Protein AF-A0A839Y190-F1 (afdb_monomer_lite)

Secondary structure (DSSP, 8-state):
-HHHHHHHHTTTPEE----SEESS--SSSSPPPEEEETTTTEEEEE-S-SHHHHHHHHHTT--EEEEEEEEE------SS--SEEEEEEEEEET--HHHHHHHHHHHHHHHHHHHH-S--EEEETTEEEES-SPSPPEEEHHHHHHHHHS----TTS-HHHHHHHHHHHT----TT--HHHHHHHHHHHHTGGG--S-EEEE--BGGG-TTBPBPSS-TTBBSEEEEEETTEEEEEEEEB---HHHHHHHHHHHHHHHHTT-TTPPP--HHHHHHHTTTPPSEEEEEEEHHHHHHHHHT-S-GGGTSSS--PPPPPPPPP------------------PPPP--------S-----PPP-PPPSS-------THHHHHHHHHHHHHHHHHHHHHHHTT-HHHHHHHTTT-TT---SS---SSHHHHHHHHHHHHHHHHHHHTTBHHHHHHHHHHHHHHHHHHHHH-S-HHHHHHHHHHHHHHHHTGGG--B-B-HHHHHHHHHHHHHHHHHHHHHHHHHHHHTGGGEESPP-HHHHHHHHHHHTTTPPPS-EES-HHHHHHHHHHHHHHHHHHHHHHHHHHTPBP----PPPHHHHHHHHHHHHHH--STTTGGGG-TTPEEEE-TTSSEEEEEEEETTEEEEESS-EE-HHHHHHHHHHHHHHHHHHT-EEEEEEEEGGGHHHHHTTT-EEEEEEEEEEEETTT--S-SSTTHHHHHHHHHHTTT-EEEEEEGGGS-HHHHHHHHHHHHHHHTTSPPP-SSS-------GGGS-TT-EEEEEE-TTS-EEEEEEEEEE-SSS-EEEEEEEEE-TTSPTTHHHHHHHHHHHHHHHTT--EEEEEEEETGGGG-TTSPPPHHHHHHHHHHHHHHHHH-HHHHHHHHHTT-PEEEEEEEEES-GGGHHHHHHHHHHHTTTT--TTTHHHHSPPPB--PPPTTSPPPTT--

pLDDT: mean 78.58, std 19.54, range [23.41, 98.62]

Radius of gyration: 36.75 Å; chains: 1; bounding box: 95×79×106 Å

Organism: NCBI:txid429133

Foldseek 3Di:
DVLLVCLQVVVVADEDDDDQWALWADDFQAFWDWDADVVVGGITTGYQDPPLVVLLVLLVVRAKYKYFDWHAGPDDDDQQDFRIATKIKIKGFPDWLVVVLVSVLVSLQSVLCVQPNPQSWFQAPNDTERSVPPPAAEAELQRQLCVFLVDRAAQPDDPVVLVVSCVVVVHDDDPPDGSLVSSVSSCLVTGLQVAAYWYKHFWGACVNPQFFDQDPPHRRTGGKTFTGHNSDTFKIKGFTDLPLVSNQVSQVVLCVVVVVPSSSGIHRPPVSSVSSVSPRGGMIMMMGRVLVSVCRSVRHSGSVVSDPCGPDLDDDDDDDDDDDDDDDDDDDDDDDDDDDDDDDDDDDDDDDDFPDDDALDDDPDPDDPPPPCVVLLVLLLVLLVLLLVLLVLLVQCPDPVSVVVCVPDDPASDRLADCPDDNLVSNLSSLLSNLLSVLSNLLALVSLVVLLVSLVNRLVRCVVVVRHPPSNVSSVVSNVSSVVSVVSRQAYAAPVLVVVLVVVLVVLVVVLLVVQLVLCVVQQVFKPPGDDPVQSCCQLVCLLRLHHTPIDGNDPCCNPPVSVVSPVSSSVSSSSSSCSRSFFYDDDDADDLVNLVLLVVQCQVFLQDQLSVLLSAFLWDWQAFPVSFKIWTFWDWRQATETAEQITGDSVRSLRSVVVVVVVSSNRSHFYKYFQYFPSCVVSQVVVQKDWDFWFWWFKFFLQPFDCDDDLLPVLVVLLVVLVVFWDKDKAQLLADDPVRLVLQLVQVCQQCDPAQQFDSRQASSDRRDHNLDDRQKIKTFTQGPVRRTQWIWIWHWRHDPQTAIETHDGGGRSPRDPSVSSNSVSVCSNVCVVVVHGIYIPDTQTPPVLPDPPDDDDPVSVVVNVVVVVCCVLPVRNVVVVVSVSRVGNIGITTIIGSDPVCVVVVVQQVCLSRRSQDDPPCSCVSIPDISYRDDNPSDDDDDPPD

Sequence (948 aa):
MRAIRRHLEDRGFTEVEGPVLQTIQGGASARPFVTHHNALDLDLYLRIALELHLKRLIVGGMERVFEIGRVFRNEGIDTRHNPEFTMLEAYQAFADYGDMMDLVEGMVTDAARAALGDELTVHYGGHAIDLSATPWPRRRFADMIAEVTGATMHPAMPLDEARAVLDRLGISHEAGWGAGRLMKEVYDERVQHTVVGPVFCTDYPREVSPLARTHRDDPAYVERFELIVAGFELCNAYSEQNDPVEQLAAFEAEARAKQHGDPEAGDVDLDYVRALERGMPCTGGLGVGIDRLVMLLASVDSIREVILFPTLRPESAPSPGGGQDGGGQDGPPHLPAVPGPEVPGTASPGGASVVALPDSAPSAHPLPAVPRAGGHRLAVRVLAGLTALCGVLQLLIRLPVVHDRVGGGAPDLDPLWVPVAGAVGSVVAGALLLVVADQLARRRRRAWQAAVVLFGLAGVAHVLEGRHPVAAGACALVLAGLVRHRRAFTAPADPPSLLRALRLLPIYVGAVLLFGLTTLWAERDRVEPGLGLGGALQTVLGGLVGIDGPYSYRSGFVAAFLPGALLALGITGLVLLAVLLLRPVVASQPHTEEDWQRATRLVRTHGWDTLAYFSLRDDKSFFFSRDGEAFVAYTYIGGYALVSGDPVGARGSVVRVLDEFLAMCDERGWTPALLAAREASMPLYSSRGFTSVYLGDEAIIDCRRFSLEGSARKGLRQAVRRVGRSHEFRLIAESDAPPELVDRLNAISARWRGKHPERGFTMSLSQDVRGAGADPEFLLCVAIGPDGVPGGFLRLVPAYGPSFGYTLDLMRHDPDAPNGITEFLIASAARVLRDRGVARLSMNFAMWGRLFADDVPFTAGQRLARWAVGVLNPFFQIESLRDFNARFDPEWLPRVLAVRSLTDLPRVGLRYAGAEGFLAVPGLGDLLVPRAVGGVPAPSAPPGPGAA

Structure (mmCIF, N/CA/C/O backbone):
data_AF-A0A839Y190-F1
#
_entry.id   AF-A0A839Y190-F1
#
loop_
_atom_site.group_PDB
_atom_site.id
_atom_site.type_symbol
_atom_site.label_atom_id
_atom_site.label_alt_id
_atom_site.label_comp_id
_atom_site.label_asym_id
_atom_site.label_entity_id
_atom_site.label_seq_id
_atom_site.pdbx_PDB_ins_code
_atom_site.Cartn_x
_atom_site.Cartn_y
_atom_site.Cartn_z
_atom_site.occupancy
_atom_site.B_iso_or_equiv
_atom_site.auth_seq_id
_atom_site.auth_comp_id
_atom_site.auth_asym_id
_atom_site.auth_atom_id
_atom_site.pdbx_PDB_model_num
ATOM 1 N N . MET A 1 1 ? 13.956 -16.109 29.764 1.00 92.00 1 MET A N 1
ATOM 2 C CA . MET A 1 1 ? 14.793 -16.525 28.608 1.00 92.00 1 MET A CA 1
ATOM 3 C C . MET A 1 1 ? 15.829 -17.595 28.933 1.00 92.00 1 MET A C 1
ATOM 5 O O . MET A 1 1 ? 15.597 -18.734 28.568 1.00 92.00 1 MET A O 1
ATOM 9 N N . ARG A 1 2 ? 16.949 -17.304 29.620 1.00 95.19 2 ARG A N 1
ATOM 10 C CA . ARG A 1 2 ? 17.983 -18.336 29.893 1.00 95.19 2 ARG A CA 1
ATOM 11 C C . ARG A 1 2 ? 17.455 -19.545 30.676 1.00 95.19 2 ARG A C 1
ATOM 13 O O . ARG A 1 2 ? 17.815 -20.667 30.359 1.00 95.19 2 ARG A O 1
ATOM 20 N N . ALA A 1 3 ? 16.602 -19.311 31.674 1.00 96.38 3 ALA A N 1
ATOM 21 C CA . ALA A 1 3 ? 15.959 -20.384 32.435 1.00 96.38 3 ALA A CA 1
ATOM 22 C C . ALA A 1 3 ? 15.049 -21.261 31.559 1.00 96.38 3 ALA A C 1
ATOM 24 O O . ALA A 1 3 ? 15.116 -22.474 31.664 1.00 96.38 3 ALA A O 1
ATOM 25 N N . ILE A 1 4 ? 14.289 -20.643 30.649 1.00 97.50 4 ILE A N 1
ATOM 26 C CA . ILE A 1 4 ? 13.401 -21.330 29.700 1.00 97.50 4 ILE A CA 1
ATOM 27 C C . ILE A 1 4 ? 14.195 -22.269 28.783 1.00 97.50 4 ILE A C 1
ATOM 29 O O . ILE A 1 4 ? 13.862 -23.443 28.688 1.00 97.50 4 ILE A O 1
ATOM 33 N N . ARG A 1 5 ? 15.285 -21.779 28.171 1.00 98.00 5 ARG A N 1
ATOM 34 C CA . ARG A 1 5 ? 16.162 -22.619 27.335 1.00 98.00 5 ARG A CA 1
ATOM 35 C C . ARG A 1 5 ? 16.711 -23.813 28.105 1.00 98.00 5 ARG A C 1
ATOM 37 O O . ARG A 1 5 ? 16.520 -24.938 27.672 1.00 98.00 5 ARG A O 1
ATOM 44 N N . ARG A 1 6 ? 17.294 -23.574 29.285 1.00 97.62 6 ARG A N 1
ATOM 45 C CA . ARG A 1 6 ? 17.821 -24.653 30.137 1.00 97.62 6 ARG A CA 1
ATOM 46 C C . ARG A 1 6 ? 16.750 -25.673 30.511 1.00 97.62 6 ARG A C 1
ATOM 48 O O . ARG A 1 6 ? 16.996 -26.860 30.406 1.00 97.62 6 ARG A O 1
ATOM 55 N N . HIS A 1 7 ? 15.551 -25.220 30.876 1.00 97.94 7 HIS A N 1
ATOM 56 C CA . HIS A 1 7 ? 14.442 -26.108 31.226 1.00 97.94 7 HIS A CA 1
ATOM 57 C C . HIS A 1 7 ? 14.082 -27.084 30.092 1.00 97.94 7 HIS A C 1
ATOM 59 O O . HIS A 1 7 ? 13.767 -28.247 30.360 1.00 97.94 7 HIS A O 1
ATOM 65 N N . LEU A 1 8 ? 14.125 -26.608 28.842 1.00 98.19 8 LEU A N 1
ATOM 66 C CA . LEU A 1 8 ? 13.863 -27.396 27.637 1.00 98.19 8 LEU A CA 1
ATOM 67 C C . LEU A 1 8 ? 15.056 -28.291 27.265 1.00 98.19 8 LEU A C 1
ATOM 69 O O . LEU A 1 8 ? 14.865 -29.480 27.010 1.00 98.19 8 LEU A O 1
ATOM 73 N N . GLU A 1 9 ? 16.279 -27.762 27.306 1.00 97.50 9 GLU A N 1
ATOM 74 C CA . GLU A 1 9 ? 17.524 -28.510 27.066 1.00 97.50 9 GLU A CA 1
ATOM 75 C C . GLU A 1 9 ? 17.690 -29.674 28.056 1.00 97.50 9 GLU A C 1
ATOM 77 O O . GLU A 1 9 ? 17.959 -30.803 27.645 1.00 97.50 9 GLU A O 1
ATOM 82 N N . ASP A 1 10 ? 17.436 -29.440 29.347 1.00 97.75 10 ASP A N 1
ATOM 83 C CA . ASP A 1 10 ? 17.484 -30.458 30.406 1.00 97.75 10 ASP A CA 1
ATOM 84 C C . ASP A 1 10 ? 16.437 -31.570 30.187 1.00 97.75 10 ASP A C 1
ATOM 86 O O . ASP A 1 10 ? 16.589 -32.690 30.677 1.00 97.75 10 ASP A O 1
ATOM 90 N N . ARG A 1 11 ? 15.380 -31.282 29.414 1.00 97.25 11 ARG A N 1
ATOM 91 C CA . ARG A 1 11 ? 14.342 -32.235 28.984 1.00 97.25 11 ARG A CA 1
ATOM 92 C C . ARG A 1 11 ? 14.592 -32.815 27.588 1.00 97.25 11 ARG A C 1
ATOM 94 O O . ARG A 1 11 ? 13.738 -33.533 27.060 1.00 97.25 11 ARG A O 1
ATOM 101 N N . GLY A 1 12 ? 15.757 -32.549 27.002 1.00 97.56 12 GLY A N 1
ATOM 102 C CA . GLY A 1 12 ? 16.193 -33.110 25.726 1.00 97.56 12 GLY A CA 1
ATOM 103 C C . GLY A 1 12 ? 15.571 -32.456 24.492 1.00 97.56 12 GLY A C 1
ATOM 104 O O . GLY A 1 12 ? 15.598 -33.061 23.422 1.00 97.56 12 GLY A O 1
ATOM 105 N N . PHE A 1 13 ? 14.998 -31.257 24.610 1.00 98.50 13 PHE A N 1
ATOM 106 C CA . PHE A 1 13 ? 14.561 -30.493 23.444 1.00 98.50 13 PHE A CA 1
ATOM 107 C C . PHE A 1 13 ? 15.757 -29.862 22.728 1.00 98.50 13 PHE A C 1
ATOM 109 O O . PHE A 1 13 ? 16.673 -29.334 23.356 1.00 98.50 13 PHE A O 1
ATOM 116 N N . THR A 1 14 ? 15.725 -29.886 21.397 1.00 98.44 14 THR A N 1
ATOM 117 C CA . THR A 1 14 ? 16.745 -29.261 20.547 1.00 98.44 14 THR A CA 1
ATOM 118 C C . THR A 1 14 ? 16.263 -27.894 20.066 1.00 98.44 14 THR A C 1
ATOM 120 O O . THR A 1 14 ? 15.201 -27.815 19.447 1.00 98.44 14 THR A O 1
ATOM 123 N N . GLU A 1 15 ? 17.030 -26.829 20.330 1.00 98.38 15 GLU A N 1
ATOM 124 C CA . GLU A 1 15 ? 16.751 -25.499 19.761 1.00 98.38 15 GLU A CA 1
ATOM 125 C C . GLU A 1 15 ? 17.050 -25.526 18.255 1.00 98.38 15 GLU A C 1
ATOM 127 O O . GLU A 1 15 ? 18.112 -25.990 17.830 1.00 98.38 15 GLU A O 1
ATOM 132 N N . VAL A 1 16 ? 16.109 -25.053 17.444 1.00 98.19 16 VAL A N 1
ATOM 133 C CA . VAL A 1 16 ? 16.216 -24.980 15.981 1.00 98.19 16 VAL A CA 1
ATOM 134 C C . VAL A 1 16 ? 15.818 -23.590 15.487 1.00 98.19 16 VAL A C 1
ATOM 136 O O . VAL A 1 16 ? 15.214 -22.811 16.220 1.00 98.19 16 VAL A O 1
ATOM 139 N N . GLU A 1 17 ? 16.137 -23.285 14.230 1.00 97.19 17 GLU A N 1
ATOM 140 C CA . GLU A 1 17 ? 15.738 -22.036 13.574 1.00 97.19 17 GLU A CA 1
ATOM 141 C C . GLU A 1 17 ? 15.012 -22.340 12.259 1.00 97.19 17 GLU A C 1
ATOM 143 O O . GLU A 1 17 ? 15.586 -22.916 11.329 1.00 97.19 17 GLU A O 1
ATOM 148 N N . GLY A 1 18 ? 13.734 -21.968 12.181 1.00 93.00 18 GLY A N 1
ATOM 149 C CA . GLY A 1 18 ? 12.913 -22.078 10.981 1.00 93.00 18 GLY A CA 1
ATOM 150 C C . GLY A 1 18 ? 12.942 -20.826 10.089 1.00 93.00 18 GLY A C 1
ATOM 151 O O . GLY A 1 18 ? 13.411 -19.758 10.491 1.00 93.00 18 GLY A O 1
ATOM 152 N N . PRO A 1 19 ? 12.391 -20.906 8.863 1.00 95.88 19 PRO A N 1
ATOM 153 C CA . PRO A 1 19 ? 12.318 -19.766 7.951 1.00 95.88 19 PRO A CA 1
ATOM 154 C C . PRO A 1 19 ? 11.454 -18.625 8.502 1.00 95.88 19 PRO A C 1
ATOM 156 O O . PRO A 1 19 ? 10.293 -18.832 8.854 1.00 95.88 19 PRO A O 1
ATOM 159 N N . VAL A 1 20 ? 12.001 -17.403 8.510 1.00 96.75 20 VAL A N 1
ATOM 160 C CA . VAL A 1 20 ? 11.254 -16.160 8.798 1.00 96.75 20 VAL A CA 1
ATOM 161 C C . VAL A 1 20 ? 10.380 -15.743 7.615 1.00 96.75 20 VAL A C 1
ATOM 163 O O . VAL A 1 20 ? 9.283 -15.224 7.809 1.00 96.75 20 VAL A O 1
ATOM 166 N N . LEU A 1 21 ? 10.870 -15.978 6.397 1.00 95.94 21 LEU A N 1
ATOM 167 C CA . LEU A 1 21 ? 10.161 -15.727 5.149 1.00 95.94 21 LEU A CA 1
ATOM 168 C C . LEU A 1 21 ? 9.560 -17.037 4.641 1.00 95.94 21 LEU A C 1
ATOM 170 O O . LEU A 1 21 ? 10.287 -18.007 4.429 1.00 95.94 21 LEU A O 1
ATOM 174 N N . GLN A 1 22 ? 8.248 -17.053 4.440 1.00 92.88 22 GLN A N 1
ATOM 175 C CA . GLN A 1 22 ? 7.474 -18.223 4.035 1.00 92.88 22 GLN A CA 1
ATOM 176 C C . GLN A 1 22 ? 6.749 -17.940 2.716 1.00 92.88 22 GLN A C 1
ATOM 178 O O . GLN A 1 22 ? 6.388 -16.804 2.428 1.00 92.88 22 GLN A O 1
ATOM 183 N N . THR A 1 23 ? 6.535 -18.964 1.894 1.00 89.75 23 THR A N 1
ATOM 184 C CA . THR A 1 23 ? 5.811 -18.837 0.615 1.00 89.75 23 THR A CA 1
ATOM 185 C C . THR A 1 23 ? 4.292 -18.869 0.777 1.00 89.75 23 THR A C 1
ATOM 187 O O . THR A 1 23 ? 3.573 -18.540 -0.160 1.00 89.75 23 THR A O 1
ATOM 190 N N . ILE A 1 24 ? 3.799 -19.278 1.949 1.00 86.94 24 ILE A N 1
ATOM 191 C CA . ILE A 1 24 ? 2.380 -19.388 2.297 1.00 86.94 24 ILE A CA 1
ATOM 192 C C . ILE A 1 24 ? 2.210 -18.869 3.730 1.00 86.94 24 ILE A C 1
ATOM 194 O O . ILE A 1 24 ? 3.068 -19.118 4.577 1.00 86.94 24 ILE A O 1
ATOM 198 N N . GLN A 1 25 ? 1.119 -18.149 4.001 1.00 85.56 25 GLN A N 1
ATOM 199 C CA . GLN A 1 25 ? 0.728 -17.761 5.360 1.00 85.56 25 GLN A CA 1
ATOM 200 C C . GLN A 1 25 ? 0.083 -18.961 6.076 1.00 85.56 25 GLN A C 1
ATOM 202 O O . GLN A 1 25 ? -0.864 -19.543 5.548 1.00 85.56 25 GLN A O 1
ATOM 207 N N . GLY A 1 26 ? 0.570 -19.348 7.257 1.00 83.88 26 GLY A N 1
ATOM 208 C CA . GLY A 1 26 ? -0.006 -20.481 7.986 1.00 83.88 26 GLY A CA 1
ATOM 209 C C . GLY A 1 26 ? 0.522 -20.657 9.409 1.00 83.88 26 GLY A C 1
ATOM 210 O O . GLY A 1 26 ? 1.458 -19.977 9.829 1.00 83.88 26 GLY A O 1
ATOM 211 N N . GLY A 1 27 ? -0.105 -21.578 10.147 1.00 82.06 27 GLY A N 1
ATOM 212 C CA . GLY A 1 27 ? 0.220 -21.912 11.541 1.00 82.06 27 GLY A CA 1
ATOM 213 C C . GLY A 1 27 ? -0.479 -21.044 12.596 1.00 82.06 27 GLY A C 1
ATOM 214 O O . GLY A 1 27 ? -0.378 -21.332 13.778 1.00 82.06 27 GLY A O 1
ATOM 215 N N . ALA A 1 28 ? -1.202 -19.999 12.190 1.00 86.12 28 ALA A N 1
ATOM 216 C CA . ALA A 1 28 ? -2.086 -19.212 13.048 1.00 86.12 28 ALA A CA 1
ATOM 217 C C . ALA A 1 28 ? -3.133 -18.477 12.196 1.00 86.12 28 ALA A C 1
ATOM 219 O O . ALA A 1 28 ? -2.927 -18.284 10.998 1.00 86.12 28 ALA A O 1
ATOM 220 N N . SER A 1 29 ? -4.217 -18.015 12.821 1.00 84.50 29 SER A N 1
ATOM 221 C CA . SER A 1 29 ? -5.182 -17.093 12.207 1.00 84.50 29 SER A CA 1
ATOM 222 C C . SER A 1 29 ? -4.747 -15.656 12.491 1.00 84.50 29 SER A C 1
ATOM 224 O O . SER A 1 29 ? -4.961 -15.150 13.590 1.00 84.50 29 SER A O 1
ATOM 226 N N . ALA A 1 30 ? -4.040 -15.042 11.542 1.00 87.94 30 ALA A N 1
ATOM 227 C CA . ALA A 1 30 ? -3.543 -13.672 11.648 1.00 87.94 30 ALA A CA 1
ATOM 228 C C . ALA A 1 30 ? -3.194 -13.113 10.266 1.00 87.94 30 ALA A C 1
ATOM 230 O O . ALA A 1 30 ? -2.728 -13.833 9.379 1.00 87.94 30 ALA A O 1
ATOM 231 N N . ARG A 1 31 ? -3.331 -11.797 10.094 1.00 87.56 31 ARG A N 1
ATOM 232 C CA . ARG A 1 31 ? -2.909 -11.126 8.860 1.00 87.56 31 ARG A CA 1
ATOM 233 C C . ARG A 1 31 ? -1.373 -11.045 8.793 1.00 87.56 31 ARG A C 1
ATOM 235 O O . ARG A 1 31 ? -0.775 -10.474 9.707 1.00 87.56 31 ARG A O 1
ATOM 242 N N . PRO A 1 32 ? -0.695 -11.513 7.727 1.00 92.12 32 PRO A N 1
ATOM 243 C CA . PRO A 1 32 ? 0.761 -11.422 7.638 1.00 92.12 32 PRO A CA 1
ATOM 244 C C . PRO A 1 32 ? 1.249 -10.062 7.118 1.00 92.12 32 PRO A C 1
ATOM 246 O O . PRO A 1 32 ? 0.511 -9.268 6.519 1.00 92.12 32 PRO A O 1
ATOM 249 N N . PHE A 1 33 ? 2.550 -9.826 7.276 1.00 93.50 33 PHE A N 1
ATOM 250 C CA . PHE A 1 33 ? 3.283 -8.857 6.462 1.00 93.50 33 PHE A CA 1
ATOM 251 C C . PHE A 1 33 ? 3.745 -9.518 5.159 1.00 93.50 33 PHE A C 1
ATOM 253 O O . PHE A 1 33 ? 4.302 -10.615 5.184 1.00 93.50 33 PHE A O 1
ATOM 260 N N . VAL A 1 34 ? 3.549 -8.831 4.033 1.00 92.62 34 VAL A N 1
ATOM 261 C CA . VAL A 1 34 ? 3.937 -9.307 2.696 1.00 92.62 34 VAL A CA 1
ATOM 262 C C . VAL A 1 34 ? 5.205 -8.587 2.242 1.00 92.62 34 VAL A C 1
ATOM 264 O O . VAL A 1 34 ? 5.341 -7.377 2.428 1.00 92.62 34 VAL A O 1
ATOM 267 N N . THR A 1 35 ? 6.130 -9.325 1.638 1.00 92.31 35 THR A N 1
ATOM 268 C CA . THR A 1 35 ? 7.356 -8.827 1.007 1.00 92.31 35 THR A CA 1
ATOM 269 C C . THR A 1 35 ? 7.604 -9.569 -0.310 1.00 92.31 35 THR A C 1
ATOM 271 O O . THR A 1 35 ? 6.844 -10.460 -0.677 1.00 92.31 35 THR A O 1
ATOM 274 N N . HIS A 1 36 ? 8.650 -9.201 -1.049 1.00 90.31 36 HIS A N 1
ATOM 275 C CA . HIS A 1 36 ? 8.892 -9.721 -2.393 1.00 90.31 36 HIS A CA 1
ATOM 276 C C . HIS A 1 36 ? 10.363 -10.087 -2.620 1.00 90.31 36 HIS A C 1
ATOM 278 O O . HIS A 1 36 ? 11.273 -9.317 -2.298 1.00 90.31 36 HIS A O 1
ATOM 284 N N . HIS A 1 37 ? 10.607 -11.260 -3.208 1.00 87.25 37 HIS A N 1
ATOM 285 C CA . HIS A 1 37 ? 11.947 -11.733 -3.543 1.00 87.25 37 HIS A CA 1
ATOM 286 C C . HIS A 1 37 ? 12.328 -11.381 -4.992 1.00 87.25 37 HIS A C 1
ATOM 288 O O . HIS A 1 37 ? 12.141 -12.176 -5.913 1.00 87.25 37 HIS A O 1
ATOM 294 N N . ASN A 1 38 ? 12.981 -10.230 -5.184 1.00 71.19 38 ASN A N 1
ATOM 295 C CA . ASN A 1 38 ? 13.286 -9.641 -6.503 1.00 71.19 38 ASN A CA 1
ATOM 296 C C . ASN A 1 38 ? 13.915 -10.589 -7.546 1.00 71.19 38 ASN A C 1
ATOM 298 O O . ASN A 1 38 ? 13.610 -10.487 -8.727 1.00 71.19 38 ASN A O 1
ATOM 302 N N . ALA A 1 39 ? 14.834 -11.477 -7.149 1.00 77.56 39 ALA A N 1
ATOM 303 C CA . ALA A 1 39 ? 15.537 -12.340 -8.108 1.00 77.56 39 ALA A CA 1
ATOM 304 C C . ALA A 1 39 ? 14.731 -13.578 -8.536 1.00 77.56 39 ALA A C 1
ATOM 306 O O . ALA A 1 39 ? 15.029 -14.166 -9.571 1.00 77.56 39 ALA A O 1
ATOM 307 N N . LEU A 1 40 ? 13.749 -13.982 -7.725 1.00 75.38 40 LEU A N 1
ATOM 308 C CA . LEU A 1 40 ? 12.900 -15.149 -7.984 1.00 75.38 40 LEU A CA 1
ATOM 309 C C . LEU A 1 40 ? 11.496 -14.741 -8.439 1.00 75.38 40 LEU A C 1
ATOM 311 O O . LEU A 1 40 ? 10.734 -15.615 -8.834 1.00 75.38 40 LEU A O 1
ATOM 315 N N . ASP A 1 41 ? 11.191 -13.440 -8.394 1.00 82.25 41 ASP A N 1
ATOM 316 C CA . ASP A 1 41 ? 9.908 -12.858 -8.783 1.00 82.25 41 ASP A CA 1
ATOM 317 C C . ASP A 1 41 ? 8.724 -13.568 -8.105 1.00 82.25 41 ASP A C 1
ATOM 319 O O . ASP A 1 41 ? 7.778 -14.018 -8.749 1.00 82.25 41 ASP A O 1
ATOM 323 N N . LEU A 1 42 ? 8.815 -13.734 -6.781 1.00 88.94 42 LEU A N 1
ATOM 324 C CA . LEU A 1 42 ? 7.773 -14.360 -5.970 1.00 88.94 42 LEU A CA 1
ATOM 325 C C . LEU A 1 42 ? 7.551 -13.601 -4.663 1.00 88.94 42 LEU A C 1
ATOM 327 O O . LEU A 1 42 ? 8.491 -13.053 -4.073 1.00 88.94 42 LEU A O 1
ATOM 331 N N . ASP A 1 43 ? 6.300 -13.600 -4.216 1.00 88.56 43 ASP A N 1
ATOM 332 C CA . ASP A 1 43 ? 5.899 -13.004 -2.949 1.00 88.56 43 ASP A CA 1
ATOM 333 C C . ASP A 1 43 ? 6.237 -13.933 -1.782 1.00 88.56 43 ASP A C 1
ATOM 335 O O . A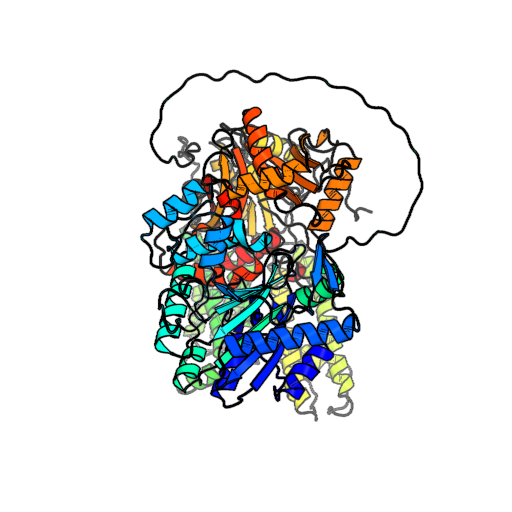SP A 1 43 ? 6.139 -15.160 -1.870 1.00 88.56 43 ASP A O 1
ATOM 339 N N . LEU A 1 44 ? 6.662 -13.322 -0.682 1.00 92.81 44 LEU A N 1
ATOM 340 C CA . LEU A 1 44 ? 6.979 -13.985 0.572 1.00 92.81 44 LEU A CA 1
ATOM 341 C C . LEU A 1 44 ? 6.211 -13.310 1.704 1.00 92.81 44 LEU A C 1
ATOM 343 O O . LEU A 1 44 ? 5.951 -12.108 1.688 1.00 92.81 44 LEU A O 1
ATOM 347 N N . TYR A 1 45 ? 5.906 -14.082 2.730 1.00 94.81 45 TYR A N 1
ATOM 348 C CA . TYR A 1 45 ? 5.207 -13.643 3.924 1.00 94.81 45 TYR A CA 1
ATOM 349 C C . TYR A 1 45 ? 6.158 -13.734 5.110 1.00 94.81 45 TYR A C 1
ATOM 351 O O . TYR A 1 45 ? 6.877 -14.723 5.257 1.00 94.81 45 TYR A O 1
ATOM 359 N N . LEU A 1 46 ? 6.176 -12.714 5.969 1.00 96.88 46 LEU A N 1
ATOM 360 C CA . LEU A 1 46 ? 6.781 -12.886 7.287 1.00 96.88 46 LEU A CA 1
ATOM 361 C C . LEU A 1 46 ? 5.905 -13.849 8.091 1.00 96.88 46 LEU A C 1
ATOM 363 O O . LEU A 1 46 ? 4.682 -13.708 8.114 1.00 96.88 46 LEU A O 1
ATOM 367 N N . ARG A 1 47 ? 6.539 -14.831 8.730 1.00 95.44 47 ARG A N 1
ATOM 368 C CA . ARG A 1 47 ? 5.850 -15.882 9.483 1.00 95.44 47 ARG A CA 1
ATOM 369 C C . ARG A 1 47 ? 4.944 -15.317 10.588 1.00 95.44 47 ARG A C 1
ATOM 371 O O . ARG A 1 47 ? 5.372 -14.487 11.395 1.00 95.44 47 ARG A O 1
ATOM 378 N N . ILE A 1 48 ? 3.717 -15.831 10.648 1.00 95.25 48 ILE A N 1
ATOM 379 C CA . ILE A 1 48 ? 2.700 -15.507 11.670 1.00 95.25 48 ILE A CA 1
ATOM 380 C C . ILE A 1 48 ? 2.663 -16.523 12.832 1.00 95.25 48 ILE A C 1
ATOM 382 O O . ILE A 1 48 ? 1.991 -16.278 13.840 1.00 95.25 48 ILE A O 1
ATOM 386 N N . ALA A 1 49 ? 3.409 -17.625 12.683 1.00 95.12 49 ALA A N 1
ATOM 387 C CA . ALA A 1 49 ? 3.660 -18.699 13.646 1.00 95.12 49 ALA A CA 1
ATOM 388 C C . ALA A 1 49 ? 4.952 -19.460 13.264 1.00 95.12 49 ALA A C 1
ATOM 390 O O . ALA A 1 49 ? 5.447 -19.321 12.137 1.00 95.12 49 ALA A O 1
ATOM 391 N N . LEU A 1 50 ? 5.504 -20.261 14.179 1.00 95.81 50 LEU A N 1
ATOM 392 C CA . LEU A 1 50 ? 6.661 -21.145 13.934 1.00 95.81 50 LEU A CA 1
ATOM 393 C C . LEU A 1 50 ? 6.215 -22.572 13.521 1.00 95.81 50 LEU A C 1
ATOM 395 O O . LEU A 1 50 ? 6.983 -23.337 12.929 1.00 95.81 50 LEU A O 1
ATOM 399 N N . GLU A 1 51 ? 4.938 -22.874 13.740 1.00 95.38 51 GLU A N 1
ATOM 400 C CA . GLU A 1 51 ? 4.359 -24.211 13.857 1.00 95.38 51 GLU A CA 1
ATOM 401 C C . GLU A 1 51 ? 4.632 -25.146 12.683 1.00 95.38 51 GLU A C 1
ATOM 403 O O . GLU A 1 51 ? 5.201 -26.231 12.841 1.00 95.38 51 GLU A O 1
ATOM 408 N N . LEU A 1 52 ? 4.230 -24.744 11.473 1.00 94.81 52 LEU A N 1
ATOM 409 C CA . LEU A 1 52 ? 4.182 -25.669 10.339 1.00 94.81 52 LEU A CA 1
ATOM 410 C C . LEU A 1 52 ? 5.573 -26.190 9.948 1.00 94.81 52 LEU A C 1
ATOM 412 O O . LEU A 1 52 ? 5.689 -27.274 9.375 1.00 94.81 52 LEU A O 1
ATOM 416 N N . HIS A 1 53 ? 6.637 -25.432 10.221 1.00 95.94 53 HIS A N 1
ATOM 417 C CA . HIS A 1 53 ? 8.008 -25.860 9.937 1.00 95.94 53 HIS A CA 1
ATOM 418 C C . HIS A 1 53 ? 8.564 -26.755 11.045 1.00 95.94 53 HIS A C 1
ATOM 420 O O . HIS A 1 53 ? 9.216 -27.750 10.738 1.00 95.94 53 HIS A O 1
ATOM 426 N N . LEU A 1 54 ? 8.256 -26.469 12.311 1.00 97.50 54 LEU A N 1
ATOM 427 C CA . LEU A 1 54 ? 8.655 -27.323 13.430 1.00 97.50 54 LEU A CA 1
ATOM 428 C C . LEU A 1 54 ? 8.002 -28.705 13.332 1.00 97.50 54 LEU A C 1
ATOM 430 O O . LEU A 1 54 ? 8.677 -29.722 13.479 1.00 97.50 54 LEU A O 1
ATOM 434 N N . LYS A 1 55 ? 6.731 -28.772 12.933 1.00 97.50 55 LYS A N 1
ATOM 435 C CA . LYS A 1 55 ? 6.050 -30.042 12.649 1.00 97.50 55 LYS A CA 1
ATOM 436 C C . LYS A 1 55 ? 6.670 -30.825 11.489 1.00 97.50 55 LYS A C 1
ATOM 438 O O . LYS A 1 55 ? 6.755 -32.050 11.552 1.00 97.50 55 LYS A O 1
ATOM 443 N N . ARG A 1 56 ? 7.181 -30.148 10.452 1.00 97.38 56 ARG A N 1
ATOM 444 C CA . ARG A 1 56 ? 7.961 -30.812 9.387 1.00 97.38 56 ARG A CA 1
ATOM 445 C C . ARG A 1 56 ? 9.243 -31.455 9.938 1.00 97.38 56 ARG A C 1
ATOM 447 O O . ARG A 1 56 ? 9.644 -32.499 9.431 1.00 97.38 56 ARG A O 1
ATOM 454 N N . LEU A 1 57 ? 9.863 -30.893 10.981 1.00 98.00 57 LEU A N 1
ATOM 455 C CA . LEU A 1 57 ? 11.008 -31.521 11.657 1.00 98.00 57 LEU A CA 1
ATOM 456 C C . LEU A 1 57 ? 10.596 -32.760 12.457 1.00 98.00 57 LEU A C 1
ATOM 458 O O . LEU A 1 57 ? 11.317 -33.757 12.424 1.00 98.00 57 LEU A O 1
ATOM 462 N N . ILE A 1 58 ? 9.423 -32.730 13.100 1.00 98.38 58 ILE A N 1
ATOM 463 C CA . ILE A 1 58 ? 8.848 -33.911 13.760 1.00 98.38 58 ILE A CA 1
ATOM 464 C C . ILE A 1 58 ? 8.624 -35.041 12.744 1.00 98.38 58 ILE A C 1
ATOM 466 O O . ILE A 1 58 ? 9.060 -36.168 12.972 1.00 98.38 58 ILE A O 1
ATOM 470 N N . VAL A 1 59 ? 8.028 -34.737 11.583 1.00 97.88 59 VAL A N 1
ATOM 471 C CA . VAL A 1 59 ? 7.915 -35.682 10.449 1.00 97.88 59 VAL A CA 1
ATOM 472 C C . VAL A 1 59 ? 9.295 -36.181 10.001 1.00 97.88 59 VAL A C 1
ATOM 474 O O . VAL A 1 59 ? 9.463 -37.353 9.673 1.00 97.88 59 VAL A O 1
ATOM 477 N N . GLY A 1 60 ? 10.299 -35.302 10.009 1.00 96.88 60 GLY A N 1
ATOM 478 C CA . GLY A 1 60 ? 11.694 -35.629 9.711 1.00 96.88 60 GLY A CA 1
ATOM 479 C C . GLY A 1 60 ? 12.395 -36.507 10.758 1.00 96.88 60 GLY A C 1
ATOM 480 O O . GLY A 1 60 ? 13.544 -36.888 10.539 1.00 96.88 60 GLY A O 1
ATOM 481 N N . GLY A 1 61 ? 11.731 -36.842 11.869 1.00 96.06 61 GLY A N 1
ATOM 482 C CA . GLY A 1 61 ? 12.251 -37.706 12.930 1.00 96.06 61 GLY A CA 1
ATOM 483 C C . GLY A 1 61 ? 12.958 -36.971 14.071 1.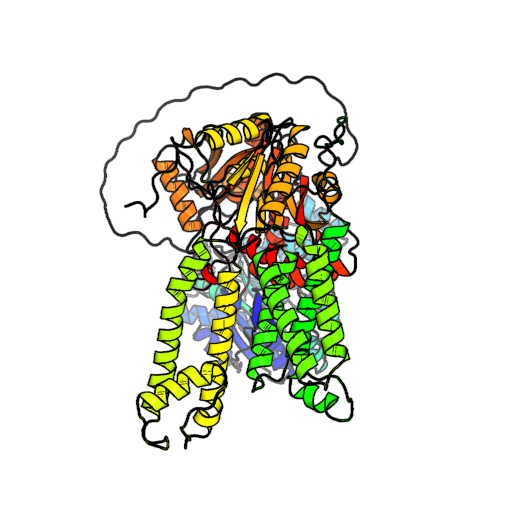00 96.06 61 GLY A C 1
ATOM 484 O O . GLY A 1 61 ? 13.553 -37.621 14.928 1.00 96.06 61 GLY A O 1
ATOM 485 N N . MET A 1 62 ? 12.911 -35.636 14.117 1.00 97.75 62 MET A N 1
ATOM 486 C CA . MET A 1 62 ? 13.384 -34.888 15.285 1.00 97.75 62 MET A CA 1
ATOM 487 C C . MET A 1 62 ? 12.303 -34.917 16.364 1.00 97.75 62 MET A C 1
ATOM 489 O O . MET A 1 62 ? 11.335 -34.178 16.284 1.00 97.75 62 MET A O 1
ATOM 493 N N . GLU A 1 63 ? 12.447 -35.777 17.369 1.00 97.75 63 GLU A N 1
ATOM 494 C CA . GLU A 1 63 ? 11.359 -36.053 18.320 1.00 97.75 63 GLU A CA 1
ATOM 495 C C . GLU A 1 63 ? 11.036 -34.897 19.277 1.00 97.75 63 GLU A C 1
ATOM 497 O O . GLU A 1 63 ? 9.911 -34.814 19.757 1.00 97.75 63 GLU A O 1
ATOM 502 N N . ARG A 1 64 ? 11.999 -34.024 19.596 1.00 98.50 64 ARG A N 1
ATOM 503 C CA . ARG A 1 64 ? 11.818 -32.906 20.538 1.00 98.50 64 ARG A CA 1
ATOM 504 C C . ARG A 1 64 ? 12.524 -31.665 20.028 1.00 98.50 64 ARG A C 1
ATOM 506 O O . ARG A 1 64 ? 13.753 -31.581 20.082 1.00 98.50 64 ARG A O 1
ATOM 513 N N . VAL A 1 65 ? 11.757 -30.696 19.548 1.00 98.62 65 VAL A N 1
ATOM 514 C CA . VAL A 1 65 ? 12.288 -29.452 18.979 1.00 98.62 65 VAL A CA 1
ATOM 515 C C . VAL A 1 65 ? 11.614 -28.248 19.603 1.00 98.62 65 VAL A C 1
ATOM 517 O O . VAL A 1 65 ? 10.446 -28.310 19.979 1.00 98.62 65 VAL A O 1
ATOM 520 N N . PHE A 1 66 ? 12.343 -27.146 19.701 1.00 98.62 66 PHE A N 1
ATOM 521 C CA . PHE A 1 66 ? 11.755 -25.859 20.031 1.00 98.62 66 PHE A CA 1
ATOM 522 C C . PHE A 1 66 ? 12.454 -24.736 19.280 1.00 98.62 66 PHE A C 1
ATOM 524 O O . PHE A 1 66 ? 13.627 -24.838 18.930 1.00 98.62 66 PHE A O 1
ATOM 531 N N . GLU A 1 67 ? 11.742 -23.641 19.070 1.00 98.50 67 GLU A N 1
ATOM 532 C CA . GLU A 1 67 ? 12.315 -22.396 18.584 1.00 98.50 67 GLU A CA 1
ATOM 533 C C . GLU A 1 67 ? 11.825 -21.249 19.467 1.00 98.50 67 GLU A C 1
ATOM 535 O O . GLU A 1 67 ? 10.644 -21.165 19.806 1.00 98.50 67 GLU A O 1
ATOM 540 N N . ILE A 1 68 ? 12.739 -20.342 19.824 1.00 98.12 68 ILE A N 1
ATOM 541 C CA . ILE A 1 68 ? 12.378 -19.043 20.393 1.00 98.12 68 ILE A CA 1
ATOM 542 C C . ILE A 1 68 ? 12.657 -17.974 19.348 1.00 98.12 68 ILE A C 1
ATOM 544 O O . ILE A 1 68 ? 13.789 -17.513 19.189 1.00 98.12 68 ILE A O 1
ATOM 548 N N . GLY A 1 69 ? 11.607 -17.584 18.635 1.00 96.19 69 GLY A N 1
ATOM 549 C CA . GLY A 1 69 ? 11.708 -16.796 17.419 1.00 96.19 69 GLY A CA 1
ATOM 550 C C . GLY A 1 69 ? 10.821 -15.558 17.424 1.00 96.19 69 GLY A C 1
ATOM 551 O O . GLY A 1 69 ? 9.877 -15.423 18.203 1.00 96.19 69 GLY A O 1
ATOM 552 N N . ARG A 1 70 ? 11.122 -14.630 16.510 1.00 97.06 70 ARG A N 1
ATOM 553 C CA . ARG A 1 70 ? 10.236 -13.500 16.208 1.00 97.06 70 ARG A CA 1
ATOM 554 C C . ARG A 1 70 ? 9.085 -13.971 15.319 1.00 97.06 70 ARG A C 1
ATOM 556 O O . ARG A 1 70 ? 9.326 -14.673 14.333 1.00 97.06 70 ARG A O 1
ATOM 563 N N . VAL A 1 71 ? 7.872 -13.569 15.667 1.00 96.81 71 VAL A N 1
ATOM 564 C CA . VAL A 1 71 ? 6.646 -13.737 14.882 1.00 96.81 71 VAL A CA 1
ATOM 565 C C . VAL A 1 71 ? 6.127 -12.352 14.506 1.00 96.81 71 VAL A C 1
ATOM 567 O O . VAL A 1 71 ? 6.299 -11.399 15.271 1.00 96.81 71 VAL A O 1
ATOM 570 N N . PHE A 1 72 ? 5.531 -12.231 13.320 1.00 96.94 72 PHE A N 1
ATOM 571 C CA . PHE A 1 72 ? 5.112 -10.956 12.747 1.00 96.94 72 PHE A CA 1
ATOM 572 C C . PHE A 1 72 ? 3.635 -11.015 12.376 1.00 96.94 72 PHE A C 1
ATOM 574 O O . PHE A 1 72 ? 3.258 -11.751 11.468 1.00 96.94 72 PHE A O 1
ATOM 581 N N . ARG A 1 73 ? 2.801 -10.222 13.047 1.00 94.25 73 ARG A N 1
ATOM 582 C CA . ARG A 1 73 ? 1.365 -10.128 12.762 1.00 94.25 73 ARG A CA 1
ATOM 583 C C . ARG A 1 73 ? 1.010 -8.686 12.436 1.00 94.25 73 ARG A C 1
ATOM 585 O O . ARG A 1 73 ? 1.333 -7.764 13.183 1.00 94.25 73 ARG A O 1
ATOM 592 N N . ASN A 1 74 ? 0.387 -8.482 11.282 1.00 91.25 74 ASN A N 1
ATOM 593 C CA . ASN A 1 74 ? 0.018 -7.171 10.757 1.00 91.25 74 ASN A CA 1
ATOM 594 C C . ASN A 1 74 ? -1.293 -6.695 11.397 1.00 91.25 74 ASN A C 1
ATOM 596 O O . ASN A 1 74 ? -2.336 -6.578 10.749 1.00 91.25 74 ASN A O 1
ATOM 600 N N . GLU A 1 75 ? -1.209 -6.476 12.705 1.00 84.56 75 GLU A N 1
ATOM 601 C CA . GLU A 1 75 ? -2.301 -6.157 13.616 1.00 84.56 75 GLU A CA 1
ATOM 602 C C . GLU A 1 75 ? -2.043 -4.814 14.325 1.00 84.56 75 GLU A C 1
ATOM 604 O O . GLU A 1 75 ? -0.992 -4.182 14.183 1.00 84.56 75 GLU A O 1
ATOM 609 N N . GLY A 1 76 ? -3.041 -4.330 15.067 1.00 75.69 76 GLY A N 1
ATOM 610 C CA . GLY A 1 76 ? -2.922 -3.091 15.836 1.00 75.69 76 GLY A CA 1
ATOM 611 C C . GLY A 1 76 ? -1.943 -3.204 17.012 1.00 75.69 76 GLY A C 1
ATOM 612 O O . GLY A 1 76 ? -1.718 -4.278 17.554 1.00 75.69 76 GLY A O 1
ATOM 613 N N . ILE A 1 77 ? -1.394 -2.062 17.438 1.00 84.25 77 ILE A N 1
ATOM 614 C CA . ILE A 1 77 ? -0.545 -1.964 18.637 1.00 84.25 77 ILE A CA 1
ATOM 615 C C . ILE A 1 77 ? -1.414 -1.579 19.837 1.00 84.25 77 ILE A C 1
ATOM 617 O O . ILE A 1 77 ? -2.077 -0.536 19.797 1.00 84.25 77 ILE A O 1
ATOM 621 N N . ASP A 1 78 ? -1.349 -2.347 20.921 1.00 84.94 78 ASP A N 1
ATOM 622 C CA . ASP A 1 78 ? -1.988 -2.028 22.202 1.00 84.94 78 ASP A CA 1
ATOM 623 C C . ASP A 1 78 ? -1.074 -2.382 23.397 1.00 84.94 78 ASP A C 1
ATOM 625 O O . ASP A 1 78 ? 0.149 -2.409 23.254 1.00 84.94 78 ASP A O 1
ATOM 629 N N . THR A 1 79 ? -1.632 -2.544 24.601 1.00 84.50 79 THR A N 1
ATOM 630 C CA . THR A 1 79 ? -0.863 -2.874 25.814 1.00 84.50 79 THR A CA 1
ATOM 631 C C . THR A 1 79 ? -0.375 -4.323 25.855 1.00 84.50 79 THR A C 1
ATOM 633 O O . THR A 1 79 ? 0.506 -4.631 26.649 1.00 84.50 79 THR A O 1
ATOM 636 N N . ARG A 1 80 ? -0.907 -5.216 25.014 1.00 84.81 80 ARG A N 1
ATOM 637 C CA . ARG A 1 80 ? -0.604 -6.658 24.975 1.00 84.81 80 ARG A CA 1
ATOM 638 C C . ARG A 1 80 ? -0.159 -7.155 23.593 1.00 84.81 80 ARG A C 1
ATOM 640 O O . ARG A 1 80 ? 0.250 -8.312 23.488 1.00 84.81 80 ARG A O 1
ATOM 647 N N . HIS A 1 81 ? -0.227 -6.309 22.566 1.00 89.56 81 HIS A N 1
ATOM 648 C CA . HIS A 1 81 ? 0.121 -6.625 21.182 1.00 89.56 81 HIS A CA 1
ATOM 649 C C . HIS A 1 81 ? 1.174 -5.654 20.635 1.00 89.56 81 HIS A C 1
ATOM 651 O O . HIS A 1 81 ? 1.014 -4.430 20.688 1.00 89.56 81 HIS A O 1
ATOM 657 N N . ASN A 1 82 ? 2.241 -6.220 20.069 1.00 91.94 82 ASN A N 1
ATOM 658 C CA . ASN A 1 82 ? 3.236 -5.522 19.259 1.00 91.94 82 ASN A CA 1
ATOM 659 C C . ASN A 1 82 ? 3.333 -6.243 17.896 1.00 91.94 82 ASN A C 1
ATOM 661 O O . ASN A 1 82 ? 3.270 -7.472 17.893 1.00 91.94 82 ASN A O 1
ATOM 665 N N . PRO A 1 83 ? 3.494 -5.543 16.752 1.00 92.88 83 PRO A N 1
ATOM 666 C CA . PRO A 1 83 ? 3.437 -6.173 15.424 1.00 92.88 83 PRO A CA 1
ATOM 667 C C . PRO A 1 83 ? 4.514 -7.236 15.195 1.00 92.88 83 PRO A C 1
ATOM 669 O O . PRO A 1 83 ? 4.331 -8.163 14.41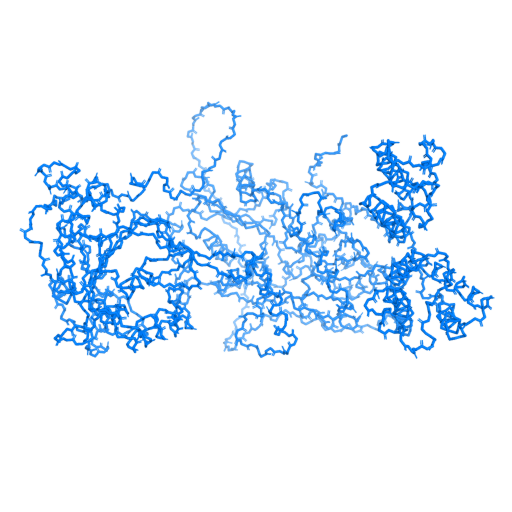0 1.00 92.88 83 PRO A O 1
ATOM 672 N N . GLU A 1 84 ? 5.640 -7.100 15.891 1.00 95.81 84 GLU A N 1
ATOM 673 C CA . GLU A 1 84 ? 6.667 -8.124 16.002 1.00 95.81 84 GLU A CA 1
ATOM 674 C C . GLU A 1 84 ? 6.831 -8.520 17.476 1.00 95.81 84 GLU A C 1
ATOM 676 O O . GLU A 1 84 ? 6.993 -7.664 18.347 1.00 95.81 84 GLU A O 1
ATOM 681 N N . PHE A 1 85 ? 6.769 -9.807 17.795 1.00 96.12 85 PHE A N 1
ATOM 682 C CA . PHE A 1 85 ? 6.861 -10.269 19.182 1.00 96.12 85 PHE A CA 1
ATOM 683 C C . PHE A 1 85 ? 7.510 -11.650 19.275 1.00 96.12 85 PHE A C 1
ATOM 685 O O . PHE A 1 85 ? 7.609 -12.395 18.297 1.00 96.12 85 PHE A O 1
ATOM 692 N N . THR A 1 86 ? 8.050 -11.959 20.444 1.00 97.69 86 THR A N 1
ATOM 693 C CA . THR A 1 86 ? 8.803 -13.179 20.702 1.00 97.69 86 THR A CA 1
ATOM 694 C C . THR A 1 86 ? 7.847 -14.283 21.131 1.00 97.69 86 THR A C 1
ATOM 696 O O . THR A 1 86 ? 7.176 -14.191 22.160 1.00 97.69 86 THR A O 1
ATOM 699 N N . MET A 1 87 ? 7.826 -15.360 20.356 1.00 97.12 87 MET A N 1
ATOM 700 C CA . MET A 1 87 ? 7.088 -16.570 20.682 1.00 97.12 87 MET A CA 1
ATOM 701 C C . MET A 1 87 ? 8.078 -17.714 20.886 1.00 97.12 87 MET A C 1
ATOM 703 O O . MET A 1 87 ? 9.092 -17.807 20.192 1.00 97.12 87 MET A O 1
ATOM 707 N N . LEU A 1 88 ? 7.795 -18.556 21.871 1.00 98.00 88 LEU A N 1
ATOM 708 C CA . LEU A 1 88 ? 8.387 -19.879 21.972 1.00 98.00 88 LEU A CA 1
ATOM 709 C C . LEU A 1 88 ? 7.382 -20.867 21.410 1.00 98.00 88 LEU A C 1
ATOM 711 O O . LEU A 1 88 ? 6.241 -20.865 21.860 1.00 98.00 88 LEU A O 1
ATOM 715 N N . GLU A 1 89 ? 7.811 -21.712 20.486 1.00 98.38 89 GLU A N 1
ATOM 716 C CA . GLU A 1 89 ? 7.055 -22.904 20.130 1.00 98.38 89 GLU A CA 1
ATOM 717 C C . GLU A 1 89 ? 7.903 -24.153 20.357 1.00 98.38 89 GLU A C 1
ATOM 719 O O . GLU A 1 89 ? 9.084 -24.177 20.007 1.00 98.38 89 GLU A O 1
ATOM 724 N N . ALA A 1 90 ? 7.315 -25.179 20.965 1.00 98.31 90 ALA A N 1
ATOM 725 C CA . ALA A 1 90 ? 7.957 -26.451 21.263 1.00 98.31 90 ALA A CA 1
ATOM 726 C C . ALA A 1 90 ? 7.050 -27.610 20.847 1.00 98.31 90 ALA A C 1
ATOM 728 O O . ALA A 1 90 ? 5.842 -27.557 21.057 1.00 98.31 90 ALA A O 1
ATOM 729 N N . TYR A 1 91 ? 7.645 -28.660 20.284 1.00 98.56 91 TYR A N 1
ATOM 730 C CA . TYR A 1 91 ? 6.945 -29.852 19.814 1.00 98.56 91 TYR A CA 1
ATOM 731 C C . TYR A 1 91 ? 7.652 -31.105 20.314 1.00 98.56 91 TYR A C 1
ATOM 733 O O . TYR A 1 91 ? 8.875 -31.232 20.196 1.00 98.56 91 TYR A O 1
ATOM 741 N N . GLN A 1 92 ? 6.870 -32.037 20.852 1.00 98.50 92 GLN A N 1
ATOM 742 C CA . GLN A 1 92 ? 7.339 -33.316 21.367 1.00 98.50 92 GLN A CA 1
ATOM 743 C C . GLN A 1 92 ? 6.528 -34.461 20.757 1.00 98.50 92 GLN A C 1
ATOM 745 O O . GLN A 1 92 ? 5.326 -34.588 20.987 1.00 98.50 92 GLN A O 1
ATOM 750 N N . ALA A 1 93 ? 7.202 -35.325 20.007 1.00 98.19 93 ALA A N 1
ATOM 751 C CA . ALA A 1 93 ? 6.651 -36.581 19.532 1.00 98.19 93 ALA A CA 1
ATOM 752 C C . ALA A 1 93 ? 6.315 -37.512 20.708 1.00 98.19 93 ALA A C 1
ATOM 754 O O . ALA A 1 93 ? 6.976 -37.523 21.749 1.00 98.19 93 ALA A O 1
ATOM 755 N N . PHE A 1 94 ? 5.284 -38.321 20.500 1.00 97.56 94 PHE A N 1
ATOM 756 C CA . PHE A 1 94 ? 4.685 -39.258 21.448 1.00 97.56 94 PHE A CA 1
ATOM 757 C C . PHE A 1 94 ? 4.153 -38.613 22.735 1.00 97.56 94 PHE A C 1
ATOM 759 O O . PHE A 1 94 ? 4.026 -39.300 23.744 1.00 97.56 94 PHE A O 1
ATOM 766 N N . ALA A 1 95 ? 3.833 -37.319 22.681 1.00 97.88 95 ALA A N 1
ATOM 767 C CA . ALA A 1 95 ? 3.196 -36.567 23.755 1.00 97.88 95 ALA A CA 1
ATOM 768 C C . ALA A 1 95 ? 1.798 -36.082 23.350 1.00 97.88 95 ALA A C 1
ATOM 770 O O . ALA A 1 95 ? 1.437 -36.107 22.168 1.00 97.88 95 ALA A O 1
ATOM 771 N N . ASP A 1 96 ? 1.023 -35.633 24.332 1.00 97.38 96 ASP A N 1
ATOM 772 C CA . ASP A 1 96 ? -0.269 -34.982 24.144 1.00 97.38 96 ASP A CA 1
ATOM 773 C C . ASP A 1 96 ? -0.362 -33.635 24.887 1.00 97.38 96 ASP A C 1
ATOM 775 O O . ASP A 1 96 ? 0.597 -33.161 25.501 1.00 97.38 96 ASP A O 1
ATOM 779 N N . TYR A 1 97 ? -1.511 -32.963 24.794 1.00 97.06 97 TYR A N 1
ATOM 780 C CA . TYR A 1 97 ? -1.736 -31.689 25.483 1.00 97.06 97 TYR A CA 1
ATOM 781 C C . TYR A 1 97 ? -1.572 -31.762 27.017 1.00 97.06 97 TYR A C 1
ATOM 783 O O . TYR A 1 97 ? -1.255 -30.750 27.635 1.00 97.06 97 TYR A O 1
ATOM 791 N N . GLY A 1 98 ? -1.732 -32.930 27.648 1.00 97.06 98 GLY A N 1
ATOM 792 C CA . GLY A 1 98 ? -1.480 -33.134 29.075 1.00 97.06 98 GLY A CA 1
ATOM 793 C C . GLY A 1 98 ? 0.004 -33.027 29.411 1.00 97.06 98 GLY A C 1
ATOM 794 O O . GLY A 1 98 ? 0.367 -32.303 30.337 1.00 97.06 98 GLY A O 1
ATOM 795 N N . ASP A 1 99 ? 0.861 -33.652 28.603 1.00 98.00 99 ASP A N 1
ATOM 796 C CA . ASP A 1 99 ? 2.316 -33.500 28.725 1.00 98.00 99 ASP A CA 1
ATOM 797 C C . ASP A 1 99 ? 2.744 -32.037 28.520 1.00 98.00 99 ASP A C 1
ATOM 799 O O . ASP A 1 99 ? 3.653 -31.542 29.188 1.00 98.00 99 ASP A O 1
ATOM 803 N N . MET A 1 100 ? 2.077 -31.319 27.606 1.00 98.25 100 MET A N 1
ATOM 804 C CA . MET A 1 100 ? 2.355 -29.901 27.359 1.00 98.25 100 MET A CA 1
ATOM 805 C C . MET A 1 100 ? 1.921 -29.002 28.528 1.00 98.25 100 MET A C 1
ATOM 807 O O . MET A 1 100 ? 2.594 -28.000 28.781 1.00 98.25 100 MET A O 1
ATOM 811 N N . MET A 1 101 ? 0.864 -29.356 29.277 1.00 97.94 101 MET A N 1
ATOM 812 C CA . MET A 1 101 ? 0.505 -28.667 30.530 1.00 97.94 101 MET A CA 1
ATOM 813 C C . MET A 1 101 ? 1.616 -28.815 31.575 1.00 97.94 101 MET A C 1
ATOM 815 O O . MET A 1 101 ? 2.038 -27.822 32.167 1.00 97.94 101 MET A O 1
ATOM 819 N N . ASP A 1 102 ? 2.133 -30.032 31.761 1.00 97.12 102 ASP A N 1
ATOM 820 C CA . ASP A 1 102 ? 3.212 -30.300 32.720 1.00 97.12 102 ASP A CA 1
ATOM 821 C C . ASP A 1 102 ? 4.517 -29.585 32.309 1.00 97.12 102 ASP A C 1
ATOM 823 O O . ASP A 1 102 ? 5.245 -29.049 33.153 1.00 97.12 102 ASP A O 1
ATOM 827 N N . LEU A 1 103 ? 4.799 -29.525 31.000 1.00 97.38 103 LEU A N 1
ATOM 828 C CA . LEU A 1 103 ? 5.948 -28.811 30.445 1.00 97.38 103 LEU A CA 1
ATOM 829 C C . LEU A 1 103 ? 5.863 -27.302 30.706 1.00 97.38 103 LEU A C 1
ATOM 831 O O . LEU A 1 103 ? 6.823 -26.712 31.204 1.00 97.38 103 LEU A O 1
ATOM 835 N N . VAL A 1 104 ? 4.734 -26.665 30.377 1.00 96.56 104 VAL A N 1
ATOM 836 C CA . VAL A 1 104 ? 4.591 -25.209 30.524 1.00 96.56 104 VAL A CA 1
ATOM 837 C C . VAL A 1 104 ? 4.508 -24.785 31.988 1.00 96.56 104 VAL A C 1
ATOM 839 O O . VAL A 1 104 ? 5.103 -23.766 32.338 1.00 96.56 104 VAL A O 1
ATOM 842 N N . GLU A 1 105 ? 3.855 -25.572 32.851 1.00 96.12 105 GLU A N 1
ATOM 843 C CA . GLU A 1 105 ? 3.808 -25.323 34.297 1.00 96.12 105 GLU A CA 1
ATOM 844 C C . GLU A 1 105 ? 5.225 -25.280 34.875 1.00 96.12 105 GLU A C 1
ATOM 846 O O . GLU A 1 105 ? 5.654 -24.254 35.407 1.00 96.12 105 GLU A O 1
ATOM 851 N N . GLY A 1 106 ? 6.009 -26.342 34.663 1.00 95.62 106 GLY A N 1
ATOM 852 C CA . GLY A 1 106 ? 7.391 -26.392 35.132 1.00 95.62 106 GLY A CA 1
ATOM 853 C C . GLY A 1 106 ? 8.258 -25.276 34.543 1.00 95.62 106 GLY A C 1
ATOM 854 O O . GLY A 1 106 ? 9.049 -24.660 35.259 1.00 95.62 106 GLY A O 1
ATOM 855 N N . MET A 1 107 ? 8.109 -24.989 33.248 1.00 96.31 107 MET A N 1
ATOM 856 C CA . MET A 1 107 ? 8.906 -23.978 32.551 1.00 96.31 107 MET A CA 1
ATOM 857 C C . MET A 1 107 ? 8.635 -22.569 33.082 1.00 96.31 107 MET A C 1
ATOM 859 O O . MET A 1 107 ? 9.573 -21.790 33.279 1.00 96.31 107 MET A O 1
ATOM 863 N N . VAL A 1 108 ? 7.367 -22.232 33.321 1.00 95.75 108 VAL A N 1
ATOM 864 C CA . VAL A 1 108 ? 6.968 -20.934 33.872 1.00 95.75 108 VAL A CA 1
ATOM 865 C C . VAL A 1 108 ? 7.389 -20.827 35.338 1.00 95.75 108 VAL A C 1
ATOM 867 O O . VAL A 1 108 ? 7.953 -19.799 35.710 1.00 95.75 108 VAL A O 1
ATOM 870 N N . THR A 1 109 ? 7.224 -21.874 36.152 1.00 94.88 109 THR A N 1
ATOM 871 C CA . THR A 1 109 ? 7.688 -21.891 37.550 1.00 94.88 109 THR A CA 1
ATOM 872 C C . THR A 1 109 ? 9.210 -21.743 37.652 1.00 94.88 109 THR A C 1
ATOM 874 O O . THR A 1 109 ? 9.697 -20.972 38.478 1.00 94.88 109 THR A O 1
ATOM 877 N N . ASP A 1 110 ? 9.987 -22.410 36.795 1.00 94.94 110 ASP A N 1
ATOM 878 C CA . ASP A 1 110 ? 11.450 -22.281 36.779 1.00 94.94 110 ASP A CA 1
ATOM 879 C C . ASP A 1 110 ? 11.905 -20.906 36.279 1.00 94.94 110 ASP A C 1
ATOM 881 O O . ASP A 1 110 ? 12.870 -20.336 36.799 1.00 94.94 110 ASP A O 1
ATOM 885 N N . ALA A 1 111 ? 11.202 -20.338 35.295 1.00 95.38 111 ALA A N 1
ATOM 886 C CA . ALA A 1 111 ? 11.437 -18.971 34.850 1.00 95.38 111 ALA A CA 1
ATOM 887 C C . ALA A 1 111 ? 11.117 -17.953 35.954 1.00 95.38 111 ALA A C 1
ATOM 889 O O . ALA A 1 111 ? 11.914 -17.036 36.162 1.00 95.38 111 ALA A O 1
ATOM 890 N N . ALA A 1 112 ? 10.010 -18.140 36.679 1.00 94.81 112 ALA A N 1
ATOM 891 C CA . ALA A 1 112 ? 9.619 -17.317 37.817 1.00 94.81 112 ALA A CA 1
ATOM 892 C C . ALA A 1 112 ? 10.662 -17.399 38.933 1.00 94.81 112 ALA A C 1
ATOM 894 O O . ALA A 1 112 ? 11.167 -16.368 39.362 1.00 94.81 112 ALA A O 1
ATOM 895 N N . ARG A 1 113 ? 11.090 -18.607 39.320 1.00 95.06 113 ARG A N 1
ATOM 896 C CA . ARG A 1 113 ? 12.114 -18.804 40.357 1.00 95.06 113 ARG A CA 1
ATOM 897 C C . ARG A 1 113 ? 13.448 -18.168 39.989 1.00 95.06 113 ARG A C 1
ATOM 899 O O . ARG A 1 113 ? 14.099 -17.541 40.817 1.00 95.06 113 ARG A O 1
ATOM 906 N N . ALA A 1 114 ? 13.850 -18.283 38.726 1.00 94.69 114 ALA A N 1
ATOM 907 C CA . ALA A 1 114 ? 15.074 -17.655 38.245 1.00 94.69 114 ALA A CA 1
ATOM 908 C C . ALA A 1 114 ? 15.001 -16.116 38.209 1.00 94.69 114 ALA A C 1
ATOM 910 O O . ALA A 1 114 ? 16.048 -15.473 38.270 1.00 94.69 114 ALA A O 1
ATOM 911 N N . ALA A 1 115 ? 13.806 -15.536 38.063 1.00 93.50 115 ALA A N 1
ATOM 912 C CA . ALA A 1 115 ? 13.601 -14.090 37.986 1.00 93.50 115 ALA A CA 1
ATOM 913 C C . ALA A 1 115 ? 13.320 -13.442 39.355 1.00 93.50 115 ALA A C 1
ATOM 915 O O . ALA A 1 115 ? 13.813 -12.348 39.611 1.00 93.50 115 ALA A O 1
ATOM 916 N N . LEU A 1 116 ? 12.551 -14.116 40.213 1.00 93.12 116 LEU A N 1
ATOM 917 C CA . LEU A 1 116 ? 11.991 -13.587 41.463 1.00 93.12 116 LEU A CA 1
ATOM 918 C C . LEU A 1 116 ? 12.657 -14.164 42.723 1.00 93.12 116 LEU A C 1
ATOM 920 O O . LEU A 1 116 ? 12.556 -13.573 43.793 1.00 93.12 116 LEU A O 1
ATOM 924 N N . GLY A 1 117 ? 13.367 -15.292 42.614 1.00 91.56 117 GLY A N 1
ATOM 925 C CA . GLY A 1 117 ? 13.873 -16.046 43.764 1.00 91.56 117 GLY A CA 1
ATOM 926 C C . GLY A 1 117 ? 12.848 -17.058 44.286 1.00 91.56 117 GLY A C 1
ATOM 927 O O . GLY A 1 117 ? 12.080 -17.622 43.511 1.00 91.56 117 GLY A O 1
ATOM 928 N N . ASP A 1 118 ? 12.853 -17.323 45.594 1.00 87.44 118 ASP A N 1
ATOM 929 C CA . ASP A 1 118 ? 11.994 -18.354 46.204 1.00 87.44 118 ASP A CA 1
ATOM 930 C C . ASP A 1 118 ? 10.545 -17.887 46.444 1.00 87.44 118 ASP A C 1
ATOM 932 O O . ASP A 1 118 ? 9.649 -18.712 46.621 1.00 87.44 118 ASP A O 1
ATOM 936 N N . GLU A 1 119 ? 10.295 -16.575 46.425 1.00 89.62 119 GLU A N 1
ATOM 937 C CA . GLU A 1 119 ? 8.951 -16.006 46.525 1.00 89.62 119 GLU A CA 1
ATOM 938 C C . GLU A 1 119 ? 8.313 -15.932 45.132 1.00 89.62 119 GLU A C 1
ATOM 940 O O . GLU A 1 119 ? 8.566 -15.017 44.352 1.00 89.62 119 GLU A O 1
ATOM 945 N N . LEU A 1 120 ? 7.480 -16.923 44.803 1.00 92.25 120 LEU A N 1
ATOM 946 C CA . LEU A 1 120 ? 6.833 -17.047 43.488 1.00 92.25 120 LEU A CA 1
ATOM 947 C C . LEU A 1 120 ? 5.460 -16.360 43.422 1.00 92.25 120 LEU A C 1
ATOM 949 O O . LEU A 1 120 ? 4.596 -16.768 42.644 1.00 92.25 120 LEU A O 1
ATOM 953 N N . THR A 1 121 ? 5.258 -15.326 44.238 1.00 91.06 121 THR A N 1
ATOM 954 C CA . THR A 1 121 ? 4.054 -14.492 44.196 1.00 91.06 121 THR A CA 1
ATOM 955 C C . THR A 1 121 ? 4.323 -13.259 43.343 1.00 91.06 121 THR A C 1
ATOM 957 O O . THR A 1 121 ? 5.267 -12.513 43.589 1.00 91.06 121 THR A O 1
ATOM 960 N N . VAL A 1 122 ? 3.476 -13.027 42.346 1.00 91.69 122 VAL A N 1
ATOM 961 C CA . VAL A 1 122 ? 3.546 -11.881 41.434 1.00 91.69 122 VAL A CA 1
ATOM 962 C C . VAL A 1 122 ? 2.380 -10.941 41.710 1.00 91.69 122 VAL A C 1
ATOM 964 O O . VAL A 1 122 ? 1.249 -11.389 41.878 1.00 91.69 122 VAL A O 1
ATOM 967 N N . HIS A 1 123 ? 2.626 -9.633 41.718 1.00 89.25 123 HIS A N 1
ATOM 968 C CA . HIS A 1 123 ? 1.565 -8.637 41.849 1.00 89.25 123 HIS A CA 1
ATOM 969 C C . HIS A 1 123 ? 1.214 -8.057 40.479 1.00 89.25 123 HIS A C 1
ATOM 971 O O . HIS A 1 123 ? 1.955 -7.242 39.946 1.00 89.25 123 HIS A O 1
ATOM 977 N N . TYR A 1 124 ? 0.072 -8.447 39.916 1.00 88.25 124 TYR A N 1
ATOM 978 C CA . TYR A 1 124 ? -0.348 -8.016 38.581 1.00 88.25 124 TYR A CA 1
ATOM 979 C C . TYR A 1 124 ? -1.793 -7.517 38.598 1.00 88.25 124 TYR A C 1
ATOM 981 O O . TYR A 1 124 ? -2.665 -8.167 39.176 1.00 88.25 124 TYR A O 1
ATOM 989 N N . GLY A 1 125 ? -2.064 -6.352 37.996 1.00 78.56 125 GLY A N 1
ATOM 990 C CA . GLY A 1 125 ? -3.422 -5.797 37.911 1.00 78.56 125 GLY A CA 1
ATOM 991 C C . GLY A 1 125 ? -4.120 -5.595 39.266 1.00 78.56 125 GLY A C 1
ATOM 992 O O . GLY A 1 125 ? -5.340 -5.697 39.351 1.00 78.56 125 GLY A O 1
ATOM 993 N N . GLY A 1 126 ? -3.359 -5.358 40.342 1.00 82.00 126 GLY A N 1
ATOM 994 C CA . GLY A 1 126 ? -3.889 -5.218 41.707 1.00 82.00 126 GLY A CA 1
ATOM 995 C C . GLY A 1 126 ? -4.176 -6.537 42.439 1.00 82.00 126 GLY A C 1
ATOM 996 O O . GLY A 1 126 ? -4.682 -6.508 43.562 1.00 82.00 126 GLY A O 1
ATOM 997 N N . HIS A 1 127 ? -3.832 -7.685 41.853 1.00 87.88 127 HIS A N 1
ATOM 998 C CA . HIS A 1 127 ? -3.989 -9.006 42.460 1.00 87.88 127 HIS A CA 1
ATOM 999 C C . HIS A 1 127 ? -2.635 -9.645 42.783 1.00 87.88 127 HIS A C 1
ATOM 1001 O O . HIS A 1 127 ? -1.666 -9.459 42.053 1.00 87.88 127 HIS A O 1
ATOM 1007 N N . ALA A 1 128 ? -2.574 -10.400 43.883 1.00 91.81 128 ALA A N 1
ATOM 1008 C CA . ALA A 1 128 ? -1.444 -11.271 44.199 1.00 91.81 128 ALA A CA 1
ATOM 1009 C C . ALA A 1 128 ? -1.691 -12.649 43.566 1.00 91.81 128 ALA A C 1
ATOM 1011 O O . ALA A 1 128 ? -2.707 -13.286 43.844 1.00 91.81 128 ALA A O 1
ATOM 1012 N N . ILE A 1 129 ? -0.782 -13.077 42.696 1.00 94.00 129 ILE A N 1
ATOM 1013 C CA . ILE A 1 129 ? -0.871 -14.296 41.893 1.00 94.00 129 ILE A CA 1
ATOM 1014 C C . ILE A 1 129 ? 0.227 -15.242 42.353 1.00 94.00 129 ILE A C 1
ATOM 1016 O O . ILE A 1 129 ? 1.409 -14.958 42.175 1.00 94.00 129 ILE A O 1
ATOM 1020 N N . ASP A 1 130 ? -0.168 -16.369 42.930 1.00 92.88 130 ASP A N 1
ATOM 1021 C CA . ASP A 1 130 ? 0.757 -17.400 43.386 1.00 92.88 130 ASP A CA 1
ATOM 1022 C C . ASP A 1 130 ? 1.081 -18.380 42.246 1.00 92.88 130 ASP A C 1
ATOM 1024 O O . ASP A 1 130 ? 0.236 -19.178 41.835 1.00 92.88 130 ASP A O 1
ATOM 1028 N N . LEU A 1 131 ? 2.312 -18.323 41.730 1.00 93.56 131 LEU A N 1
ATOM 1029 C CA . LEU A 1 131 ? 2.818 -19.247 40.709 1.00 93.56 131 LEU A CA 1
ATOM 1030 C C . LEU A 1 131 ? 3.414 -20.531 41.312 1.00 93.56 131 LEU A C 1
ATOM 1032 O O . LEU A 1 131 ? 3.760 -21.445 40.562 1.00 93.56 131 LEU A O 1
ATOM 1036 N N . SER A 1 132 ? 3.537 -20.623 42.643 1.00 89.69 132 SER A N 1
ATOM 1037 C CA . SER A 1 132 ? 3.971 -21.841 43.345 1.00 89.69 132 SER A CA 1
ATOM 1038 C C . SER A 1 132 ? 2.844 -22.841 43.589 1.00 89.69 132 SER A C 1
ATOM 1040 O O . SER A 1 132 ? 3.138 -23.996 43.903 1.00 89.69 132 SER A O 1
ATOM 1042 N N . ALA A 1 133 ? 1.585 -22.420 43.407 1.00 87.56 133 ALA A N 1
ATOM 1043 C CA . ALA A 1 133 ? 0.360 -23.190 43.639 1.00 87.56 133 ALA A CA 1
ATOM 1044 C C . ALA A 1 133 ? 0.143 -24.332 42.623 1.00 87.56 133 ALA A C 1
ATOM 1046 O O . ALA A 1 133 ? -0.910 -24.447 42.002 1.00 87.56 133 ALA A O 1
ATOM 1047 N N . THR A 1 134 ? 1.165 -25.160 42.440 1.00 86.75 134 THR A N 1
ATOM 1048 C CA . THR A 1 134 ? 1.197 -26.312 41.539 1.00 86.75 134 THR A CA 1
ATOM 1049 C C . THR A 1 134 ? 0.595 -27.553 42.220 1.00 86.75 134 THR A C 1
ATOM 1051 O O . THR A 1 134 ? 0.789 -27.743 43.427 1.00 86.75 134 THR A O 1
ATOM 1054 N N . PRO A 1 135 ? -0.133 -28.418 41.490 1.00 92.88 135 PRO A N 1
ATOM 1055 C CA . PRO A 1 135 ? -0.515 -28.262 40.085 1.00 92.88 135 PRO A CA 1
ATOM 1056 C C . PRO A 1 135 ? -1.596 -27.189 39.897 1.00 92.88 135 PRO A C 1
ATOM 1058 O O . PRO A 1 135 ? -2.509 -27.062 40.719 1.00 92.88 135 PRO A O 1
ATOM 1061 N N . TRP A 1 136 ? -1.520 -26.434 38.802 1.00 96.38 136 TRP A N 1
ATOM 1062 C CA . TRP A 1 136 ? -2.515 -25.413 38.490 1.00 96.38 136 TRP A CA 1
ATOM 1063 C C . TRP A 1 136 ? -3.861 -26.040 38.094 1.00 96.38 136 TRP A C 1
ATOM 1065 O O . TRP A 1 136 ? -3.900 -27.107 37.468 1.00 96.38 136 TRP A O 1
ATOM 1075 N N . PRO A 1 137 ? -4.995 -25.394 38.431 1.00 96.50 137 PRO A N 1
ATOM 1076 C CA . PRO A 1 137 ? -6.317 -25.900 38.091 1.00 96.50 137 PRO A CA 1
ATOM 1077 C C . PRO A 1 137 ? -6.491 -26.126 36.587 1.00 96.50 137 PRO A C 1
ATOM 1079 O O . PRO A 1 137 ? -6.245 -25.231 35.778 1.00 96.50 137 PRO A O 1
ATOM 1082 N N . ARG A 1 138 ? -6.993 -27.310 36.228 1.00 96.94 138 ARG A N 1
ATOM 1083 C CA . ARG A 1 138 ? -7.417 -27.667 34.868 1.00 96.94 138 ARG A CA 1
ATOM 1084 C C . ARG A 1 138 ? -8.934 -27.589 34.811 1.00 96.94 138 ARG A C 1
ATOM 1086 O O . ARG A 1 138 ? -9.612 -28.249 35.599 1.00 96.94 138 ARG A O 1
ATOM 1093 N N . ARG A 1 139 ? -9.470 -26.743 33.939 1.00 97.25 139 ARG A N 1
ATOM 1094 C CA . ARG A 1 139 ? -10.900 -26.438 33.872 1.00 97.25 139 ARG A CA 1
ATOM 1095 C C . ARG A 1 139 ? -11.375 -26.481 32.433 1.00 97.25 139 ARG A C 1
ATOM 1097 O O . ARG A 1 139 ? -10.790 -25.824 31.580 1.00 97.25 139 ARG A O 1
ATOM 1104 N N . ARG A 1 140 ? -12.464 -27.205 32.172 1.00 96.44 140 ARG A N 1
ATOM 1105 C CA . ARG A 1 140 ? -13.012 -27.281 30.818 1.00 96.44 140 ARG A CA 1
ATOM 1106 C C . ARG A 1 140 ? -13.634 -25.951 30.417 1.00 96.44 140 ARG A C 1
ATOM 1108 O O . ARG A 1 140 ? -14.311 -25.299 31.215 1.00 96.44 140 ARG A O 1
ATOM 1115 N N . PHE A 1 141 ? -13.484 -25.614 29.145 1.00 95.62 141 PHE A N 1
ATOM 1116 C CA . PHE A 1 141 ? -14.017 -24.419 28.503 1.00 95.62 141 PHE A CA 1
ATOM 1117 C C . PHE A 1 141 ? -15.511 -24.213 28.795 1.00 95.62 141 PHE A C 1
ATOM 1119 O O . PHE A 1 141 ? -15.952 -23.134 29.193 1.00 95.62 141 PHE A O 1
ATOM 1126 N N . ALA A 1 142 ? -16.293 -25.288 28.662 1.00 95.94 142 ALA A N 1
ATOM 1127 C CA . ALA A 1 142 ? -17.731 -25.288 28.917 1.00 95.94 142 ALA A CA 1
ATOM 1128 C C . ALA A 1 142 ? -18.085 -25.030 30.388 1.00 95.94 142 ALA A C 1
ATOM 1130 O O . ALA A 1 142 ? -19.018 -24.278 30.672 1.00 95.94 142 ALA A O 1
ATOM 1131 N N . ASP A 1 143 ? -17.325 -25.618 31.313 1.00 96.88 143 ASP A N 1
ATOM 1132 C CA . ASP A 1 143 ? -17.569 -25.496 32.752 1.00 96.88 143 ASP A CA 1
ATOM 1133 C C . ASP A 1 143 ? -17.292 -24.063 33.221 1.00 96.88 143 ASP A C 1
ATOM 1135 O O . ASP A 1 143 ? -18.056 -23.497 34.003 1.00 96.88 143 ASP A O 1
ATOM 1139 N N . MET A 1 144 ? -16.250 -23.428 32.674 1.00 96.56 144 MET A N 1
ATOM 1140 C CA . MET A 1 144 ? -15.940 -22.025 32.959 1.00 96.56 144 MET A CA 1
ATOM 1141 C C . MET A 1 144 ? -17.049 -21.077 32.480 1.00 96.56 144 MET A C 1
ATOM 1143 O O . MET A 1 144 ? -17.422 -20.154 33.206 1.00 96.56 144 MET A O 1
ATOM 1147 N N . ILE A 1 145 ? -17.631 -21.320 31.298 1.00 96.31 145 ILE A N 1
ATOM 1148 C CA . ILE A 1 145 ? -18.803 -20.567 30.822 1.00 96.31 145 ILE A CA 1
ATOM 1149 C C . ILE A 1 145 ? -20.000 -20.793 31.746 1.00 96.31 145 ILE A C 1
ATOM 1151 O O . ILE A 1 145 ? -20.652 -19.823 32.145 1.00 96.31 145 ILE A O 1
ATOM 1155 N N . ALA A 1 146 ? -20.290 -22.047 32.094 1.00 96.62 146 ALA A N 1
ATOM 1156 C CA . ALA A 1 146 ? -21.445 -22.397 32.912 1.00 96.62 146 ALA A CA 1
ATOM 1157 C C . ALA A 1 146 ? -21.384 -21.752 34.302 1.00 96.62 146 ALA A C 1
ATOM 1159 O O . ALA A 1 146 ? -22.389 -21.227 34.774 1.00 96.62 146 ALA A O 1
ATOM 1160 N N . GLU A 1 147 ? -20.213 -21.723 34.934 1.00 95.38 147 GLU A N 1
ATOM 1161 C CA . GLU A 1 147 ? -20.040 -21.116 36.254 1.00 95.38 147 GLU A CA 1
ATOM 1162 C C . GLU A 1 147 ? -20.202 -19.593 36.252 1.00 95.38 147 GLU A C 1
ATOM 1164 O O . GLU A 1 147 ? -20.824 -19.046 37.161 1.00 95.38 147 GLU A O 1
ATOM 1169 N N . VAL A 1 148 ? -19.671 -18.897 35.241 1.00 94.38 148 VAL A N 1
ATOM 1170 C CA . VAL A 1 148 ? -19.708 -17.424 35.193 1.00 94.38 148 VAL A CA 1
ATOM 1171 C C . VAL A 1 148 ? -21.048 -16.904 34.673 1.00 94.38 148 VAL A C 1
ATOM 1173 O O . VAL A 1 148 ? -21.562 -15.896 35.155 1.00 94.38 148 VAL A O 1
ATOM 1176 N N . THR A 1 149 ? -21.624 -17.574 33.675 1.00 93.50 149 THR A N 1
ATOM 1177 C CA . THR A 1 149 ? -22.824 -17.091 32.973 1.00 93.50 149 THR A CA 1
ATOM 1178 C C . THR A 1 149 ? -24.112 -17.785 33.415 1.00 93.50 149 THR A C 1
ATOM 1180 O O . THR A 1 149 ? -25.203 -17.304 33.103 1.00 93.50 149 THR A O 1
ATOM 1183 N N . GLY A 1 150 ? -24.012 -18.929 34.100 1.00 93.06 150 GLY A N 1
ATOM 1184 C CA . GLY A 1 150 ? -25.142 -19.809 34.407 1.00 93.06 150 GLY A CA 1
ATOM 1185 C C . GLY A 1 150 ? -25.700 -20.565 33.193 1.00 93.06 150 GLY A C 1
ATOM 1186 O O . GLY A 1 150 ? -26.714 -21.251 33.321 1.00 93.06 150 GLY A O 1
ATOM 1187 N N . ALA A 1 151 ? -25.093 -20.428 32.008 1.00 91.81 151 ALA A N 1
ATOM 1188 C CA . ALA A 1 151 ? -25.556 -21.054 30.776 1.00 91.81 151 ALA A CA 1
ATOM 1189 C C . ALA A 1 151 ? -24.713 -22.285 30.425 1.00 91.81 151 ALA A C 1
ATOM 1191 O O . ALA A 1 151 ? -23.505 -22.188 30.227 1.00 91.81 151 ALA A O 1
ATOM 1192 N N . THR A 1 152 ? -25.362 -23.439 30.278 1.00 94.31 152 THR A N 1
ATOM 1193 C CA . THR A 1 152 ? -24.720 -24.632 29.716 1.00 94.31 152 THR A CA 1
ATOM 1194 C C . THR A 1 152 ? -24.699 -24.523 28.195 1.00 94.31 152 THR A C 1
ATOM 1196 O O . THR A 1 152 ? -25.752 -24.398 27.570 1.00 94.31 152 THR A O 1
ATOM 1199 N N . MET A 1 153 ? -23.507 -24.567 27.604 1.00 94.94 153 MET A N 1
ATOM 1200 C CA . MET A 1 153 ? -23.304 -24.540 26.155 1.00 94.94 153 MET A CA 1
ATOM 1201 C C . MET A 1 153 ? -22.482 -25.745 25.710 1.00 94.94 153 MET A C 1
ATOM 1203 O O . MET A 1 153 ? -21.644 -26.246 26.459 1.00 94.94 153 MET A O 1
ATOM 1207 N N . HIS A 1 154 ? -22.714 -26.186 24.477 1.00 96.06 154 HIS A N 1
ATOM 1208 C CA . HIS A 1 154 ? -21.992 -27.289 23.856 1.00 96.06 154 HIS A CA 1
ATOM 1209 C C . HIS A 1 154 ? -21.731 -26.979 22.371 1.00 96.06 154 HIS A C 1
ATOM 1211 O O . HIS A 1 154 ? -22.654 -26.505 21.708 1.00 96.06 154 HIS A O 1
ATOM 1217 N N . PRO A 1 155 ? -20.549 -27.274 21.792 1.00 94.75 155 PRO A N 1
ATOM 1218 C CA . PRO A 1 155 ? -20.241 -26.939 20.397 1.00 94.75 155 PRO A CA 1
ATOM 1219 C C . PRO A 1 155 ? -21.146 -27.617 19.363 1.00 94.75 155 PRO A C 1
ATOM 1221 O O . PRO A 1 155 ? -21.280 -27.122 18.251 1.00 94.75 155 PRO A O 1
ATOM 1224 N N . ALA A 1 156 ? -21.772 -28.740 19.724 1.00 94.25 156 ALA A N 1
ATOM 1225 C CA . ALA A 1 156 ? -22.734 -29.454 18.878 1.00 94.25 156 ALA A CA 1
ATOM 1226 C C . ALA A 1 156 ? -24.211 -29.129 19.187 1.00 94.25 156 ALA A C 1
ATOM 1228 O O . ALA A 1 156 ? -25.101 -29.824 18.699 1.00 94.25 156 ALA A O 1
ATOM 1229 N N . MET A 1 157 ? -24.498 -28.129 20.030 1.00 95.31 157 MET A N 1
ATOM 1230 C CA . MET A 1 157 ? -25.883 -27.749 20.330 1.00 95.31 157 MET A CA 1
ATOM 1231 C C . MET A 1 157 ? -26.569 -27.090 19.119 1.00 95.31 157 MET A C 1
ATOM 1233 O O . MET A 1 157 ? -25.885 -26.532 18.255 1.00 95.31 157 MET A O 1
ATOM 1237 N N . PRO A 1 158 ? -27.913 -27.102 19.046 1.00 96.38 158 PRO A N 1
ATOM 1238 C CA . PRO A 1 158 ? -28.634 -26.406 17.988 1.00 96.38 158 PRO A CA 1
ATOM 1239 C C . PRO A 1 158 ? -28.265 -24.917 17.923 1.00 96.38 158 PRO A C 1
ATOM 1241 O O . PRO A 1 158 ? -28.236 -24.219 18.936 1.00 96.38 158 PRO A O 1
ATOM 1244 N N . LEU A 1 159 ? -28.019 -24.422 16.708 1.00 94.44 159 LEU A N 1
ATOM 1245 C CA . LEU A 1 159 ? -27.590 -23.042 16.448 1.00 94.44 159 LEU A CA 1
ATOM 1246 C C . LEU A 1 159 ? -28.532 -21.992 17.047 1.00 94.44 159 LEU A C 1
ATOM 1248 O O . LEU A 1 159 ? -28.070 -20.999 17.605 1.00 94.44 159 LEU A O 1
ATOM 1252 N N . ASP A 1 160 ? -29.841 -22.218 16.960 1.00 94.12 160 ASP A N 1
ATOM 1253 C CA . ASP A 1 160 ? -30.838 -21.287 17.492 1.00 94.12 160 ASP A CA 1
ATOM 1254 C C . ASP A 1 160 ? -30.798 -21.219 19.027 1.00 94.12 160 ASP A C 1
ATOM 1256 O O . ASP A 1 160 ? -30.966 -20.144 19.601 1.00 94.12 160 ASP A O 1
ATOM 1260 N N . GLU A 1 161 ? -30.498 -22.334 19.700 1.00 95.56 161 GLU A N 1
ATOM 1261 C CA . GLU A 1 161 ? -30.314 -22.360 21.154 1.00 95.56 161 GLU A CA 1
ATOM 1262 C C . GLU A 1 161 ? -29.024 -21.641 21.562 1.00 95.56 161 GLU A C 1
ATOM 1264 O O . GLU A 1 161 ? -29.037 -20.851 22.506 1.00 95.56 161 GLU A O 1
ATOM 1269 N N . ALA A 1 162 ? -27.925 -21.852 20.826 1.00 94.50 162 ALA A N 1
ATOM 1270 C CA . ALA A 1 162 ? -26.670 -21.139 21.063 1.00 94.50 162 ALA A CA 1
ATOM 1271 C C . ALA A 1 162 ? -26.858 -19.620 20.904 1.00 94.50 162 ALA A C 1
ATOM 1273 O O . ALA A 1 162 ? -26.467 -18.850 21.780 1.00 94.50 162 ALA A O 1
ATOM 1274 N N . ARG A 1 163 ? -27.534 -19.182 19.835 1.00 95.19 163 ARG A N 1
ATOM 1275 C CA . ARG A 1 163 ? -27.865 -17.766 19.599 1.00 95.19 163 ARG A CA 1
ATOM 1276 C C . ARG A 1 163 ? -28.741 -17.188 20.704 1.00 95.19 163 ARG A C 1
ATOM 1278 O O . ARG A 1 163 ? -28.444 -16.104 21.192 1.00 95.19 163 ARG A O 1
ATOM 1285 N N . ALA A 1 164 ? -29.743 -17.934 21.170 1.00 94.25 164 ALA A N 1
ATOM 1286 C CA . ALA A 1 164 ? -30.587 -17.503 22.281 1.00 94.25 164 ALA A CA 1
ATOM 1287 C C . ALA A 1 164 ? -29.789 -17.282 23.582 1.00 94.25 164 ALA A C 1
ATOM 1289 O O . ALA A 1 164 ? -30.121 -16.384 24.361 1.00 94.25 164 ALA A O 1
ATOM 1290 N N . VAL A 1 165 ? -28.723 -18.059 23.825 1.00 94.19 165 VAL A N 1
ATOM 1291 C CA . VAL A 1 165 ? -27.806 -17.815 24.952 1.00 94.19 165 VAL A CA 1
ATOM 1292 C C . VAL A 1 165 ? -27.084 -16.477 24.785 1.00 94.19 165 VAL A C 1
ATOM 1294 O O . VAL A 1 165 ? -27.077 -15.687 25.730 1.00 94.19 165 VAL A O 1
ATOM 1297 N N . LEU A 1 166 ? -26.525 -16.190 23.605 1.00 95.56 166 LEU A N 1
ATOM 1298 C CA . LEU A 1 166 ? -25.834 -14.921 23.341 1.00 95.56 166 LEU A CA 1
ATOM 1299 C C . LEU A 1 166 ? -26.787 -13.725 23.426 1.00 95.56 166 LEU A C 1
ATOM 1301 O O . LEU A 1 166 ? -26.452 -12.733 24.073 1.00 95.56 166 LEU A O 1
ATOM 1305 N N . ASP A 1 167 ? -27.992 -13.843 22.867 1.00 94.19 167 ASP A N 1
ATOM 1306 C CA . ASP A 1 167 ? -29.021 -12.802 22.920 1.00 94.19 167 ASP A CA 1
ATOM 1307 C C . ASP A 1 167 ? -29.411 -12.486 24.373 1.00 94.19 167 ASP A C 1
ATOM 1309 O O . ASP A 1 167 ? -29.484 -11.320 24.767 1.00 94.19 167 ASP A O 1
ATOM 1313 N N . ARG A 1 168 ? -29.582 -13.519 25.212 1.00 95.06 168 ARG A N 1
ATOM 1314 C CA . ARG A 1 168 ? -29.847 -13.363 26.653 1.00 95.06 168 ARG A CA 1
ATOM 1315 C C . ARG A 1 168 ? -28.686 -12.694 27.391 1.00 95.06 168 ARG A C 1
ATOM 1317 O O . ARG A 1 168 ? -28.923 -11.937 28.330 1.00 95.06 168 ARG A O 1
ATOM 1324 N N . LEU A 1 169 ? -27.447 -12.973 26.987 1.00 92.94 169 LEU A N 1
ATOM 1325 C CA . LEU A 1 169 ? -26.239 -12.368 27.553 1.00 92.94 169 LEU A CA 1
ATOM 1326 C C . LEU A 1 169 ? -25.907 -10.997 26.936 1.00 92.94 169 LEU A C 1
ATOM 1328 O O . LEU A 1 169 ? -24.953 -10.356 27.380 1.00 92.94 169 LEU A O 1
ATOM 1332 N N . GLY A 1 170 ? -26.668 -10.527 25.942 1.00 93.19 170 GLY A N 1
ATOM 1333 C CA . GLY A 1 170 ? -26.424 -9.263 25.245 1.00 93.19 170 GLY A CA 1
ATOM 1334 C C . GLY A 1 170 ? -25.139 -9.247 24.408 1.00 93.19 170 GLY A C 1
ATOM 1335 O O . GLY A 1 170 ? -24.537 -8.185 24.252 1.00 93.19 170 GLY A O 1
ATOM 1336 N N . ILE A 1 171 ? -24.699 -10.406 23.911 1.00 92.88 171 ILE A N 1
ATOM 1337 C CA . ILE A 1 171 ? -23.487 -10.574 23.097 1.00 92.88 171 ILE A CA 1
ATOM 1338 C C . ILE A 1 171 ? -23.894 -10.610 21.623 1.00 92.88 171 ILE A C 1
ATOM 1340 O O . ILE A 1 171 ? -24.838 -11.300 21.245 1.00 92.88 171 ILE A O 1
ATOM 1344 N N . SER A 1 172 ? -23.210 -9.830 20.784 1.00 89.69 172 SER A N 1
ATOM 1345 C CA . SER A 1 172 ? -23.501 -9.791 19.345 1.00 89.69 172 SER A CA 1
ATOM 1346 C C . SER A 1 172 ? -22.960 -11.038 18.645 1.00 89.69 172 SER A C 1
ATOM 1348 O O . SER A 1 172 ? -21.882 -11.505 18.988 1.00 89.69 172 SER A O 1
ATOM 1350 N N . HIS A 1 173 ? -23.671 -11.535 17.631 1.00 88.31 173 HIS A N 1
ATOM 1351 C CA . HIS A 1 173 ? -23.220 -12.653 16.797 1.00 88.31 173 HIS A CA 1
ATOM 1352 C C . HIS A 1 173 ? -23.472 -12.417 15.310 1.00 88.31 173 HIS A C 1
ATOM 1354 O O . HIS A 1 173 ? -24.297 -11.583 14.925 1.00 88.31 173 HIS A O 1
ATOM 1360 N N . GLU A 1 174 ? -22.742 -13.155 14.475 1.00 83.88 174 GLU A N 1
ATOM 1361 C CA . GLU A 1 174 ? -22.881 -13.131 13.021 1.00 83.88 174 GLU A CA 1
ATOM 1362 C C . GLU A 1 174 ? -23.639 -14.357 12.502 1.00 83.88 174 GLU A C 1
ATOM 1364 O O . GLU A 1 174 ? -23.552 -15.460 13.043 1.00 83.88 174 GLU A O 1
ATOM 1369 N N . ALA A 1 175 ? -24.367 -14.181 11.395 1.00 79.50 175 ALA A N 1
ATOM 1370 C CA . ALA A 1 175 ? -25.211 -15.233 10.831 1.00 79.50 175 ALA A CA 1
ATOM 1371 C C . ALA A 1 175 ? -24.425 -16.472 10.357 1.00 79.50 175 ALA A C 1
ATOM 1373 O O . ALA A 1 175 ? -25.001 -17.559 10.303 1.00 79.50 175 ALA A O 1
ATOM 1374 N N . GLY A 1 176 ? -23.141 -16.310 10.017 1.00 81.12 176 GLY A N 1
ATOM 1375 C CA . GLY A 1 176 ? -22.276 -17.380 9.518 1.00 81.12 176 GLY A CA 1
ATOM 1376 C C . GLY A 1 176 ? -21.581 -18.216 10.596 1.00 81.12 176 GLY A C 1
ATOM 1377 O O . GLY A 1 176 ? -20.981 -19.229 10.255 1.00 81.12 176 GLY A O 1
ATOM 1378 N N . TRP A 1 177 ? -21.641 -17.821 11.871 1.00 87.88 177 TRP A N 1
ATOM 1379 C CA . TRP A 1 177 ? -20.931 -18.526 12.942 1.00 87.88 177 TRP A CA 1
ATOM 1380 C C . TRP A 1 177 ? -21.656 -19.807 13.354 1.00 87.88 177 TRP A C 1
ATOM 1382 O O . TRP A 1 177 ? -22.873 -19.797 13.564 1.00 87.88 177 TRP A O 1
ATOM 1392 N N . GLY A 1 178 ? -20.899 -20.896 13.505 1.00 90.75 178 GLY A N 1
ATOM 1393 C CA . GLY A 1 178 ? -21.359 -22.135 14.115 1.00 90.75 178 GLY A CA 1
ATOM 1394 C C . GLY A 1 178 ? -21.462 -22.028 15.640 1.00 90.75 178 GLY A C 1
ATOM 1395 O O . GLY A 1 178 ? -21.031 -21.055 16.264 1.00 90.75 178 GLY A O 1
ATOM 1396 N N . ALA A 1 179 ? -22.057 -23.045 16.267 1.00 94.31 179 ALA A N 1
ATOM 1397 C CA . ALA A 1 179 ? -22.254 -23.072 17.717 1.00 94.31 179 ALA A CA 1
ATOM 1398 C C . ALA A 1 179 ? -20.931 -23.064 18.505 1.00 94.31 179 ALA A C 1
ATOM 1400 O O . ALA A 1 179 ? -20.876 -22.475 19.585 1.00 94.31 179 ALA A O 1
ATOM 1401 N N . GLY A 1 180 ? -19.852 -23.637 17.960 1.00 93.81 180 GLY A N 1
ATOM 1402 C CA . GLY A 1 180 ? -18.527 -23.596 18.574 1.00 93.81 180 GLY A CA 1
ATOM 1403 C C . GLY A 1 180 ? -17.941 -22.185 18.584 1.00 93.81 180 GLY A C 1
ATOM 1404 O O . GLY A 1 180 ? -17.454 -21.732 19.621 1.00 93.81 180 GLY A O 1
ATOM 1405 N N . ARG A 1 181 ? -18.046 -21.450 17.470 1.00 93.12 181 ARG A N 1
ATOM 1406 C CA . ARG A 1 181 ? -17.607 -20.046 17.405 1.00 93.12 181 ARG A CA 1
ATOM 1407 C C . ARG A 1 181 ? -18.434 -19.141 18.320 1.00 93.12 181 ARG A C 1
ATOM 1409 O O . ARG A 1 181 ? -17.858 -18.315 19.020 1.00 93.12 181 ARG A O 1
ATOM 1416 N N . LEU A 1 182 ? -19.755 -19.333 18.373 1.00 94.75 182 LEU A N 1
ATOM 1417 C CA . LEU A 1 182 ? -20.641 -18.608 19.297 1.00 94.75 182 LEU A CA 1
ATOM 1418 C C . LEU A 1 182 ? -20.257 -18.858 20.761 1.00 94.75 182 LEU A C 1
ATOM 1420 O O . LEU A 1 182 ? -20.197 -17.926 21.558 1.00 94.75 182 LEU A O 1
ATOM 1424 N N . MET A 1 183 ? -19.964 -20.113 21.109 1.00 95.69 183 MET A N 1
ATOM 1425 C CA . MET A 1 183 ? -19.491 -20.486 22.441 1.00 95.69 183 MET A CA 1
ATOM 1426 C C . MET A 1 183 ? -18.150 -19.819 22.772 1.00 95.69 183 MET A C 1
ATOM 1428 O O . MET A 1 183 ? -17.963 -19.371 23.904 1.00 95.69 183 MET A O 1
ATOM 1432 N N . LYS A 1 184 ? -17.244 -19.695 21.789 1.00 94.75 184 LYS A N 1
ATOM 1433 C CA . LYS A 1 184 ? -15.983 -18.966 21.968 1.00 94.75 184 LYS A CA 1
ATOM 1434 C C . LYS A 1 184 ? -16.205 -17.491 22.288 1.00 94.75 184 LYS A C 1
ATOM 1436 O O . LYS A 1 184 ? -15.610 -16.981 23.231 1.00 94.75 184 LYS A O 1
ATOM 1441 N N . GLU A 1 185 ? -17.108 -16.838 21.567 1.00 95.00 185 GLU A N 1
ATOM 1442 C CA . GLU A 1 185 ? -17.421 -15.424 21.795 1.00 95.00 185 GLU A CA 1
ATOM 1443 C C . GLU A 1 185 ? -17.932 -15.168 23.225 1.00 95.00 185 GLU A C 1
ATOM 1445 O O . GLU A 1 185 ? -17.550 -14.194 23.870 1.00 95.00 185 GLU A O 1
ATOM 1450 N N . VAL A 1 186 ? -18.757 -16.077 23.766 1.00 95.81 186 VAL A N 1
ATOM 1451 C CA . VAL A 1 186 ? -19.234 -15.987 25.157 1.00 95.81 186 VAL A CA 1
ATOM 1452 C C . VAL A 1 186 ? -18.074 -16.049 26.148 1.00 95.81 186 VAL A C 1
ATOM 1454 O O . VAL A 1 186 ? -18.047 -15.279 27.110 1.00 95.81 186 VAL A O 1
ATOM 1457 N N . TYR A 1 187 ? -17.123 -16.953 25.925 1.00 95.69 187 TYR A N 1
ATOM 1458 C CA . TYR A 1 187 ? -15.945 -17.082 26.775 1.00 95.69 187 TYR A CA 1
ATOM 1459 C C . TYR A 1 187 ? -15.061 -15.830 26.736 1.00 95.69 187 TYR A C 1
ATOM 1461 O O . TYR A 1 187 ? -14.713 -15.307 27.798 1.00 95.69 187 TYR A O 1
ATOM 1469 N N . ASP A 1 188 ? -14.750 -15.323 25.541 1.00 92.50 188 ASP A N 1
ATOM 1470 C CA . ASP A 1 188 ? -13.884 -14.154 25.359 1.00 92.50 188 ASP A CA 1
ATOM 1471 C C . ASP A 1 188 ? -14.488 -12.912 26.052 1.00 92.50 188 ASP A C 1
ATOM 1473 O O . ASP A 1 188 ? -13.810 -12.216 26.814 1.00 92.50 188 ASP A O 1
ATOM 1477 N N . GLU A 1 189 ? -15.792 -12.674 25.868 1.00 93.69 189 GLU A N 1
ATOM 1478 C CA . GLU A 1 189 ? -16.495 -11.496 26.398 1.00 93.69 189 GLU A CA 1
ATOM 1479 C C . GLU A 1 189 ? -16.819 -11.582 27.896 1.00 93.69 189 GLU A C 1
ATOM 1481 O O . GLU A 1 189 ? -16.880 -10.556 28.578 1.00 93.69 189 GLU A O 1
ATOM 1486 N N . ARG A 1 190 ? -17.081 -12.780 28.441 1.00 93.88 190 ARG A N 1
ATOM 1487 C CA . ARG A 1 190 ? -17.615 -12.937 29.811 1.00 93.88 190 ARG A CA 1
ATOM 1488 C C . ARG A 1 190 ? -16.695 -13.651 30.781 1.00 93.88 190 ARG A C 1
ATOM 1490 O O . ARG A 1 190 ? -16.796 -13.386 31.972 1.00 93.88 190 ARG A O 1
ATOM 1497 N N . VAL A 1 191 ? -15.847 -14.553 30.304 1.00 94.50 191 VAL A N 1
ATOM 1498 C CA . VAL A 1 191 ? -15.167 -15.524 31.167 1.00 94.50 191 VAL A CA 1
ATOM 1499 C C . VAL A 1 191 ? -13.692 -15.188 31.327 1.00 94.50 191 VAL A C 1
ATOM 1501 O O . VAL A 1 191 ? -13.242 -15.017 32.458 1.00 94.50 191 VAL A O 1
ATOM 1504 N N . GLN A 1 192 ? -12.942 -15.052 30.229 1.00 93.06 192 GLN A N 1
ATOM 1505 C CA . GLN A 1 192 ? -11.475 -14.994 30.264 1.00 93.06 192 GLN A CA 1
ATOM 1506 C C . GLN A 1 192 ? -10.931 -13.943 31.244 1.00 93.06 192 GLN A C 1
ATOM 1508 O O . GLN A 1 192 ? -10.069 -14.248 32.062 1.00 93.06 192 GLN A O 1
ATOM 1513 N N . HIS A 1 193 ? -11.474 -12.724 31.218 1.00 91.94 193 HIS A N 1
ATOM 1514 C CA . HIS A 1 193 ? -11.019 -11.607 32.054 1.00 91.94 193 HIS A CA 1
ATOM 1515 C C . HIS A 1 193 ? -11.298 -11.780 33.561 1.00 91.94 193 HIS A C 1
ATOM 1517 O O . HIS A 1 193 ? -10.794 -10.996 34.362 1.00 91.94 193 HIS A O 1
ATOM 1523 N N . THR A 1 194 ? -12.098 -12.777 33.957 1.00 93.44 194 THR A N 1
ATOM 1524 C CA . THR A 1 194 ? -12.423 -13.062 35.368 1.00 93.44 194 THR A CA 1
ATOM 1525 C C . THR A 1 194 ? -11.388 -13.954 36.060 1.00 93.44 194 THR A C 1
ATOM 1527 O O . THR A 1 194 ? -11.380 -14.062 37.286 1.00 93.44 194 THR A O 1
ATOM 1530 N N . VAL A 1 195 ? -10.505 -14.594 35.288 1.00 93.56 195 VAL A N 1
ATOM 1531 C CA . VAL A 1 195 ? -9.489 -15.521 35.795 1.00 93.56 195 VAL A CA 1
ATOM 1532 C C . VAL A 1 195 ? -8.320 -14.746 36.406 1.00 93.56 195 VAL A C 1
ATOM 1534 O O . VAL A 1 195 ? -7.642 -13.999 35.710 1.00 93.56 195 VAL A O 1
ATOM 1537 N N . VAL A 1 196 ? -8.056 -14.937 37.701 1.00 91.12 196 VAL A N 1
ATOM 1538 C CA . VAL A 1 196 ? -6.971 -14.231 38.413 1.00 91.12 196 VAL A CA 1
ATOM 1539 C C . VAL A 1 196 ? -5.680 -15.055 38.452 1.00 91.12 196 VAL A C 1
ATOM 1541 O O . VAL A 1 196 ? -4.652 -14.613 37.943 1.00 91.12 196 VAL A O 1
ATOM 1544 N N . GLY A 1 197 ? -5.728 -16.246 39.056 1.00 92.50 197 GLY A N 1
ATOM 1545 C CA . GLY A 1 197 ? -4.583 -17.159 39.149 1.00 92.50 197 GLY A CA 1
ATOM 1546 C C . GLY A 1 197 ? -4.317 -17.929 37.850 1.00 92.50 197 GLY A C 1
ATOM 1547 O O . GLY A 1 197 ? -5.120 -17.839 36.922 1.00 92.50 197 GLY A O 1
ATOM 1548 N N . PRO A 1 198 ? -3.217 -18.698 37.779 1.00 95.88 198 PRO A N 1
ATOM 1549 C CA . PRO A 1 198 ? -2.943 -19.551 36.630 1.00 95.88 198 PRO A CA 1
ATOM 1550 C C . PRO A 1 198 ? -3.979 -20.674 36.527 1.00 95.88 198 PRO A C 1
ATOM 1552 O O . PRO A 1 198 ? -4.181 -21.428 37.476 1.00 95.88 198 PRO A O 1
ATOM 1555 N N . VAL A 1 199 ? -4.654 -20.774 35.383 1.00 97.31 199 VAL A N 1
ATOM 1556 C CA . VAL A 1 199 ? -5.654 -21.812 35.096 1.00 97.31 199 VAL A CA 1
ATOM 1557 C C . VAL A 1 199 ? -5.460 -22.326 33.675 1.00 97.31 199 VAL A C 1
ATOM 1559 O O . VAL A 1 199 ? -5.420 -21.544 32.725 1.00 97.31 199 VAL A O 1
ATOM 1562 N N . PHE A 1 200 ? -5.403 -23.646 33.524 1.00 98.19 200 PHE A N 1
ATOM 1563 C CA . PHE A 1 200 ? -5.486 -24.301 32.224 1.00 98.19 200 PHE A CA 1
ATOM 1564 C C . PHE A 1 200 ? -6.952 -24.393 31.801 1.00 98.19 200 PHE A C 1
ATOM 1566 O O . PHE A 1 200 ? -7.712 -25.187 32.358 1.00 98.19 200 PHE A O 1
ATOM 1573 N N . CYS A 1 201 ? -7.348 -23.579 30.828 1.00 97.94 201 CYS A N 1
ATOM 1574 C CA . CYS A 1 201 ? -8.641 -23.687 30.166 1.00 97.94 201 CYS A CA 1
ATOM 1575 C C . CYS A 1 201 ? -8.535 -24.759 29.076 1.00 97.94 201 CYS A C 1
ATOM 1577 O O . CYS A 1 201 ? -7.789 -24.565 28.121 1.00 97.94 201 CYS A O 1
ATOM 1579 N N . THR A 1 202 ? -9.216 -25.893 29.227 1.00 97.75 202 THR A N 1
ATOM 1580 C CA . THR A 1 202 ? -9.072 -27.077 28.362 1.00 97.75 202 THR A CA 1
ATOM 1581 C C . THR A 1 202 ? -10.308 -27.329 27.501 1.00 97.75 202 THR A C 1
ATOM 1583 O O . THR A 1 202 ? -11.410 -26.899 27.831 1.00 97.75 202 THR A O 1
ATOM 1586 N N . ASP A 1 203 ? -10.138 -28.101 26.432 1.00 96.75 203 ASP A N 1
ATOM 1587 C CA . ASP A 1 203 ? -11.195 -28.634 25.566 1.00 96.75 203 ASP A CA 1
ATOM 1588 C C . ASP A 1 203 ? -11.947 -27.538 24.798 1.00 96.75 203 ASP A C 1
ATOM 1590 O O . ASP A 1 203 ? -13.129 -27.263 25.018 1.00 96.75 203 ASP A O 1
ATOM 1594 N N . TYR A 1 204 ? -11.242 -26.895 23.867 1.00 97.19 204 TYR A N 1
ATOM 1595 C CA . TYR A 1 204 ? -11.829 -25.881 22.991 1.00 97.19 204 TYR A CA 1
ATOM 1596 C C . TYR A 1 204 ? -12.749 -26.502 21.927 1.00 97.19 204 TYR A C 1
ATOM 1598 O O . TYR A 1 204 ? -12.555 -27.654 21.527 1.00 97.19 204 TYR A O 1
ATOM 1606 N N . PRO A 1 205 ? -13.735 -25.745 21.407 1.00 96.75 205 PRO A N 1
ATOM 1607 C CA . PRO A 1 205 ? -14.538 -26.187 20.272 1.00 96.75 205 PRO A CA 1
ATOM 1608 C C . PRO A 1 205 ? -13.667 -26.514 19.048 1.00 96.75 205 PRO A C 1
ATOM 1610 O O . PRO A 1 205 ? -12.747 -25.760 18.708 1.00 96.75 205 PRO A O 1
ATOM 1613 N N . ARG A 1 206 ? -13.995 -27.602 18.337 1.00 92.62 206 ARG A N 1
ATOM 1614 C CA . ARG A 1 206 ? -13.281 -28.014 17.113 1.00 92.62 206 ARG A CA 1
ATOM 1615 C C . ARG A 1 206 ? -13.314 -26.943 16.023 1.00 92.62 206 ARG A C 1
ATOM 1617 O O . ARG A 1 206 ? -12.318 -26.725 15.345 1.00 92.62 206 ARG A O 1
ATOM 1624 N N . GLU A 1 207 ? -14.439 -26.240 15.900 1.00 89.19 207 GLU A N 1
ATOM 1625 C CA . GLU A 1 207 ? -14.665 -25.190 14.895 1.00 89.19 207 GLU A CA 1
ATOM 1626 C C . GLU A 1 207 ? -13.603 -24.075 14.917 1.00 89.19 207 GLU A C 1
ATOM 1628 O O . GLU A 1 207 ? -13.275 -23.527 13.872 1.00 89.19 207 GL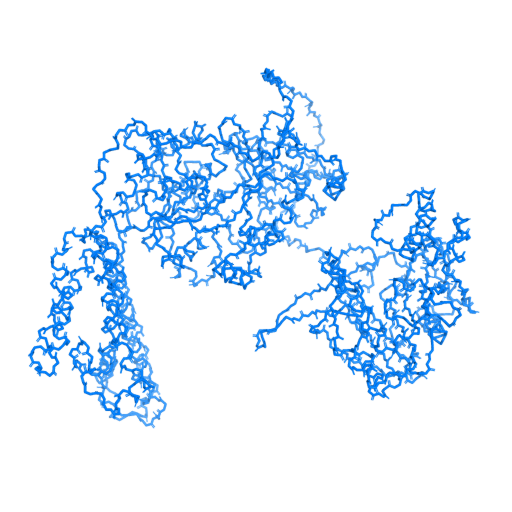U A O 1
ATOM 1633 N N . VAL A 1 208 ? -13.045 -23.751 16.089 1.00 89.81 208 VAL A N 1
ATOM 1634 C CA . VAL A 1 208 ? -12.076 -22.650 16.273 1.00 89.81 208 VAL A CA 1
ATOM 1635 C C . VAL A 1 208 ? -10.636 -23.143 16.459 1.00 89.81 208 VAL A C 1
ATOM 1637 O O . VAL A 1 208 ? -9.771 -22.382 16.895 1.00 89.81 208 VAL A O 1
ATOM 1640 N N . SER A 1 209 ? -10.383 -24.426 16.184 1.00 92.31 209 SER A N 1
ATOM 1641 C CA . SER A 1 209 ? -9.112 -25.100 16.476 1.00 92.31 209 SER A CA 1
ATOM 1642 C C . SER A 1 209 ? -8.673 -26.004 15.310 1.00 92.31 209 SER A C 1
ATOM 1644 O O . SER A 1 209 ? -8.628 -27.224 15.459 1.00 92.31 209 SER A O 1
ATOM 1646 N N . PRO A 1 210 ? -8.353 -25.428 14.137 1.00 88.25 210 PRO A N 1
ATOM 1647 C CA . PRO A 1 210 ? -8.149 -26.173 12.886 1.00 88.25 210 PRO A CA 1
ATOM 1648 C C . PRO A 1 210 ? -6.910 -27.084 12.873 1.00 88.25 210 PRO A C 1
ATOM 1650 O O . PRO A 1 210 ? -6.822 -27.986 12.042 1.00 88.25 210 PRO A O 1
ATOM 1653 N N . LEU A 1 211 ? -5.954 -26.847 13.775 1.00 91.94 211 LEU A N 1
ATOM 1654 C CA . LEU A 1 211 ? -4.667 -27.553 13.856 1.00 91.94 211 LEU A CA 1
ATOM 1655 C C . LEU A 1 211 ? -4.594 -28.536 15.037 1.00 91.94 211 LEU A C 1
ATOM 1657 O O . LEU A 1 211 ? -3.614 -29.269 15.177 1.00 91.94 211 LEU A O 1
ATOM 1661 N N . ALA A 1 212 ? -5.635 -28.571 15.871 1.00 95.81 212 ALA A N 1
ATOM 1662 C CA . ALA A 1 212 ? -5.698 -29.416 17.053 1.00 95.81 212 ALA A CA 1
ATOM 1663 C C . ALA A 1 212 ? -6.419 -30.734 16.751 1.00 95.81 212 ALA A C 1
ATOM 1665 O O . ALA A 1 212 ? -7.395 -30.790 15.996 1.00 95.81 212 ALA A O 1
ATOM 1666 N N . ARG A 1 213 ? -5.953 -31.811 17.377 1.00 95.81 213 ARG A N 1
ATOM 1667 C CA . ARG A 1 213 ? -6.549 -33.135 17.257 1.00 95.81 213 ARG A CA 1
ATOM 1668 C C . ARG A 1 213 ? -7.919 -33.174 17.929 1.00 95.81 213 ARG A C 1
ATOM 1670 O O . ARG A 1 213 ? -8.108 -32.664 19.034 1.00 95.81 213 ARG A O 1
ATOM 1677 N N . THR A 1 214 ? -8.859 -33.844 17.271 1.00 95.44 214 THR A N 1
ATOM 1678 C CA . THR A 1 214 ? -10.191 -34.149 17.807 1.00 95.44 214 THR A CA 1
ATOM 1679 C C . THR A 1 214 ? -10.095 -34.830 19.181 1.00 95.44 214 THR A C 1
ATOM 1681 O O . THR A 1 214 ? -9.284 -35.741 19.366 1.00 95.44 214 THR A O 1
ATOM 1684 N N . HIS A 1 215 ? -10.923 -34.399 20.137 1.00 96.56 215 HIS A N 1
ATOM 1685 C CA . HIS A 1 215 ? -10.923 -34.933 21.500 1.00 96.56 215 HIS A CA 1
ATOM 1686 C C . HIS A 1 215 ? -11.354 -36.408 21.529 1.00 96.56 215 HIS A C 1
ATOM 1688 O O . HIS A 1 215 ? -12.236 -36.826 20.776 1.00 96.56 215 HIS A O 1
ATOM 1694 N N . ARG A 1 216 ? -10.730 -37.205 22.408 1.00 93.06 216 ARG A N 1
ATOM 1695 C CA . ARG A 1 216 ? -10.906 -38.671 22.467 1.00 93.06 216 ARG A CA 1
ATOM 1696 C C . ARG A 1 216 ? -12.328 -39.093 22.837 1.00 93.06 216 ARG A C 1
ATOM 1698 O O . ARG A 1 216 ? -12.832 -40.065 22.280 1.00 93.06 216 ARG A O 1
ATOM 1705 N N . ASP A 1 217 ? -12.959 -38.348 23.742 1.00 94.62 217 ASP A N 1
ATOM 1706 C CA . ASP A 1 217 ? -14.289 -38.682 24.271 1.00 94.62 217 ASP A CA 1
ATOM 1707 C C . ASP A 1 217 ? -15.446 -37.962 23.561 1.00 94.62 217 ASP A C 1
ATOM 1709 O O . ASP A 1 217 ? -16.563 -38.476 23.532 1.00 94.62 217 ASP A O 1
ATOM 1713 N N . ASP A 1 218 ? -15.198 -36.781 22.984 1.00 95.25 218 ASP A N 1
ATOM 1714 C CA . ASP A 1 218 ? -16.241 -35.940 22.393 1.00 95.25 218 ASP A CA 1
ATOM 1715 C C . ASP A 1 218 ? -15.719 -35.209 21.147 1.00 95.25 218 ASP A C 1
ATOM 1717 O O . ASP A 1 218 ? -14.994 -34.219 21.264 1.00 95.25 218 ASP A O 1
ATOM 1721 N N . PRO A 1 219 ? -16.103 -35.645 19.936 1.00 94.50 219 PRO A N 1
ATOM 1722 C CA . PRO A 1 219 ? -15.545 -35.117 18.699 1.00 94.50 219 PRO A CA 1
ATOM 1723 C C . PRO A 1 219 ? -15.950 -33.668 18.384 1.00 94.50 219 PRO A C 1
ATOM 1725 O O . PRO A 1 219 ? -15.447 -33.096 17.412 1.00 94.50 219 PRO A O 1
ATOM 1728 N N . ALA A 1 220 ? -16.864 -33.073 19.161 1.00 94.62 220 ALA A N 1
ATOM 1729 C CA . ALA A 1 220 ? -17.218 -31.659 19.056 1.00 94.62 220 ALA A CA 1
ATOM 1730 C C . ALA A 1 220 ? -16.132 -30.733 19.646 1.00 94.62 220 ALA A C 1
ATOM 1732 O O . ALA A 1 220 ? -16.068 -29.547 19.298 1.00 94.62 220 ALA A O 1
ATOM 1733 N N . TYR A 1 221 ? -15.263 -31.280 20.499 1.00 97.06 221 TYR A N 1
ATOM 1734 C CA . TYR A 1 221 ? -14.115 -30.606 21.097 1.00 97.06 221 TYR A CA 1
ATOM 1735 C C . TYR A 1 221 ? -12.790 -31.103 20.502 1.00 97.06 221 TYR A C 1
ATOM 1737 O O . TYR A 1 221 ? -12.723 -32.108 19.787 1.00 97.06 221 TYR A O 1
ATOM 1745 N N . VAL A 1 222 ? -11.714 -30.392 20.824 1.00 97.38 222 VAL A N 1
ATOM 1746 C CA . VAL A 1 222 ? -10.327 -30.779 20.530 1.00 97.38 222 VAL A CA 1
ATOM 1747 C C . VAL A 1 222 ? -9.502 -30.857 21.811 1.00 97.38 222 VAL A C 1
ATOM 1749 O O . VAL A 1 222 ? -9.808 -30.184 22.794 1.00 97.38 222 VAL A O 1
ATOM 1752 N N . GLU A 1 223 ? -8.425 -31.639 21.792 1.00 97.62 223 GLU A N 1
ATOM 1753 C CA . GLU A 1 223 ? -7.432 -31.676 22.875 1.00 97.62 223 GLU A CA 1
ATOM 1754 C C . GLU A 1 223 ? -6.533 -30.433 22.815 1.00 97.62 223 GLU A C 1
ATOM 1756 O O . GLU A 1 223 ? -5.369 -30.499 22.425 1.00 97.62 223 GLU A O 1
ATOM 1761 N N . ARG A 1 224 ? -7.102 -29.277 23.155 1.00 97.88 224 ARG A N 1
ATOM 1762 C CA . ARG A 1 224 ? -6.437 -27.970 23.195 1.00 97.88 224 ARG A CA 1
ATOM 1763 C C . ARG A 1 224 ? -6.593 -27.356 24.572 1.00 97.88 224 ARG A C 1
ATOM 1765 O O . ARG A 1 224 ? -7.656 -27.484 25.180 1.00 97.88 224 ARG A O 1
ATOM 1772 N N . PHE A 1 225 ? -5.577 -26.640 25.028 1.00 98.06 225 PHE A N 1
ATOM 1773 C CA . PHE A 1 225 ? -5.692 -25.765 26.179 1.00 98.06 225 PHE A CA 1
ATOM 1774 C C . PHE A 1 225 ? -5.073 -24.393 25.922 1.00 98.06 225 PHE A C 1
ATOM 1776 O O . PHE A 1 225 ? -4.163 -24.235 25.110 1.00 98.06 225 PHE A O 1
ATOM 1783 N N . GLU A 1 226 ? -5.546 -23.416 26.684 1.00 97.88 226 GLU A N 1
ATOM 1784 C CA . GLU A 1 226 ? -4.864 -22.143 26.878 1.00 97.88 226 GLU A CA 1
ATOM 1785 C C . GLU A 1 226 ? -4.567 -21.957 28.366 1.00 97.88 226 GLU A C 1
ATOM 1787 O O . GLU A 1 226 ? -5.409 -22.251 29.220 1.00 97.88 226 GLU A O 1
ATOM 1792 N N . LEU A 1 227 ? -3.369 -21.478 28.694 1.00 97.50 227 LEU A N 1
ATOM 1793 C CA . LEU A 1 227 ? -3.028 -21.083 30.059 1.00 97.50 227 LEU A CA 1
ATOM 1794 C C . LEU A 1 227 ? -3.412 -19.618 30.253 1.00 97.50 227 LEU A C 1
ATOM 1796 O O . LEU A 1 227 ? -2.802 -18.727 29.657 1.00 97.50 227 LEU A O 1
ATOM 1800 N N . ILE A 1 228 ? -4.402 -19.372 31.105 1.00 96.25 228 ILE A N 1
ATOM 1801 C CA . ILE A 1 228 ? -4.865 -18.027 31.441 1.00 96.25 228 ILE A CA 1
ATOM 1802 C C . ILE A 1 228 ? -4.263 -17.613 32.780 1.00 96.25 228 ILE A C 1
ATOM 1804 O O . ILE A 1 228 ? -4.360 -18.349 33.762 1.00 96.25 228 ILE A O 1
ATOM 1808 N N . VAL A 1 229 ? -3.665 -16.424 32.826 1.00 94.25 229 VAL A N 1
ATOM 1809 C CA . VAL A 1 229 ? -3.141 -15.809 34.052 1.00 94.25 229 VAL A CA 1
ATOM 1810 C C . VAL A 1 229 ? -3.522 -14.331 34.042 1.00 94.25 229 VAL A C 1
ATOM 1812 O O . VAL A 1 229 ? -3.365 -13.667 33.020 1.00 94.25 229 VAL A O 1
ATOM 1815 N N . ALA A 1 230 ? -4.044 -13.803 35.152 1.00 91.06 230 ALA A N 1
ATOM 1816 C CA . ALA A 1 230 ? -4.460 -12.398 35.262 1.00 91.06 230 ALA A CA 1
ATOM 1817 C C . ALA A 1 230 ? -5.392 -11.912 34.125 1.00 91.06 230 ALA A C 1
ATOM 1819 O O . ALA A 1 230 ? -5.299 -10.779 33.643 1.00 91.06 230 ALA A O 1
ATOM 1820 N N . GLY A 1 231 ? -6.283 -12.786 33.662 1.00 89.88 231 GLY A N 1
ATOM 1821 C CA . GLY A 1 231 ? -7.290 -12.485 32.652 1.00 89.88 231 GLY A CA 1
ATOM 1822 C C . GLY A 1 231 ? -6.777 -12.431 31.210 1.00 89.88 231 GLY A C 1
ATOM 1823 O O . GLY A 1 231 ? -7.515 -11.995 30.319 1.00 89.88 231 GLY A O 1
ATOM 1824 N N . PHE A 1 232 ? -5.534 -12.843 30.947 1.00 88.94 232 PHE A N 1
ATOM 1825 C CA . PHE A 1 232 ? -4.997 -12.956 29.592 1.00 88.94 232 PHE A CA 1
ATOM 1826 C C . PHE A 1 232 ? -4.326 -14.305 29.330 1.00 88.94 232 PHE A C 1
ATOM 1828 O O . PHE A 1 232 ? -3.830 -14.978 30.230 1.00 88.94 232 PHE A O 1
ATOM 1835 N N . GLU A 1 233 ? -4.325 -14.683 28.056 1.00 93.12 233 GLU A N 1
ATOM 1836 C CA . GLU A 1 233 ? -3.689 -15.890 27.542 1.00 93.12 233 GLU A CA 1
ATOM 1837 C C . GLU A 1 233 ? -2.159 -15.741 27.542 1.00 93.12 233 GLU A C 1
ATOM 1839 O O . GLU A 1 233 ? -1.597 -14.835 26.909 1.00 93.12 233 GLU A O 1
ATOM 1844 N N . LEU A 1 234 ? -1.490 -16.646 28.252 1.00 93.44 234 LEU A N 1
ATOM 1845 C CA . LEU A 1 234 ? -0.035 -16.758 28.312 1.00 93.44 234 LEU A CA 1
ATOM 1846 C C . LEU A 1 234 ? 0.512 -17.766 27.290 1.00 93.44 234 LEU A C 1
ATOM 1848 O O . LEU A 1 234 ? 1.633 -17.619 26.796 1.00 93.44 234 LEU A O 1
ATOM 1852 N N . CYS A 1 235 ? -0.275 -18.797 26.996 1.00 94.44 235 CYS A N 1
ATOM 1853 C CA . CYS A 1 235 ? 0.114 -19.930 26.175 1.00 94.44 235 CYS A CA 1
ATOM 1854 C C . CYS A 1 235 ? -1.117 -20.577 25.532 1.00 94.44 235 CYS A C 1
ATOM 1856 O O . CYS A 1 235 ? -2.173 -20.632 26.162 1.00 94.44 235 CYS A O 1
ATOM 1858 N N . ASN A 1 236 ? -0.923 -21.121 24.331 1.00 95.81 236 ASN A N 1
ATOM 1859 C CA . ASN A 1 236 ? -1.858 -21.974 23.606 1.00 95.81 236 ASN A CA 1
ATOM 1860 C C . ASN A 1 236 ? -1.140 -23.271 23.209 1.00 95.81 236 ASN A C 1
ATOM 1862 O O . ASN A 1 236 ? 0.003 -23.228 22.753 1.00 95.81 236 ASN A O 1
ATOM 1866 N N . ALA A 1 237 ? -1.777 -24.420 23.400 1.00 97.75 237 ALA A N 1
ATOM 1867 C CA . ALA A 1 237 ? -1.158 -25.725 23.188 1.00 97.75 237 ALA A CA 1
ATOM 1868 C C . ALA A 1 237 ? -2.204 -26.793 22.874 1.00 97.75 237 ALA A C 1
ATOM 1870 O O . ALA A 1 237 ? -3.362 -26.687 23.285 1.00 97.75 237 ALA A O 1
ATOM 1871 N N . TYR A 1 238 ? -1.806 -27.841 22.161 1.00 97.38 238 TYR A N 1
ATOM 1872 C CA . TYR A 1 238 ? -2.712 -28.922 21.787 1.00 97.38 238 TYR A CA 1
ATOM 1873 C C . TYR A 1 238 ? -1.989 -30.238 21.504 1.00 97.38 238 TYR A C 1
ATOM 1875 O O . TYR A 1 238 ? -0.787 -30.290 21.246 1.00 97.38 238 TYR A O 1
ATOM 1883 N N . SER A 1 239 ? -2.760 -31.325 21.530 1.00 98.31 239 SER A N 1
ATOM 1884 C CA . SER A 1 239 ? -2.398 -32.545 20.821 1.00 98.31 239 SER A CA 1
ATOM 1885 C C . SER A 1 239 ? -2.524 -32.256 19.332 1.00 98.31 239 SER A C 1
ATOM 1887 O O . SER A 1 239 ? -3.582 -31.842 18.858 1.00 98.31 239 SER A O 1
ATOM 1889 N N . GLU A 1 240 ? -1.455 -32.468 18.585 1.00 97.69 240 GLU A N 1
ATOM 1890 C CA . GLU A 1 240 ? -1.360 -32.028 17.202 1.00 97.69 240 GLU A CA 1
ATOM 1891 C C . GLU A 1 240 ? -2.225 -32.849 16.254 1.00 97.69 240 GLU A C 1
ATOM 1893 O O . GLU A 1 240 ? -2.225 -34.084 16.302 1.00 97.69 240 GLU A O 1
ATOM 1898 N N . GLN A 1 241 ? -2.926 -32.161 15.347 1.00 96.19 241 GLN A N 1
ATOM 1899 C CA . GLN A 1 241 ? -3.590 -32.815 14.229 1.00 96.19 241 GLN A CA 1
ATOM 1900 C C . GLN A 1 241 ? -2.534 -33.399 13.286 1.00 96.19 241 GLN A C 1
ATOM 1902 O O . GLN A 1 241 ? -1.766 -32.675 12.648 1.00 96.19 241 GLN A O 1
ATOM 1907 N N . ASN A 1 242 ? -2.503 -34.725 13.207 1.00 95.50 242 ASN A N 1
ATOM 1908 C CA . ASN A 1 242 ? -1.569 -35.475 12.379 1.00 95.50 242 ASN A CA 1
ATOM 1909 C C . ASN A 1 242 ? -2.242 -36.291 11.271 1.00 95.50 242 ASN A C 1
ATOM 1911 O O . ASN A 1 242 ? -1.534 -36.936 10.498 1.00 95.50 242 ASN A O 1
ATOM 1915 N N . ASP A 1 243 ? -3.574 -36.251 11.161 1.00 95.88 243 ASP A N 1
ATOM 1916 C CA . ASP A 1 243 ? -4.298 -36.823 10.029 1.00 95.88 243 ASP A CA 1
ATOM 1917 C C . ASP A 1 243 ? -4.240 -35.857 8.825 1.00 95.88 243 ASP A C 1
ATOM 1919 O O . ASP A 1 243 ? -4.829 -34.769 8.875 1.00 95.88 243 ASP A O 1
ATOM 1923 N N . PRO A 1 244 ? -3.554 -36.224 7.722 1.00 96.06 244 PRO A N 1
ATOM 1924 C CA . PRO A 1 244 ? -3.445 -35.365 6.545 1.00 96.06 244 PRO A CA 1
ATOM 1925 C C . PRO A 1 244 ? -4.800 -35.082 5.879 1.00 96.06 244 PRO A C 1
ATOM 1927 O O . PRO A 1 244 ? -4.964 -34.025 5.271 1.00 96.06 244 PRO A O 1
ATOM 1930 N N . VAL A 1 245 ? -5.777 -35.989 5.992 1.00 95.50 245 VAL A N 1
ATOM 1931 C CA . VAL A 1 245 ? -7.110 -35.830 5.393 1.00 95.50 245 VAL A CA 1
ATOM 1932 C C . VAL A 1 245 ? -7.914 -34.793 6.167 1.00 95.50 245 VAL A C 1
ATOM 1934 O O . VAL A 1 245 ? -8.495 -33.889 5.562 1.00 95.50 245 VAL A O 1
ATOM 1937 N N . GLU A 1 246 ? -7.923 -34.885 7.500 1.00 92.88 246 GLU A N 1
ATOM 1938 C CA . GLU A 1 246 ? -8.595 -33.883 8.333 1.00 92.88 246 GLU A CA 1
ATOM 1939 C C . GLU A 1 246 ? -7.919 -32.513 8.206 1.00 92.88 246 GLU A C 1
ATOM 1941 O O . GLU A 1 246 ? -8.609 -31.498 8.086 1.00 92.88 246 GLU A O 1
ATOM 1946 N N . GLN A 1 247 ? -6.583 -32.476 8.160 1.00 93.81 247 GLN A N 1
ATOM 1947 C CA . GLN A 1 247 ? -5.839 -31.228 8.009 1.00 93.81 247 GLN A CA 1
ATOM 1948 C C . GLN A 1 247 ? -6.111 -30.542 6.665 1.00 93.81 247 GLN A C 1
ATOM 1950 O O . GLN A 1 247 ? -6.285 -29.322 6.621 1.00 93.81 247 GLN A O 1
ATOM 1955 N N . LEU A 1 248 ? -6.173 -31.309 5.570 1.00 94.44 248 LEU A N 1
ATOM 1956 C CA . LEU A 1 248 ? -6.531 -30.776 4.257 1.00 94.44 248 LEU A CA 1
ATOM 1957 C C . LEU A 1 248 ? -7.940 -30.173 4.277 1.00 94.44 248 LEU A C 1
ATOM 1959 O O . LEU A 1 248 ? -8.131 -29.054 3.807 1.00 94.44 248 LEU A O 1
ATOM 1963 N N . ALA A 1 249 ? -8.912 -30.873 4.869 1.00 91.44 249 ALA A N 1
ATOM 1964 C CA . ALA A 1 249 ? -10.282 -30.377 4.977 1.00 91.44 249 ALA A CA 1
ATOM 1965 C C . ALA A 1 249 ? -10.374 -29.071 5.791 1.00 91.44 249 ALA A C 1
ATOM 1967 O O . ALA A 1 249 ? -11.151 -28.180 5.431 1.00 91.44 249 ALA A O 1
ATOM 1968 N N . ALA A 1 250 ? -9.568 -28.937 6.851 1.00 88.88 250 ALA A N 1
ATOM 1969 C CA . ALA A 1 250 ? -9.470 -27.712 7.643 1.00 88.88 250 ALA A CA 1
ATOM 1970 C C . ALA A 1 250 ? -8.901 -26.544 6.818 1.00 88.88 250 ALA A C 1
ATOM 1972 O O . ALA A 1 250 ? -9.518 -25.482 6.752 1.00 88.88 250 ALA A O 1
ATOM 1973 N N . PHE A 1 251 ? -7.795 -26.755 6.098 1.00 91.06 251 PHE A N 1
ATOM 1974 C CA . PHE A 1 251 ? -7.224 -25.729 5.220 1.00 91.06 251 PHE A CA 1
ATOM 1975 C C . PHE A 1 251 ? -8.149 -25.331 4.071 1.00 91.06 251 PHE A C 1
ATOM 1977 O O . PHE A 1 251 ? -8.228 -24.157 3.716 1.00 91.06 251 PHE A O 1
ATOM 1984 N N . GLU A 1 252 ? -8.889 -26.273 3.487 1.00 91.06 252 GLU A N 1
ATOM 1985 C CA . GLU A 1 252 ? -9.898 -25.936 2.484 1.00 91.06 252 GLU A CA 1
ATOM 1986 C C . GLU A 1 252 ? -11.033 -25.084 3.068 1.00 91.06 252 GLU A C 1
ATOM 1988 O O . GLU A 1 252 ? -11.598 -24.246 2.363 1.00 91.06 252 GLU A O 1
ATOM 1993 N N . ALA A 1 253 ? -11.396 -25.290 4.337 1.00 86.31 253 ALA A N 1
ATOM 1994 C CA . ALA A 1 253 ? -12.389 -24.464 5.015 1.00 86.31 253 ALA A CA 1
ATOM 1995 C C . ALA A 1 253 ? -11.874 -23.036 5.245 1.00 86.31 253 ALA A C 1
ATOM 1997 O O . ALA A 1 253 ? -12.604 -22.091 4.945 1.00 86.31 253 ALA A O 1
ATOM 1998 N N . GLU A 1 254 ? -10.619 -22.872 5.671 1.00 84.12 254 GLU A N 1
ATOM 1999 C CA . GLU A 1 254 ? -9.973 -21.557 5.785 1.00 84.12 254 GLU A CA 1
ATOM 2000 C C . GLU A 1 254 ? -9.870 -20.857 4.425 1.00 84.12 254 GLU A C 1
ATOM 2002 O O . GLU A 1 254 ? -10.306 -19.717 4.281 1.00 84.12 254 GLU A O 1
ATOM 2007 N N . ALA A 1 255 ? -9.414 -21.554 3.384 1.00 86.00 255 ALA A N 1
ATOM 2008 C CA . ALA A 1 255 ? -9.330 -20.985 2.041 1.00 86.00 255 ALA A CA 1
ATOM 2009 C C . ALA A 1 255 ? -10.709 -20.550 1.509 1.00 86.00 255 ALA A C 1
ATOM 2011 O O . ALA A 1 255 ? -10.827 -19.521 0.839 1.00 86.00 255 ALA A O 1
ATOM 2012 N N . ARG A 1 256 ? -11.779 -21.292 1.838 1.00 85.56 256 ARG A N 1
ATOM 2013 C CA . ARG A 1 256 ? -13.159 -20.864 1.561 1.00 85.56 256 ARG A CA 1
ATOM 2014 C C . ARG A 1 256 ? -13.531 -19.620 2.367 1.00 85.56 256 ARG A C 1
ATOM 2016 O O . ARG A 1 256 ? -14.115 -18.715 1.782 1.00 85.56 256 ARG A O 1
ATOM 2023 N N . ALA A 1 257 ? -13.202 -19.533 3.655 1.00 78.81 257 ALA A N 1
ATOM 2024 C CA . ALA A 1 257 ? -13.463 -18.336 4.463 1.00 78.81 257 ALA A CA 1
ATOM 2025 C C . ALA A 1 257 ? -12.746 -17.096 3.895 1.00 78.81 257 ALA A C 1
ATOM 2027 O O . ALA A 1 257 ? -13.369 -16.048 3.718 1.00 78.81 257 ALA A O 1
ATOM 2028 N N . LYS A 1 258 ? -11.488 -17.251 3.464 1.00 79.81 258 LYS A N 1
ATOM 2029 C CA . LYS A 1 258 ? -10.709 -16.211 2.777 1.00 79.81 258 LYS A CA 1
ATOM 2030 C C . LYS A 1 258 ? -11.389 -15.720 1.498 1.00 79.81 258 LYS A C 1
ATOM 2032 O O . LYS A 1 258 ? -11.508 -14.517 1.280 1.00 79.81 258 LYS A O 1
ATOM 2037 N N . GLN A 1 259 ? -11.899 -16.636 0.668 1.00 78.50 259 GLN A N 1
ATOM 2038 C CA . GLN A 1 259 ? -12.666 -16.289 -0.542 1.00 78.50 259 GLN A CA 1
ATOM 2039 C C . GLN A 1 259 ? -13.958 -15.515 -0.239 1.00 78.50 259 GLN A C 1
ATOM 2041 O O . GLN A 1 259 ? -14.413 -14.747 -1.083 1.00 78.50 259 GLN A O 1
ATOM 2046 N N . HIS A 1 260 ? -14.535 -15.694 0.952 1.00 76.31 260 HIS A N 1
ATOM 2047 C CA . HIS A 1 260 ? -15.711 -14.955 1.417 1.00 76.31 260 HIS A CA 1
ATOM 2048 C C . HIS A 1 260 ? -15.356 -13.658 2.169 1.00 76.31 260 HIS A C 1
ATOM 2050 O O . HIS A 1 260 ? -16.250 -13.009 2.710 1.00 76.31 260 HIS A O 1
ATOM 2056 N N . GLY A 1 261 ? -14.082 -13.248 2.158 1.00 70.81 261 GLY A N 1
ATOM 2057 C CA . GLY A 1 261 ? -13.638 -11.944 2.649 1.00 70.81 261 GLY A CA 1
ATOM 2058 C C . GLY A 1 261 ? -13.042 -11.932 4.056 1.00 70.81 261 GLY A C 1
ATOM 2059 O O . GLY A 1 261 ? -12.883 -10.844 4.603 1.00 70.81 261 GLY A O 1
ATOM 2060 N N . ASP A 1 262 ? -12.703 -13.087 4.639 1.00 73.06 262 ASP A N 1
ATOM 2061 C CA . ASP A 1 262 ? -11.953 -13.152 5.900 1.00 73.06 262 ASP A CA 1
ATOM 2062 C C . ASP A 1 262 ? -10.450 -12.869 5.662 1.00 73.06 262 ASP A C 1
ATOM 2064 O O . ASP A 1 262 ? -9.770 -13.667 5.008 1.00 73.06 262 ASP A O 1
ATOM 2068 N N . PRO A 1 263 ? -9.900 -11.741 6.157 1.00 71.06 263 PRO A N 1
ATOM 2069 C CA . PRO A 1 263 ? -8.501 -11.378 5.941 1.00 71.06 263 PRO A CA 1
ATOM 2070 C C . PRO A 1 263 ? -7.502 -12.162 6.811 1.00 71.06 263 PRO A C 1
ATOM 2072 O O . PRO A 1 263 ? -6.299 -12.049 6.564 1.00 71.06 263 PRO A O 1
ATOM 2075 N N . GLU A 1 264 ? -7.959 -12.905 7.826 1.00 76.50 264 GLU A N 1
ATOM 2076 C CA . GLU A 1 264 ? -7.116 -13.690 8.745 1.00 76.50 264 GLU A CA 1
ATOM 2077 C C . GLU A 1 264 ? -7.001 -15.165 8.332 1.00 76.50 264 GLU A C 1
ATOM 2079 O O . GLU A 1 264 ? -6.126 -15.879 8.827 1.00 76.50 264 GLU A O 1
ATOM 2084 N N . ALA A 1 265 ? -7.851 -15.615 7.406 1.00 78.88 265 ALA A N 1
ATOM 2085 C CA . ALA A 1 265 ? -7.884 -16.993 6.936 1.00 78.88 265 ALA A CA 1
ATOM 2086 C C . ALA A 1 265 ? -6.720 -17.337 5.980 1.00 78.88 265 ALA A C 1
ATOM 2088 O O . ALA A 1 265 ? -6.313 -16.534 5.131 1.00 78.88 265 ALA A O 1
ATOM 2089 N N . GLY A 1 266 ? -6.169 -18.548 6.121 1.00 78.31 266 GLY A N 1
ATOM 2090 C CA . GLY A 1 266 ? -5.015 -19.058 5.373 1.00 78.31 266 GLY A CA 1
ATOM 2091 C C . GLY A 1 266 ? -5.317 -19.533 3.945 1.00 78.31 266 GLY A C 1
ATOM 2092 O O . GLY A 1 266 ? -6.469 -19.658 3.533 1.00 78.31 266 GLY A O 1
ATOM 2093 N N . ASP A 1 267 ? -4.254 -19.800 3.177 1.00 83.81 267 ASP A N 1
ATOM 2094 C CA . ASP A 1 267 ? -4.339 -20.585 1.935 1.00 83.81 267 ASP A CA 1
ATOM 2095 C C . ASP A 1 267 ? -4.055 -22.067 2.226 1.00 83.81 267 ASP A C 1
ATOM 2097 O O . ASP A 1 267 ? -3.513 -22.421 3.272 1.00 83.81 267 ASP A O 1
ATOM 2101 N N . VAL A 1 268 ? -4.369 -22.950 1.275 1.00 88.94 268 VAL A N 1
ATOM 2102 C CA . VAL A 1 268 ? -4.075 -24.381 1.425 1.00 88.94 268 VAL A CA 1
ATOM 2103 C C . VAL A 1 268 ? -2.572 -24.647 1.283 1.00 88.94 268 VAL A C 1
ATOM 2105 O O . VAL A 1 268 ? -2.036 -24.635 0.171 1.00 88.94 268 VAL A O 1
ATOM 2108 N N . ASP A 1 269 ? -1.895 -24.966 2.391 1.00 91.88 269 ASP A N 1
ATOM 2109 C CA . ASP A 1 269 ? -0.503 -25.436 2.372 1.00 91.88 269 ASP A CA 1
ATOM 2110 C C . ASP A 1 269 ? -0.434 -26.928 2.002 1.00 91.88 269 ASP A C 1
ATOM 2112 O O . ASP A 1 269 ? -0.338 -27.825 2.844 1.00 91.88 269 ASP A O 1
ATOM 2116 N N . LEU A 1 270 ? -0.463 -27.194 0.694 1.00 93.25 270 LEU A N 1
ATOM 2117 C CA . LEU A 1 270 ? -0.302 -28.545 0.151 1.00 93.25 270 LEU A CA 1
ATOM 2118 C C . LEU A 1 270 ? 1.068 -29.157 0.467 1.00 93.25 270 LEU A C 1
ATOM 2120 O O . LEU A 1 270 ? 1.212 -30.376 0.409 1.00 93.25 270 LEU A O 1
ATOM 2124 N N . ASP A 1 271 ? 2.090 -28.347 0.743 1.00 93.75 271 ASP A N 1
ATOM 2125 C CA . ASP A 1 271 ? 3.402 -28.866 1.115 1.00 93.75 271 ASP A CA 1
ATOM 2126 C C . ASP A 1 271 ? 3.403 -29.443 2.528 1.00 93.75 271 ASP A C 1
ATOM 2128 O O . ASP A 1 271 ? 3.917 -30.539 2.751 1.00 93.75 271 ASP A O 1
ATOM 2132 N N . TYR A 1 272 ? 2.742 -28.757 3.454 1.00 95.00 272 TYR A N 1
ATOM 2133 C CA . TYR A 1 272 ? 2.544 -29.253 4.808 1.00 95.00 272 TYR A CA 1
ATOM 2134 C C . TYR A 1 272 ? 1.680 -30.519 4.830 1.00 95.00 272 TYR A C 1
ATOM 2136 O O . TYR A 1 272 ? 2.053 -31.498 5.474 1.00 95.00 272 TYR A O 1
ATOM 2144 N N . VAL A 1 273 ? 0.585 -30.557 4.060 1.00 96.06 273 VAL A N 1
ATOM 2145 C CA . VAL A 1 273 ? -0.247 -31.769 3.936 1.00 96.06 273 VAL A CA 1
ATOM 2146 C C . VAL A 1 273 ? 0.584 -32.947 3.418 1.00 96.06 273 VAL A C 1
ATOM 2148 O O . VAL A 1 273 ? 0.559 -34.022 4.014 1.00 96.06 273 VAL A O 1
ATOM 2151 N N . ARG A 1 274 ? 1.410 -32.739 2.382 1.00 96.62 274 ARG A N 1
ATOM 2152 C CA . ARG A 1 274 ? 2.336 -33.773 1.885 1.00 96.62 274 ARG A CA 1
ATOM 2153 C C . ARG A 1 274 ? 3.354 -34.224 2.929 1.00 96.62 274 ARG A C 1
ATOM 2155 O O . ARG A 1 274 ? 3.786 -35.373 2.878 1.00 96.62 274 ARG A O 1
ATOM 2162 N N . ALA A 1 275 ? 3.779 -33.349 3.839 1.00 96.31 275 ALA A N 1
ATOM 2163 C CA . ALA A 1 275 ? 4.642 -33.740 4.948 1.00 96.31 275 ALA A CA 1
ATOM 2164 C C . ALA A 1 275 ? 3.888 -34.654 5.926 1.00 96.31 275 ALA A C 1
ATOM 2166 O O . ALA A 1 275 ? 4.396 -35.719 6.267 1.00 96.31 275 ALA A O 1
ATOM 2167 N N . LEU A 1 276 ? 2.652 -34.311 6.299 1.00 96.88 276 LEU A N 1
ATOM 2168 C CA . LEU A 1 276 ? 1.811 -35.163 7.148 1.00 96.88 276 LEU A CA 1
ATOM 2169 C C . LEU A 1 276 ? 1.524 -36.533 6.515 1.00 96.88 276 LEU A C 1
ATOM 2171 O O . LEU A 1 276 ? 1.538 -37.541 7.218 1.00 96.88 276 LEU A O 1
ATOM 2175 N N . GLU A 1 277 ? 1.362 -36.604 5.190 1.00 97.19 277 GLU A N 1
ATOM 2176 C CA . GLU A 1 277 ? 1.229 -37.868 4.444 1.00 97.19 277 GLU A CA 1
ATOM 2177 C C . GLU A 1 277 ? 2.460 -38.785 4.570 1.00 97.19 277 GLU A C 1
ATOM 2179 O O . GLU A 1 277 ? 2.354 -39.993 4.349 1.00 97.19 277 GLU A O 1
ATOM 2184 N N . ARG A 1 278 ? 3.637 -38.249 4.931 1.00 96.94 278 ARG A N 1
ATOM 2185 C CA . ARG A 1 278 ? 4.824 -39.064 5.258 1.00 96.94 278 ARG A CA 1
ATOM 2186 C C . ARG A 1 278 ? 4.756 -39.689 6.652 1.00 96.94 278 ARG A C 1
ATOM 2188 O O . ARG A 1 278 ? 5.539 -40.593 6.926 1.00 96.94 278 ARG A O 1
ATOM 2195 N N . GLY A 1 279 ? 3.801 -39.260 7.473 1.00 94.94 279 GLY A N 1
ATOM 2196 C CA . GLY A 1 279 ? 3.544 -39.752 8.818 1.00 94.94 279 GLY A CA 1
ATOM 2197 C C . GLY A 1 279 ? 4.148 -38.839 9.877 1.00 94.94 279 GLY A C 1
ATOM 2198 O O . GLY A 1 279 ? 5.337 -38.923 10.169 1.00 94.94 279 GLY A O 1
ATOM 2199 N N . MET A 1 280 ? 3.311 -38.007 10.499 1.00 97.62 280 MET A N 1
ATOM 2200 C CA . MET A 1 280 ? 3.667 -37.319 11.740 1.00 97.62 280 MET A CA 1
ATOM 2201 C C . MET A 1 280 ? 3.218 -38.178 12.938 1.00 97.62 280 MET A C 1
ATOM 2203 O O . MET A 1 280 ? 2.036 -38.536 13.011 1.00 97.62 280 MET A O 1
ATOM 2207 N N . PRO A 1 281 ? 4.108 -38.542 13.882 1.00 97.44 281 PRO A N 1
ATOM 2208 C CA . PRO A 1 281 ? 3.701 -39.235 15.104 1.00 97.44 281 PRO A CA 1
ATOM 2209 C C . PRO A 1 281 ? 2.695 -38.397 15.909 1.00 97.44 281 PRO A C 1
ATOM 2211 O O . PRO A 1 281 ? 2.601 -37.181 15.731 1.00 97.44 281 PRO A O 1
ATOM 2214 N N . CYS A 1 282 ? 1.953 -39.037 16.822 1.00 96.62 282 CYS A N 1
ATOM 2215 C CA . CYS A 1 282 ? 1.193 -38.305 17.842 1.00 96.62 282 CYS A CA 1
ATOM 2216 C C . CYS A 1 282 ? 2.145 -37.320 18.519 1.00 96.62 282 CYS A C 1
ATOM 2218 O O . CYS A 1 282 ? 3.214 -37.741 18.942 1.00 96.62 282 CYS A O 1
ATOM 2220 N N . THR A 1 283 ? 1.806 -36.040 18.562 1.00 98.56 283 THR A N 1
ATOM 2221 C CA . THR A 1 283 ? 2.724 -34.984 18.995 1.00 98.56 283 THR A CA 1
ATOM 2222 C C . THR A 1 283 ? 1.958 -34.026 19.891 1.00 98.56 283 THR A C 1
ATOM 2224 O O . THR A 1 283 ? 0.801 -33.733 19.605 1.00 98.56 283 THR A O 1
ATOM 2227 N N . GLY A 1 284 ? 2.586 -33.551 20.961 1.00 98.38 284 GLY A N 1
ATOM 2228 C CA . GLY A 1 284 ? 2.110 -32.404 21.725 1.00 98.38 284 GLY A CA 1
ATOM 2229 C C . GLY A 1 284 ? 2.870 -31.170 21.261 1.00 98.38 284 GLY A C 1
ATOM 2230 O O . GLY A 1 284 ? 4.097 -31.235 21.128 1.00 98.38 284 GLY A O 1
ATOM 2231 N N . GLY A 1 285 ? 2.165 -30.076 20.995 1.00 97.88 285 GLY A N 1
ATOM 2232 C CA . GLY A 1 285 ? 2.786 -28.794 20.692 1.00 97.88 285 GLY A CA 1
ATOM 2233 C C . GLY A 1 285 ? 2.308 -27.686 21.611 1.00 97.88 285 GLY A C 1
ATOM 2234 O O . GLY A 1 285 ? 1.222 -27.724 22.196 1.00 97.88 285 GLY A O 1
ATOM 2235 N N . LEU A 1 286 ? 3.197 -26.718 21.784 1.00 98.06 286 LEU A N 1
ATOM 2236 C CA . LEU A 1 286 ? 3.124 -25.690 22.803 1.00 98.06 286 LEU A CA 1
ATOM 2237 C C . LEU A 1 286 ? 3.600 -24.367 22.216 1.00 98.06 286 LEU A C 1
ATOM 2239 O O . LEU A 1 286 ? 4.764 -24.265 21.850 1.00 98.06 286 LEU A O 1
ATOM 2243 N N . GLY A 1 287 ? 2.742 -23.350 22.207 1.00 97.25 287 GLY A N 1
ATOM 2244 C CA . GLY A 1 287 ? 3.081 -21.961 21.911 1.00 97.25 287 GLY A CA 1
ATOM 2245 C C . GLY A 1 287 ? 2.990 -21.085 23.161 1.00 97.25 287 GLY A C 1
ATOM 2246 O O . GLY A 1 287 ? 1.988 -21.105 23.876 1.00 97.25 287 GLY A O 1
ATOM 2247 N N . VAL A 1 288 ? 4.024 -20.290 23.441 1.00 97.44 288 VAL A N 1
ATOM 2248 C CA . VAL A 1 288 ? 4.087 -19.386 24.601 1.00 97.44 288 VAL A CA 1
ATOM 2249 C C . VAL A 1 288 ? 4.477 -17.981 24.162 1.00 97.44 288 VAL A C 1
ATOM 2251 O O . VAL A 1 288 ? 5.522 -17.770 23.539 1.00 97.44 288 VAL A O 1
ATOM 2254 N N . GLY A 1 289 ? 3.661 -16.997 24.543 1.00 95.62 289 GLY A N 1
ATOM 2255 C CA . GLY A 1 289 ? 3.974 -15.583 24.358 1.00 95.62 289 GLY A CA 1
ATOM 2256 C C . GLY A 1 289 ? 5.042 -15.140 25.353 1.00 95.62 289 GLY A C 1
ATOM 2257 O O . GLY A 1 289 ? 4.732 -14.802 26.496 1.00 95.62 289 GLY A O 1
ATOM 2258 N N . ILE A 1 290 ? 6.308 -15.122 24.929 1.00 97.31 290 ILE A N 1
ATOM 2259 C CA . ILE A 1 290 ? 7.440 -14.816 25.812 1.00 97.31 290 ILE A CA 1
ATOM 2260 C C . ILE A 1 290 ? 7.337 -13.403 26.379 1.00 97.31 290 ILE A C 1
ATOM 2262 O O . ILE A 1 290 ? 7.593 -13.213 27.566 1.00 97.31 290 ILE A O 1
ATOM 2266 N N . ASP A 1 291 ? 6.936 -12.418 25.575 1.00 95.75 291 ASP A N 1
ATOM 2267 C CA . ASP A 1 291 ? 6.804 -11.043 26.059 1.00 95.75 291 ASP A CA 1
ATOM 2268 C C . ASP A 1 291 ? 5.724 -10.947 27.151 1.00 95.75 291 ASP A C 1
ATOM 2270 O O . ASP A 1 291 ? 5.964 -10.342 28.191 1.00 95.75 291 ASP A O 1
ATOM 2274 N N . ARG A 1 292 ? 4.583 -11.637 26.994 1.00 94.50 292 ARG A N 1
ATOM 2275 C CA . ARG A 1 292 ? 3.526 -11.691 28.023 1.00 94.50 292 ARG A CA 1
ATOM 2276 C C . ARG A 1 292 ? 3.992 -12.386 29.306 1.00 94.50 292 ARG A C 1
ATOM 2278 O O . ARG A 1 292 ? 3.647 -11.942 30.398 1.00 94.50 292 ARG A O 1
ATOM 2285 N N . LEU A 1 293 ? 4.820 -13.427 29.196 1.00 95.62 293 LEU A N 1
ATOM 2286 C CA . LEU A 1 293 ? 5.448 -14.056 30.362 1.00 95.62 293 LEU A CA 1
ATOM 2287 C C . LEU A 1 293 ? 6.380 -13.086 31.090 1.00 95.62 293 LEU A C 1
ATOM 2289 O O . LEU A 1 293 ? 6.346 -12.999 32.314 1.00 95.62 293 LEU A O 1
ATOM 2293 N N . VAL A 1 294 ? 7.198 -12.335 30.352 1.00 95.75 294 VAL A N 1
ATOM 2294 C CA . VAL A 1 294 ? 8.068 -11.321 30.958 1.00 95.75 294 VAL A CA 1
ATOM 2295 C C . VAL A 1 294 ? 7.234 -10.201 31.583 1.00 95.75 294 VAL A C 1
ATOM 2297 O O . VAL A 1 294 ? 7.583 -9.769 32.675 1.00 95.75 294 VAL A O 1
ATOM 2300 N N . MET A 1 295 ? 6.119 -9.783 30.969 1.00 94.50 295 MET A N 1
ATOM 2301 C CA . MET A 1 295 ? 5.203 -8.788 31.551 1.00 94.50 295 MET A CA 1
ATOM 2302 C C . MET A 1 295 ? 4.661 -9.241 32.903 1.00 94.50 295 MET A C 1
ATOM 2304 O O . MET A 1 295 ? 4.703 -8.478 33.866 1.00 94.50 295 MET A O 1
ATOM 2308 N N . LEU A 1 296 ? 4.187 -10.489 32.973 1.00 94.25 296 LEU A N 1
ATOM 2309 C CA . LEU A 1 296 ? 3.699 -11.088 34.208 1.00 94.25 296 LEU A CA 1
ATOM 2310 C C . LEU A 1 296 ? 4.804 -11.074 35.270 1.00 94.25 296 LEU A C 1
ATOM 2312 O O . LEU A 1 296 ? 4.631 -10.460 36.313 1.00 94.25 296 LEU A O 1
ATOM 2316 N N . LEU A 1 297 ? 5.964 -11.677 34.990 1.00 93.94 297 LEU A N 1
ATOM 2317 C CA . LEU A 1 297 ? 7.052 -11.791 35.971 1.00 93.94 297 LEU A CA 1
ATOM 2318 C C . LEU A 1 297 ? 7.630 -10.433 36.392 1.00 93.94 297 LEU A C 1
ATOM 2320 O O . LEU A 1 297 ? 8.009 -10.264 37.545 1.00 93.94 297 LEU A O 1
ATOM 2324 N N . ALA A 1 298 ? 7.686 -9.459 35.485 1.00 93.06 298 ALA A N 1
ATOM 2325 C CA . ALA A 1 298 ? 8.139 -8.105 35.790 1.00 93.06 298 ALA A CA 1
ATOM 2326 C C . ALA A 1 298 ? 7.051 -7.236 36.444 1.00 93.06 298 ALA A C 1
ATOM 2328 O O . ALA A 1 298 ? 7.354 -6.119 36.855 1.00 93.06 298 ALA A O 1
ATOM 2329 N N . SER A 1 299 ? 5.816 -7.740 36.574 1.00 91.75 299 SER A N 1
ATOM 2330 C CA . SER A 1 299 ? 4.672 -7.004 37.128 1.00 91.75 299 SER A CA 1
ATOM 2331 C C . SER A 1 299 ? 4.379 -5.695 36.378 1.00 91.75 299 SER A C 1
ATOM 2333 O O . SER A 1 299 ? 4.142 -4.659 36.997 1.00 91.75 299 SER A O 1
ATOM 2335 N N . VAL A 1 300 ? 4.415 -5.735 35.039 1.00 92.50 300 VAL A N 1
ATOM 2336 C CA . VAL A 1 300 ? 4.172 -4.568 34.169 1.00 92.50 300 VAL A CA 1
ATOM 2337 C C . VAL A 1 300 ? 2.942 -4.753 33.280 1.00 92.50 300 VAL A C 1
ATOM 2339 O O . VAL A 1 300 ? 2.744 -5.789 32.643 1.00 92.50 300 VAL A O 1
ATOM 2342 N N . ASP A 1 301 ? 2.122 -3.709 33.183 1.00 87.50 301 ASP A N 1
ATOM 2343 C CA . ASP A 1 301 ? 0.820 -3.764 32.502 1.00 87.50 301 ASP A CA 1
ATOM 2344 C C . ASP A 1 301 ? 0.912 -3.569 30.974 1.00 87.50 301 ASP A C 1
ATOM 2346 O O . ASP A 1 301 ? -0.092 -3.666 30.262 1.00 87.50 301 ASP A O 1
ATOM 2350 N N . SER A 1 302 ? 2.111 -3.293 30.449 1.00 90.75 302 SER A N 1
ATOM 2351 C CA . SER A 1 302 ? 2.347 -2.975 29.040 1.00 90.75 302 SER A CA 1
ATOM 2352 C C . SER A 1 302 ? 3.489 -3.793 28.439 1.00 90.75 302 SER A C 1
ATOM 2354 O O . SER A 1 302 ? 4.618 -3.771 28.924 1.00 90.75 302 SER A O 1
ATOM 2356 N N . ILE A 1 303 ? 3.230 -4.430 27.294 1.00 92.38 303 ILE A N 1
ATOM 2357 C CA . ILE A 1 303 ? 4.226 -5.173 26.505 1.00 92.38 303 ILE A CA 1
ATOM 2358 C C . ILE A 1 303 ? 5.387 -4.283 26.042 1.00 92.38 303 ILE A C 1
ATOM 2360 O O . ILE A 1 303 ? 6.500 -4.749 25.808 1.00 92.38 303 ILE A O 1
ATOM 2364 N N . ARG A 1 304 ? 5.158 -2.968 25.962 1.00 91.44 304 ARG A N 1
ATOM 2365 C CA . ARG A 1 304 ? 6.186 -1.990 25.587 1.00 91.44 304 ARG A CA 1
ATOM 2366 C C . ARG A 1 304 ? 7.293 -1.854 26.626 1.00 91.44 304 ARG A C 1
ATOM 2368 O O . ARG A 1 304 ? 8.363 -1.377 26.283 1.00 91.44 304 ARG A O 1
ATOM 2375 N N . GLU A 1 305 ? 7.038 -2.251 27.870 1.00 92.44 305 GLU A N 1
ATOM 2376 C CA . GLU A 1 305 ? 8.025 -2.184 28.953 1.00 92.44 305 GLU A CA 1
ATOM 2377 C C . GLU A 1 305 ? 8.977 -3.385 28.949 1.00 92.44 305 GLU A C 1
ATOM 2379 O O . GLU A 1 305 ? 10.038 -3.335 29.567 1.00 92.44 305 GLU A O 1
ATOM 2384 N N . VAL A 1 306 ? 8.630 -4.452 28.221 1.00 94.81 306 VAL A N 1
ATOM 2385 C CA . VAL A 1 306 ? 9.442 -5.676 28.130 1.00 94.81 306 VAL A CA 1
ATOM 2386 C C . VAL A 1 306 ? 10.123 -5.855 26.774 1.00 94.81 306 VAL A C 1
ATOM 2388 O O . VAL A 1 306 ? 11.037 -6.670 26.644 1.00 94.81 306 VAL A O 1
ATOM 2391 N N . ILE A 1 307 ? 9.729 -5.069 25.769 1.00 95.06 307 ILE A N 1
ATOM 2392 C CA . ILE A 1 307 ? 10.400 -4.991 24.471 1.00 95.06 307 ILE A CA 1
ATOM 2393 C C . ILE A 1 307 ? 11.325 -3.772 24.491 1.00 95.06 307 ILE A C 1
ATOM 2395 O O . ILE A 1 307 ? 10.861 -2.654 24.657 1.00 95.06 307 ILE A O 1
ATOM 2399 N N . LEU A 1 308 ? 12.633 -3.976 24.286 1.00 93.44 308 LEU A N 1
ATOM 2400 C CA . LEU A 1 308 ? 13.640 -2.897 24.342 1.00 93.44 308 LEU A CA 1
ATOM 2401 C C . LEU A 1 308 ? 13.365 -1.754 23.354 1.00 93.44 308 LEU A C 1
ATOM 2403 O O . LEU A 1 308 ? 13.586 -0.588 23.665 1.00 93.44 308 LEU A O 1
ATOM 2407 N N . PHE A 1 309 ? 12.907 -2.114 22.156 1.00 93.56 309 PHE A N 1
ATOM 2408 C CA . PHE A 1 309 ? 12.548 -1.193 21.084 1.00 93.56 309 PHE A CA 1
ATOM 2409 C C . PHE A 1 309 ? 11.161 -1.588 20.583 1.00 93.56 309 PHE A C 1
ATOM 2411 O O . PHE A 1 309 ? 11.052 -2.272 19.562 1.00 93.56 309 PHE A O 1
ATOM 2418 N N . PRO A 1 310 ? 10.097 -1.268 21.340 1.00 90.19 310 PRO A N 1
ATOM 2419 C CA . PRO A 1 310 ? 8.752 -1.589 20.899 1.00 90.19 310 PRO A CA 1
ATOM 2420 C C . PRO A 1 310 ? 8.474 -0.820 19.612 1.00 90.19 310 PRO A C 1
ATOM 2422 O O . PRO A 1 310 ? 9.083 0.223 19.354 1.00 90.19 310 PRO A O 1
ATOM 2425 N N . THR A 1 311 ? 7.552 -1.312 18.790 1.00 85.25 311 THR A N 1
ATOM 2426 C CA . THR A 1 311 ? 7.158 -0.568 17.599 1.00 85.25 311 THR A CA 1
ATOM 2427 C C . THR A 1 311 ? 6.460 0.705 18.062 1.00 85.25 311 THR A C 1
ATOM 2429 O O . THR A 1 311 ? 5.313 0.700 18.512 1.00 85.25 311 THR A O 1
ATOM 2432 N N . LEU A 1 312 ? 7.195 1.809 18.012 1.00 77.50 312 LEU A N 1
ATOM 2433 C CA . LEU A 1 312 ? 6.682 3.118 18.355 1.00 77.50 312 LEU A CA 1
ATOM 2434 C C . LEU A 1 312 ? 5.985 3.713 17.144 1.00 77.50 312 LEU A C 1
ATOM 2436 O O . LEU A 1 312 ? 6.321 3.444 15.988 1.00 77.50 312 LEU A O 1
ATOM 2440 N N . ARG A 1 313 ? 5.022 4.583 17.426 1.00 71.19 313 ARG A N 1
ATOM 2441 C CA . ARG A 1 313 ? 4.612 5.542 16.409 1.00 71.19 313 ARG A CA 1
ATOM 2442 C C . ARG A 1 313 ? 5.812 6.474 16.159 1.00 71.19 313 ARG A C 1
ATOM 2444 O O . ARG A 1 313 ? 6.449 6.859 17.137 1.00 71.19 313 ARG A O 1
ATOM 2451 N N . PRO A 1 314 ? 6.183 6.765 14.901 1.00 65.00 314 PRO A N 1
ATOM 2452 C CA . PRO A 1 314 ? 7.387 7.536 14.595 1.00 65.00 314 PRO A CA 1
ATOM 2453 C C . PRO A 1 314 ? 7.431 8.903 15.296 1.00 65.00 314 PRO A C 1
ATOM 2455 O O . PRO A 1 314 ? 6.542 9.723 15.097 1.00 65.00 314 PRO A O 1
ATOM 2458 N N . GLU A 1 315 ? 8.491 9.167 16.067 1.00 34.91 315 GLU A N 1
ATOM 2459 C CA . GLU A 1 315 ? 8.708 10.460 16.731 1.00 34.91 315 GLU A CA 1
ATOM 2460 C C . GLU A 1 315 ? 9.094 11.567 15.733 1.00 34.91 315 GLU A C 1
ATOM 2462 O O . GLU A 1 315 ? 9.803 11.345 14.747 1.00 34.91 315 GLU A O 1
ATOM 2467 N N . SER A 1 316 ? 8.668 12.800 16.013 1.00 38.56 316 SER A N 1
ATOM 2468 C CA . SER A 1 316 ? 9.067 13.991 15.254 1.00 38.56 316 SER A CA 1
ATOM 2469 C C . SER A 1 316 ? 10.415 14.523 15.738 1.00 38.56 316 SER A C 1
ATOM 2471 O O . SER A 1 316 ? 10.549 14.872 16.907 1.00 38.56 316 SER A O 1
ATOM 2473 N N . ALA A 1 317 ? 11.405 14.659 14.853 1.00 30.56 317 ALA A N 1
ATOM 2474 C CA . ALA A 1 317 ? 12.668 15.308 15.210 1.00 30.56 317 ALA A CA 1
ATOM 2475 C C . ALA A 1 317 ? 12.453 16.813 15.507 1.00 30.56 317 ALA A C 1
ATOM 2477 O O . ALA A 1 317 ? 11.846 17.503 14.682 1.00 30.56 317 ALA A O 1
ATOM 2478 N N . PRO A 1 318 ? 12.958 17.353 16.634 1.00 27.81 318 PRO A N 1
ATOM 2479 C CA . PRO A 1 318 ? 12.868 18.778 16.929 1.00 27.81 318 PRO A CA 1
ATOM 2480 C C . PRO A 1 318 ? 13.922 19.573 16.143 1.00 27.81 318 PRO A C 1
ATOM 2482 O O . PRO A 1 318 ? 15.092 19.191 16.066 1.00 27.81 318 PRO A O 1
ATOM 2485 N N . SER A 1 319 ? 13.517 20.716 15.588 1.00 29.41 319 SER A N 1
ATOM 2486 C CA . SER A 1 319 ? 14.440 21.727 15.061 1.00 29.41 319 SER A CA 1
ATOM 2487 C C . SER A 1 319 ? 15.190 22.413 16.214 1.00 29.41 319 SER A C 1
ATOM 2489 O O . SER A 1 319 ? 14.573 22.732 17.233 1.00 29.41 319 SER A O 1
ATOM 2491 N N . PRO A 1 320 ? 16.501 22.685 16.091 1.00 27.77 320 PRO A N 1
ATOM 2492 C CA . PRO A 1 320 ? 17.251 23.368 17.134 1.00 27.77 320 PRO A CA 1
ATOM 2493 C C . PRO A 1 320 ? 16.975 24.878 17.097 1.00 27.77 320 PRO A C 1
ATOM 2495 O O . PRO A 1 320 ? 17.316 25.544 16.121 1.00 27.77 320 PRO A O 1
ATOM 2498 N N . GLY A 1 321 ? 16.430 25.427 18.186 1.00 28.05 321 GLY A N 1
ATOM 2499 C CA . GLY A 1 321 ? 16.550 26.853 18.509 1.00 28.05 321 GLY A CA 1
ATOM 2500 C C . GLY A 1 321 ? 15.294 27.528 19.065 1.00 28.05 321 GLY A C 1
ATOM 2501 O O . GLY A 1 321 ? 14.309 27.678 18.355 1.00 28.05 321 GLY A O 1
ATOM 2502 N N . GLY A 1 322 ? 15.413 28.042 20.297 1.00 26.84 322 GLY A N 1
ATOM 2503 C CA . GLY A 1 322 ? 14.639 29.187 20.798 1.00 26.84 322 GLY A CA 1
ATOM 2504 C C . GLY A 1 322 ? 13.586 28.862 21.856 1.00 26.84 322 GLY A C 1
ATOM 2505 O O . GLY A 1 322 ? 12.457 28.536 21.519 1.00 26.84 322 GLY A O 1
ATOM 2506 N N . GLY A 1 323 ? 13.959 28.976 23.134 1.00 25.42 323 GLY A N 1
ATOM 2507 C CA . GLY A 1 323 ? 13.051 28.845 24.275 1.00 25.42 323 GLY A CA 1
ATOM 2508 C C . GLY A 1 323 ? 12.509 30.170 24.835 1.00 25.42 323 GLY A C 1
ATOM 2509 O O . GLY A 1 323 ? 12.906 31.247 24.399 1.00 25.42 323 GLY A O 1
ATOM 2510 N N . GLN A 1 324 ? 11.705 29.981 25.891 1.00 29.80 324 GLN A N 1
ATOM 2511 C CA . GLN A 1 324 ? 11.174 30.890 26.927 1.00 29.80 324 GLN A CA 1
ATOM 2512 C C . GLN A 1 324 ? 9.829 31.616 26.712 1.00 29.80 324 GLN A C 1
ATOM 2514 O O . GLN A 1 324 ? 9.723 32.596 25.986 1.00 29.80 324 GLN A O 1
ATOM 2519 N N . ASP A 1 325 ? 8.847 31.090 27.463 1.00 28.06 325 ASP A N 1
ATOM 2520 C CA . ASP A 1 325 ? 8.023 31.705 28.521 1.00 28.06 325 ASP A CA 1
ATOM 2521 C C . ASP A 1 325 ? 7.169 32.958 28.269 1.00 28.06 325 ASP A C 1
ATOM 2523 O O . ASP A 1 325 ? 7.665 34.031 27.942 1.00 28.06 325 ASP A O 1
ATOM 2527 N N . GLY A 1 326 ? 5.890 32.854 28.671 1.00 26.98 326 GLY A N 1
ATOM 2528 C CA . GLY A 1 326 ? 5.151 33.997 29.223 1.00 26.98 326 GLY A CA 1
ATOM 2529 C C . GLY A 1 326 ? 3.623 33.973 29.094 1.00 26.98 326 GLY A C 1
ATOM 2530 O O . GLY A 1 326 ? 3.083 34.588 28.190 1.00 26.98 326 GLY A O 1
ATOM 2531 N N . GLY A 1 327 ? 2.975 33.293 30.049 1.00 25.70 327 GLY A N 1
ATOM 2532 C CA . GLY A 1 327 ? 1.636 33.477 30.649 1.00 25.70 327 GLY A CA 1
ATOM 2533 C C . GLY A 1 327 ? 0.584 34.472 30.118 1.00 25.70 327 GLY A C 1
ATOM 2534 O O . GLY A 1 327 ? 0.876 35.601 29.749 1.00 25.70 327 GLY A O 1
ATOM 2535 N N . GLY A 1 328 ? -0.687 34.095 30.322 1.00 24.33 328 GLY A N 1
ATOM 2536 C CA . GLY A 1 328 ? -1.793 35.048 30.495 1.00 24.33 328 GLY A CA 1
ATOM 2537 C C . GLY A 1 328 ? -3.147 34.545 30.000 1.00 24.33 328 GLY A C 1
ATOM 2538 O O . GLY A 1 328 ? -3.373 34.470 28.801 1.00 24.33 328 GLY A O 1
ATOM 2539 N N . GLN A 1 329 ? -4.036 34.210 30.939 1.00 34.41 329 GLN A N 1
ATOM 2540 C CA . GLN A 1 329 ? -5.467 33.976 30.719 1.00 34.41 329 GLN A CA 1
ATOM 2541 C C . GLN A 1 329 ? -6.154 35.222 30.142 1.00 34.41 329 GLN A C 1
ATOM 2543 O O . GLN A 1 329 ? -5.791 36.329 30.520 1.00 34.41 329 GLN A O 1
ATOM 2548 N N . ASP A 1 330 ? -7.162 35.021 29.289 1.00 24.41 330 ASP A N 1
ATOM 2549 C CA . ASP A 1 330 ? -8.516 35.582 29.448 1.00 24.41 330 ASP A CA 1
ATOM 2550 C C . ASP A 1 330 ? -9.387 35.167 28.246 1.00 24.41 330 ASP A C 1
ATOM 2552 O O . ASP A 1 330 ? -9.119 35.522 27.100 1.00 24.41 330 ASP A O 1
ATOM 2556 N N . GLY A 1 331 ? -10.436 34.372 28.497 1.00 35.91 331 GLY A N 1
ATOM 2557 C CA . GLY A 1 331 ? -11.500 34.130 27.511 1.00 35.91 331 GLY A CA 1
ATOM 2558 C C . GLY A 1 331 ? -12.390 35.368 27.403 1.00 35.91 331 GLY A C 1
ATOM 2559 O O . GLY A 1 331 ? -12.585 36.046 28.413 1.00 35.91 331 GLY A O 1
ATOM 2560 N N . PRO A 1 332 ? -12.915 35.726 26.216 1.00 33.81 332 PRO A N 1
ATOM 2561 C CA . PRO A 1 332 ? -14.336 35.469 25.880 1.00 33.81 332 PRO A CA 1
ATOM 2562 C C . PRO A 1 332 ? -14.558 35.496 24.331 1.00 33.81 332 PRO A C 1
ATOM 2564 O O . PRO A 1 332 ? -13.586 35.351 23.597 1.00 33.81 332 PRO A O 1
ATOM 2567 N N . PRO A 1 333 ? -15.732 35.829 23.748 1.00 26.67 333 PRO A N 1
ATOM 2568 C CA . PRO A 1 333 ? -17.133 35.444 23.976 1.00 26.67 333 PRO A CA 1
ATOM 2569 C C . PRO A 1 333 ? -17.787 34.801 22.715 1.00 26.67 333 PRO A C 1
ATOM 2571 O O . PRO A 1 333 ? -17.273 34.865 21.602 1.00 26.67 333 PRO A O 1
ATOM 2574 N N . HIS A 1 334 ? -18.985 34.229 22.878 1.00 31.66 334 HIS A N 1
ATOM 2575 C CA . HIS A 1 334 ? -19.895 33.835 21.786 1.00 31.66 334 HIS A CA 1
ATOM 2576 C C . HIS A 1 334 ? -20.407 35.028 20.949 1.00 31.66 334 HIS A C 1
ATOM 2578 O O . HIS A 1 334 ? -20.579 36.103 21.517 1.00 31.66 334 HIS A O 1
ATOM 2584 N N . LEU A 1 335 ? -20.740 34.782 19.660 1.00 24.67 335 LEU A N 1
ATOM 2585 C CA . LEU A 1 335 ? -21.875 35.283 18.818 1.00 24.67 335 LEU A CA 1
ATOM 2586 C C . LEU A 1 335 ? -21.544 35.079 17.303 1.00 24.67 335 LEU A C 1
ATOM 2588 O O . LEU A 1 335 ? -20.364 34.950 16.993 1.00 24.67 335 LEU A O 1
ATOM 2592 N N . PRO A 1 336 ? -22.465 35.201 16.311 1.00 25.09 336 PRO A N 1
ATOM 2593 C CA . PRO A 1 336 ? -23.872 34.778 16.164 1.00 25.09 336 PRO A CA 1
ATOM 2594 C C . PRO A 1 336 ? -24.142 33.989 14.836 1.00 25.09 336 PRO A C 1
ATOM 2596 O O . PRO A 1 336 ? -23.272 33.852 13.981 1.00 25.09 336 PRO A O 1
ATOM 2599 N N . ALA A 1 337 ? -25.366 33.471 14.644 1.00 26.64 337 ALA A N 1
ATOM 2600 C CA . ALA A 1 337 ? -25.801 32.688 13.469 1.00 26.64 337 ALA A CA 1
ATOM 2601 C C . ALA A 1 337 ? -26.278 33.544 12.265 1.00 26.64 337 ALA A C 1
ATOM 2603 O O . ALA A 1 337 ? -26.823 34.630 12.457 1.00 26.64 337 ALA A O 1
ATOM 2604 N N . VAL A 1 338 ? -26.143 33.015 11.036 1.00 25.23 338 VAL A N 1
ATOM 2605 C CA . VAL A 1 338 ? -26.589 33.621 9.753 1.00 25.23 338 VAL A CA 1
ATOM 2606 C C . VAL A 1 338 ? -27.636 32.707 9.071 1.00 25.23 338 VAL A C 1
ATOM 2608 O O . VAL A 1 338 ? -27.471 31.487 9.133 1.00 25.23 338 VAL A O 1
ATOM 2611 N N . PRO A 1 339 ? -28.717 33.238 8.451 1.00 26.19 339 PRO A N 1
ATOM 2612 C CA . PRO A 1 339 ? -29.893 32.457 8.048 1.00 26.19 339 PRO A CA 1
ATOM 2613 C C . PRO A 1 339 ? -29.794 31.868 6.627 1.00 26.19 339 PRO A C 1
ATOM 2615 O O . PRO A 1 339 ? -29.238 32.490 5.724 1.00 26.19 339 PRO A O 1
ATOM 2618 N N . GLY A 1 340 ? -30.372 30.676 6.430 1.00 23.95 340 GLY A N 1
ATOM 2619 C CA . GLY A 1 340 ? -30.466 29.988 5.132 1.00 23.95 340 GLY A CA 1
ATOM 2620 C C . GLY A 1 340 ? -31.775 30.276 4.369 1.00 23.95 340 GLY A C 1
ATOM 2621 O O . GLY A 1 340 ? -32.757 30.679 4.996 1.00 23.95 340 GLY A O 1
ATOM 2622 N N . PRO A 1 341 ? -31.820 30.075 3.034 1.00 28.52 341 PRO A N 1
ATOM 2623 C CA . PRO A 1 341 ? -33.021 30.298 2.228 1.00 28.52 341 PRO A CA 1
ATOM 2624 C C . PRO A 1 341 ? -33.924 29.052 2.107 1.00 28.52 341 PRO A C 1
ATOM 2626 O O . PRO A 1 341 ? -33.469 27.911 2.192 1.00 28.52 341 PRO A O 1
ATOM 2629 N N . GLU A 1 342 ? -35.220 29.309 1.900 1.00 24.72 342 GLU A N 1
ATOM 2630 C CA . GLU A 1 342 ? -36.337 28.354 1.840 1.00 24.72 342 GLU A CA 1
ATOM 2631 C C . GLU A 1 342 ? -36.325 27.419 0.613 1.00 24.72 342 GLU A C 1
ATOM 2633 O O . GLU A 1 342 ? -35.965 27.804 -0.500 1.00 24.72 342 GLU A O 1
ATOM 2638 N N . VAL A 1 343 ? -36.810 26.188 0.820 1.00 27.06 343 VAL A N 1
ATOM 2639 C CA . VAL A 1 343 ? -36.963 25.120 -0.183 1.00 27.06 343 VAL A CA 1
ATOM 2640 C C . VAL A 1 343 ? -38.451 24.889 -0.480 1.00 27.06 343 VAL A C 1
ATOM 2642 O O . VAL A 1 343 ? -39.215 24.710 0.470 1.00 27.06 343 VAL A O 1
ATOM 2645 N N . PRO A 1 344 ? -38.886 24.766 -1.751 1.00 26.05 344 PRO A N 1
ATOM 2646 C CA . PRO A 1 344 ? -40.205 24.237 -2.073 1.00 26.05 344 PRO A CA 1
ATOM 2647 C C . PRO A 1 344 ? -40.173 22.778 -2.566 1.00 26.05 344 PRO A C 1
ATOM 2649 O O . PRO A 1 344 ? -39.448 22.442 -3.497 1.00 26.05 344 PRO A O 1
ATOM 2652 N N . GLY A 1 345 ? -41.078 21.965 -2.004 1.00 24.30 345 GLY A N 1
ATOM 2653 C CA . GLY A 1 345 ? -41.875 20.975 -2.748 1.00 24.30 345 GLY A CA 1
ATOM 2654 C C . GLY A 1 345 ? -41.344 19.541 -2.874 1.00 24.30 345 GLY A C 1
ATOM 2655 O O . GLY A 1 345 ? -40.392 19.267 -3.590 1.00 24.30 345 GLY A O 1
ATOM 2656 N N . THR A 1 346 ? -42.049 18.613 -2.231 1.00 30.14 346 THR A N 1
ATOM 2657 C CA . THR A 1 346 ? -41.835 17.159 -2.136 1.00 30.14 346 THR A CA 1
ATOM 2658 C C . THR A 1 346 ? -42.224 16.351 -3.388 1.00 30.14 346 THR A C 1
ATOM 2660 O O . THR A 1 346 ? -43.217 16.657 -4.044 1.00 30.14 346 THR A O 1
ATOM 2663 N N . ALA A 1 347 ? -41.520 15.233 -3.639 1.00 24.61 347 ALA A N 1
ATOM 2664 C CA . ALA A 1 347 ? -42.046 14.051 -4.342 1.00 24.61 347 ALA A CA 1
ATOM 2665 C C . ALA A 1 347 ? -41.318 12.752 -3.907 1.00 24.61 347 ALA A C 1
ATOM 2667 O O . ALA A 1 347 ? -40.116 12.754 -3.650 1.00 24.61 347 ALA A O 1
ATOM 2668 N N . SER A 1 348 ? -42.092 11.667 -3.793 1.00 25.38 348 SER A N 1
ATOM 2669 C CA . SER A 1 348 ? -41.811 10.357 -3.163 1.00 25.38 348 SER A CA 1
ATOM 2670 C C . SER A 1 348 ? -41.144 9.305 -4.098 1.00 25.38 348 SER A C 1
ATOM 2672 O O . SER A 1 348 ? -40.954 9.594 -5.277 1.00 25.38 348 SER A O 1
ATOM 2674 N N . PRO A 1 349 ? -40.738 8.111 -3.590 1.00 40.22 349 PRO A N 1
ATOM 2675 C CA . PRO A 1 349 ? -39.476 7.444 -3.942 1.00 40.22 349 PRO A CA 1
ATOM 2676 C C . PRO A 1 349 ? -39.596 6.246 -4.903 1.00 40.22 349 PRO A C 1
ATOM 2678 O O . PRO A 1 349 ? -40.622 5.573 -4.956 1.00 40.22 349 PRO A O 1
ATOM 2681 N N . GLY A 1 350 ? -38.488 5.905 -5.572 1.00 24.27 350 GLY A N 1
ATOM 2682 C CA . GLY A 1 350 ? -38.297 4.604 -6.220 1.00 24.27 350 GLY A CA 1
ATOM 2683 C C . GLY A 1 350 ? -37.154 4.587 -7.241 1.00 24.27 350 GLY A C 1
ATOM 2684 O O . GLY A 1 350 ? -37.215 5.298 -8.236 1.00 24.27 350 GLY A O 1
ATOM 2685 N N . GLY A 1 351 ? -36.144 3.741 -7.010 1.00 23.41 351 GLY A N 1
ATOM 2686 C CA . GLY A 1 351 ? -35.093 3.400 -7.981 1.00 23.41 351 GLY A CA 1
ATOM 2687 C C . GLY A 1 351 ? -33.715 3.985 -7.658 1.00 23.41 351 GLY A C 1
ATOM 2688 O O . GLY A 1 351 ? -33.572 5.188 -7.455 1.00 23.41 351 GLY A O 1
ATOM 2689 N N . ALA A 1 352 ? -32.695 3.121 -7.616 1.00 34.41 352 ALA A N 1
ATOM 2690 C CA . ALA A 1 352 ? -31.289 3.507 -7.520 1.00 34.41 352 ALA A CA 1
ATOM 2691 C C . ALA A 1 352 ? -30.950 4.508 -8.641 1.00 34.41 352 ALA A C 1
ATOM 2693 O O . ALA A 1 352 ? -30.948 4.165 -9.822 1.00 34.41 352 ALA A O 1
ATOM 2694 N N . SER A 1 353 ? -30.744 5.769 -8.268 1.00 25.14 353 SER A N 1
ATOM 2695 C CA . SER A 1 353 ? -30.606 6.889 -9.195 1.00 25.14 353 SER A CA 1
ATOM 2696 C C . SER A 1 353 ? -29.133 7.254 -9.325 1.00 25.14 353 SER A C 1
ATOM 2698 O O . SER A 1 353 ? -28.576 7.897 -8.442 1.00 25.14 353 SER A O 1
ATOM 2700 N N . VAL A 1 354 ? -28.537 6.889 -10.461 1.00 31.91 354 VAL A N 1
ATOM 2701 C CA . VAL A 1 354 ? -27.326 7.520 -11.006 1.00 31.91 354 VAL A CA 1
ATOM 2702 C C . VAL A 1 354 ? -27.502 9.041 -10.960 1.00 31.91 354 VAL A C 1
ATOM 2704 O O . VAL A 1 354 ? -28.563 9.546 -11.325 1.00 31.91 354 VAL A O 1
ATOM 2707 N N . VAL A 1 355 ? -26.479 9.781 -10.528 1.00 31.52 355 VAL A N 1
ATOM 2708 C CA . VAL A 1 355 ? -26.485 11.251 -10.539 1.00 31.52 355 VAL A CA 1
ATOM 2709 C C . VAL A 1 355 ? -26.690 11.753 -11.966 1.00 31.52 355 VAL A C 1
ATOM 2711 O O . VAL A 1 355 ? -25.756 11.805 -12.764 1.00 31.52 355 VAL A O 1
ATOM 2714 N N . ALA A 1 356 ? -27.918 12.143 -12.297 1.00 27.03 356 ALA A N 1
ATOM 2715 C CA . ALA A 1 356 ? -28.221 12.822 -13.545 1.00 27.03 356 ALA A CA 1
ATOM 2716 C C . ALA A 1 356 ? -27.789 14.293 -13.431 1.00 27.03 356 ALA A C 1
ATOM 2718 O O . ALA A 1 356 ? -28.539 15.151 -12.967 1.00 27.03 356 ALA A O 1
ATOM 2719 N N . LEU A 1 357 ? -26.556 14.594 -13.845 1.00 39.31 357 LEU A N 1
ATOM 2720 C CA . LEU A 1 357 ? -26.184 15.951 -14.250 1.00 39.31 357 LEU A CA 1
ATOM 2721 C C . LEU A 1 357 ? -26.710 16.195 -15.676 1.00 39.31 357 LEU A C 1
ATOM 2723 O O . LEU A 1 357 ? -26.737 15.256 -16.470 1.00 39.31 357 LEU A O 1
ATOM 2727 N N . PRO A 1 358 ? -27.142 17.422 -16.021 1.00 35.38 358 PRO A N 1
ATOM 2728 C CA . PRO A 1 358 ? -27.862 17.682 -17.264 1.00 35.38 358 PRO A CA 1
ATOM 2729 C C . PRO A 1 358 ? -27.056 17.264 -18.497 1.00 35.38 358 PRO A C 1
ATOM 2731 O O . PRO A 1 358 ? -25.904 17.672 -18.667 1.00 35.38 358 PRO A O 1
ATOM 2734 N N . ASP A 1 359 ? -27.700 16.491 -19.374 1.00 35.69 359 ASP A N 1
ATOM 2735 C CA . ASP A 1 359 ? -27.140 16.037 -20.643 1.00 35.69 359 ASP A CA 1
ATOM 2736 C C . ASP A 1 359 ? -26.558 17.205 -21.432 1.00 35.69 359 ASP A C 1
ATOM 2738 O O . ASP A 1 359 ? -27.222 18.222 -21.674 1.00 35.69 359 ASP A O 1
ATOM 2742 N N . SER A 1 360 ? -25.333 17.020 -21.918 1.00 38.41 360 SER A N 1
ATOM 2743 C CA . SER A 1 360 ? -24.700 17.894 -22.906 1.00 38.41 360 SER A CA 1
ATOM 2744 C C . SER A 1 360 ? -25.322 17.645 -24.287 1.00 38.41 360 SER A C 1
ATOM 2746 O O . SER A 1 360 ? -24.669 17.155 -25.200 1.00 38.41 360 SER A O 1
ATOM 2748 N N . ALA A 1 361 ? -26.617 17.929 -24.445 1.00 30.44 361 ALA A N 1
ATOM 2749 C CA . ALA A 1 361 ? -27.312 17.851 -25.730 1.00 30.44 361 ALA A CA 1
ATOM 2750 C C . ALA A 1 361 ? -26.587 18.694 -26.805 1.00 30.44 361 ALA A C 1
ATOM 2752 O O . ALA A 1 361 ? -26.106 19.792 -26.486 1.00 30.44 361 ALA A O 1
ATOM 2753 N N . PRO A 1 362 ? -26.525 18.201 -28.056 1.00 31.09 362 PRO A N 1
ATOM 2754 C CA . PRO A 1 362 ? -25.816 18.840 -29.160 1.00 31.09 362 PRO A CA 1
ATOM 2755 C C . PRO A 1 362 ? -26.413 20.214 -29.502 1.00 31.09 362 PRO A C 1
ATOM 2757 O O . PRO A 1 362 ? -27.622 20.421 -29.434 1.00 31.09 362 PRO A O 1
ATOM 2760 N N . SER A 1 363 ? -25.556 21.170 -29.867 1.00 30.95 363 SER A N 1
ATOM 2761 C CA . SER A 1 363 ? -25.959 22.543 -30.194 1.00 30.95 363 SER A CA 1
ATOM 2762 C C . SER A 1 363 ? -26.914 22.610 -31.392 1.00 30.95 363 SER A C 1
ATOM 2764 O O . SER A 1 363 ? -26.641 22.010 -32.430 1.00 30.95 363 SER A O 1
ATOM 2766 N N . ALA A 1 364 ? -27.951 23.448 -31.294 1.00 28.98 364 ALA A N 1
ATOM 2767 C CA . ALA A 1 364 ? -28.899 23.767 -32.369 1.00 28.98 364 ALA A CA 1
ATOM 2768 C C . ALA A 1 364 ? -28.365 24.773 -33.418 1.00 28.98 364 ALA A C 1
ATOM 2770 O O . ALA A 1 364 ? -29.112 25.212 -34.291 1.00 28.98 364 ALA A O 1
ATOM 2771 N N . HIS A 1 365 ? -27.083 25.151 -33.357 1.00 31.53 365 HIS A N 1
ATOM 2772 C CA . HIS A 1 365 ? -26.461 26.025 -34.351 1.00 31.53 365 HIS A CA 1
ATOM 2773 C C . HIS A 1 365 ? -25.634 25.209 -35.350 1.00 31.53 365 HIS A C 1
ATOM 2775 O O . HIS A 1 365 ? -24.861 24.346 -34.920 1.00 31.53 365 HIS A O 1
ATOM 2781 N N . PRO A 1 366 ? -25.749 25.472 -36.667 1.00 29.31 366 PRO A N 1
ATOM 2782 C CA . PRO A 1 366 ? -24.884 24.845 -37.652 1.00 29.31 366 PRO A CA 1
ATOM 2783 C C . PRO A 1 366 ? -23.434 25.216 -37.333 1.00 29.31 366 PRO A C 1
ATOM 2785 O O . PRO A 1 366 ? -23.040 26.382 -37.374 1.00 29.31 366 PRO A O 1
ATOM 2788 N N . LEU A 1 367 ? -22.659 24.199 -36.961 1.00 35.09 367 LEU A N 1
ATOM 2789 C CA . LEU A 1 367 ? -21.229 24.309 -36.717 1.00 35.09 367 LEU A CA 1
ATOM 2790 C C . LEU A 1 367 ? -20.557 24.876 -37.980 1.00 35.09 367 LEU A C 1
ATOM 2792 O O . LEU A 1 367 ? -20.884 24.421 -39.083 1.00 35.09 367 LEU A O 1
ATOM 2796 N N . PRO A 1 368 ? -19.599 25.816 -37.871 1.00 35.72 368 PRO A N 1
ATOM 2797 C CA . PRO A 1 368 ? -18.730 26.105 -39.000 1.00 35.72 368 PRO A CA 1
ATOM 2798 C C . PRO A 1 368 ? -18.077 24.789 -39.423 1.00 35.72 368 PRO A C 1
ATOM 2800 O O . PRO A 1 368 ? -17.606 24.026 -38.578 1.00 35.72 368 PRO A O 1
ATOM 2803 N N . ALA A 1 369 ? -18.105 24.486 -40.722 1.00 33.72 369 ALA A N 1
ATOM 2804 C CA . ALA A 1 369 ? -17.541 23.253 -41.243 1.00 33.72 369 ALA A CA 1
ATOM 2805 C C . ALA A 1 369 ? -16.047 23.206 -40.903 1.00 33.72 369 ALA A C 1
ATOM 2807 O O . ALA A 1 369 ? -15.223 23.788 -41.606 1.00 33.72 369 ALA A O 1
ATOM 2808 N N . VAL A 1 370 ? -15.687 22.505 -39.825 1.00 38.03 370 VAL A N 1
ATOM 2809 C CA . VAL A 1 370 ? -14.310 22.082 -39.606 1.00 38.03 370 VAL A CA 1
ATOM 2810 C C . VAL A 1 370 ? -14.001 21.193 -40.807 1.00 38.03 370 VAL A C 1
ATOM 2812 O O . VAL A 1 370 ? -14.670 20.164 -40.971 1.00 38.03 370 VAL A O 1
ATOM 2815 N N . PRO A 1 371 ? -13.076 21.579 -41.705 1.00 40.03 371 PRO A N 1
ATOM 2816 C CA . PRO A 1 371 ? -12.782 20.766 -42.868 1.00 40.03 371 PRO A CA 1
ATOM 2817 C C . PRO A 1 371 ? -12.409 19.384 -42.351 1.00 40.03 371 PRO A C 1
ATOM 2819 O O . PRO A 1 371 ? -11.480 19.247 -41.552 1.00 40.03 371 PRO A O 1
ATOM 2822 N N . ARG A 1 372 ? -13.177 18.362 -42.749 1.00 41.53 372 ARG A N 1
ATOM 2823 C CA . ARG A 1 372 ? -12.912 16.967 -42.395 1.00 41.53 372 ARG A CA 1
ATOM 2824 C C . ARG A 1 372 ? -11.521 16.616 -42.915 1.00 41.53 372 ARG A C 1
ATOM 2826 O O . ARG A 1 372 ? -11.354 16.146 -44.035 1.00 41.53 372 ARG A O 1
ATOM 2833 N N . ALA A 1 373 ? -10.506 16.816 -42.081 1.00 46.47 373 ALA A N 1
ATOM 2834 C CA . ALA A 1 373 ? -9.103 16.543 -42.371 1.00 46.47 373 ALA A CA 1
ATOM 2835 C C . ALA A 1 373 ? -8.794 15.030 -42.408 1.00 46.47 373 ALA A C 1
ATOM 2837 O O . ALA A 1 373 ? -7.640 14.627 -42.259 1.00 46.47 373 ALA A O 1
ATOM 2838 N N . GLY A 1 374 ? -9.811 14.177 -42.584 1.00 47.69 374 GLY A N 1
ATOM 2839 C CA . GLY A 1 374 ? -9.699 12.720 -42.532 1.00 47.69 374 GLY A CA 1
ATOM 2840 C C . GLY A 1 374 ? -8.755 12.167 -43.600 1.00 47.69 374 GLY A C 1
ATOM 2841 O O . GLY A 1 374 ? -7.883 11.362 -43.281 1.00 47.69 374 GLY A O 1
ATOM 2842 N N . GLY A 1 375 ? -8.844 12.674 -44.836 1.00 53.16 375 GLY A N 1
ATOM 2843 C CA . GLY A 1 375 ? -7.995 12.214 -45.944 1.00 53.16 375 GLY A CA 1
ATOM 2844 C C . GLY A 1 375 ? -6.511 12.556 -45.765 1.00 53.16 375 GLY A C 1
ATOM 2845 O O . GLY A 1 375 ? -5.639 11.733 -46.035 1.00 53.16 375 GLY A O 1
ATOM 2846 N N . HIS A 1 376 ? -6.205 13.746 -45.240 1.00 64.06 376 HIS A N 1
ATOM 2847 C CA . HIS A 1 376 ? -4.821 14.165 -44.995 1.00 64.06 376 HIS A CA 1
ATOM 2848 C C . HIS A 1 376 ? -4.194 13.451 -43.795 1.00 64.06 376 HIS A C 1
ATOM 2850 O O . HIS A 1 376 ? -3.014 13.110 -43.842 1.00 64.06 376 HIS A O 1
ATOM 2856 N N . ARG A 1 377 ? -4.964 13.195 -42.731 1.00 67.44 377 ARG A N 1
ATOM 2857 C CA . ARG A 1 377 ? -4.459 12.519 -41.526 1.00 67.44 377 ARG A CA 1
ATOM 2858 C C . ARG A 1 377 ? -4.124 11.050 -41.779 1.00 67.44 377 ARG A C 1
ATOM 2860 O O . ARG A 1 377 ? -3.093 10.591 -41.294 1.00 67.44 377 ARG A O 1
ATOM 2867 N N . LEU A 1 378 ? -4.938 10.336 -42.562 1.00 73.44 378 LEU A N 1
ATOM 2868 C CA . LEU A 1 378 ? -4.630 8.957 -42.951 1.00 73.44 378 LEU A CA 1
ATOM 2869 C C . LEU A 1 378 ? -3.355 8.898 -43.804 1.00 73.44 378 LEU A C 1
ATOM 2871 O O . LEU A 1 378 ? -2.460 8.121 -43.495 1.00 73.44 378 LEU A O 1
ATOM 2875 N N . ALA A 1 379 ? -3.226 9.775 -44.805 1.00 80.31 379 ALA A N 1
ATOM 2876 C CA . ALA A 1 379 ? -2.030 9.845 -45.644 1.00 80.31 379 ALA A CA 1
ATOM 2877 C C . ALA A 1 379 ? -0.759 10.155 -44.832 1.00 80.31 379 ALA A C 1
ATOM 2879 O O . ALA A 1 379 ? 0.267 9.511 -45.026 1.00 80.31 379 ALA A O 1
ATOM 2880 N N . VAL A 1 380 ? -0.823 11.090 -43.876 1.00 82.56 380 VAL A N 1
ATOM 2881 C CA . VAL A 1 380 ? 0.303 11.393 -42.975 1.00 82.56 380 VAL A CA 1
ATOM 2882 C C . VAL A 1 380 ? 0.675 10.184 -42.113 1.00 82.56 380 VAL A C 1
ATOM 2884 O O . VAL A 1 380 ? 1.860 9.888 -41.984 1.00 82.56 380 VAL A O 1
ATOM 2887 N N . ARG A 1 381 ? -0.309 9.463 -41.557 1.00 80.88 381 ARG A N 1
ATOM 2888 C CA . ARG A 1 381 ? -0.064 8.241 -40.769 1.00 80.88 381 ARG A CA 1
ATOM 2889 C C . ARG A 1 381 ? 0.571 7.137 -41.606 1.00 80.88 381 ARG A C 1
ATOM 2891 O O . ARG A 1 381 ? 1.514 6.512 -41.139 1.00 80.88 381 ARG A O 1
ATOM 2898 N N . VAL A 1 382 ? 0.098 6.931 -42.835 1.00 84.44 382 VAL A N 1
ATOM 2899 C CA . VAL A 1 382 ? 0.681 5.953 -43.764 1.00 84.44 382 VAL A CA 1
ATOM 2900 C C . VAL A 1 382 ? 2.119 6.338 -44.109 1.00 84.44 382 VAL A C 1
ATOM 2902 O O . VAL A 1 382 ? 3.002 5.499 -44.006 1.00 84.44 382 VAL A O 1
ATOM 2905 N N . LEU A 1 383 ? 2.395 7.605 -44.434 1.00 88.00 383 LEU A N 1
ATOM 2906 C CA . LEU A 1 383 ? 3.754 8.064 -44.750 1.00 88.00 383 LEU A CA 1
ATOM 2907 C C . LEU A 1 383 ? 4.705 7.962 -43.552 1.00 88.00 383 LEU A C 1
ATOM 2909 O O . LEU A 1 383 ? 5.847 7.534 -43.710 1.00 88.00 383 LEU A O 1
ATOM 2913 N N . ALA A 1 384 ? 4.239 8.311 -42.352 1.00 85.56 384 ALA A N 1
ATOM 2914 C CA . ALA A 1 384 ? 4.997 8.123 -41.121 1.00 85.56 384 ALA A CA 1
ATOM 2915 C C . ALA A 1 384 ? 5.245 6.634 -40.828 1.00 85.56 384 ALA A C 1
ATOM 2917 O O . ALA A 1 384 ? 6.372 6.261 -40.523 1.00 85.56 384 ALA A O 1
ATOM 2918 N N . GLY A 1 385 ? 4.230 5.779 -40.989 1.00 84.25 385 GLY A N 1
ATOM 2919 C CA . GLY A 1 385 ? 4.340 4.330 -40.814 1.00 84.25 385 GLY A CA 1
ATOM 2920 C C . GLY A 1 385 ? 5.307 3.684 -41.805 1.00 84.25 385 GLY A C 1
ATOM 2921 O O . GLY A 1 385 ? 6.152 2.898 -41.396 1.00 84.25 385 GLY A O 1
ATOM 2922 N N . LEU A 1 386 ? 5.257 4.073 -43.083 1.00 87.12 386 LEU A N 1
ATOM 2923 C CA . LEU A 1 386 ? 6.217 3.634 -44.101 1.00 87.12 386 LEU A CA 1
ATOM 2924 C C . LEU A 1 386 ? 7.639 4.099 -43.766 1.00 87.12 386 LEU A C 1
ATOM 2926 O O . LEU A 1 386 ? 8.580 3.323 -43.877 1.00 87.12 386 LEU A O 1
ATOM 2930 N N . THR A 1 387 ? 7.800 5.337 -43.290 1.00 86.19 387 THR A N 1
ATOM 2931 C CA . THR A 1 387 ? 9.108 5.856 -42.856 1.00 86.19 387 THR A CA 1
ATOM 2932 C C . THR A 1 387 ? 9.649 5.079 -41.652 1.00 86.19 387 THR A C 1
ATOM 2934 O O . THR A 1 387 ? 10.828 4.729 -41.629 1.00 86.19 387 THR A O 1
ATOM 2937 N N . ALA A 1 388 ? 8.789 4.754 -40.681 1.00 84.00 388 ALA A N 1
ATOM 2938 C CA . ALA A 1 388 ? 9.154 3.939 -39.527 1.00 84.00 388 ALA A CA 1
ATOM 2939 C C . ALA A 1 388 ? 9.521 2.510 -39.940 1.00 84.00 388 ALA A C 1
ATOM 2941 O O . ALA A 1 388 ? 10.536 1.995 -39.485 1.00 84.00 388 ALA A O 1
ATOM 2942 N N . LEU A 1 389 ? 8.744 1.897 -40.839 1.00 83.50 389 LEU A N 1
ATOM 2943 C CA . LEU A 1 389 ? 9.011 0.564 -41.374 1.00 83.50 389 LEU A CA 1
ATOM 2944 C C . LEU A 1 389 ? 10.374 0.512 -42.072 1.00 83.50 389 LEU A C 1
ATOM 2946 O O . LEU A 1 389 ? 11.152 -0.393 -41.795 1.00 83.50 389 LEU A O 1
ATOM 2950 N N . CYS A 1 390 ? 10.710 1.511 -42.894 1.00 81.75 390 CYS A N 1
ATOM 2951 C CA . CYS A 1 390 ? 12.042 1.627 -43.495 1.00 81.75 390 CYS A CA 1
ATOM 2952 C C . CYS A 1 390 ? 13.152 1.728 -42.433 1.00 81.75 390 CYS A C 1
ATOM 2954 O O . CYS A 1 390 ? 14.206 1.116 -42.592 1.00 81.75 390 CYS A O 1
ATOM 2956 N N . GLY A 1 391 ? 12.912 2.470 -41.345 1.00 78.88 391 GLY A N 1
ATOM 2957 C CA . GLY A 1 391 ? 13.842 2.571 -40.218 1.00 78.88 391 GLY A CA 1
ATOM 2958 C C . GLY A 1 391 ? 14.036 1.243 -39.477 1.00 78.88 391 GLY A C 1
ATOM 2959 O O . GLY A 1 391 ? 15.169 0.840 -39.232 1.00 78.88 391 GLY A O 1
ATOM 2960 N N . VAL A 1 392 ? 12.946 0.526 -39.175 1.00 77.38 392 VAL A N 1
ATOM 2961 C CA . VAL A 1 392 ? 12.982 -0.794 -38.521 1.00 77.38 392 VAL A CA 1
ATOM 2962 C C . VAL A 1 392 ? 13.659 -1.834 -39.409 1.00 77.38 392 VAL A C 1
ATOM 2964 O O . VAL A 1 392 ? 14.528 -2.555 -38.930 1.00 77.38 392 VAL A O 1
ATOM 2967 N N . LEU A 1 393 ? 13.307 -1.903 -40.696 1.00 74.44 393 LEU A N 1
ATOM 2968 C CA . LEU A 1 393 ? 13.911 -2.846 -41.640 1.00 74.44 393 LEU A CA 1
ATOM 2969 C C . LEU A 1 393 ? 15.428 -2.642 -41.734 1.00 74.44 393 LEU A C 1
ATOM 2971 O O . LEU A 1 393 ? 16.171 -3.618 -41.693 1.00 74.44 393 LEU A O 1
ATOM 2975 N N . GLN A 1 394 ? 15.901 -1.390 -41.758 1.00 71.50 394 GLN A N 1
ATOM 2976 C CA . GLN A 1 394 ? 17.338 -1.101 -41.721 1.00 71.50 394 GLN A CA 1
ATOM 2977 C C . GLN A 1 394 ? 18.035 -1.595 -40.448 1.00 71.50 394 GLN A C 1
ATOM 2979 O O . GLN A 1 394 ? 19.170 -2.063 -40.523 1.00 71.50 394 GLN A O 1
ATOM 2984 N N . LEU A 1 395 ? 17.372 -1.511 -39.293 1.00 69.88 395 LEU A N 1
ATOM 2985 C CA . LEU A 1 395 ? 17.922 -2.006 -38.030 1.00 69.88 395 LEU A CA 1
ATOM 2986 C C . LEU A 1 395 ? 17.901 -3.542 -37.956 1.00 69.88 395 LEU A C 1
ATOM 2988 O O . LEU A 1 395 ? 18.865 -4.146 -37.493 1.00 69.88 395 LEU A O 1
ATOM 2992 N N . LEU A 1 396 ? 16.829 -4.181 -38.438 1.00 65.00 396 LEU A N 1
ATOM 2993 C CA . LEU A 1 396 ? 16.635 -5.634 -38.368 1.00 65.00 396 LEU A CA 1
ATOM 2994 C C . LEU A 1 396 ? 17.571 -6.420 -39.292 1.00 65.00 396 LEU A C 1
ATOM 2996 O O . LEU A 1 396 ? 18.065 -7.469 -38.886 1.00 65.00 396 LEU A O 1
ATOM 3000 N N . ILE A 1 397 ? 17.858 -5.911 -40.497 1.00 63.09 397 ILE A N 1
ATOM 3001 C CA . ILE A 1 397 ? 18.743 -6.565 -41.487 1.00 63.09 397 ILE A CA 1
ATOM 3002 C C . ILE A 1 397 ? 20.183 -6.739 -40.952 1.00 63.09 397 ILE A C 1
ATOM 3004 O O . ILE A 1 397 ? 20.955 -7.543 -41.471 1.00 63.09 397 ILE A O 1
ATOM 3008 N N . ARG A 1 398 ? 20.548 -6.028 -39.876 1.00 58.47 398 ARG A N 1
ATOM 3009 C CA . ARG A 1 398 ? 21.879 -6.068 -39.251 1.00 58.47 398 ARG A CA 1
ATOM 3010 C C . ARG A 1 398 ? 21.955 -6.868 -37.946 1.00 58.47 398 ARG A C 1
ATOM 3012 O O . ARG A 1 398 ? 23.040 -6.965 -37.380 1.00 58.47 398 ARG A O 1
ATOM 3019 N N . LEU A 1 399 ? 20.856 -7.458 -37.464 1.00 54.28 399 LEU A N 1
ATOM 3020 C CA . LEU A 1 399 ? 20.911 -8.379 -36.322 1.00 54.28 399 LEU A CA 1
ATOM 3021 C C . LEU A 1 399 ? 21.588 -9.694 -36.755 1.00 54.28 399 LEU A C 1
ATOM 3023 O O . LEU A 1 399 ? 21.079 -10.321 -37.683 1.00 54.28 399 LEU A O 1
ATOM 3027 N N . PRO A 1 400 ? 22.658 -10.166 -36.082 1.00 47.00 400 PRO A N 1
ATOM 3028 C CA . PRO A 1 400 ? 23.416 -11.357 -36.499 1.00 47.00 400 PRO A CA 1
ATOM 3029 C C . PRO A 1 400 ? 22.533 -12.596 -36.715 1.00 47.00 400 PRO A C 1
ATOM 3031 O O . PRO A 1 400 ? 22.635 -13.278 -37.724 1.00 47.00 400 PRO A O 1
ATOM 3034 N N . VAL A 1 401 ? 21.560 -12.808 -35.822 1.00 47.19 401 VAL A N 1
ATOM 3035 C CA . VAL A 1 401 ? 20.606 -13.935 -35.855 1.00 47.19 401 VAL A CA 1
ATOM 3036 C C . VAL A 1 401 ? 19.670 -13.904 -37.075 1.00 47.19 401 VAL A C 1
ATOM 3038 O O . VAL A 1 401 ? 19.207 -14.947 -37.537 1.00 47.19 401 VAL A O 1
ATOM 3041 N N . VAL A 1 402 ? 19.357 -12.711 -37.586 1.00 47.53 402 VAL A N 1
ATOM 3042 C CA . VAL A 1 402 ? 18.511 -12.513 -38.775 1.00 47.53 402 VAL A CA 1
ATOM 3043 C C . VAL A 1 402 ? 19.373 -12.529 -40.035 1.00 47.53 402 VAL A C 1
ATOM 3045 O O . VAL A 1 402 ? 18.985 -13.141 -41.024 1.00 47.53 402 VAL A O 1
ATOM 3048 N N . HIS A 1 403 ? 20.561 -11.928 -39.973 1.00 46.09 403 HIS A N 1
ATOM 3049 C CA . HIS A 1 403 ? 21.549 -11.930 -41.045 1.00 46.09 403 HIS A CA 1
ATOM 3050 C C . HIS A 1 403 ? 21.971 -13.358 -41.425 1.00 46.09 403 HIS A C 1
ATOM 3052 O O . HIS A 1 403 ? 21.932 -13.695 -42.603 1.00 46.09 403 HIS A O 1
ATOM 3058 N N . ASP A 1 404 ? 22.229 -14.232 -40.447 1.00 45.00 404 ASP A N 1
ATOM 3059 C CA . ASP A 1 404 ? 22.604 -15.633 -40.693 1.00 45.00 404 ASP A CA 1
ATOM 3060 C C . ASP A 1 404 ? 21.435 -16.497 -41.204 1.00 45.00 404 ASP A C 1
ATOM 3062 O O . ASP A 1 404 ? 21.642 -17.449 -41.954 1.00 45.00 404 ASP A O 1
ATOM 3066 N N . ARG A 1 405 ? 20.184 -16.168 -40.843 1.00 46.50 405 ARG A N 1
ATOM 3067 C CA . ARG A 1 405 ? 18.984 -16.885 -41.329 1.00 46.50 405 ARG A CA 1
ATOM 3068 C C . ARG A 1 405 ? 18.523 -16.438 -42.716 1.00 46.50 405 ARG A C 1
ATOM 3070 O O . ARG A 1 405 ? 17.939 -17.236 -43.442 1.00 46.50 405 ARG A O 1
ATOM 3077 N N . VAL A 1 406 ? 18.755 -15.178 -43.076 1.00 48.88 406 VAL A N 1
ATOM 3078 C CA . VAL A 1 406 ? 18.412 -14.611 -44.393 1.00 48.88 406 VAL A CA 1
ATOM 3079 C C . VAL A 1 406 ? 19.570 -14.793 -45.388 1.00 48.88 406 VAL A C 1
ATOM 3081 O O . VAL A 1 406 ? 19.336 -14.994 -46.579 1.00 48.88 406 VAL A O 1
ATOM 3084 N N . GLY A 1 407 ? 20.813 -14.842 -44.899 1.00 42.31 407 GLY A N 1
ATOM 3085 C CA . GLY A 1 407 ? 22.048 -15.004 -45.675 1.00 42.31 407 GLY A CA 1
ATOM 3086 C C . GLY A 1 407 ? 22.298 -16.398 -46.263 1.00 42.31 407 GLY A C 1
ATOM 3087 O O . GLY A 1 407 ? 23.338 -16.616 -46.876 1.00 42.31 407 GLY A O 1
ATOM 3088 N N . GLY A 1 408 ? 21.358 -17.338 -46.116 1.00 40.66 408 GLY A N 1
ATOM 3089 C CA . GLY A 1 408 ? 21.454 -18.692 -46.672 1.00 40.66 408 GLY A CA 1
ATOM 3090 C C . GLY A 1 408 ? 20.806 -18.904 -48.048 1.00 40.66 408 GLY A C 1
ATOM 3091 O O . GLY A 1 408 ? 20.916 -20.003 -48.584 1.00 40.66 408 GLY A O 1
ATOM 3092 N N . GLY A 1 409 ? 20.125 -17.911 -48.640 1.00 42.31 409 GLY A N 1
ATOM 3093 C CA . GLY A 1 409 ? 19.521 -18.114 -49.968 1.00 42.31 409 GLY A CA 1
ATOM 3094 C C . GLY A 1 409 ? 18.440 -17.144 -50.447 1.00 42.31 409 GLY A C 1
ATOM 3095 O O . GLY A 1 409 ? 17.778 -17.460 -51.431 1.00 42.31 409 GLY A O 1
ATOM 3096 N N . ALA A 1 410 ? 18.229 -15.989 -49.808 1.00 38.22 410 ALA A N 1
ATOM 3097 C CA . ALA A 1 410 ? 17.324 -14.968 -50.341 1.00 38.22 410 ALA A CA 1
ATOM 3098 C C . ALA A 1 410 ? 18.122 -13.882 -51.093 1.00 38.22 410 ALA A C 1
ATOM 3100 O O . ALA A 1 410 ? 18.762 -13.056 -50.440 1.00 38.22 410 ALA A O 1
ATOM 3101 N N . PRO A 1 411 ? 18.112 -13.844 -52.439 1.00 44.66 411 PRO A N 1
ATOM 3102 C CA . PRO A 1 411 ? 18.522 -12.645 -53.157 1.00 44.66 411 PRO A CA 1
ATOM 3103 C C . PRO A 1 411 ? 17.451 -11.558 -52.932 1.00 44.66 411 PRO A C 1
ATOM 3105 O O . PRO A 1 411 ? 16.264 -11.871 -52.904 1.00 44.66 411 PRO A O 1
ATOM 3108 N N . ASP A 1 412 ? 17.866 -10.299 -52.772 1.00 46.25 412 ASP A N 1
ATOM 3109 C CA . ASP A 1 412 ? 17.039 -9.069 -52.844 1.00 46.25 412 ASP A CA 1
ATOM 3110 C C . ASP A 1 412 ? 16.535 -8.379 -51.554 1.00 46.25 412 ASP A C 1
ATOM 3112 O O . ASP A 1 412 ? 15.769 -7.419 -51.655 1.00 46.25 412 ASP A O 1
ATOM 3116 N N . LEU A 1 413 ? 17.000 -8.729 -50.348 1.00 45.72 413 LEU A N 1
ATOM 3117 C CA . LEU A 1 413 ? 16.742 -7.922 -49.131 1.00 45.72 413 LEU A CA 1
ATOM 3118 C C . LEU A 1 413 ? 18.004 -7.225 -48.597 1.00 45.72 413 LEU A C 1
ATOM 3120 O O . LEU A 1 413 ? 18.323 -7.303 -47.412 1.00 45.72 413 LEU A O 1
ATOM 3124 N N . ASP A 1 414 ? 18.716 -6.519 -49.472 1.00 51.59 414 ASP A N 1
ATOM 3125 C CA . ASP A 1 414 ? 19.767 -5.585 -49.055 1.00 51.59 414 ASP A CA 1
ATOM 3126 C C . ASP A 1 414 ? 19.169 -4.266 -48.513 1.00 51.59 414 ASP A C 1
ATOM 3128 O O . ASP A 1 414 ? 18.021 -3.922 -48.824 1.00 51.59 414 ASP A O 1
ATOM 3132 N N . PRO A 1 415 ? 19.903 -3.517 -47.662 1.00 52.50 415 PRO A N 1
ATOM 3133 C CA . PRO A 1 415 ? 19.380 -2.341 -46.971 1.00 52.50 415 PRO A CA 1
ATOM 3134 C C . PRO A 1 415 ? 18.754 -1.312 -47.926 1.00 52.50 415 PRO A C 1
ATOM 3136 O O . PRO A 1 415 ? 19.334 -0.942 -48.939 1.00 52.50 415 PRO A O 1
ATOM 3139 N N . LEU A 1 416 ? 17.600 -0.748 -47.545 1.00 50.34 416 LEU A N 1
ATOM 3140 C CA . LEU A 1 416 ? 16.892 0.332 -48.263 1.00 50.34 416 LEU A CA 1
ATOM 3141 C C . LEU A 1 416 ? 17.663 1.670 -48.315 1.00 50.34 416 LEU A C 1
ATOM 3143 O O . LEU A 1 416 ? 17.111 2.695 -48.715 1.00 50.34 416 LEU A O 1
ATOM 3147 N N . TRP A 1 417 ? 18.946 1.690 -47.966 1.00 44.88 417 TRP A N 1
ATOM 3148 C CA . TRP A 1 417 ? 19.855 2.826 -48.080 1.00 44.88 417 TRP A CA 1
ATOM 3149 C C . TRP A 1 417 ? 21.206 2.323 -48.573 1.00 44.88 417 TRP A C 1
ATOM 3151 O O . TRP A 1 417 ? 21.611 1.224 -48.205 1.00 44.88 417 TRP A O 1
ATOM 3161 N N . VAL A 1 418 ? 21.888 3.130 -49.383 1.00 43.09 418 VAL A N 1
ATOM 3162 C CA . VAL A 1 418 ? 23.205 2.799 -49.937 1.00 43.09 418 VAL A CA 1
ATOM 3163 C C . VAL A 1 418 ? 24.164 2.271 -48.865 1.00 43.09 418 VAL A C 1
ATOM 3165 O O . VAL A 1 418 ? 24.118 2.784 -47.741 1.00 43.09 418 VAL A O 1
ATOM 3168 N N . PRO A 1 419 ? 25.029 1.282 -49.171 1.00 45.03 419 PRO A N 1
ATOM 3169 C CA . PRO A 1 419 ? 26.173 0.881 -48.365 1.00 45.03 419 PRO A CA 1
ATOM 3170 C C . PRO A 1 419 ? 27.155 2.055 -48.242 1.00 45.03 419 PRO A C 1
ATOM 3172 O O . PRO A 1 419 ? 28.263 2.061 -48.767 1.00 45.03 419 PRO A O 1
ATOM 3175 N N . VAL A 1 420 ? 26.745 3.080 -47.500 1.00 37.84 420 VAL A N 1
ATOM 3176 C CA . VAL A 1 420 ? 27.646 4.041 -46.892 1.00 37.84 420 VAL A CA 1
ATOM 3177 C C . VAL A 1 420 ? 28.491 3.209 -45.941 1.00 37.84 420 VAL A C 1
ATOM 3179 O O . VAL A 1 420 ? 27.950 2.568 -45.043 1.00 37.84 420 VAL A O 1
ATOM 3182 N N . ALA A 1 421 ? 29.788 3.156 -46.228 1.00 43.16 421 ALA A N 1
ATOM 3183 C CA . ALA A 1 421 ? 30.809 2.384 -45.535 1.00 43.16 421 ALA A CA 1
ATOM 3184 C C . ALA A 1 421 ? 30.473 2.082 -44.052 1.00 43.16 421 ALA A C 1
ATOM 3186 O O . ALA A 1 421 ? 30.481 2.976 -43.209 1.00 43.16 421 ALA A O 1
ATOM 3187 N N . GLY A 1 422 ? 30.185 0.807 -43.752 1.00 53.16 422 GLY A N 1
ATOM 3188 C CA . GLY A 1 422 ? 30.067 0.258 -42.394 1.00 53.16 422 GLY A CA 1
ATOM 3189 C C . GLY A 1 422 ? 28.639 0.018 -41.867 1.00 53.16 422 GLY A C 1
ATOM 3190 O O . GLY A 1 422 ? 27.706 0.771 -42.136 1.00 53.16 422 GLY A O 1
ATOM 3191 N N . ALA A 1 423 ? 28.478 -1.017 -41.024 1.00 53.31 423 ALA A N 1
ATOM 3192 C CA . ALA A 1 423 ? 27.239 -1.367 -40.291 1.00 53.31 423 ALA A CA 1
ATOM 3193 C C . ALA A 1 423 ? 26.627 -0.188 -39.494 1.00 53.31 423 ALA A C 1
ATOM 3195 O O . ALA A 1 423 ? 25.435 -0.138 -39.189 1.00 53.31 423 ALA A O 1
ATOM 3196 N N . VAL A 1 424 ? 27.473 0.793 -39.223 1.00 52.06 424 VAL A N 1
ATOM 3197 C CA . VAL A 1 424 ? 27.259 2.064 -38.545 1.00 52.06 424 VAL A CA 1
ATOM 3198 C C . VAL A 1 424 ? 26.277 2.966 -39.275 1.00 52.06 424 VAL A C 1
ATOM 3200 O O . VAL A 1 424 ? 25.294 3.411 -38.683 1.00 52.06 424 VAL A O 1
ATOM 3203 N N . GLY A 1 425 ? 26.521 3.215 -40.566 1.00 56.59 425 GLY A N 1
ATOM 3204 C CA . GLY A 1 425 ? 25.713 4.126 -41.370 1.00 56.59 425 GLY A CA 1
ATOM 3205 C C . GLY A 1 425 ? 24.259 3.668 -41.433 1.00 56.59 425 GLY A C 1
ATOM 3206 O O . GLY A 1 425 ? 23.351 4.491 -41.327 1.00 56.59 425 GLY A O 1
ATOM 3207 N N . SER A 1 426 ? 24.035 2.350 -41.488 1.00 60.97 426 SER A N 1
ATOM 3208 C CA . SER A 1 426 ? 22.693 1.760 -41.476 1.00 60.97 426 SER A CA 1
ATOM 3209 C C . SER A 1 426 ? 21.974 1.876 -40.129 1.00 60.97 426 SER A C 1
ATOM 3211 O O . SER A 1 426 ? 20.782 2.175 -40.098 1.00 60.97 426 SER A O 1
ATOM 3213 N N . VAL A 1 427 ? 22.674 1.701 -39.000 1.00 64.94 427 VAL A N 1
ATOM 3214 C CA . VAL A 1 427 ? 22.057 1.851 -37.666 1.00 64.94 427 VAL A CA 1
ATOM 3215 C C . VAL A 1 427 ? 21.683 3.308 -37.407 1.00 64.94 427 VAL A C 1
ATOM 3217 O O . VAL A 1 427 ? 20.575 3.607 -36.959 1.00 64.94 427 VAL A O 1
ATOM 3220 N N . VAL A 1 428 ? 22.584 4.223 -37.761 1.00 66.56 428 VAL A N 1
ATOM 3221 C CA . VAL A 1 428 ? 22.374 5.668 -37.672 1.00 66.56 428 VAL A CA 1
ATOM 3222 C C . VAL A 1 428 ? 21.200 6.113 -38.551 1.00 66.56 428 VAL A C 1
ATOM 3224 O O . VAL A 1 428 ? 20.306 6.819 -38.079 1.00 66.56 428 VAL A O 1
ATOM 3227 N N . ALA A 1 429 ? 21.166 5.680 -39.815 1.00 68.81 429 ALA A N 1
ATOM 3228 C CA . ALA A 1 429 ? 20.082 5.998 -40.740 1.00 68.81 429 ALA A CA 1
ATOM 3229 C C . ALA A 1 429 ? 18.744 5.404 -40.275 1.00 68.81 429 ALA A C 1
ATOM 3231 O O . ALA A 1 429 ? 17.728 6.099 -40.302 1.00 68.81 429 ALA A O 1
ATOM 3232 N N . GLY A 1 430 ? 18.741 4.161 -39.782 1.00 73.56 430 GLY A N 1
ATOM 3233 C CA . GLY A 1 430 ? 17.563 3.507 -39.213 1.00 73.56 430 GLY A CA 1
ATOM 3234 C C . GLY A 1 430 ? 16.993 4.265 -38.012 1.00 73.56 430 GLY A C 1
ATOM 3235 O O . GLY A 1 430 ? 15.808 4.600 -37.994 1.00 73.56 430 GLY A O 1
ATOM 3236 N N . ALA A 1 431 ? 17.841 4.631 -37.046 1.00 73.19 431 ALA A N 1
ATOM 3237 C CA . ALA A 1 431 ? 17.441 5.419 -35.880 1.00 73.19 431 ALA A CA 1
ATOM 3238 C C . ALA A 1 431 ? 16.930 6.820 -36.266 1.00 73.19 431 ALA A C 1
ATOM 3240 O O . ALA A 1 431 ? 15.900 7.271 -35.758 1.00 73.19 431 ALA A O 1
ATOM 3241 N N . LEU A 1 432 ? 17.596 7.497 -37.208 1.00 76.00 432 LEU A N 1
ATOM 3242 C CA . LEU A 1 432 ? 17.171 8.804 -37.711 1.00 76.00 432 LEU A CA 1
ATOM 3243 C C . LEU A 1 432 ? 15.805 8.730 -38.408 1.00 76.00 432 LEU A C 1
ATOM 3245 O O . LEU A 1 432 ? 14.958 9.592 -38.177 1.00 76.00 432 LEU A O 1
ATOM 3249 N N . LEU A 1 433 ? 15.559 7.692 -39.213 1.00 82.06 433 LEU A N 1
ATOM 3250 C CA . LEU A 1 433 ? 14.267 7.463 -39.864 1.00 82.06 433 LEU A CA 1
ATOM 3251 C C . LEU A 1 433 ? 13.147 7.230 -38.845 1.00 82.06 433 LEU A C 1
ATOM 3253 O O . LEU A 1 433 ? 12.052 7.750 -39.041 1.00 82.06 433 LEU A O 1
ATOM 3257 N N . LEU A 1 434 ? 13.411 6.538 -37.732 1.00 80.44 434 LEU A N 1
ATOM 3258 C CA . LEU A 1 434 ? 12.434 6.376 -36.647 1.00 80.44 434 LEU A CA 1
ATOM 3259 C C . LEU A 1 434 ? 12.092 7.710 -35.969 1.00 80.44 434 LEU A C 1
ATOM 3261 O O . LEU A 1 434 ? 10.917 8.002 -35.731 1.00 80.44 434 LEU A O 1
ATOM 3265 N N . VAL A 1 435 ? 13.096 8.554 -35.705 1.00 78.19 435 VAL A N 1
ATOM 3266 C CA . VAL A 1 435 ? 12.877 9.901 -35.149 1.00 78.19 435 VAL A CA 1
ATOM 3267 C C . VAL A 1 435 ? 12.085 10.765 -36.134 1.00 78.19 435 VAL A C 1
ATOM 3269 O O . VAL A 1 435 ? 11.107 11.409 -35.754 1.00 78.19 435 VAL A O 1
ATOM 3272 N N . VAL A 1 436 ? 12.460 10.757 -37.414 1.00 82.88 436 VAL A N 1
ATOM 3273 C CA . VAL A 1 436 ? 11.763 11.503 -38.470 1.00 82.88 436 VAL A CA 1
ATOM 3274 C C . VAL A 1 436 ? 10.331 10.996 -38.646 1.00 82.88 436 VAL A C 1
ATOM 3276 O O . VAL A 1 436 ? 9.425 11.816 -38.772 1.00 82.88 436 VAL A O 1
ATOM 3279 N N . ALA A 1 437 ? 10.093 9.685 -38.578 1.00 83.81 437 ALA A N 1
ATOM 3280 C CA . ALA A 1 437 ? 8.764 9.086 -38.655 1.00 83.81 437 ALA A CA 1
ATOM 3281 C C . ALA A 1 437 ? 7.832 9.581 -37.538 1.00 83.81 437 ALA A C 1
ATOM 3283 O O . ALA A 1 437 ? 6.703 9.988 -37.824 1.00 83.81 437 ALA A O 1
ATOM 3284 N N . ASP A 1 438 ? 8.307 9.633 -36.286 1.00 79.31 438 ASP A N 1
ATOM 3285 C CA . ASP A 1 438 ? 7.523 10.179 -35.167 1.00 79.31 438 ASP A CA 1
ATOM 3286 C C . ASP A 1 438 ? 7.137 11.646 -35.412 1.00 79.31 438 ASP A C 1
ATOM 3288 O O . ASP A 1 438 ? 6.002 12.065 -35.181 1.00 79.31 438 ASP A O 1
ATOM 3292 N N . GLN A 1 439 ? 8.068 12.440 -35.938 1.00 80.19 439 GLN A N 1
ATOM 3293 C CA . GLN A 1 439 ? 7.850 13.866 -36.184 1.00 80.19 439 GLN A CA 1
ATOM 3294 C C . GLN A 1 439 ? 7.002 14.132 -37.441 1.00 80.19 439 GLN A C 1
ATOM 3296 O O . GLN A 1 439 ? 6.240 15.104 -37.485 1.00 80.19 439 GLN A O 1
ATOM 3301 N N . LEU A 1 440 ? 7.062 13.248 -38.441 1.00 82.19 440 LEU A N 1
ATOM 3302 C CA . LEU A 1 440 ? 6.153 13.230 -39.588 1.00 82.19 440 LEU A CA 1
ATOM 3303 C C . LEU A 1 440 ? 4.719 12.942 -39.146 1.00 82.19 440 LEU A C 1
ATOM 3305 O O . LEU A 1 440 ? 3.810 13.650 -39.582 1.00 82.19 440 LEU A O 1
ATOM 3309 N N . ALA A 1 441 ? 4.513 11.979 -38.240 1.00 78.81 441 ALA A N 1
ATOM 3310 C CA . ALA A 1 441 ? 3.192 11.686 -37.676 1.00 78.81 441 ALA A CA 1
ATOM 3311 C C . ALA A 1 441 ? 2.575 12.923 -36.994 1.00 78.81 441 ALA A C 1
ATOM 3313 O O . ALA A 1 441 ? 1.361 13.125 -37.037 1.00 78.81 441 ALA A O 1
ATOM 3314 N N . ARG A 1 442 ? 3.424 13.810 -36.457 1.00 74.19 442 ARG A N 1
ATOM 3315 C CA . ARG A 1 442 ? 3.061 15.104 -35.849 1.00 74.19 442 ARG A CA 1
ATOM 3316 C C . ARG A 1 442 ? 2.986 16.272 -36.838 1.00 74.19 442 ARG A C 1
ATOM 3318 O O . ARG A 1 442 ? 2.885 17.423 -36.418 1.00 74.19 442 ARG A O 1
ATOM 3325 N N . ARG A 1 443 ? 3.036 16.005 -38.149 1.00 81.56 443 ARG A N 1
ATOM 3326 C CA . ARG A 1 443 ? 2.890 16.995 -39.234 1.00 81.56 443 ARG A CA 1
ATOM 3327 C C . ARG A 1 443 ? 3.960 18.101 -39.224 1.00 81.56 443 ARG A C 1
ATOM 3329 O O . ARG A 1 443 ? 3.708 19.216 -39.687 1.00 81.56 443 ARG A O 1
ATOM 3336 N N . ARG A 1 444 ? 5.163 17.811 -38.713 1.00 79.75 444 ARG A N 1
ATOM 3337 C CA . ARG A 1 444 ? 6.266 18.784 -38.608 1.00 79.75 444 ARG A CA 1
ATOM 3338 C C . ARG A 1 444 ? 6.865 19.099 -39.974 1.00 79.75 444 ARG A C 1
ATOM 3340 O O . ARG A 1 444 ? 7.295 18.199 -40.696 1.00 79.75 444 ARG A O 1
ATOM 3347 N N . ARG A 1 445 ? 6.987 20.391 -40.298 1.00 82.50 445 ARG A N 1
ATOM 3348 C CA . ARG A 1 445 ? 7.531 20.833 -41.592 1.00 82.50 445 ARG A CA 1
ATOM 3349 C C . ARG A 1 445 ? 9.012 20.485 -41.766 1.00 82.50 445 ARG A C 1
ATOM 3351 O O . ARG A 1 445 ? 9.401 20.045 -42.842 1.00 82.50 445 ARG A O 1
ATOM 3358 N N . ARG A 1 446 ? 9.828 20.621 -40.713 1.00 79.00 446 ARG A N 1
ATOM 3359 C CA . ARG A 1 446 ? 11.253 20.235 -40.754 1.00 79.00 446 ARG A CA 1
ATOM 3360 C C . ARG A 1 446 ? 11.454 18.725 -40.877 1.00 79.00 446 ARG A C 1
ATOM 3362 O O . ARG A 1 446 ? 12.350 18.304 -41.593 1.00 79.00 446 ARG A O 1
ATOM 3369 N N . ALA A 1 447 ? 10.599 17.918 -40.245 1.00 81.50 447 ALA A N 1
ATOM 3370 C CA . ALA A 1 447 ? 10.642 16.464 -40.403 1.00 81.50 447 ALA A CA 1
ATOM 3371 C C . ALA A 1 447 ? 10.267 16.046 -41.827 1.00 81.50 447 ALA A C 1
ATOM 3373 O O . ALA A 1 447 ? 10.912 15.177 -42.397 1.00 81.50 447 ALA A O 1
ATOM 3374 N N . TRP A 1 448 ? 9.283 16.718 -42.434 1.00 88.19 448 TRP A N 1
ATOM 3375 C CA . TRP A 1 448 ? 8.970 16.548 -43.852 1.00 88.19 448 TRP A CA 1
ATOM 3376 C C . TRP A 1 448 ? 10.151 16.910 -44.758 1.00 88.19 448 TRP A C 1
ATOM 3378 O O . TRP A 1 448 ? 10.498 16.120 -45.629 1.00 88.19 448 TRP A O 1
ATOM 3388 N N . GLN A 1 449 ? 10.816 18.046 -44.526 1.00 85.44 449 GLN A N 1
ATOM 3389 C CA . GLN A 1 449 ? 12.022 18.422 -45.277 1.00 85.44 449 GLN A CA 1
ATOM 3390 C C . GLN A 1 449 ? 13.138 17.384 -45.110 1.00 85.44 449 GLN A C 1
ATOM 3392 O O . GLN A 1 449 ? 13.715 16.953 -46.103 1.00 85.44 449 GLN A O 1
ATOM 3397 N N . ALA A 1 450 ? 13.398 16.946 -43.875 1.00 82.50 450 ALA A N 1
ATOM 3398 C CA . ALA A 1 450 ? 14.386 15.914 -43.580 1.00 82.50 450 ALA A CA 1
ATOM 3399 C C . ALA A 1 450 ? 14.045 14.594 -44.282 1.00 82.50 450 ALA A C 1
ATOM 3401 O O . ALA A 1 450 ? 14.909 14.016 -44.924 1.00 82.50 450 ALA A O 1
ATOM 3402 N N . ALA A 1 451 ? 12.786 14.153 -44.243 1.00 85.06 451 ALA A N 1
ATOM 3403 C CA . ALA A 1 451 ? 12.339 12.942 -44.924 1.00 85.06 451 ALA A CA 1
ATOM 3404 C C . ALA A 1 451 ? 12.489 13.040 -46.448 1.00 85.06 451 ALA A C 1
ATOM 3406 O O . ALA A 1 451 ? 12.969 12.103 -47.073 1.00 85.06 451 ALA A O 1
ATOM 3407 N N . VAL A 1 452 ? 12.124 14.177 -47.052 1.00 87.75 452 VAL A N 1
ATOM 3408 C CA . VAL A 1 452 ? 12.289 14.418 -48.496 1.00 87.75 452 VAL A CA 1
ATOM 3409 C C . VAL A 1 452 ? 13.763 14.367 -48.896 1.00 87.75 452 VAL A C 1
ATOM 3411 O O . VAL A 1 452 ? 14.095 13.730 -49.890 1.00 87.75 452 VAL A O 1
ATOM 3414 N N . VAL A 1 453 ? 14.645 14.997 -48.115 1.00 83.50 453 VAL A N 1
ATOM 3415 C CA . VAL A 1 453 ? 16.095 14.953 -48.355 1.00 83.50 453 VAL A CA 1
ATOM 3416 C C . VAL A 1 453 ? 16.625 13.535 -48.182 1.00 83.50 453 VAL A C 1
ATOM 3418 O O . VAL A 1 453 ? 17.335 13.053 -49.057 1.00 83.50 453 VAL A O 1
ATOM 3421 N N . LEU A 1 454 ? 16.246 12.846 -47.103 1.00 82.12 454 LEU A N 1
ATOM 3422 C CA . LEU A 1 454 ? 16.689 11.484 -46.832 1.00 82.12 454 LEU A CA 1
ATOM 3423 C C . LEU A 1 454 ? 16.247 10.538 -47.957 1.00 82.12 454 LEU A C 1
ATOM 3425 O O . LEU A 1 454 ? 17.091 9.966 -48.633 1.00 82.12 454 LEU A O 1
ATOM 3429 N N . PHE A 1 455 ? 14.949 10.423 -48.243 1.00 84.00 455 PHE A N 1
ATOM 3430 C CA . PHE A 1 455 ? 14.463 9.535 -49.307 1.00 84.00 455 PHE A CA 1
ATOM 3431 C C . PHE A 1 455 ? 14.933 9.947 -50.709 1.00 84.00 455 PHE A C 1
ATOM 3433 O O . PHE A 1 455 ? 15.112 9.078 -51.561 1.00 84.00 455 PHE A O 1
ATOM 3440 N N . GLY A 1 456 ? 15.173 11.241 -50.948 1.00 81.75 456 GLY A N 1
ATOM 3441 C CA . GLY A 1 456 ? 15.775 11.733 -52.187 1.00 81.75 456 GLY A CA 1
ATOM 3442 C C . GLY A 1 456 ? 17.220 11.263 -52.362 1.00 81.75 456 GLY A C 1
ATOM 3443 O O . GLY A 1 456 ? 17.553 10.699 -53.401 1.00 81.75 456 GLY A O 1
ATOM 3444 N N . LEU A 1 457 ? 18.060 11.437 -51.336 1.00 77.19 457 LEU A N 1
ATOM 3445 C CA . LEU A 1 457 ? 19.447 10.962 -51.340 1.00 77.19 457 LEU A CA 1
ATOM 3446 C C . LEU A 1 457 ? 19.516 9.432 -51.429 1.00 77.19 457 LEU A C 1
ATOM 3448 O O . LEU A 1 457 ? 20.302 8.918 -52.220 1.00 77.19 457 LEU A O 1
ATOM 3452 N N . ALA A 1 458 ? 18.653 8.715 -50.699 1.00 73.69 458 ALA A N 1
ATOM 3453 C CA . ALA A 1 458 ? 18.539 7.257 -50.780 1.00 73.69 458 ALA A CA 1
ATOM 3454 C C . ALA A 1 458 ? 18.229 6.797 -52.205 1.00 73.69 458 ALA A C 1
ATOM 3456 O O . ALA A 1 458 ? 18.899 5.921 -52.742 1.00 73.69 458 ALA A O 1
ATOM 3457 N N . GLY A 1 459 ? 17.209 7.406 -52.821 1.00 75.94 459 GLY A N 1
ATOM 3458 C CA . GLY A 1 459 ? 16.753 7.047 -54.158 1.00 75.94 459 GLY A CA 1
ATOM 3459 C C . GLY A 1 459 ? 17.831 7.276 -55.212 1.00 75.94 459 GLY A C 1
ATOM 3460 O O . GLY A 1 459 ? 18.081 6.386 -56.017 1.00 75.94 459 GLY A O 1
ATOM 3461 N N . VAL A 1 460 ? 18.510 8.431 -55.179 1.00 76.31 460 VAL A N 1
ATOM 3462 C CA . VAL A 1 460 ? 19.632 8.724 -56.091 1.00 76.31 460 VAL A CA 1
ATOM 3463 C C . VAL A 1 460 ? 20.735 7.690 -55.931 1.00 76.31 460 VAL A C 1
ATOM 3465 O O . VAL A 1 460 ? 21.242 7.167 -56.917 1.00 76.31 460 VAL A O 1
ATOM 3468 N N . ALA A 1 461 ? 21.093 7.379 -54.694 1.00 68.69 461 ALA A N 1
ATOM 3469 C CA . ALA A 1 461 ? 22.231 6.531 -54.427 1.00 68.69 461 ALA A CA 1
ATOM 3470 C C . ALA A 1 461 ? 21.938 5.052 -54.808 1.00 68.69 461 ALA A C 1
ATOM 3472 O O . ALA A 1 461 ? 22.783 4.426 -55.441 1.00 68.69 461 ALA A O 1
ATOM 3473 N N . HIS A 1 462 ? 20.710 4.542 -54.616 1.00 70.06 462 HIS A N 1
ATOM 3474 C CA . HIS A 1 462 ? 20.285 3.226 -55.147 1.00 70.06 462 HIS A CA 1
ATOM 3475 C C . HIS A 1 462 ? 20.272 3.149 -56.675 1.00 70.06 462 HIS A C 1
ATOM 3477 O O . HIS A 1 462 ? 20.588 2.110 -57.254 1.00 70.06 462 HIS A O 1
ATOM 3483 N N . VAL A 1 463 ? 19.901 4.245 -57.340 1.00 75.81 463 VAL A N 1
ATOM 3484 C CA . VAL A 1 463 ? 19.923 4.332 -58.807 1.00 75.81 463 VAL A CA 1
ATOM 3485 C C . VAL A 1 463 ? 21.359 4.322 -59.334 1.00 75.81 463 VAL A C 1
ATOM 3487 O O . VAL A 1 463 ? 21.620 3.680 -60.348 1.00 75.81 463 VAL A O 1
ATOM 3490 N N . LEU A 1 464 ? 22.290 4.991 -58.645 1.00 73.00 464 LEU A N 1
ATOM 3491 C CA . LEU A 1 464 ? 23.710 5.011 -59.012 1.00 73.00 464 LEU A CA 1
ATOM 3492 C C . LEU A 1 464 ? 24.392 3.651 -58.813 1.00 73.00 464 LEU A C 1
ATOM 3494 O O . LEU A 1 464 ? 25.267 3.295 -59.598 1.00 73.00 464 LEU A O 1
ATOM 3498 N N . GLU A 1 465 ? 23.994 2.885 -57.798 1.00 66.94 465 GLU A N 1
ATOM 3499 C CA . GLU A 1 465 ? 24.550 1.550 -57.550 1.00 66.94 465 GLU A CA 1
ATOM 3500 C C . GLU A 1 465 ? 23.971 0.458 -58.455 1.00 66.94 465 GLU A C 1
ATOM 3502 O O . GLU A 1 465 ? 24.629 -0.554 -58.686 1.00 66.94 465 GLU A O 1
ATOM 3507 N N . GLY A 1 466 ? 22.751 0.643 -58.972 1.00 59.62 466 GLY A N 1
ATOM 3508 C CA . GLY A 1 466 ? 22.146 -0.209 -60.003 1.00 59.62 466 GLY A CA 1
ATOM 3509 C C . GLY A 1 466 ? 21.770 -1.633 -59.568 1.00 59.62 466 GLY A C 1
ATOM 3510 O O . GLY A 1 466 ? 21.330 -2.419 -60.404 1.00 59.62 466 GLY A O 1
ATOM 3511 N N . ARG A 1 467 ? 21.927 -1.982 -58.284 1.00 61.97 467 ARG A N 1
ATOM 3512 C CA . ARG A 1 467 ? 21.757 -3.352 -57.761 1.00 61.97 467 ARG A CA 1
ATOM 3513 C C . ARG A 1 467 ? 20.394 -3.640 -57.118 1.00 61.97 467 ARG A C 1
ATOM 3515 O O . ARG A 1 467 ? 20.047 -4.806 -56.981 1.00 61.97 467 ARG A O 1
ATOM 3522 N N . HIS A 1 468 ? 19.597 -2.618 -56.777 1.00 67.81 468 HIS A N 1
ATOM 3523 C CA . HIS A 1 468 ? 18.360 -2.790 -55.990 1.00 67.81 468 HIS A CA 1
ATOM 3524 C C . HIS A 1 468 ? 17.166 -1.967 -56.530 1.00 67.81 468 HIS A C 1
ATOM 3526 O O . HIS A 1 468 ? 16.799 -0.932 -55.962 1.00 67.81 468 HIS A O 1
ATOM 3532 N N . PRO A 1 469 ? 16.499 -2.414 -57.614 1.00 71.88 469 PRO A N 1
ATOM 3533 C CA . PRO A 1 469 ? 15.399 -1.668 -58.239 1.00 71.88 469 PRO A CA 1
ATOM 3534 C C . PRO A 1 469 ? 14.155 -1.543 -57.340 1.00 71.88 469 PRO A C 1
ATOM 3536 O O . PRO A 1 469 ? 13.449 -0.535 -57.392 1.00 71.88 469 PRO A O 1
ATOM 3539 N N . VAL A 1 470 ? 13.904 -2.529 -56.472 1.00 72.56 470 VAL A N 1
ATOM 3540 C CA . VAL A 1 470 ? 12.771 -2.526 -55.529 1.00 72.56 470 VAL A CA 1
ATOM 3541 C C . VAL A 1 470 ? 12.953 -1.462 -54.440 1.00 72.56 470 VAL A C 1
ATOM 3543 O O . VAL A 1 470 ? 12.012 -0.729 -54.132 1.00 72.56 470 VAL A O 1
ATOM 3546 N N . ALA A 1 471 ? 14.171 -1.316 -53.908 1.00 68.06 471 ALA A N 1
ATOM 3547 C CA . ALA A 1 471 ? 14.509 -0.306 -52.906 1.00 68.06 471 ALA A CA 1
ATOM 3548 C C . ALA A 1 471 ? 14.384 1.118 -53.468 1.00 68.06 471 ALA A C 1
ATOM 3550 O O . ALA A 1 471 ? 13.737 1.976 -52.860 1.00 68.06 471 ALA A O 1
ATOM 3551 N N . ALA A 1 472 ? 14.913 1.346 -54.676 1.00 73.19 472 ALA A N 1
ATOM 3552 C CA . ALA A 1 472 ? 14.759 2.610 -55.393 1.00 73.19 472 ALA A CA 1
ATOM 3553 C C . ALA A 1 472 ? 13.276 2.956 -55.636 1.00 73.19 472 ALA A C 1
ATOM 3555 O O . ALA A 1 472 ? 12.854 4.091 -55.398 1.00 73.19 472 ALA A O 1
ATOM 3556 N N . GLY A 1 473 ? 12.466 1.968 -56.039 1.00 78.88 473 GLY A N 1
ATOM 3557 C CA . GLY A 1 473 ? 11.020 2.117 -56.220 1.00 78.88 473 GLY A CA 1
ATOM 3558 C C . GLY A 1 473 ? 10.284 2.471 -54.924 1.00 78.88 473 GLY A C 1
ATOM 3559 O O . GLY A 1 473 ? 9.462 3.388 -54.912 1.00 78.88 473 GLY A O 1
ATOM 3560 N N . ALA A 1 474 ? 10.615 1.814 -53.810 1.00 80.06 474 ALA A N 1
ATOM 3561 C CA . ALA A 1 474 ? 10.030 2.105 -52.502 1.00 80.06 474 ALA A CA 1
ATOM 3562 C C . ALA A 1 474 ? 10.368 3.528 -52.018 1.00 80.06 474 ALA A C 1
ATOM 3564 O O . ALA A 1 474 ? 9.472 4.264 -51.593 1.00 80.06 474 ALA A O 1
ATOM 3565 N N . CYS A 1 475 ? 11.630 3.961 -52.147 1.00 81.38 475 CYS A N 1
ATOM 3566 C CA . CYS A 1 475 ? 12.041 5.331 -51.828 1.00 81.38 475 CYS A CA 1
ATOM 3567 C C . CYS A 1 475 ? 11.309 6.361 -52.700 1.00 81.38 475 CYS A C 1
ATOM 3569 O O . CYS A 1 475 ? 10.818 7.364 -52.179 1.00 81.38 475 CYS A O 1
ATOM 3571 N N . ALA A 1 476 ? 11.173 6.099 -54.004 1.00 84.00 476 ALA A N 1
ATOM 3572 C CA . ALA A 1 476 ? 10.454 6.971 -54.929 1.00 84.00 476 ALA A CA 1
ATOM 3573 C C . ALA A 1 476 ? 8.956 7.080 -54.592 1.00 84.00 476 ALA A C 1
ATOM 3575 O O . ALA A 1 476 ? 8.396 8.176 -54.646 1.00 84.00 476 ALA A O 1
ATOM 3576 N N . LEU A 1 477 ? 8.310 5.981 -54.184 1.00 86.94 477 LEU A N 1
ATOM 3577 C CA . LEU A 1 477 ? 6.905 5.969 -53.762 1.00 86.94 477 LEU A CA 1
ATOM 3578 C C . LEU A 1 477 ? 6.678 6.785 -52.482 1.00 86.94 477 LEU A C 1
ATOM 3580 O O . LEU A 1 477 ? 5.758 7.609 -52.432 1.00 86.94 477 LEU A O 1
ATOM 3584 N N . VAL A 1 478 ? 7.529 6.612 -51.464 1.00 86.69 478 VAL A N 1
ATOM 3585 C CA . VAL A 1 478 ? 7.452 7.401 -50.222 1.00 86.69 478 VAL A CA 1
ATOM 3586 C C . VAL A 1 478 ? 7.716 8.881 -50.507 1.00 86.69 478 VAL A C 1
ATOM 3588 O O . VAL A 1 478 ? 6.960 9.740 -50.046 1.00 86.69 478 VAL A O 1
ATOM 3591 N N . LEU A 1 479 ? 8.721 9.194 -51.330 1.00 88.69 479 LEU A N 1
ATOM 3592 C CA . LEU A 1 479 ? 9.044 10.559 -51.749 1.00 88.69 479 LEU A CA 1
ATOM 3593 C C . LEU A 1 479 ? 7.885 11.214 -52.518 1.00 88.69 479 LEU A C 1
ATOM 3595 O O . LEU A 1 479 ? 7.497 12.342 -52.206 1.00 88.69 479 LEU A O 1
ATOM 3599 N N . ALA A 1 480 ? 7.276 10.502 -53.469 1.00 88.62 480 ALA A N 1
ATOM 3600 C CA . ALA A 1 480 ? 6.113 10.976 -54.215 1.00 88.62 480 ALA A CA 1
ATOM 3601 C C . ALA A 1 480 ? 4.923 11.259 -53.286 1.00 88.62 480 ALA A C 1
ATOM 3603 O O . ALA A 1 480 ? 4.261 12.292 -53.418 1.00 88.62 480 ALA A O 1
ATOM 3604 N N . GLY A 1 481 ? 4.687 10.392 -52.297 1.00 87.38 481 GLY A N 1
ATOM 3605 C CA . GLY A 1 481 ? 3.671 10.598 -51.269 1.00 87.38 481 GLY A CA 1
ATOM 3606 C C . GLY A 1 481 ? 3.946 11.823 -50.386 1.00 87.38 481 GLY A C 1
ATOM 3607 O O . GLY A 1 481 ? 3.047 12.648 -50.185 1.00 87.38 481 GLY A O 1
ATOM 3608 N N . LEU A 1 482 ? 5.190 12.005 -49.925 1.00 88.56 482 LEU A N 1
ATOM 3609 C CA . LEU A 1 482 ? 5.620 13.175 -49.148 1.00 88.56 482 LEU A CA 1
ATOM 3610 C C . LEU A 1 482 ? 5.443 14.479 -49.939 1.00 88.56 482 LEU A C 1
ATOM 3612 O O . LEU A 1 482 ? 4.970 15.474 -49.385 1.00 88.56 482 LEU A O 1
ATOM 3616 N N . VAL A 1 483 ? 5.771 14.494 -51.233 1.00 89.56 483 VAL A N 1
ATOM 3617 C CA . VAL A 1 483 ? 5.604 15.674 -52.100 1.00 89.56 483 VAL A CA 1
ATOM 3618 C C . VAL A 1 483 ? 4.124 15.949 -52.388 1.00 89.56 483 VAL A C 1
ATOM 3620 O O . VAL A 1 483 ? 3.679 17.095 -52.259 1.00 89.56 483 VAL A O 1
ATOM 3623 N N . ARG A 1 484 ? 3.335 14.914 -52.709 1.00 90.31 484 ARG A N 1
ATOM 3624 C CA . ARG A 1 484 ? 1.888 15.020 -52.971 1.00 90.31 484 ARG A CA 1
ATOM 3625 C C . ARG A 1 484 ? 1.136 15.590 -51.772 1.00 90.31 484 ARG A C 1
ATOM 3627 O O . ARG A 1 484 ? 0.270 16.449 -51.936 1.00 90.31 484 ARG A O 1
ATOM 3634 N N . HIS A 1 485 ? 1.494 15.162 -50.564 1.00 87.00 485 HIS A N 1
ATOM 3635 C CA . HIS A 1 485 ? 0.854 15.595 -49.323 1.00 87.00 485 HIS A CA 1
ATOM 3636 C C . HIS A 1 485 ? 1.623 16.700 -48.580 1.00 87.00 485 HIS A C 1
ATOM 3638 O O . HIS A 1 485 ? 1.357 16.934 -47.404 1.00 87.00 485 HIS A O 1
ATOM 3644 N N . ARG A 1 486 ? 2.499 17.463 -49.255 1.00 84.19 486 ARG A N 1
ATOM 3645 C CA . ARG A 1 486 ? 3.308 18.543 -48.644 1.00 84.19 486 ARG A CA 1
ATOM 3646 C C . ARG A 1 486 ? 2.509 19.558 -47.816 1.00 84.19 486 ARG A C 1
ATOM 3648 O O . ARG A 1 486 ? 2.985 20.040 -46.796 1.00 84.19 486 ARG A O 1
ATOM 3655 N N . ARG A 1 487 ? 1.271 19.863 -48.229 1.00 81.06 487 ARG A N 1
ATOM 3656 C CA . ARG A 1 487 ? 0.375 20.808 -47.530 1.00 81.06 487 ARG A CA 1
ATOM 3657 C C . ARG A 1 487 ? -0.153 20.271 -46.195 1.00 81.06 487 ARG A C 1
ATOM 3659 O O . ARG A 1 487 ? -0.720 21.033 -45.425 1.00 81.06 487 ARG A O 1
ATOM 3666 N N . ALA A 1 488 ? 0.030 18.982 -45.910 1.00 79.81 488 ALA A N 1
ATOM 3667 C CA . ALA A 1 488 ? -0.347 18.395 -44.633 1.00 79.81 488 ALA A CA 1
ATOM 3668 C C . ALA A 1 488 ? 0.673 18.696 -43.517 1.00 79.81 488 ALA A C 1
ATOM 3670 O O . ALA A 1 488 ? 0.294 18.630 -42.350 1.00 79.81 488 ALA A O 1
ATOM 3671 N N . PHE A 1 489 ? 1.922 19.061 -43.841 1.00 81.44 489 PHE A N 1
ATOM 3672 C CA . PHE A 1 489 ? 3.017 19.261 -42.879 1.00 81.44 489 PHE A CA 1
ATOM 3673 C C . PHE A 1 489 ? 3.255 20.749 -42.577 1.00 81.44 489 PHE A C 1
ATOM 3675 O O . PHE A 1 489 ? 4.179 21.373 -43.100 1.00 81.44 489 PHE A O 1
ATOM 3682 N N . THR A 1 490 ? 2.385 21.336 -41.758 1.00 72.31 490 THR A N 1
ATOM 3683 C CA . THR A 1 490 ? 2.353 22.783 -41.486 1.00 72.31 490 THR A CA 1
ATOM 3684 C C . THR A 1 490 ? 2.994 23.185 -40.161 1.00 72.31 490 THR A C 1
ATOM 3686 O O . THR A 1 490 ? 3.283 24.365 -39.981 1.00 72.31 490 THR A O 1
ATOM 3689 N N . ALA A 1 491 ? 3.248 22.242 -39.246 1.00 72.38 491 ALA A N 1
ATOM 3690 C CA . ALA A 1 491 ? 3.663 22.587 -37.891 1.00 72.38 491 ALA A CA 1
ATOM 3691 C C . ALA A 1 491 ? 5.090 23.185 -37.870 1.00 72.38 491 ALA A C 1
ATOM 3693 O O . ALA A 1 491 ? 6.024 22.540 -38.378 1.00 72.38 491 ALA A O 1
ATOM 3694 N N . PRO A 1 492 ? 5.282 24.389 -37.286 1.00 66.88 492 PRO A N 1
ATOM 3695 C CA . PRO A 1 492 ? 6.580 25.052 -37.204 1.00 66.88 492 PRO A CA 1
ATOM 3696 C C . PRO A 1 492 ? 7.538 24.313 -36.255 1.00 66.88 492 PRO A C 1
ATOM 3698 O O . PRO A 1 492 ? 7.134 23.449 -35.470 1.00 66.88 492 PRO A O 1
ATOM 3701 N N . ALA A 1 493 ? 8.827 24.634 -36.353 1.00 61.78 493 ALA A N 1
ATOM 3702 C CA . ALA A 1 493 ? 9.884 24.063 -35.518 1.00 61.78 493 ALA A CA 1
ATOM 3703 C C . ALA A 1 493 ? 10.372 25.070 -34.470 1.00 61.78 493 ALA A C 1
ATOM 3705 O O . ALA A 1 493 ? 10.331 26.271 -34.726 1.00 61.78 493 ALA A O 1
ATOM 3706 N N . ASP A 1 494 ? 10.832 24.576 -33.318 1.00 61.59 494 ASP A N 1
ATOM 3707 C CA . ASP A 1 494 ? 11.192 25.384 -32.147 1.00 61.59 494 ASP A CA 1
ATOM 3708 C C . ASP A 1 494 ? 12.526 26.140 -32.315 1.00 61.59 494 ASP A C 1
ATOM 3710 O O . ASP A 1 494 ? 13.574 25.501 -32.454 1.00 61.59 494 ASP A O 1
ATOM 3714 N N . PRO A 1 495 ? 12.541 27.487 -32.293 1.00 56.09 495 PRO A N 1
ATOM 3715 C CA . PRO A 1 495 ? 13.782 28.266 -32.354 1.00 56.09 495 PRO A CA 1
ATOM 3716 C C . PRO A 1 495 ? 14.712 28.100 -31.123 1.00 56.09 495 PRO A C 1
ATOM 3718 O O . PRO A 1 495 ? 15.915 27.918 -31.324 1.00 56.09 495 PRO A O 1
ATOM 3721 N N . PRO A 1 496 ? 14.223 28.084 -29.861 1.00 59.56 496 PRO A N 1
ATOM 3722 C CA . PRO A 1 496 ? 15.041 27.849 -28.661 1.00 59.56 496 PRO A CA 1
ATOM 3723 C C . PRO A 1 496 ? 15.785 26.510 -28.639 1.00 59.56 496 PRO A C 1
ATOM 3725 O O . PRO A 1 496 ? 16.891 26.416 -28.104 1.00 59.56 496 PRO A O 1
ATOM 3728 N N . SER A 1 497 ? 15.209 25.466 -29.231 1.00 61.12 497 SER A N 1
ATOM 3729 C CA . SER A 1 497 ? 15.850 24.150 -29.303 1.00 61.12 497 SER A CA 1
ATOM 3730 C C . SER A 1 497 ? 17.095 24.136 -30.196 1.00 61.12 497 SER A C 1
ATOM 3732 O O . SER A 1 497 ? 18.048 23.416 -29.899 1.00 61.12 497 SER A O 1
ATOM 3734 N N . LEU A 1 498 ? 17.152 25.002 -31.214 1.00 62.28 498 LEU A N 1
ATOM 3735 C CA . LEU A 1 498 ? 18.348 25.205 -32.038 1.00 62.28 498 LEU A CA 1
ATOM 3736 C C . LEU A 1 498 ? 19.487 25.844 -31.227 1.00 62.28 498 LEU A C 1
ATOM 3738 O O . LEU A 1 498 ? 20.629 25.404 -31.314 1.00 62.28 498 LEU A O 1
ATOM 3742 N N . LEU A 1 499 ? 19.175 26.832 -30.382 1.00 64.88 499 LEU A N 1
ATOM 3743 C CA . LEU A 1 499 ? 20.148 27.463 -29.480 1.00 64.88 499 LEU A CA 1
ATOM 3744 C C . LEU A 1 499 ? 20.666 26.487 -28.415 1.00 64.88 499 LEU A C 1
ATOM 3746 O O . LEU A 1 499 ? 21.851 26.506 -28.087 1.00 64.88 499 LEU A O 1
ATOM 3750 N N . ARG A 1 500 ? 19.810 25.595 -27.897 1.00 65.44 500 ARG A N 1
ATOM 3751 C CA . ARG A 1 500 ? 20.245 24.517 -26.990 1.00 65.44 500 ARG A CA 1
ATOM 3752 C C . ARG A 1 500 ? 21.129 23.499 -27.699 1.00 65.44 500 ARG A C 1
ATOM 3754 O O . ARG A 1 500 ? 22.135 23.104 -27.123 1.00 65.44 500 ARG A O 1
ATOM 3761 N N . ALA A 1 501 ? 20.801 23.114 -28.933 1.00 66.75 501 ALA A N 1
ATOM 3762 C CA . ALA A 1 501 ? 21.652 22.240 -29.737 1.00 66.75 501 ALA A CA 1
ATOM 3763 C C . ALA A 1 501 ? 23.039 22.865 -29.966 1.00 66.75 501 ALA A C 1
ATOM 3765 O O . ALA A 1 501 ? 24.045 22.195 -29.758 1.00 66.75 501 ALA A O 1
ATOM 3766 N N . LEU A 1 502 ? 23.099 24.165 -30.280 1.00 72.81 502 LEU A N 1
ATOM 3767 C CA . LEU A 1 502 ? 24.356 24.908 -30.440 1.00 72.81 502 LEU A CA 1
ATOM 3768 C C . LEU A 1 502 ? 25.200 24.969 -29.154 1.00 72.81 502 LEU A C 1
ATOM 3770 O O . LEU A 1 502 ? 26.421 25.032 -29.241 1.00 72.81 502 LEU A O 1
ATOM 3774 N N . ARG A 1 503 ? 24.575 24.929 -27.969 1.00 74.81 503 ARG A N 1
ATOM 3775 C CA . ARG A 1 503 ? 25.276 24.907 -26.671 1.00 74.81 503 ARG A CA 1
ATOM 3776 C C . ARG A 1 503 ? 25.694 23.504 -26.228 1.00 74.81 503 ARG A C 1
ATOM 3778 O O . ARG A 1 503 ? 26.775 23.339 -25.679 1.00 74.81 503 ARG A O 1
ATOM 3785 N N . LEU A 1 504 ? 24.843 22.501 -26.443 1.00 73.25 504 LEU A N 1
ATOM 3786 C CA . LEU A 1 504 ? 25.073 21.128 -25.981 1.00 73.25 504 LEU A CA 1
ATOM 3787 C C . LEU A 1 504 ? 26.028 20.352 -26.888 1.00 73.25 504 LEU A C 1
ATOM 3789 O O . LEU A 1 504 ? 26.764 19.503 -26.397 1.00 73.25 504 LEU A O 1
ATOM 3793 N N . LEU A 1 505 ? 26.040 20.644 -28.191 1.00 77.56 505 LEU A N 1
ATOM 3794 C CA . LEU A 1 505 ? 26.872 19.922 -29.151 1.00 77.56 505 LEU A CA 1
ATOM 3795 C C . LEU A 1 505 ? 28.381 20.062 -28.851 1.00 77.56 505 LEU A C 1
ATOM 3797 O O . LEU A 1 505 ? 29.044 19.029 -28.798 1.00 77.56 505 LEU A O 1
ATOM 3801 N N . PRO A 1 506 ? 28.937 21.258 -28.560 1.00 81.31 506 PRO A N 1
ATOM 3802 C CA . PRO A 1 506 ? 30.343 21.382 -28.165 1.00 81.31 506 PRO A CA 1
ATOM 3803 C C . PRO A 1 506 ? 30.677 20.660 -26.854 1.00 81.31 506 PRO A C 1
ATOM 3805 O O . PRO A 1 506 ? 31.743 20.063 -26.747 1.00 81.31 506 PRO A O 1
ATOM 3808 N N . ILE A 1 507 ? 29.764 20.675 -25.875 1.00 82.12 507 ILE A N 1
ATOM 3809 C CA . ILE A 1 507 ? 29.942 19.985 -24.585 1.00 82.12 507 ILE A CA 1
ATOM 3810 C C . ILE A 1 507 ? 29.990 18.470 -24.802 1.00 82.12 507 ILE A C 1
ATOM 3812 O O . ILE A 1 507 ? 30.873 17.795 -24.280 1.00 82.12 507 ILE A O 1
ATOM 3816 N N . TYR A 1 508 ? 29.068 17.946 -25.611 1.00 82.44 508 TYR A N 1
ATOM 3817 C CA . TYR A 1 508 ? 29.008 16.532 -25.957 1.00 82.44 508 TYR A CA 1
ATOM 3818 C C . TYR A 1 508 ? 30.271 16.078 -26.695 1.00 82.44 508 TYR A C 1
ATOM 3820 O O . TYR A 1 508 ? 30.912 15.114 -26.287 1.00 82.44 508 TYR A O 1
ATOM 3828 N N . VAL A 1 509 ? 30.672 16.812 -27.738 1.00 85.12 509 VAL A N 1
ATOM 3829 C CA . VAL A 1 509 ? 31.907 16.533 -28.486 1.00 85.12 509 VAL A CA 1
ATOM 3830 C C . VAL A 1 509 ? 33.129 16.621 -27.566 1.00 85.12 509 VAL A C 1
ATOM 3832 O O . VAL A 1 509 ? 33.996 15.757 -27.633 1.00 85.12 509 VAL A O 1
ATOM 3835 N N . GLY A 1 510 ? 33.177 17.599 -26.656 1.00 86.38 510 GLY A N 1
ATOM 3836 C CA . GLY A 1 510 ? 34.236 17.723 -25.653 1.00 86.38 510 GLY A CA 1
ATOM 3837 C C . GLY A 1 510 ? 34.314 16.524 -24.703 1.00 86.38 510 GLY A C 1
ATOM 3838 O O . GLY A 1 510 ? 35.405 16.022 -24.449 1.00 86.38 510 GLY A O 1
ATOM 3839 N N . ALA A 1 511 ? 33.174 16.016 -24.228 1.00 85.44 511 ALA A N 1
ATOM 3840 C CA . ALA A 1 511 ? 33.116 14.829 -23.374 1.00 85.44 511 ALA A CA 1
ATOM 3841 C C . ALA A 1 511 ? 33.563 13.557 -24.113 1.00 85.44 511 ALA A C 1
ATOM 3843 O O . ALA A 1 511 ? 34.321 12.760 -23.561 1.00 85.44 511 ALA A O 1
ATOM 3844 N N . VAL A 1 512 ? 33.150 13.387 -25.374 1.00 88.00 512 VAL A N 1
ATOM 3845 C CA . VAL A 1 512 ? 33.591 12.270 -26.226 1.00 88.00 512 VAL A CA 1
ATOM 3846 C C . VAL A 1 512 ? 35.095 12.339 -26.489 1.00 88.00 512 VAL A C 1
ATOM 3848 O O . VAL A 1 512 ? 35.781 11.323 -26.390 1.00 88.00 512 VAL A O 1
ATOM 3851 N N . LEU A 1 513 ? 35.624 13.530 -26.787 1.00 89.50 513 LEU A N 1
ATOM 3852 C CA . LEU A 1 513 ? 37.060 13.745 -26.956 1.00 89.50 513 LEU A CA 1
ATOM 3853 C C . LEU A 1 513 ? 37.820 13.429 -25.671 1.00 89.50 513 LEU A C 1
ATOM 3855 O O . LEU A 1 513 ? 38.822 12.725 -25.730 1.00 89.50 513 LEU A O 1
ATOM 3859 N N . LEU A 1 514 ? 37.331 13.882 -24.515 1.00 90.94 514 LEU A N 1
ATOM 3860 C CA . LEU A 1 514 ? 37.938 13.569 -23.225 1.00 90.94 514 LEU A CA 1
ATOM 3861 C C . LEU A 1 514 ? 37.975 12.054 -22.996 1.00 90.94 514 LEU A C 1
ATOM 3863 O O . LEU A 1 514 ? 39.047 11.515 -22.736 1.00 90.94 514 LEU A O 1
ATOM 3867 N N . PHE A 1 515 ? 36.847 11.358 -23.161 1.00 91.69 515 PHE A N 1
ATOM 3868 C CA . PHE A 1 515 ? 36.756 9.901 -23.020 1.00 91.69 515 PHE A CA 1
ATOM 3869 C C . PHE A 1 515 ? 37.711 9.158 -23.968 1.00 91.69 515 PHE A C 1
ATOM 3871 O O . PHE A 1 515 ? 38.504 8.322 -23.534 1.00 91.69 515 PHE A O 1
ATOM 3878 N N . GLY A 1 516 ? 37.677 9.484 -25.260 1.00 87.94 516 GLY A N 1
ATOM 3879 C CA . GLY A 1 516 ? 38.511 8.824 -26.260 1.00 87.94 516 GLY A CA 1
ATOM 3880 C C . GLY A 1 516 ? 40.006 9.082 -26.050 1.00 87.94 516 GLY A C 1
ATOM 3881 O O . GLY A 1 516 ? 40.804 8.149 -26.092 1.00 87.94 516 GLY A O 1
ATOM 3882 N N . LEU A 1 517 ? 40.396 10.327 -25.759 1.00 89.81 517 LEU A N 1
ATOM 3883 C CA . LEU A 1 517 ? 41.798 10.695 -25.539 1.00 89.81 517 LEU A CA 1
ATOM 3884 C C . LEU A 1 517 ? 42.352 10.128 -24.228 1.00 89.81 517 LEU A C 1
ATOM 3886 O O . LEU A 1 517 ? 43.494 9.681 -24.207 1.00 89.81 517 LEU A O 1
ATOM 3890 N N . THR A 1 518 ? 41.559 10.107 -23.153 1.00 88.56 518 THR A N 1
ATOM 3891 C CA . THR A 1 518 ? 41.958 9.487 -21.873 1.00 88.56 518 THR A CA 1
ATOM 3892 C C . THR A 1 518 ? 42.111 7.976 -21.998 1.00 88.56 518 THR A C 1
ATOM 3894 O O . THR A 1 518 ? 43.093 7.431 -21.498 1.00 88.56 518 THR A O 1
ATOM 3897 N N . THR A 1 519 ? 41.209 7.311 -22.727 1.00 87.38 519 THR A N 1
ATOM 3898 C CA . THR A 1 519 ? 41.304 5.868 -23.003 1.00 87.38 519 THR A CA 1
ATOM 3899 C C . THR A 1 519 ? 42.544 5.540 -23.833 1.00 87.38 519 THR A C 1
ATOM 3901 O O . THR A 1 519 ? 43.284 4.619 -23.497 1.00 87.38 519 THR A O 1
ATOM 3904 N N . LEU A 1 520 ? 42.827 6.327 -24.878 1.00 88.12 520 LEU A N 1
ATOM 3905 C CA . LEU A 1 520 ? 44.043 6.161 -25.675 1.00 88.12 520 LEU A CA 1
ATOM 3906 C C . LEU A 1 520 ? 45.300 6.420 -24.838 1.00 88.12 520 LEU A C 1
ATOM 3908 O O . LEU A 1 520 ? 46.225 5.620 -24.883 1.00 88.12 520 LEU A O 1
ATOM 3912 N N . TRP A 1 521 ? 45.324 7.484 -24.032 1.00 87.31 521 TRP A N 1
ATOM 3913 C CA . TRP A 1 521 ? 46.459 7.812 -23.166 1.00 87.31 521 TRP A CA 1
ATOM 3914 C C . TRP A 1 521 ? 46.741 6.736 -22.109 1.00 87.31 521 TRP A C 1
ATOM 3916 O O . TRP A 1 521 ? 47.905 6.447 -21.840 1.00 87.31 521 TRP A O 1
ATOM 3926 N N . ALA A 1 522 ? 45.704 6.111 -21.546 1.00 86.38 522 ALA A N 1
ATOM 3927 C CA . ALA A 1 522 ? 45.853 4.998 -20.608 1.00 86.38 522 ALA A CA 1
ATOM 3928 C C . ALA A 1 522 ? 46.497 3.758 -21.259 1.00 86.38 522 ALA A C 1
ATOM 3930 O O . ALA A 1 522 ? 47.210 3.012 -20.593 1.00 86.38 522 ALA A O 1
ATOM 3931 N N . GLU A 1 523 ? 46.308 3.572 -22.568 1.00 84.12 523 GLU A N 1
ATOM 3932 C CA . GLU A 1 523 ? 46.862 2.460 -23.354 1.00 84.12 523 GLU A CA 1
ATOM 3933 C C . GLU A 1 523 ? 48.132 2.845 -24.137 1.00 84.12 523 GLU A C 1
ATOM 3935 O O . GLU A 1 523 ? 48.577 2.109 -25.016 1.00 84.12 523 GLU A O 1
ATOM 3940 N N . ARG A 1 524 ? 48.765 3.981 -23.813 1.00 83.25 524 ARG A N 1
ATOM 3941 C CA . ARG A 1 524 ? 49.912 4.536 -24.561 1.00 83.25 524 ARG A CA 1
ATOM 3942 C C . ARG A 1 524 ? 51.096 3.592 -24.745 1.00 83.25 524 ARG A C 1
ATOM 3944 O O . ARG A 1 524 ? 51.761 3.658 -25.772 1.00 83.25 524 ARG A O 1
ATOM 3951 N N . ASP A 1 525 ? 51.335 2.715 -23.775 1.00 83.31 525 ASP A N 1
ATOM 3952 C CA . ASP A 1 525 ? 52.452 1.764 -23.788 1.00 83.31 525 ASP A CA 1
ATOM 3953 C C . ASP A 1 525 ? 52.088 0.451 -24.519 1.00 83.31 525 ASP A C 1
ATOM 3955 O O . ASP A 1 525 ? 52.887 -0.483 -24.593 1.00 83.31 525 ASP A O 1
ATOM 3959 N N . ARG A 1 526 ? 50.856 0.354 -25.040 1.00 81.88 526 ARG A N 1
ATOM 3960 C CA . ARG A 1 526 ? 50.251 -0.852 -25.633 1.00 81.88 526 ARG A CA 1
ATOM 3961 C C . ARG A 1 526 ? 49.605 -0.601 -27.003 1.00 81.88 526 ARG A C 1
ATOM 3963 O O . ARG A 1 526 ? 48.896 -1.477 -27.508 1.00 81.88 526 ARG A O 1
ATOM 3970 N N . VAL A 1 527 ? 49.861 0.562 -27.600 1.00 83.56 527 VAL A N 1
ATOM 3971 C CA . VAL A 1 527 ? 49.334 0.996 -28.900 1.00 83.56 527 VAL A CA 1
ATOM 3972 C C . VAL A 1 527 ? 50.478 1.195 -29.896 1.00 83.56 527 VAL A C 1
ATOM 3974 O O . VAL A 1 527 ? 51.483 1.827 -29.574 1.00 83.56 527 VAL A O 1
ATOM 3977 N N . GLU A 1 528 ? 50.315 0.673 -31.113 1.00 81.19 528 GLU A N 1
ATOM 3978 C CA . GLU A 1 528 ? 51.260 0.856 -32.221 1.00 81.19 528 GLU A CA 1
ATOM 3979 C C . GLU A 1 528 ? 50.573 1.491 -33.441 1.00 81.19 528 GLU A C 1
ATOM 3981 O O . GLU A 1 528 ? 49.513 1.005 -33.850 1.00 81.19 528 GLU A O 1
ATOM 3986 N N . PRO A 1 529 ? 51.160 2.533 -34.065 1.00 81.19 529 PRO A N 1
ATOM 3987 C CA . PRO A 1 529 ? 52.370 3.259 -33.652 1.00 81.19 529 PRO A CA 1
ATOM 3988 C C . PRO A 1 529 ? 52.145 4.106 -32.382 1.00 81.19 529 PRO A C 1
ATOM 3990 O O . PRO A 1 529 ? 51.010 4.307 -31.958 1.00 81.19 529 PRO A O 1
ATOM 3993 N N . GLY A 1 530 ? 53.228 4.606 -31.774 1.00 81.12 530 GLY A N 1
ATOM 3994 C CA . GLY A 1 530 ? 53.158 5.424 -30.556 1.00 81.12 530 GLY A CA 1
ATOM 3995 C C . GLY A 1 530 ? 52.240 6.646 -30.703 1.00 81.12 530 GLY A C 1
ATOM 3996 O O . GLY A 1 530 ? 52.154 7.251 -31.774 1.00 81.12 530 GLY A O 1
ATOM 3997 N N . LEU A 1 531 ? 51.539 7.003 -29.623 1.00 83.06 531 LEU A N 1
ATOM 3998 C CA . LEU A 1 531 ? 50.473 8.008 -29.656 1.00 83.06 531 LEU A CA 1
ATOM 3999 C C . LEU A 1 531 ? 50.957 9.390 -30.114 1.00 83.06 531 LEU A C 1
ATOM 4001 O O . LEU A 1 531 ? 51.731 10.060 -29.432 1.00 83.06 531 LEU A O 1
ATOM 4005 N N . GLY A 1 532 ? 50.389 9.864 -31.221 1.00 85.69 532 GLY A N 1
ATOM 4006 C CA . GLY A 1 532 ? 50.429 11.260 -31.647 1.00 85.69 532 GLY A CA 1
ATOM 4007 C C . GLY A 1 532 ? 49.065 11.938 -31.492 1.00 85.69 532 GLY A C 1
ATOM 4008 O O . GLY A 1 532 ? 48.020 11.303 -31.646 1.00 85.69 532 GLY A O 1
ATOM 4009 N N . LEU A 1 533 ? 49.057 13.254 -31.248 1.00 83.75 533 LEU A N 1
ATOM 4010 C CA . LEU A 1 533 ? 47.822 14.045 -31.116 1.00 83.75 533 LEU A CA 1
ATOM 4011 C C . LEU A 1 533 ? 46.924 13.922 -32.362 1.00 83.75 533 LEU A C 1
ATOM 4013 O O . LEU A 1 533 ? 45.720 13.714 -32.241 1.00 83.75 533 LEU A O 1
ATOM 4017 N N . GLY A 1 534 ? 47.516 13.998 -33.560 1.00 84.62 534 GLY A N 1
ATOM 4018 C CA . GLY A 1 534 ? 46.788 13.887 -34.828 1.00 84.62 534 GLY A CA 1
ATOM 4019 C C . GLY A 1 534 ? 46.137 12.516 -35.025 1.00 84.62 534 GLY A C 1
ATOM 4020 O O . GLY A 1 534 ? 44.948 12.442 -35.324 1.00 84.62 534 GLY A O 1
ATOM 4021 N N . GLY A 1 535 ? 46.879 11.433 -34.769 1.00 85.06 535 GLY A N 1
ATOM 4022 C CA . GLY A 1 535 ? 46.340 10.072 -34.852 1.00 85.06 535 GLY A CA 1
ATOM 4023 C C . GLY A 1 535 ? 45.283 9.790 -33.780 1.00 85.06 535 GLY A C 1
ATOM 4024 O O . GLY A 1 535 ? 44.304 9.094 -34.044 1.00 85.06 535 GLY A O 1
ATOM 4025 N N . ALA A 1 536 ? 45.426 10.370 -32.582 1.00 87.75 536 ALA A N 1
ATOM 4026 C CA . ALA A 1 536 ? 44.448 10.236 -31.501 1.00 87.75 536 ALA A CA 1
ATOM 4027 C C . ALA A 1 536 ? 43.131 10.943 -31.840 1.00 87.75 536 ALA A C 1
ATOM 4029 O O . ALA A 1 536 ? 42.067 10.338 -31.725 1.00 87.75 536 ALA A O 1
ATOM 4030 N N . LEU A 1 537 ? 43.193 12.174 -32.354 1.00 88.25 537 LEU A N 1
ATOM 4031 C CA . LEU A 1 537 ? 42.010 12.887 -32.839 1.00 88.25 537 LEU A CA 1
ATOM 4032 C C . LEU A 1 537 ? 41.344 12.160 -34.012 1.00 88.25 537 LEU A C 1
ATOM 4034 O O . LEU A 1 537 ? 40.123 12.026 -34.017 1.00 88.25 537 LEU A O 1
ATOM 4038 N N . GLN A 1 538 ? 42.125 11.643 -34.965 1.00 86.94 538 GLN A N 1
ATOM 4039 C CA . GLN A 1 538 ? 41.603 10.853 -36.082 1.00 86.94 538 GLN A CA 1
ATOM 4040 C C . GLN A 1 538 ? 40.892 9.582 -35.601 1.00 86.94 538 GLN A C 1
ATOM 4042 O O . GLN A 1 538 ? 39.824 9.263 -36.107 1.00 86.94 538 GLN A O 1
ATOM 4047 N N . THR A 1 539 ? 41.441 8.892 -34.600 1.00 86.94 539 THR A N 1
ATOM 4048 C CA . THR A 1 539 ? 40.840 7.677 -34.024 1.00 86.94 539 THR A CA 1
ATOM 4049 C C . THR A 1 539 ? 39.524 7.979 -33.315 1.00 86.94 539 THR A C 1
ATOM 4051 O O . THR A 1 539 ? 38.540 7.276 -33.514 1.00 86.94 539 THR A O 1
ATOM 4054 N N . VAL A 1 540 ? 39.475 9.045 -32.510 1.00 88.12 540 VAL A N 1
ATOM 4055 C CA . VAL A 1 540 ? 38.266 9.401 -31.754 1.00 88.12 540 VAL A CA 1
ATOM 4056 C C . VAL A 1 540 ? 37.175 9.948 -32.677 1.00 88.12 540 VAL A C 1
ATOM 4058 O O . VAL A 1 540 ? 36.040 9.486 -32.615 1.00 88.12 540 VAL A O 1
ATOM 4061 N N . LEU A 1 541 ? 37.503 10.897 -33.560 1.00 85.25 541 LEU A N 1
ATOM 4062 C CA . LEU A 1 541 ? 36.533 11.502 -34.481 1.00 85.25 541 LEU A CA 1
ATOM 4063 C C . LEU A 1 541 ? 36.113 10.542 -35.602 1.00 85.25 541 LEU A C 1
ATOM 4065 O O . LEU A 1 541 ? 34.943 10.530 -35.977 1.00 85.25 541 LEU A O 1
ATOM 4069 N N . GLY A 1 542 ? 37.039 9.726 -36.110 1.00 79.25 542 GLY A N 1
ATOM 4070 C CA . GLY A 1 542 ? 36.747 8.655 -37.063 1.00 79.25 542 GLY A CA 1
ATOM 4071 C C . GLY A 1 542 ? 35.878 7.566 -36.438 1.00 79.25 542 GLY A C 1
ATOM 4072 O O . GLY A 1 542 ? 34.871 7.176 -37.027 1.00 79.25 542 GLY A O 1
ATOM 4073 N N . GLY A 1 543 ? 36.175 7.162 -35.199 1.00 79.38 543 GLY A N 1
ATOM 4074 C CA . GLY A 1 543 ? 35.403 6.156 -34.470 1.00 79.38 543 GLY A CA 1
ATOM 4075 C C . GLY A 1 543 ? 33.938 6.544 -34.249 1.00 79.38 543 GLY A C 1
ATOM 4076 O O . GLY A 1 543 ? 33.070 5.675 -34.294 1.00 79.38 543 GLY A O 1
ATOM 4077 N N . LEU A 1 544 ? 33.623 7.841 -34.117 1.00 78.25 544 LEU A N 1
ATOM 4078 C CA . LEU A 1 544 ? 32.232 8.321 -34.038 1.00 78.25 544 LEU A CA 1
ATOM 4079 C C . LEU A 1 544 ? 31.400 7.998 -35.286 1.00 78.25 544 LEU A C 1
ATOM 4081 O O . LEU A 1 544 ? 30.177 7.899 -35.205 1.00 78.25 544 LEU A O 1
ATOM 4085 N N . VAL A 1 545 ? 32.048 7.858 -36.440 1.00 70.19 545 VAL A N 1
ATOM 4086 C CA . VAL A 1 545 ? 31.406 7.522 -37.717 1.00 70.19 545 VAL A CA 1
ATOM 4087 C C . VAL A 1 545 ? 31.759 6.112 -38.191 1.00 70.19 545 VAL A C 1
ATOM 4089 O O . VAL A 1 545 ? 31.405 5.741 -39.306 1.00 70.19 545 VAL A O 1
ATOM 4092 N N . GLY A 1 546 ? 32.408 5.306 -37.342 1.00 67.19 546 GLY A N 1
ATOM 4093 C CA . GLY A 1 546 ? 32.768 3.927 -37.667 1.00 67.19 546 GLY A CA 1
ATOM 4094 C C . GLY A 1 546 ? 34.011 3.765 -38.531 1.00 67.19 546 GLY A C 1
ATOM 4095 O O . GLY A 1 546 ? 34.176 2.716 -39.145 1.00 67.19 546 GLY A O 1
ATOM 4096 N N . ILE A 1 547 ? 34.842 4.800 -38.634 1.00 77.94 547 ILE A N 1
ATOM 4097 C CA . ILE A 1 547 ? 36.108 4.755 -39.363 1.00 77.94 547 ILE A CA 1
ATOM 4098 C C . ILE A 1 547 ? 37.213 4.409 -38.369 1.00 77.94 547 ILE A C 1
ATOM 4100 O O . ILE A 1 547 ? 37.423 5.135 -37.395 1.00 77.94 547 ILE A O 1
ATOM 4104 N N . ASP A 1 548 ? 37.930 3.323 -38.641 1.00 74.31 548 ASP A N 1
ATOM 4105 C CA . ASP A 1 548 ? 39.046 2.897 -37.805 1.00 74.31 548 ASP A CA 1
ATOM 4106 C C . ASP A 1 548 ? 40.199 3.912 -37.837 1.00 74.31 548 ASP A C 1
ATOM 4108 O O . ASP A 1 548 ? 40.511 4.531 -38.861 1.00 74.31 548 ASP A O 1
ATOM 4112 N N . GLY A 1 549 ? 40.828 4.097 -36.677 1.00 80.94 549 GLY A N 1
ATOM 4113 C CA . GLY A 1 549 ? 42.009 4.939 -36.528 1.00 80.94 549 GLY A CA 1
ATOM 4114 C C . GLY A 1 549 ? 43.294 4.253 -37.011 1.00 80.94 549 GLY A C 1
ATOM 4115 O O . GLY A 1 549 ? 43.308 3.051 -37.262 1.00 80.94 549 GLY A O 1
ATOM 4116 N N . PRO A 1 550 ? 44.418 4.986 -37.087 1.00 82.50 550 PRO A N 1
ATOM 4117 C CA . PRO A 1 550 ? 45.710 4.436 -37.512 1.00 82.50 550 PRO A CA 1
ATOM 4118 C C . PRO A 1 550 ? 46.385 3.516 -36.474 1.00 82.50 550 PRO A C 1
ATOM 4120 O O . PRO A 1 550 ? 47.527 3.112 -36.684 1.00 82.50 550 PRO A O 1
ATOM 4123 N N . TYR A 1 551 ? 45.732 3.229 -35.345 1.00 84.31 551 TYR A N 1
ATOM 4124 C CA . TYR A 1 551 ? 46.312 2.520 -34.208 1.00 84.31 551 TYR A CA 1
ATOM 4125 C C . TYR A 1 551 ? 45.873 1.060 -34.140 1.00 84.31 551 TYR A C 1
ATOM 4127 O O . TYR A 1 551 ? 44.702 0.733 -34.315 1.00 84.31 551 TYR A O 1
ATOM 4135 N N . SER A 1 552 ? 46.819 0.197 -33.787 1.00 80.00 552 SER A N 1
ATOM 4136 C CA . SER A 1 552 ? 46.600 -1.199 -33.424 1.00 80.00 552 SER A CA 1
ATOM 4137 C C . SER A 1 552 ? 46.794 -1.386 -31.917 1.00 80.00 552 SER A C 1
ATOM 4139 O O . SER A 1 552 ? 47.692 -0.792 -31.315 1.00 80.00 552 SER A O 1
ATOM 4141 N N . TYR A 1 553 ? 45.927 -2.184 -31.293 1.00 82.38 553 TYR A N 1
ATOM 4142 C CA . TYR A 1 553 ? 45.875 -2.355 -29.839 1.00 82.38 553 TYR A CA 1
ATOM 4143 C C . TYR A 1 553 ? 46.377 -3.745 -29.453 1.00 82.38 553 TYR A C 1
ATOM 4145 O O . TYR A 1 553 ? 45.865 -4.747 -29.949 1.00 82.38 553 TYR A O 1
ATOM 4153 N N . ARG A 1 554 ? 47.331 -3.835 -28.517 1.00 76.50 554 ARG A N 1
ATOM 4154 C CA . ARG A 1 554 ? 47.778 -5.138 -27.985 1.00 76.50 554 ARG A CA 1
ATOM 4155 C C . ARG A 1 554 ? 46.765 -5.774 -27.023 1.00 76.50 554 ARG A C 1
ATOM 4157 O O . ARG A 1 554 ? 46.776 -6.985 -26.829 1.00 76.50 554 ARG A O 1
ATOM 4164 N N . SER A 1 555 ? 45.893 -4.969 -26.412 1.00 76.19 555 SER A N 1
ATOM 4165 C CA . SER A 1 555 ? 44.815 -5.442 -25.537 1.00 76.19 555 SER A CA 1
ATOM 4166 C C . SER A 1 555 ? 43.599 -5.878 -26.357 1.00 76.19 555 SER A C 1
ATOM 4168 O O . SER A 1 555 ? 42.943 -5.046 -26.985 1.00 76.19 555 SER A O 1
ATOM 4170 N N . GLY A 1 556 ? 43.255 -7.170 -26.307 1.00 70.94 556 GLY A N 1
ATOM 4171 C CA . GLY A 1 556 ? 42.082 -7.715 -27.005 1.00 70.94 556 GLY A CA 1
ATOM 4172 C C . GLY A 1 556 ? 40.750 -7.113 -26.539 1.00 70.94 556 GLY A C 1
ATOM 4173 O O . GLY A 1 556 ? 39.838 -6.949 -27.343 1.00 70.94 556 GLY A O 1
ATOM 4174 N N . PHE A 1 557 ? 40.651 -6.708 -25.266 1.00 74.25 557 PHE A N 1
ATOM 4175 C CA . PHE A 1 557 ? 39.468 -6.016 -24.748 1.00 74.25 557 PHE A CA 1
ATOM 4176 C C . PHE A 1 557 ? 39.317 -4.622 -25.365 1.00 74.25 557 PHE A C 1
ATOM 4178 O O . PHE A 1 557 ? 38.244 -4.290 -25.852 1.00 74.25 557 PHE A O 1
ATOM 4185 N N . VAL A 1 558 ? 40.385 -3.817 -25.395 1.00 77.56 558 VAL A N 1
ATOM 4186 C CA . VAL A 1 558 ? 40.333 -2.444 -25.936 1.00 77.56 558 VAL A CA 1
ATOM 4187 C C . VAL A 1 558 ? 40.130 -2.458 -27.449 1.00 77.56 558 VAL A C 1
ATOM 4189 O O . VAL A 1 558 ? 39.336 -1.665 -27.952 1.00 77.56 558 VAL A O 1
ATOM 4192 N N . ALA A 1 559 ? 40.771 -3.399 -28.151 1.00 74.62 559 ALA A N 1
ATOM 4193 C CA . ALA A 1 559 ? 40.579 -3.618 -29.583 1.00 74.62 559 ALA A CA 1
ATOM 4194 C C . ALA A 1 559 ? 39.107 -3.891 -29.942 1.00 74.62 559 ALA A C 1
ATOM 4196 O O . ALA A 1 559 ? 38.633 -3.422 -30.971 1.00 74.62 559 ALA A O 1
ATOM 4197 N N . ALA A 1 560 ? 38.379 -4.618 -29.086 1.00 70.12 560 ALA A N 1
ATOM 4198 C CA . ALA A 1 560 ? 36.960 -4.913 -29.283 1.00 70.12 560 ALA A CA 1
ATOM 4199 C C . ALA A 1 560 ? 36.028 -3.807 -28.749 1.00 70.12 560 ALA A C 1
ATOM 4201 O O . ALA A 1 560 ? 34.988 -3.523 -29.342 1.00 70.12 560 ALA A O 1
ATOM 4202 N N . PHE A 1 561 ? 36.382 -3.178 -27.626 1.00 76.44 561 PHE A N 1
ATOM 4203 C CA . PHE A 1 561 ? 35.518 -2.248 -26.899 1.00 76.44 561 PHE A CA 1
ATOM 4204 C C . PHE A 1 561 ? 35.552 -0.821 -27.456 1.00 76.44 561 PHE A C 1
ATOM 4206 O O . PHE A 1 561 ? 34.496 -0.220 -27.644 1.00 76.44 561 PHE A O 1
ATOM 4213 N N . LEU A 1 562 ? 36.737 -0.254 -27.716 1.00 80.06 562 LEU A N 1
ATOM 4214 C CA . LEU A 1 562 ? 36.885 1.172 -28.031 1.00 80.06 562 LEU A CA 1
ATOM 4215 C C . LEU A 1 562 ? 36.206 1.577 -29.355 1.00 80.06 562 LEU A C 1
ATOM 4217 O O . LEU A 1 562 ? 35.476 2.574 -29.340 1.00 80.06 562 LEU A O 1
ATOM 4221 N N . PRO A 1 563 ? 36.342 0.818 -30.464 1.00 78.00 563 PRO A N 1
ATOM 4222 C CA . PRO A 1 563 ? 35.604 1.112 -31.692 1.00 78.00 563 PRO A CA 1
ATOM 4223 C C . PRO A 1 563 ? 34.086 1.055 -31.479 1.00 78.00 563 PRO A C 1
ATOM 4225 O O . PRO A 1 563 ? 33.375 1.976 -31.873 1.00 78.00 563 PRO A O 1
ATOM 4228 N N . GLY A 1 564 ? 33.584 0.031 -30.776 1.00 69.81 564 GLY A N 1
ATOM 4229 C CA . GLY A 1 564 ? 32.156 -0.115 -30.471 1.00 69.81 564 GLY A CA 1
ATOM 4230 C C . GLY A 1 564 ? 31.603 0.986 -29.555 1.00 69.81 564 GLY A C 1
ATOM 4231 O O . GLY A 1 564 ? 30.486 1.461 -29.758 1.00 69.81 564 GLY A O 1
ATOM 4232 N N . ALA A 1 565 ? 32.388 1.442 -28.578 1.00 74.12 565 ALA A N 1
ATOM 4233 C CA . ALA A 1 565 ? 32.002 2.505 -27.653 1.00 74.12 565 ALA A CA 1
ATOM 4234 C C . ALA A 1 565 ? 31.963 3.884 -28.333 1.00 74.12 565 ALA A C 1
ATOM 4236 O O . ALA A 1 565 ? 30.971 4.603 -28.199 1.00 74.12 565 ALA A O 1
ATOM 4237 N N . LEU A 1 566 ? 33.002 4.246 -29.099 1.00 81.50 566 LEU A N 1
ATOM 4238 C CA . LEU A 1 566 ? 33.025 5.495 -29.876 1.00 81.50 566 LEU A CA 1
ATOM 4239 C C . LEU A 1 566 ? 31.877 5.539 -30.879 1.00 81.50 566 LEU A C 1
ATOM 4241 O O . LEU A 1 566 ? 31.229 6.571 -31.051 1.00 81.50 566 LEU A O 1
ATOM 4245 N N . LEU A 1 567 ? 31.566 4.389 -31.463 1.00 73.50 567 LEU A N 1
ATOM 4246 C CA . LEU A 1 567 ? 30.454 4.247 -32.369 1.00 73.50 567 LEU A CA 1
ATOM 4247 C C . LEU A 1 567 ? 29.092 4.476 -31.712 1.00 73.50 567 LEU A C 1
ATOM 4249 O O . LEU A 1 567 ? 28.262 5.232 -32.221 1.00 73.50 567 LEU A O 1
ATOM 4253 N N . ALA A 1 568 ? 28.857 3.821 -30.575 1.00 68.12 568 ALA A N 1
ATOM 4254 C CA . ALA A 1 568 ? 27.632 3.982 -29.806 1.00 68.12 568 ALA A CA 1
ATOM 4255 C C . ALA A 1 568 ? 27.440 5.444 -29.370 1.00 68.12 568 ALA A C 1
ATOM 4257 O O . ALA A 1 568 ? 26.323 5.968 -29.427 1.00 68.12 568 ALA A O 1
ATOM 4258 N N . LEU A 1 569 ? 28.528 6.131 -29.006 1.00 79.19 569 LEU A N 1
ATOM 4259 C CA . LEU A 1 569 ? 28.523 7.566 -28.728 1.00 79.19 569 LEU A CA 1
ATOM 4260 C C . LEU A 1 569 ? 28.167 8.371 -29.989 1.00 79.19 569 LEU A C 1
ATOM 4262 O O . LEU A 1 569 ? 27.262 9.197 -29.947 1.00 79.19 569 LEU A O 1
ATOM 4266 N N . GLY A 1 570 ? 28.753 8.081 -31.148 1.00 78.25 570 GLY A N 1
ATOM 4267 C CA . GLY A 1 570 ? 28.411 8.762 -32.405 1.00 78.25 570 GLY A CA 1
ATOM 4268 C C . GLY A 1 570 ? 26.924 8.660 -32.767 1.00 78.25 570 GLY A C 1
ATOM 4269 O O . GLY A 1 570 ? 26.275 9.672 -33.052 1.00 78.25 570 GLY A O 1
ATOM 4270 N N . ILE A 1 571 ? 26.355 7.454 -32.651 1.00 70.75 571 ILE A N 1
ATOM 4271 C CA . ILE A 1 571 ? 24.917 7.194 -32.834 1.00 70.75 571 ILE A CA 1
ATOM 4272 C C . ILE A 1 571 ? 24.090 8.007 -31.831 1.00 70.75 571 ILE A C 1
ATOM 4274 O O . ILE A 1 571 ? 23.143 8.696 -32.215 1.00 70.75 571 ILE A O 1
ATOM 4278 N N . THR A 1 572 ? 24.463 7.966 -30.551 1.00 71.56 572 THR A N 1
ATOM 4279 C CA . THR A 1 572 ? 23.765 8.681 -29.472 1.00 71.56 572 THR A CA 1
ATOM 4280 C C . THR A 1 572 ? 23.777 10.192 -29.702 1.00 71.56 572 THR A C 1
ATOM 4282 O O . THR A 1 572 ? 22.740 10.845 -29.576 1.00 71.56 572 THR A O 1
ATOM 4285 N N . GLY A 1 573 ? 24.920 10.751 -30.105 1.00 76.50 573 GLY A N 1
ATOM 4286 C CA . GLY A 1 573 ? 25.075 12.164 -30.438 1.00 76.50 573 GLY A CA 1
ATOM 4287 C C . GLY A 1 573 ? 24.200 12.591 -31.615 1.00 76.50 573 GLY A C 1
ATOM 4288 O O . GLY A 1 573 ? 23.539 13.630 -31.537 1.00 76.50 573 GLY A O 1
ATOM 4289 N N . LEU A 1 574 ? 24.122 11.781 -32.679 1.00 73.00 574 LEU A N 1
ATOM 4290 C CA . LEU A 1 574 ? 23.264 12.091 -33.825 1.00 73.00 574 LEU A CA 1
ATOM 4291 C C . LEU A 1 574 ? 21.773 12.007 -33.469 1.00 73.00 574 LEU A C 1
ATOM 4293 O O . LEU A 1 574 ? 21.001 12.882 -33.863 1.00 73.00 574 LEU A O 1
ATOM 4297 N N . VAL A 1 575 ? 21.362 10.993 -32.703 1.00 69.38 575 VAL A N 1
ATOM 4298 C CA . VAL A 1 575 ? 19.974 10.856 -32.232 1.00 69.38 575 VAL A CA 1
ATOM 4299 C C . VAL A 1 575 ? 19.595 12.042 -31.345 1.00 69.38 575 VAL A C 1
ATOM 4301 O O . VAL A 1 575 ? 18.547 12.652 -31.559 1.00 69.38 575 VAL A O 1
ATOM 4304 N N . LEU A 1 576 ? 20.461 12.431 -30.406 1.00 68.69 576 LEU A N 1
ATOM 4305 C CA . LEU A 1 576 ? 20.254 13.602 -29.553 1.00 68.69 576 LEU A CA 1
ATOM 4306 C C . LEU A 1 576 ? 20.132 14.886 -30.386 1.00 68.69 576 LEU A C 1
ATOM 4308 O O . LEU A 1 576 ? 19.209 15.674 -30.175 1.00 68.69 576 LEU A O 1
ATOM 4312 N N . LEU A 1 577 ? 21.018 15.082 -31.365 1.00 72.56 577 LEU A N 1
ATOM 4313 C CA . LEU A 1 577 ? 20.979 16.229 -32.271 1.00 72.56 577 LEU A CA 1
ATOM 4314 C C . LEU A 1 577 ? 19.680 16.257 -33.090 1.00 72.56 577 LEU A C 1
ATOM 4316 O O . LEU A 1 577 ? 19.033 17.301 -33.175 1.00 72.56 577 LEU A O 1
ATOM 4320 N N . ALA A 1 578 ? 19.255 15.119 -33.642 1.00 67.69 578 ALA A N 1
ATOM 4321 C CA . ALA A 1 578 ? 18.005 15.000 -34.388 1.00 67.69 578 ALA A CA 1
ATOM 4322 C C . ALA A 1 578 ? 16.784 15.312 -33.508 1.00 67.69 578 ALA A C 1
ATOM 4324 O O . ALA A 1 578 ? 15.907 16.075 -33.917 1.00 67.69 578 ALA A O 1
ATOM 4325 N N . VAL A 1 579 ? 16.749 14.792 -32.277 1.00 67.06 579 VAL A N 1
ATOM 4326 C CA . VAL A 1 579 ? 15.692 15.077 -31.294 1.00 67.06 579 VAL A CA 1
ATOM 4327 C C . VAL A 1 579 ? 15.640 16.566 -30.947 1.00 67.06 579 VAL A C 1
ATOM 4329 O O . VAL A 1 579 ? 14.551 17.135 -30.881 1.00 67.06 579 VAL A O 1
ATOM 4332 N N . LEU A 1 580 ? 16.789 17.224 -30.767 1.00 66.19 580 LEU A N 1
ATOM 4333 C CA . LEU A 1 580 ? 16.856 18.657 -30.465 1.00 66.19 580 LEU A CA 1
ATOM 4334 C C . LEU A 1 580 ? 16.446 19.529 -31.663 1.00 66.19 580 LEU A C 1
ATOM 4336 O O . LEU A 1 580 ? 15.682 20.477 -31.494 1.00 66.19 580 LEU A O 1
ATOM 4340 N N . LEU A 1 581 ? 16.890 19.207 -32.881 1.00 66.25 581 LEU A N 1
ATOM 4341 C CA . LEU A 1 581 ? 16.572 19.979 -34.093 1.00 66.25 581 LEU A CA 1
ATOM 4342 C C . LEU A 1 581 ? 15.105 19.856 -34.528 1.00 66.25 581 LEU A C 1
ATOM 4344 O O . LEU A 1 581 ? 14.558 20.773 -35.156 1.00 66.25 581 LEU A O 1
ATOM 4348 N N . LEU A 1 582 ? 14.476 18.726 -34.200 1.00 64.88 582 LEU A N 1
ATOM 4349 C CA . LEU A 1 582 ? 13.082 18.421 -34.515 1.00 64.88 582 LEU A CA 1
ATOM 4350 C C . LEU A 1 582 ? 12.136 18.671 -33.331 1.00 64.88 582 LEU A C 1
ATOM 4352 O O . LEU A 1 582 ? 10.939 18.393 -33.439 1.00 64.88 582 LEU A O 1
ATOM 4356 N N . ARG A 1 583 ? 12.645 19.217 -32.218 1.00 65.25 583 ARG A N 1
ATOM 4357 C CA . ARG A 1 583 ? 11.855 19.477 -31.014 1.00 65.25 583 ARG A CA 1
ATOM 4358 C C . ARG A 1 583 ? 10.711 20.472 -31.313 1.00 65.25 583 ARG A C 1
ATOM 4360 O O . ARG A 1 583 ? 10.899 21.448 -32.048 1.00 65.25 583 ARG A O 1
ATOM 4367 N N . PRO A 1 584 ? 9.500 20.216 -30.788 1.00 57.94 584 PRO A N 1
ATOM 4368 C CA . PRO A 1 584 ? 8.308 21.030 -31.033 1.00 57.94 584 PRO A CA 1
ATOM 4369 C C . PRO A 1 584 ? 8.353 22.416 -30.375 1.00 57.94 584 PRO A C 1
ATOM 4371 O O . PRO A 1 584 ? 8.904 22.547 -29.283 1.00 57.94 584 PRO A O 1
ATOM 4374 N N . VAL A 1 585 ? 7.734 23.418 -31.030 1.00 58.34 585 VAL A N 1
ATOM 4375 C CA . VAL A 1 585 ? 7.686 24.817 -30.553 1.00 58.34 585 VAL A CA 1
ATOM 4376 C C . VAL A 1 585 ? 7.133 24.877 -29.136 1.00 58.34 585 VAL A C 1
ATOM 4378 O O . VAL A 1 585 ? 6.007 24.433 -28.893 1.00 58.34 585 VAL A O 1
ATOM 4381 N N . VAL A 1 586 ? 7.924 25.449 -28.233 1.00 59.91 586 VAL A N 1
ATOM 4382 C CA . VAL A 1 586 ? 7.532 25.755 -26.860 1.00 59.91 586 VAL A CA 1
ATOM 4383 C C . VAL A 1 586 ? 7.233 27.248 -26.795 1.00 59.91 586 VAL A C 1
ATOM 4385 O O . VAL A 1 586 ? 8.076 28.052 -26.414 1.00 59.91 586 VAL A O 1
ATOM 4388 N N . ALA A 1 587 ? 6.042 27.635 -27.238 1.00 51.00 587 ALA A N 1
ATOM 4389 C CA . ALA A 1 587 ? 5.547 28.987 -27.023 1.00 51.00 587 ALA A CA 1
ATOM 4390 C C . ALA A 1 587 ? 4.562 28.935 -25.855 1.00 51.00 587 ALA A C 1
ATOM 4392 O O . ALA A 1 587 ? 3.374 28.691 -26.059 1.00 51.00 587 ALA A O 1
ATOM 4393 N N . SER A 1 588 ? 5.068 29.113 -24.636 1.00 51.78 588 SER A N 1
ATOM 4394 C CA . SER A 1 588 ? 4.221 29.504 -23.514 1.00 51.78 588 SER A CA 1
ATOM 4395 C C . SER A 1 588 ? 3.986 31.000 -23.615 1.00 51.78 588 SER A C 1
ATOM 4397 O O . SER A 1 588 ? 4.940 31.779 -23.575 1.00 51.78 588 SER A O 1
ATOM 4399 N N . GLN A 1 589 ? 2.731 31.402 -23.762 1.00 55.28 589 GLN A N 1
ATOM 4400 C CA . GLN A 1 589 ? 2.352 32.757 -23.399 1.00 55.28 589 GLN A CA 1
ATOM 4401 C C . GLN A 1 589 ? 2.004 32.715 -21.908 1.00 55.28 589 GLN A C 1
ATOM 4403 O O . GLN A 1 589 ? 1.077 31.990 -21.549 1.00 55.28 589 GLN A O 1
ATOM 4408 N N . PRO A 1 590 ? 2.782 33.378 -21.036 1.00 57.81 590 PRO A N 1
ATOM 4409 C CA . PRO A 1 590 ? 2.378 33.558 -19.650 1.00 57.81 590 PRO A CA 1
ATOM 4410 C C . PRO A 1 590 ? 1.013 34.259 -19.610 1.00 57.81 590 PRO A C 1
ATOM 4412 O O . PRO A 1 590 ? 0.812 35.233 -20.336 1.00 57.81 590 PRO A O 1
ATOM 4415 N N . HIS A 1 591 ? 0.081 33.743 -18.808 1.00 66.62 591 HIS A N 1
ATOM 4416 C CA . HIS A 1 591 ? -1.237 34.359 -18.645 1.00 66.62 591 HIS A CA 1
ATOM 4417 C C . HIS A 1 591 ? -1.120 35.672 -17.890 1.00 66.62 591 HIS A C 1
ATOM 4419 O O . HIS A 1 591 ? -0.326 35.786 -16.954 1.00 66.62 591 HIS A O 1
ATOM 4425 N N . THR A 1 592 ? -1.897 36.662 -18.319 1.00 73.81 592 THR A N 1
ATOM 4426 C CA . THR A 1 592 ? -2.008 37.932 -17.606 1.00 73.81 592 THR A CA 1
ATOM 4427 C C . THR A 1 592 ? -2.911 37.773 -16.387 1.00 73.81 592 THR A C 1
ATOM 4429 O O . THR A 1 592 ? -3.657 36.803 -16.248 1.00 73.81 592 THR A O 1
ATOM 4432 N N . GLU A 1 593 ? -2.879 38.765 -15.508 1.00 74.75 593 GLU A N 1
ATOM 4433 C CA . GLU A 1 593 ? -3.818 38.854 -14.394 1.00 74.75 593 GLU A CA 1
ATOM 4434 C C . GLU A 1 593 ? -5.286 38.859 -14.861 1.00 74.75 593 GLU A C 1
ATOM 4436 O O . GLU A 1 593 ? -6.161 38.234 -14.264 1.00 74.75 593 GLU A O 1
ATOM 4441 N N . GLU A 1 594 ? -5.552 39.506 -15.997 1.00 81.12 594 GLU A N 1
ATOM 4442 C CA . GLU A 1 594 ? -6.881 39.561 -16.609 1.00 81.12 594 GLU A CA 1
ATOM 4443 C C . GLU A 1 594 ? -7.371 38.179 -17.070 1.00 81.12 594 GLU A C 1
ATOM 4445 O O . GLU A 1 594 ? -8.549 37.851 -16.898 1.00 81.12 594 GLU A O 1
ATOM 4450 N N . ASP A 1 595 ? -6.474 37.348 -17.614 1.00 83.31 595 ASP A N 1
ATOM 4451 C CA . ASP A 1 595 ? -6.785 35.968 -17.997 1.00 83.31 595 ASP A CA 1
ATOM 4452 C C . ASP A 1 595 ? -7.199 35.142 -16.772 1.00 83.31 595 ASP A C 1
ATOM 4454 O O . ASP A 1 595 ? -8.198 34.422 -16.815 1.00 83.31 595 ASP A O 1
ATOM 4458 N N . TRP A 1 596 ? -6.474 35.282 -15.659 1.00 82.94 596 TRP A N 1
ATOM 4459 C CA . TRP A 1 596 ? -6.798 34.612 -14.399 1.00 82.94 596 TRP A CA 1
ATOM 4460 C C . TRP A 1 596 ? -8.166 35.018 -13.864 1.00 82.94 596 TRP A C 1
ATOM 4462 O O . TRP A 1 596 ? -9.010 34.162 -13.602 1.00 82.94 596 TRP A O 1
ATOM 4472 N N . GLN A 1 597 ? -8.436 36.320 -13.779 1.00 84.81 597 GLN A N 1
ATOM 4473 C CA . GLN A 1 597 ? -9.730 36.828 -13.317 1.00 84.81 597 GLN A CA 1
ATOM 4474 C C . GLN A 1 597 ? -10.885 36.356 -14.205 1.00 84.81 597 GLN A C 1
ATOM 4476 O O . GLN A 1 597 ? -11.980 36.057 -13.717 1.00 84.81 597 GLN A O 1
ATOM 4481 N N . ARG A 1 598 ? -10.659 36.265 -15.519 1.00 88.75 598 ARG A N 1
ATOM 4482 C CA . ARG A 1 598 ? -11.639 35.732 -16.466 1.00 88.75 598 ARG A CA 1
ATOM 4483 C C . ARG A 1 598 ? -11.888 34.241 -16.256 1.00 88.75 598 ARG A C 1
ATOM 4485 O O . ARG A 1 598 ? -13.052 33.845 -16.208 1.00 88.75 598 ARG A O 1
ATOM 4492 N N . ALA A 1 599 ? -10.841 33.431 -16.116 1.00 89.81 599 ALA A N 1
ATOM 4493 C CA . ALA A 1 599 ? -10.973 32.001 -15.846 1.00 89.81 599 ALA A CA 1
ATOM 4494 C C . ALA A 1 599 ? -11.722 31.757 -14.526 1.00 89.81 599 ALA A C 1
ATOM 4496 O O . ALA A 1 599 ? -12.692 31.000 -14.510 1.00 89.81 599 ALA A O 1
ATOM 4497 N N . THR A 1 600 ? -11.365 32.472 -13.453 1.00 89.75 600 THR A N 1
ATOM 4498 C CA . THR A 1 600 ? -12.046 32.391 -12.151 1.00 89.75 600 THR A CA 1
ATOM 4499 C C . THR A 1 600 ? -13.528 32.737 -12.264 1.00 89.75 600 THR A C 1
ATOM 4501 O O . THR A 1 600 ? -14.373 32.016 -11.733 1.00 89.75 600 THR A O 1
ATOM 4504 N N . ARG A 1 601 ? -13.879 33.791 -13.013 1.00 90.81 601 ARG A N 1
ATOM 4505 C CA . ARG A 1 601 ? -15.280 34.152 -13.282 1.00 90.81 601 ARG A CA 1
ATOM 4506 C C . ARG A 1 601 ? -16.031 33.016 -13.977 1.00 90.81 601 ARG A C 1
ATOM 4508 O O . ARG A 1 601 ? -17.117 32.650 -13.539 1.00 90.81 601 ARG A O 1
ATOM 4515 N N . LEU A 1 602 ? -15.444 32.433 -15.024 1.00 91.06 602 LEU A N 1
ATOM 4516 C CA . LEU A 1 602 ? -16.051 31.324 -15.766 1.00 91.06 602 LEU A CA 1
ATOM 4517 C C . LEU A 1 602 ? -16.204 30.067 -14.904 1.00 91.06 602 LEU A C 1
ATOM 4519 O O . LEU A 1 602 ? -17.224 29.392 -15.010 1.00 91.06 602 LEU A O 1
ATOM 4523 N N . VAL A 1 603 ? -15.252 29.769 -14.017 1.00 90.81 603 VAL A N 1
ATOM 4524 C CA . VAL A 1 603 ? -15.372 28.667 -13.048 1.00 90.81 603 VAL A CA 1
ATOM 4525 C C . VAL A 1 603 ? -16.488 28.935 -12.041 1.00 90.81 603 VAL A C 1
ATOM 4527 O O . VAL A 1 603 ? -17.318 28.056 -11.829 1.00 90.81 603 VAL A O 1
ATOM 4530 N N . ARG A 1 604 ? -16.590 30.146 -11.484 1.00 89.38 604 ARG A N 1
ATOM 4531 C CA . ARG A 1 604 ? -17.679 30.503 -10.557 1.00 89.38 604 ARG A CA 1
ATOM 4532 C C . ARG A 1 604 ? -19.064 30.393 -11.201 1.00 89.38 604 ARG A C 1
ATOM 4534 O O . ARG A 1 604 ? -20.010 29.940 -10.566 1.00 89.38 604 ARG A O 1
ATOM 4541 N N . THR A 1 605 ? -19.200 30.777 -12.470 1.00 86.38 605 THR A N 1
ATOM 4542 C CA . THR A 1 605 ? -20.496 30.760 -13.175 1.00 86.38 605 THR A CA 1
ATOM 4543 C C . THR A 1 605 ? -20.834 29.393 -13.792 1.00 86.38 605 THR A C 1
ATOM 4545 O O . THR A 1 605 ? -21.989 28.959 -13.764 1.00 86.38 605 THR A O 1
ATOM 4548 N N . HIS A 1 606 ? -19.844 28.697 -14.355 1.00 85.88 606 HIS A N 1
ATOM 4549 C CA . HIS A 1 606 ? -20.034 27.513 -15.206 1.00 85.88 606 HIS A CA 1
ATOM 4550 C C . HIS A 1 606 ? -19.228 26.276 -14.776 1.00 85.88 606 HIS A C 1
ATOM 4552 O O . HIS A 1 606 ? -19.306 25.240 -15.437 1.00 85.88 606 HIS A O 1
ATOM 4558 N N . GLY A 1 607 ? -18.464 26.343 -13.686 1.00 83.50 607 GLY A N 1
ATOM 4559 C CA . GLY A 1 607 ? -17.639 25.249 -13.165 1.00 83.50 607 GLY A CA 1
ATOM 4560 C C . GLY A 1 607 ? -18.454 24.187 -12.437 1.00 83.50 607 GLY A C 1
ATOM 4561 O O . GLY A 1 607 ? -18.325 24.026 -11.230 1.00 83.50 607 GLY A O 1
ATOM 4562 N N . TRP A 1 608 ? -19.319 23.488 -13.173 1.00 80.62 608 TRP A N 1
ATOM 4563 C CA . TRP A 1 608 ? -20.281 22.531 -12.610 1.00 80.62 608 TRP A CA 1
ATOM 4564 C C . TRP A 1 608 ? -19.691 21.174 -12.229 1.00 80.62 608 TRP A C 1
ATOM 4566 O O . TRP A 1 608 ? -20.313 20.391 -11.504 1.00 80.62 608 TRP A O 1
ATOM 4576 N N . ASP A 1 609 ? -18.526 20.876 -12.796 1.00 85.50 609 ASP A N 1
ATOM 4577 C CA . ASP A 1 609 ? -17.775 19.662 -12.533 1.00 85.50 609 ASP A CA 1
ATOM 4578 C C . ASP A 1 609 ? -16.945 19.812 -11.256 1.00 85.50 609 ASP A C 1
ATOM 4580 O O . ASP A 1 609 ? -16.392 20.879 -10.992 1.00 85.50 609 ASP A O 1
ATOM 4584 N N . THR A 1 610 ? -16.804 18.732 -10.496 1.00 85.62 610 THR A N 1
ATOM 4585 C CA . THR A 1 610 ? -15.993 18.710 -9.269 1.00 85.62 610 THR A CA 1
ATOM 4586 C C . THR A 1 610 ? -14.522 19.025 -9.530 1.00 85.62 610 THR A C 1
ATOM 4588 O O . THR A 1 610 ? -13.856 19.533 -8.638 1.00 85.62 610 THR A O 1
ATOM 4591 N N . LEU A 1 611 ? -14.020 18.828 -10.757 1.00 87.75 611 LEU A N 1
ATOM 4592 C CA . LEU A 1 611 ? -12.639 19.164 -11.116 1.00 87.75 611 LEU A CA 1
ATOM 4593 C C . LEU A 1 611 ? -12.470 20.563 -11.714 1.00 87.75 611 LEU A C 1
ATOM 4595 O O . LEU A 1 611 ? -11.345 20.986 -11.989 1.00 87.75 611 LEU A O 1
ATOM 4599 N N . ALA A 1 612 ? -13.565 21.303 -11.913 1.00 89.56 612 ALA A N 1
ATOM 4600 C CA . ALA A 1 612 ? -13.524 22.598 -12.583 1.00 89.56 612 ALA A CA 1
ATOM 4601 C C . ALA A 1 612 ? -12.672 23.617 -11.818 1.00 89.56 612 ALA A C 1
ATOM 4603 O O . ALA A 1 612 ? -11.970 24.402 -12.450 1.00 89.56 612 ALA A O 1
ATOM 4604 N N . TYR A 1 613 ? -12.674 23.592 -10.482 1.00 90.31 613 TYR A N 1
ATOM 4605 C CA . TYR A 1 613 ? -11.858 24.521 -9.697 1.00 90.31 613 TYR A CA 1
ATOM 4606 C C . TYR A 1 613 ? -10.358 24.272 -9.875 1.00 90.31 613 TYR A C 1
ATOM 4608 O O . TYR A 1 613 ? -9.587 25.216 -10.031 1.00 90.31 613 TYR A O 1
ATOM 4616 N N . PHE A 1 614 ? -9.936 23.006 -9.964 1.00 89.00 614 PHE A N 1
ATOM 4617 C CA . PHE A 1 614 ? -8.532 22.659 -10.196 1.00 89.00 614 PHE A CA 1
ATOM 4618 C C . PHE A 1 614 ? -8.026 23.113 -11.564 1.00 89.00 614 PHE A C 1
ATOM 4620 O O . PHE A 1 614 ? -6.816 23.164 -11.773 1.00 89.00 614 PHE A O 1
ATOM 4627 N N . SER A 1 615 ? -8.906 23.466 -12.508 1.00 88.81 615 SER A N 1
ATOM 4628 C CA . SER A 1 615 ? -8.486 24.095 -13.763 1.00 88.81 615 SER A CA 1
ATOM 4629 C C . SER A 1 615 ? -7.712 25.398 -13.519 1.00 88.81 615 SER A C 1
ATOM 4631 O O . SER A 1 615 ? -6.805 25.685 -14.289 1.00 88.81 615 SER A O 1
ATOM 4633 N N . LEU A 1 616 ? -7.973 26.096 -12.404 1.00 87.44 616 LEU A N 1
ATOM 4634 C CA . LEU A 1 616 ? -7.316 27.326 -11.936 1.00 87.44 616 LEU A CA 1
ATOM 4635 C C . LEU A 1 616 ? -6.006 27.062 -11.176 1.00 87.44 616 LEU A C 1
ATOM 4637 O O . LEU A 1 616 ? -5.670 27.763 -10.224 1.00 87.44 616 LEU A O 1
ATOM 4641 N N . ARG A 1 617 ? -5.278 26.010 -11.535 1.00 81.88 617 ARG A N 1
ATOM 4642 C CA . ARG A 1 617 ? -3.965 25.720 -10.956 1.00 81.88 617 ARG A CA 1
ATOM 4643 C C . ARG A 1 617 ? -2.893 26.575 -11.634 1.00 81.88 617 ARG A C 1
ATOM 4645 O O . ARG A 1 617 ? -3.010 26.898 -12.814 1.00 81.88 617 ARG A O 1
ATOM 4652 N N . ASP A 1 618 ? -1.863 26.945 -10.884 1.00 73.00 618 ASP A N 1
ATOM 4653 C CA . ASP A 1 618 ? -0.827 27.880 -11.326 1.00 73.00 618 ASP A CA 1
ATOM 4654 C C . ASP A 1 618 ? 0.033 27.358 -12.481 1.00 73.00 618 ASP A C 1
ATOM 4656 O O . ASP A 1 618 ? 0.375 28.137 -13.355 1.00 73.00 618 ASP A O 1
ATOM 4660 N N . ASP A 1 619 ? 0.318 26.060 -12.555 1.00 72.25 619 ASP A N 1
ATOM 4661 C CA . ASP A 1 619 ? 1.097 25.425 -13.634 1.00 72.25 619 ASP A CA 1
ATOM 4662 C C . ASP A 1 619 ? 0.328 25.199 -14.959 1.00 72.25 619 ASP A C 1
ATOM 4664 O O . ASP A 1 619 ? 0.849 24.585 -15.909 1.00 72.25 619 ASP A O 1
ATOM 4668 N N . LYS A 1 620 ? -0.914 25.698 -15.047 1.00 81.44 620 LYS A N 1
ATOM 4669 C CA . LYS A 1 620 ? -1.786 25.559 -16.219 1.00 81.44 620 LYS A CA 1
ATOM 4670 C C . LYS A 1 620 ? -1.820 26.823 -17.059 1.00 81.44 620 LYS A C 1
ATOM 4672 O O . LYS A 1 620 ? -1.704 27.954 -16.596 1.00 81.44 620 LYS A O 1
ATOM 4677 N N . SER A 1 621 ? -2.022 26.592 -18.346 1.00 84.88 621 SER A N 1
ATOM 4678 C CA . SER A 1 621 ? -2.347 27.612 -19.321 1.00 84.88 621 SER A CA 1
ATOM 4679 C C . SER A 1 621 ? -3.829 27.586 -19.682 1.00 84.88 621 SER A C 1
ATOM 4681 O O . SER A 1 621 ? -4.423 26.519 -19.823 1.00 84.88 621 SER A O 1
ATOM 4683 N N . PHE A 1 622 ? -4.416 28.759 -19.899 1.00 88.44 622 PHE A N 1
ATOM 4684 C CA . PHE A 1 622 ? -5.793 28.945 -20.336 1.00 88.44 622 PHE A CA 1
ATOM 4685 C C . PHE A 1 622 ? -5.860 29.233 -21.832 1.00 88.44 622 PHE A C 1
ATOM 4687 O O . PHE A 1 622 ? -5.214 30.137 -22.359 1.00 88.44 622 PHE A O 1
ATOM 4694 N N . PHE A 1 623 ? -6.677 28.469 -22.545 1.00 90.44 623 PHE A N 1
ATOM 4695 C CA . PHE A 1 623 ? -7.086 28.807 -23.900 1.00 90.44 623 PHE A CA 1
ATOM 4696 C C . PHE A 1 623 ? -8.553 29.223 -23.884 1.00 90.44 623 PHE A C 1
ATOM 4698 O O . PHE A 1 623 ? -9.415 28.376 -23.667 1.00 90.44 623 PHE A O 1
ATOM 4705 N N . PHE A 1 624 ? -8.830 30.507 -24.105 1.00 91.56 624 PHE A N 1
ATOM 4706 C CA . PHE A 1 624 ? -10.192 31.042 -24.154 1.00 91.56 624 PHE A CA 1
ATOM 4707 C C . PHE A 1 624 ? -10.794 30.916 -25.552 1.00 91.56 624 PHE A C 1
ATOM 4709 O O . PHE A 1 624 ? -10.089 31.054 -26.554 1.00 91.56 624 PHE A O 1
ATOM 4716 N N . SER A 1 625 ? -12.108 30.709 -25.625 1.00 91.88 625 SER A N 1
ATOM 4717 C CA . SER A 1 625 ? -12.842 30.864 -26.878 1.00 91.88 625 SER A CA 1
ATOM 4718 C C . SER A 1 625 ? -12.812 32.311 -27.354 1.00 91.88 625 SER A C 1
ATOM 4720 O O . SER A 1 625 ? -12.696 33.251 -26.566 1.00 91.88 625 SER A O 1
ATOM 4722 N N . ARG A 1 626 ? -13.001 32.510 -28.659 1.00 86.81 626 ARG A N 1
ATOM 4723 C CA . ARG A 1 626 ? -13.088 33.852 -29.259 1.00 86.81 626 ARG A CA 1
ATOM 4724 C C . ARG A 1 626 ? -14.184 34.741 -28.675 1.00 86.81 626 ARG A C 1
ATOM 4726 O O . ARG A 1 626 ? -14.007 35.952 -28.638 1.00 86.81 626 ARG A O 1
ATOM 4733 N N . ASP A 1 627 ? -15.308 34.157 -28.266 1.00 86.38 627 ASP A N 1
ATOM 4734 C CA . ASP A 1 627 ? -16.393 34.889 -27.595 1.00 86.38 627 ASP A CA 1
ATOM 4735 C C . ASP A 1 627 ? -16.092 35.174 -26.123 1.00 86.38 627 ASP A C 1
ATOM 4737 O O . ASP A 1 627 ? -16.709 36.053 -25.537 1.00 86.38 627 ASP A O 1
ATOM 4741 N N . GLY A 1 628 ? -15.126 34.464 -25.542 1.00 87.00 628 GLY A N 1
ATOM 4742 C CA . GLY A 1 628 ? -14.716 34.661 -24.172 1.00 87.00 628 GLY A CA 1
ATOM 4743 C C . GLY A 1 628 ? -15.485 33.950 -23.087 1.00 87.00 628 GLY A C 1
ATOM 4744 O O . GLY A 1 628 ? -15.164 34.156 -21.918 1.00 87.00 628 GLY A O 1
ATOM 4745 N N . GLU A 1 629 ? -16.462 33.144 -23.475 1.00 90.38 629 GLU A N 1
ATOM 4746 C CA . GLU A 1 629 ? -17.446 32.539 -22.579 1.00 90.38 629 GLU A CA 1
ATOM 4747 C C . GLU A 1 629 ? -17.085 31.095 -22.196 1.00 90.38 629 GLU A C 1
ATOM 4749 O O . GLU A 1 629 ? -17.848 30.417 -21.508 1.00 90.38 629 GLU A O 1
ATOM 4754 N N . ALA A 1 630 ? -15.937 30.586 -22.652 1.00 92.25 630 ALA A N 1
ATOM 4755 C CA . ALA A 1 630 ? -15.400 29.292 -22.254 1.00 92.25 630 ALA A CA 1
ATOM 4756 C C . ALA A 1 630 ? -13.869 29.255 -22.328 1.00 92.25 630 ALA A C 1
ATOM 4758 O O . ALA A 1 630 ? -13.244 30.021 -23.064 1.00 92.25 630 ALA A O 1
ATOM 4759 N N . PHE A 1 631 ? -13.259 28.332 -21.587 1.00 93.81 631 PHE A N 1
ATOM 4760 C CA . PHE A 1 631 ? -11.824 28.091 -21.634 1.00 93.81 631 PHE A CA 1
ATOM 4761 C C . PHE A 1 631 ? -11.452 26.612 -21.469 1.00 93.81 631 PHE A C 1
ATOM 4763 O O . PHE A 1 631 ? -12.218 25.795 -20.954 1.00 93.81 631 PHE A O 1
ATOM 4770 N N . VAL A 1 632 ? -10.245 26.277 -21.924 1.00 92.56 632 VAL A N 1
ATOM 4771 C CA . VAL A 1 632 ? -9.580 24.985 -21.725 1.00 92.56 632 VAL A CA 1
ATOM 4772 C C . VAL A 1 632 ? -8.318 25.222 -20.904 1.00 92.56 632 VAL A C 1
ATOM 4774 O O . VAL A 1 632 ? -7.445 25.975 -21.338 1.00 92.56 632 VAL A O 1
ATOM 4777 N N . ALA A 1 633 ? -8.205 24.565 -19.749 1.00 90.56 633 ALA A N 1
ATOM 4778 C CA . ALA A 1 633 ? -6.982 24.556 -18.952 1.00 90.56 633 ALA A CA 1
ATOM 4779 C C . ALA A 1 633 ? -6.075 23.399 -19.385 1.00 90.56 633 ALA A C 1
ATOM 4781 O O . ALA A 1 633 ? -6.474 22.232 -19.344 1.00 90.56 633 ALA A O 1
ATOM 4782 N N . TYR A 1 634 ? -4.854 23.709 -19.813 1.00 89.06 634 TYR A N 1
ATOM 4783 C CA . TYR A 1 634 ? -3.908 22.724 -20.324 1.00 89.06 634 TYR A CA 1
ATOM 4784 C C . TYR A 1 634 ? -2.476 23.030 -19.900 1.00 89.06 634 TYR A C 1
ATOM 4786 O O . TYR A 1 634 ? -2.121 24.180 -19.679 1.00 89.06 634 TYR A O 1
ATOM 4794 N N . THR A 1 635 ? -1.620 22.014 -19.861 1.00 84.62 635 THR A N 1
ATOM 4795 C CA . THR A 1 635 ? -0.170 22.209 -19.791 1.00 84.62 635 THR A CA 1
ATOM 4796 C C . THR A 1 635 ? 0.513 21.544 -20.976 1.00 84.62 635 THR A C 1
ATOM 4798 O O . THR A 1 635 ? 0.023 20.558 -21.538 1.00 84.62 635 THR A O 1
ATOM 4801 N N . TYR A 1 636 ? 1.649 22.094 -21.392 1.00 82.69 636 TYR A N 1
ATOM 4802 C CA . TYR A 1 636 ? 2.399 21.575 -22.524 1.00 82.69 636 TYR A CA 1
ATOM 4803 C C . TYR A 1 636 ? 3.627 20.778 -22.068 1.00 82.69 636 TYR A C 1
ATOM 4805 O O . TYR A 1 636 ? 4.541 21.325 -21.449 1.00 82.69 636 TYR A O 1
ATOM 4813 N N . ILE A 1 637 ? 3.685 19.490 -22.438 1.00 75.69 637 ILE A N 1
ATOM 4814 C CA . ILE A 1 637 ? 4.798 18.584 -22.104 1.00 75.69 637 ILE A CA 1
ATOM 4815 C C . ILE A 1 637 ? 5.243 17.801 -23.342 1.00 75.69 637 ILE A C 1
ATOM 4817 O O . ILE A 1 637 ? 4.585 16.871 -23.815 1.00 75.69 637 ILE A O 1
ATOM 4821 N N . GLY A 1 638 ? 6.418 18.149 -23.874 1.00 70.94 638 GLY A N 1
ATOM 4822 C CA . GLY A 1 638 ? 7.125 17.334 -24.870 1.00 70.94 638 GLY A CA 1
ATOM 4823 C C . GLY A 1 638 ? 6.300 16.976 -26.115 1.00 70.94 638 GLY A C 1
ATOM 4824 O O . GLY A 1 638 ? 6.312 15.815 -26.533 1.00 70.94 638 GLY A O 1
ATOM 4825 N N . GLY A 1 639 ? 5.566 17.948 -26.673 1.00 75.56 639 GLY A N 1
ATOM 4826 C CA . GLY A 1 639 ? 4.726 17.787 -27.867 1.00 75.56 639 GLY A CA 1
ATOM 4827 C C . GLY A 1 639 ? 3.267 17.411 -27.594 1.00 75.56 639 GLY A C 1
ATOM 4828 O O . GLY A 1 639 ? 2.531 17.164 -28.550 1.00 75.56 639 GLY A O 1
ATOM 4829 N N . TYR A 1 640 ? 2.857 17.360 -26.326 1.00 84.50 640 TYR A N 1
ATOM 4830 C CA . TYR A 1 640 ? 1.502 17.021 -25.901 1.00 84.50 640 TYR A CA 1
ATOM 4831 C C . TYR A 1 640 ? 0.881 18.193 -25.150 1.00 84.50 640 TYR A C 1
ATOM 4833 O O . TYR A 1 640 ? 1.553 18.819 -24.333 1.00 84.50 640 TYR A O 1
ATOM 4841 N N . ALA A 1 641 ? -0.386 18.471 -25.443 1.00 88.94 641 ALA A N 1
ATOM 4842 C CA . ALA A 1 641 ? -1.205 19.420 -24.704 1.00 88.94 641 ALA A CA 1
ATOM 4843 C C . ALA A 1 641 ? -2.114 18.608 -23.775 1.00 88.94 641 ALA A C 1
ATOM 4845 O O . ALA A 1 641 ? -3.070 17.976 -24.231 1.00 88.94 641 ALA A O 1
ATOM 4846 N N . LEU A 1 642 ? -1.749 18.556 -22.498 1.00 89.81 642 LEU A N 1
ATOM 4847 C CA . LEU A 1 642 ? -2.462 17.806 -21.475 1.00 89.81 642 LEU A CA 1
ATOM 4848 C C . LEU A 1 642 ? -3.529 18.710 -20.867 1.00 89.81 642 LEU A C 1
ATOM 4850 O O . LEU A 1 642 ? -3.200 19.654 -20.155 1.00 89.81 642 LEU A O 1
ATOM 4854 N N . VAL A 1 643 ? -4.787 18.442 -21.187 1.00 91.31 643 VAL A N 1
ATOM 4855 C CA . VAL A 1 643 ? -5.950 19.159 -20.660 1.00 91.31 643 VAL A CA 1
ATOM 4856 C C . VAL A 1 643 ? -6.363 18.519 -19.342 1.00 91.31 643 VAL A C 1
ATOM 4858 O O . VAL A 1 643 ? -6.433 17.296 -19.252 1.00 91.31 643 VAL A O 1
ATOM 4861 N N . SER A 1 644 ? -6.631 19.337 -18.331 1.00 85.19 644 SER A N 1
ATOM 4862 C CA . SER A 1 644 ? -7.066 18.879 -17.012 1.00 85.19 644 SER A CA 1
ATOM 4863 C C . SER A 1 644 ? -8.585 19.004 -16.893 1.00 85.19 644 SER A C 1
ATOM 4865 O O . SER A 1 644 ? -9.108 20.115 -16.947 1.00 85.19 644 SER A O 1
ATOM 4867 N N . GLY A 1 645 ? -9.282 17.875 -16.754 1.00 87.81 645 GLY A N 1
ATOM 4868 C CA . GLY A 1 645 ? -10.742 17.822 -16.691 1.00 87.81 645 GLY A CA 1
ATOM 4869 C C . GLY A 1 645 ? -11.433 18.158 -18.020 1.00 87.81 645 GLY A C 1
ATOM 4870 O O . GLY A 1 645 ? -10.860 18.026 -19.106 1.00 87.81 645 GLY A O 1
ATOM 4871 N N . ASP A 1 646 ? -12.697 18.574 -17.923 1.00 90.25 646 ASP A N 1
ATOM 4872 C CA . ASP A 1 646 ? -13.495 19.060 -19.053 1.00 90.25 646 ASP A CA 1
ATOM 4873 C C . ASP A 1 646 ? -13.320 20.589 -19.248 1.00 90.25 646 ASP A C 1
ATOM 4875 O O . ASP A 1 646 ? -13.035 21.302 -18.284 1.00 90.25 646 ASP A O 1
ATOM 4879 N N . PRO A 1 647 ? -13.522 21.137 -20.466 1.00 92.50 647 PRO A N 1
ATOM 4880 C CA . PRO A 1 647 ? -13.573 22.585 -20.680 1.00 92.50 647 PRO A CA 1
ATOM 4881 C C . PRO A 1 647 ? -14.675 23.254 -19.845 1.00 92.50 647 PRO A C 1
ATOM 4883 O O . PRO A 1 647 ? -15.768 22.704 -19.695 1.00 92.50 647 PRO A O 1
ATOM 4886 N N . VAL A 1 648 ? -14.421 24.475 -19.370 1.00 91.50 648 VAL A N 1
ATOM 4887 C CA . VAL A 1 648 ? -15.336 25.219 -18.488 1.00 91.50 648 VAL A CA 1
ATOM 4888 C C . VAL A 1 648 ? -15.896 26.435 -19.219 1.00 91.50 648 VAL A C 1
ATOM 4890 O O . VAL A 1 648 ? -15.139 27.227 -19.777 1.00 91.50 648 VAL A O 1
ATOM 4893 N N . GLY A 1 649 ? -17.219 26.606 -19.215 1.00 90.12 649 GLY A N 1
ATOM 4894 C CA . GLY A 1 649 ? -17.870 27.769 -19.818 1.00 90.12 649 GLY A CA 1
ATOM 4895 C C . GLY A 1 649 ? -19.329 27.553 -20.200 1.00 90.12 649 GLY A C 1
ATOM 4896 O O . GLY A 1 649 ? -19.917 26.502 -19.937 1.00 90.12 649 GLY A O 1
ATOM 4897 N N . ALA A 1 650 ? -19.913 28.549 -20.864 1.00 86.06 650 ALA A N 1
ATOM 4898 C CA . ALA A 1 650 ? -21.277 28.481 -21.365 1.00 86.06 650 ALA A CA 1
ATOM 4899 C C . ALA A 1 650 ? -21.443 27.321 -22.363 1.00 86.06 650 ALA A C 1
ATOM 4901 O O . ALA A 1 650 ? -20.590 27.072 -23.217 1.00 86.06 650 ALA A O 1
ATOM 4902 N N . ARG A 1 651 ? -22.583 26.624 -22.304 1.00 73.81 651 ARG A N 1
ATOM 4903 C CA . ARG A 1 651 ? -22.840 25.379 -23.056 1.00 73.81 651 ARG A CA 1
ATOM 4904 C C . ARG A 1 651 ? -22.591 25.486 -24.567 1.00 73.81 651 ARG A C 1
ATOM 4906 O O . ARG A 1 651 ? -22.063 24.554 -25.167 1.00 73.81 651 ARG A O 1
ATOM 4913 N N . GLY A 1 652 ? -22.954 26.613 -25.185 1.00 74.31 652 GLY A N 1
ATOM 4914 C CA . GLY A 1 652 ? -22.695 26.866 -26.609 1.00 74.31 652 GLY A CA 1
ATOM 4915 C C . GLY A 1 652 ? -21.219 27.137 -26.930 1.00 74.31 652 GLY A C 1
ATOM 4916 O O . GLY A 1 652 ? -20.749 26.803 -28.018 1.00 74.31 652 GLY A O 1
ATOM 4917 N N . SER A 1 653 ? -20.477 27.685 -25.971 1.00 86.00 653 SER A N 1
ATOM 4918 C CA . SER A 1 653 ? -19.079 28.099 -26.114 1.00 86.00 653 SER A CA 1
ATOM 4919 C C . SER A 1 653 ? -18.092 26.983 -25.766 1.00 86.00 653 SER A C 1
ATOM 4921 O O . SER A 1 653 ? -16.999 26.962 -26.322 1.00 86.00 653 SER A O 1
ATOM 4923 N N . VAL A 1 654 ? -18.487 25.984 -24.964 1.00 87.06 654 VAL A N 1
ATOM 4924 C CA . VAL A 1 654 ? -17.681 24.775 -24.678 1.00 87.06 654 VAL A CA 1
ATOM 4925 C C . VAL A 1 654 ? -17.328 24.004 -25.958 1.00 87.06 654 VAL A C 1
ATOM 4927 O O . VAL A 1 654 ? -16.193 23.572 -26.155 1.00 87.06 654 VAL A O 1
ATOM 4930 N N . VAL A 1 655 ? -18.285 23.866 -26.876 1.00 85.31 655 VAL A N 1
ATOM 4931 C CA . VAL A 1 655 ? -18.058 23.199 -28.168 1.00 85.31 655 VAL A CA 1
ATOM 4932 C C . VAL A 1 655 ? -17.070 24.002 -29.022 1.00 85.31 655 VAL A C 1
ATOM 4934 O O . VAL A 1 655 ? -16.146 23.440 -29.611 1.00 85.31 655 VAL A O 1
ATOM 4937 N N . ARG A 1 656 ? -17.246 25.328 -29.042 1.00 85.94 656 ARG A N 1
ATOM 4938 C CA . ARG A 1 656 ? -16.411 26.273 -29.791 1.00 85.94 656 ARG A CA 1
ATOM 4939 C C . ARG A 1 656 ? -14.976 26.297 -29.276 1.00 85.94 656 ARG A C 1
ATOM 4941 O O . ARG A 1 656 ? -14.060 26.149 -30.079 1.00 85.94 656 ARG A O 1
ATOM 4948 N N . VAL A 1 657 ? -14.779 26.453 -27.964 1.00 91.25 657 VAL A N 1
ATOM 4949 C CA . VAL A 1 657 ? -13.437 26.517 -27.373 1.00 91.25 657 VAL A CA 1
ATOM 4950 C C . VAL A 1 657 ? -12.666 25.234 -27.635 1.00 91.25 657 VAL A C 1
ATOM 4952 O O . VAL A 1 657 ? -11.482 25.290 -27.949 1.00 91.25 657 VAL A O 1
ATOM 4955 N N . LEU A 1 658 ? -13.340 24.082 -27.588 1.00 90.06 658 LEU A N 1
ATOM 4956 C CA . LEU A 1 658 ? -12.717 22.807 -27.902 1.00 90.06 658 LEU A CA 1
ATOM 4957 C C . LEU A 1 658 ? -12.258 22.766 -29.365 1.00 90.06 658 LEU A C 1
ATOM 4959 O O . LEU A 1 658 ? -11.117 22.404 -29.628 1.00 90.06 658 LEU A O 1
ATOM 4963 N N . ASP A 1 659 ? -13.095 23.164 -30.324 1.00 87.69 659 ASP A N 1
ATOM 4964 C CA . ASP A 1 659 ? -12.704 23.190 -31.741 1.00 87.69 659 ASP A CA 1
ATOM 4965 C C . ASP A 1 659 ? -11.548 24.159 -32.017 1.00 87.69 659 ASP A C 1
ATOM 4967 O O . ASP A 1 659 ? -10.591 23.804 -32.711 1.00 87.69 659 ASP A O 1
ATOM 4971 N N . GLU A 1 660 ? -11.599 25.355 -31.436 1.00 87.62 660 GLU A N 1
ATOM 4972 C CA . GLU A 1 660 ? -10.549 26.370 -31.551 1.00 87.62 660 GLU A CA 1
ATOM 4973 C C . GLU A 1 660 ? -9.235 25.899 -30.903 1.00 87.62 660 GLU A C 1
ATOM 4975 O O . GLU A 1 660 ? -8.161 26.046 -31.491 1.00 87.62 660 GLU A O 1
ATOM 4980 N N . PHE A 1 661 ? -9.312 25.245 -29.742 1.00 90.88 661 PHE A N 1
ATOM 4981 C CA . PHE A 1 661 ? -8.163 24.660 -29.052 1.00 90.88 661 PHE A CA 1
ATOM 4982 C C . PHE A 1 661 ? -7.528 23.532 -29.870 1.00 90.88 661 PHE A C 1
ATOM 4984 O O . PHE A 1 661 ? -6.305 23.454 -30.008 1.00 90.88 661 PHE A O 1
ATOM 4991 N N . LEU A 1 662 ? -8.348 22.657 -30.456 1.00 89.25 662 LEU A N 1
ATOM 4992 C CA . LEU A 1 662 ? -7.872 21.571 -31.308 1.00 89.25 662 LEU A CA 1
ATOM 4993 C C . LEU A 1 662 ? -7.255 22.096 -32.608 1.00 89.25 662 LEU A C 1
ATOM 4995 O O . LEU A 1 662 ? -6.286 21.504 -33.085 1.00 89.25 662 LEU A O 1
ATOM 4999 N N . ALA A 1 663 ? -7.776 23.191 -33.165 1.00 84.75 663 ALA A N 1
ATOM 5000 C CA . ALA A 1 663 ? -7.168 23.874 -34.303 1.00 84.75 663 ALA A CA 1
ATOM 5001 C C . ALA A 1 663 ? -5.793 24.447 -33.930 1.00 84.75 663 ALA A C 1
ATOM 5003 O O . ALA A 1 663 ? -4.817 24.197 -34.636 1.00 84.75 663 ALA A O 1
ATOM 5004 N N . MET A 1 664 ? -5.685 25.104 -32.772 1.00 85.31 664 MET A N 1
ATOM 5005 C CA . MET A 1 664 ? -4.414 25.595 -32.238 1.00 85.31 664 MET A CA 1
ATOM 5006 C C . MET A 1 664 ? -3.405 24.455 -32.011 1.00 85.31 664 MET A C 1
ATOM 5008 O O . MET A 1 664 ? -2.236 24.572 -32.393 1.00 85.31 664 MET A O 1
ATOM 5012 N N . CYS A 1 665 ? -3.847 23.316 -31.469 1.00 85.12 665 CYS A N 1
ATOM 5013 C CA . CYS A 1 665 ? -3.004 22.130 -31.328 1.00 85.12 665 CYS A CA 1
ATOM 5014 C C . CYS A 1 665 ? -2.528 21.611 -32.692 1.00 85.12 665 CYS A C 1
ATOM 5016 O O . CYS A 1 665 ? -1.343 21.327 -32.866 1.00 85.12 665 CYS A O 1
ATOM 5018 N N . ASP A 1 666 ? -3.423 21.518 -33.676 1.00 78.31 666 ASP A N 1
ATOM 5019 C CA . ASP A 1 666 ? -3.102 21.061 -35.028 1.00 78.31 666 ASP A CA 1
ATOM 5020 C C . ASP A 1 666 ? -2.111 22.007 -35.742 1.00 78.31 666 ASP A C 1
ATOM 5022 O O . ASP A 1 666 ? -1.191 21.531 -36.413 1.00 78.31 666 ASP A O 1
ATOM 5026 N N . GLU A 1 667 ? -2.253 23.326 -35.579 1.00 76.88 667 GLU A N 1
ATOM 5027 C CA . GLU A 1 667 ? -1.331 24.343 -36.111 1.00 76.88 667 GLU A CA 1
ATOM 5028 C C . GLU A 1 667 ? 0.065 24.230 -35.493 1.00 76.88 667 GLU A C 1
ATOM 5030 O O . GLU A 1 667 ? 1.079 24.327 -36.190 1.00 76.88 667 GLU A O 1
ATOM 5035 N N . ARG A 1 668 ? 0.131 23.970 -34.184 1.00 75.81 668 ARG A N 1
ATOM 5036 C CA . ARG A 1 668 ? 1.386 23.841 -33.429 1.00 75.81 668 ARG A CA 1
ATOM 5037 C C . ARG A 1 668 ? 1.983 22.435 -33.478 1.00 75.81 668 ARG A C 1
ATOM 5039 O O . ARG A 1 668 ? 3.106 22.231 -33.003 1.00 75.81 668 ARG A O 1
ATOM 5046 N N . GLY A 1 669 ? 1.279 21.466 -34.066 1.00 74.19 669 GLY A N 1
ATOM 5047 C CA . GLY A 1 669 ? 1.659 20.050 -34.098 1.00 74.19 669 GLY A CA 1
ATOM 5048 C C . GLY A 1 669 ? 1.674 19.401 -32.710 1.00 74.19 669 GLY A C 1
ATOM 5049 O O . GLY A 1 669 ? 2.529 18.554 -32.433 1.00 74.19 669 GLY A O 1
ATOM 5050 N N . TRP A 1 670 ? 0.814 19.868 -31.808 1.00 83.81 670 TRP A N 1
ATOM 5051 C CA . TRP A 1 670 ? 0.635 19.333 -30.463 1.00 83.81 670 TRP A CA 1
ATOM 5052 C C . TRP A 1 670 ? -0.390 18.202 -30.476 1.00 83.81 670 TRP A C 1
ATOM 5054 O O . TRP A 1 670 ? -1.368 18.232 -31.220 1.00 83.81 670 TRP A O 1
ATOM 5064 N N . THR A 1 671 ? -0.155 17.184 -29.653 1.00 85.62 671 THR A N 1
ATOM 5065 C CA . THR A 1 671 ? -1.094 16.072 -29.467 1.00 85.62 671 THR A CA 1
ATOM 5066 C C . THR A 1 671 ? -1.951 16.347 -28.232 1.00 85.62 671 THR A C 1
ATOM 5068 O O . THR A 1 671 ? -1.408 16.321 -27.127 1.00 85.62 671 THR A O 1
ATOM 5071 N N . PRO A 1 672 ? -3.252 16.652 -28.384 1.00 90.62 672 PRO A N 1
ATOM 5072 C CA . PRO A 1 672 ? -4.123 16.899 -27.244 1.00 90.62 672 PRO A CA 1
ATOM 5073 C C . PRO A 1 672 ? -4.507 15.583 -26.558 1.00 90.62 672 PRO A C 1
ATOM 5075 O O . PRO A 1 672 ? -4.813 14.595 -27.234 1.00 90.62 672 PRO A O 1
ATOM 5078 N N . ALA A 1 673 ? -4.531 15.590 -25.230 1.00 91.62 673 ALA A N 1
ATOM 5079 C CA . ALA A 1 673 ? -5.080 14.522 -24.400 1.00 91.62 673 ALA A CA 1
ATOM 5080 C C . ALA A 1 673 ? -5.845 15.148 -23.232 1.00 91.62 673 ALA A C 1
ATOM 5082 O O . ALA A 1 673 ? -5.328 16.075 -22.612 1.00 91.62 673 ALA A O 1
ATOM 5083 N N . LEU A 1 674 ? -7.058 14.667 -22.951 1.00 92.25 674 LEU A N 1
ATOM 5084 C CA . LEU A 1 674 ? -7.858 15.149 -21.824 1.00 92.25 674 LEU A CA 1
ATOM 5085 C C . LEU A 1 674 ? -7.768 14.146 -20.681 1.00 92.25 674 LEU A C 1
ATOM 5087 O O . LEU A 1 674 ? -8.051 12.961 -20.863 1.00 92.25 674 LEU A O 1
ATOM 5091 N N . LEU A 1 675 ? -7.338 14.637 -19.527 1.00 89.38 675 LEU A N 1
ATOM 5092 C CA . LEU A 1 675 ? -7.051 13.876 -18.322 1.00 89.38 675 LEU A CA 1
ATOM 5093 C C . LEU A 1 675 ? -8.229 14.013 -17.356 1.00 89.38 675 LEU A C 1
ATOM 5095 O O . LEU A 1 675 ? -8.701 15.124 -17.131 1.00 89.38 675 LEU A O 1
ATOM 5099 N N . ALA A 1 676 ? -8.693 12.899 -16.789 1.00 86.50 676 ALA A N 1
ATOM 5100 C CA . ALA A 1 676 ? -9.851 12.844 -15.889 1.00 86.50 676 ALA A CA 1
ATOM 5101 C C . ALA A 1 676 ? -11.124 13.534 -16.434 1.00 86.50 676 ALA A C 1
ATOM 5103 O O . ALA A 1 676 ? -11.916 14.119 -15.689 1.00 86.50 676 ALA A O 1
ATOM 5104 N N . ALA A 1 677 ? -11.343 13.446 -17.748 1.00 88.25 677 ALA A N 1
ATOM 5105 C CA . ALA A 1 677 ? -12.583 13.895 -18.370 1.00 88.25 677 ALA A CA 1
ATOM 5106 C C . ALA A 1 677 ? -13.751 13.016 -17.902 1.00 88.25 677 ALA A C 1
ATOM 5108 O O . ALA A 1 677 ? -13.563 11.828 -17.627 1.00 88.25 677 ALA A O 1
ATOM 5109 N N . ARG A 1 678 ? -14.968 13.560 -17.824 1.00 87.88 678 ARG A N 1
ATOM 5110 C CA . ARG A 1 678 ? -16.136 12.736 -17.480 1.00 87.88 678 ARG A CA 1
ATOM 5111 C C . ARG A 1 678 ? -16.431 11.751 -18.603 1.00 87.88 678 ARG A C 1
ATOM 5113 O O . ARG A 1 678 ? -16.430 12.124 -19.777 1.00 87.88 678 ARG A O 1
ATOM 5120 N N . GLU A 1 679 ? -16.789 10.520 -18.250 1.00 82.06 679 GLU A N 1
ATOM 5121 C CA . GLU A 1 679 ? -17.276 9.539 -19.231 1.00 82.06 679 GLU A CA 1
ATOM 5122 C C . GLU A 1 679 ? -18.497 10.079 -20.002 1.00 82.06 679 GLU A C 1
ATOM 5124 O O . GLU A 1 679 ? -18.578 9.943 -21.221 1.00 82.06 679 GLU A O 1
ATOM 5129 N N . ALA A 1 680 ? -19.380 10.814 -19.317 1.00 80.31 680 ALA A N 1
ATOM 5130 C CA . ALA A 1 680 ? -20.548 11.466 -19.913 1.00 80.31 680 ALA A CA 1
ATOM 5131 C C . ALA A 1 680 ? -20.205 12.536 -20.972 1.00 80.31 680 ALA A C 1
ATOM 5133 O O . ALA A 1 680 ? -21.020 12.820 -21.848 1.00 80.31 680 ALA A O 1
ATOM 5134 N N . SER A 1 681 ? -18.999 13.115 -20.934 1.00 84.25 681 SER A N 1
ATOM 5135 C CA . SER A 1 681 ? -18.531 14.097 -21.922 1.00 84.25 681 SER A CA 1
ATOM 5136 C C . SER A 1 681 ? -17.998 13.432 -23.203 1.00 84.25 681 SER A C 1
ATOM 5138 O O . SER A 1 681 ? -17.744 14.111 -24.200 1.00 84.25 681 SER A O 1
ATOM 5140 N N . MET A 1 682 ? -17.860 12.100 -23.238 1.00 83.94 682 MET A N 1
ATOM 5141 C CA . MET A 1 682 ? -17.270 11.385 -24.375 1.00 83.94 682 MET A CA 1
ATOM 5142 C C . MET A 1 682 ? -17.968 11.574 -25.721 1.00 83.94 682 MET A C 1
ATOM 5144 O O . MET A 1 682 ? -17.240 11.697 -26.706 1.00 83.94 682 MET A O 1
ATOM 5148 N N . PRO A 1 683 ? -19.306 11.675 -25.838 1.00 84.12 683 PRO A N 1
ATOM 5149 C CA . PRO A 1 683 ? -19.939 11.954 -27.127 1.00 84.12 683 PRO A CA 1
ATOM 5150 C C . PRO A 1 683 ? -19.389 13.219 -27.813 1.00 84.12 683 PRO A C 1
ATOM 5152 O O . PRO A 1 683 ? -19.189 13.221 -29.031 1.00 84.12 683 PRO A O 1
ATOM 5155 N N . LEU A 1 684 ? -19.054 14.263 -27.038 1.00 83.31 684 LEU A N 1
ATOM 5156 C CA . LEU A 1 684 ? -18.446 15.503 -27.539 1.00 83.31 684 LEU A CA 1
ATOM 5157 C C . LEU A 1 684 ? -17.018 15.287 -28.067 1.00 83.31 684 LEU A C 1
ATOM 5159 O O . LEU A 1 684 ? -16.609 15.913 -29.053 1.00 83.31 684 LEU A O 1
ATOM 5163 N N . TYR A 1 685 ? -16.252 14.414 -27.412 1.00 86.12 685 TYR A N 1
ATOM 5164 C CA . TYR A 1 685 ? -14.862 14.116 -27.760 1.00 86.12 685 TYR A CA 1
ATOM 5165 C C . TYR A 1 685 ? -14.762 13.101 -28.901 1.00 86.12 685 TYR A C 1
ATOM 5167 O O . TYR A 1 685 ? -13.978 13.286 -29.838 1.00 86.12 685 TYR A O 1
ATOM 5175 N N . SER A 1 686 ? -15.590 12.061 -28.897 1.00 79.69 686 SER A N 1
ATOM 5176 C CA . SER A 1 686 ? -15.628 11.040 -29.942 1.00 79.69 686 SER A CA 1
ATOM 5177 C C . SER A 1 686 ? -16.022 11.616 -31.297 1.00 79.69 686 SER A C 1
ATOM 5179 O O . SER A 1 686 ? -15.414 11.252 -32.306 1.00 79.69 686 SER A O 1
ATOM 5181 N N . SER A 1 687 ? -16.908 12.620 -31.340 1.00 79.06 687 SER A N 1
ATOM 5182 C CA . SER A 1 687 ? -17.217 13.344 -32.583 1.00 79.06 687 SER A CA 1
ATOM 5183 C C . SER A 1 687 ? -16.012 14.101 -33.172 1.00 79.06 687 SER A C 1
ATOM 5185 O O . SER A 1 687 ? -16.030 14.481 -34.343 1.00 79.06 687 SER A O 1
ATOM 5187 N N . ARG A 1 688 ? -14.948 14.308 -32.382 1.00 84.00 688 ARG A N 1
ATOM 5188 C CA . ARG A 1 688 ? -13.677 14.960 -32.756 1.00 84.00 688 ARG A CA 1
ATOM 5189 C C . ARG A 1 688 ? -12.510 13.975 -32.877 1.00 84.00 688 ARG A C 1
ATOM 5191 O O . ARG A 1 688 ? -11.356 14.393 -33.023 1.00 84.00 688 ARG A O 1
ATOM 5198 N N . GLY A 1 689 ? -12.808 12.675 -32.869 1.00 80.62 689 GLY A N 1
ATOM 5199 C CA . GLY A 1 689 ? -11.841 11.600 -33.074 1.00 80.62 689 GLY A CA 1
ATOM 5200 C C . GLY A 1 689 ? -11.054 11.208 -31.825 1.00 80.62 689 GLY A C 1
ATOM 5201 O O . GLY A 1 689 ? -9.927 10.736 -31.963 1.00 80.62 689 GLY A O 1
ATOM 5202 N N . PHE A 1 690 ? -11.607 11.428 -30.631 1.00 85.88 690 PHE A N 1
ATOM 5203 C CA . PHE A 1 690 ? -11.061 10.886 -29.388 1.00 85.88 690 PHE A CA 1
ATOM 5204 C C . PHE A 1 690 ? -11.683 9.528 -29.048 1.00 85.88 690 PHE A C 1
ATOM 5206 O O . PHE A 1 690 ? -12.865 9.281 -29.286 1.00 85.88 690 PHE A O 1
ATOM 5213 N N . THR A 1 691 ? -10.882 8.670 -28.432 1.00 83.44 691 THR A N 1
ATOM 5214 C CA . THR A 1 691 ? -11.308 7.440 -27.771 1.00 83.44 691 THR A CA 1
ATOM 5215 C C . THR A 1 691 ? -11.018 7.557 -26.281 1.00 83.44 691 THR A C 1
ATOM 5217 O O . THR A 1 691 ? -10.042 8.204 -25.893 1.00 83.44 691 THR A O 1
ATOM 5220 N N . SER A 1 692 ? -11.858 6.948 -25.451 1.00 81.50 692 SER A N 1
ATOM 5221 C CA . SER A 1 692 ? -11.646 6.881 -24.007 1.00 81.50 692 SER A CA 1
ATOM 5222 C C . SER A 1 692 ? -10.831 5.654 -23.624 1.00 81.50 692 SER A C 1
ATOM 5224 O O . SER A 1 692 ? -10.936 4.587 -24.230 1.00 81.50 692 SER A O 1
ATOM 5226 N N . VAL A 1 693 ? -10.046 5.818 -22.569 1.00 79.81 693 VAL A N 1
ATOM 5227 C CA . VAL A 1 693 ? -9.510 4.741 -21.744 1.00 79.81 693 VAL A CA 1
ATOM 5228 C C . VAL A 1 693 ? -9.991 5.008 -20.326 1.00 79.81 693 VAL A C 1
ATOM 5230 O O . VAL A 1 693 ? -9.892 6.139 -19.851 1.00 79.81 693 VAL A O 1
ATOM 5233 N N . TYR A 1 694 ? -10.549 3.997 -19.666 1.00 78.44 694 TYR A N 1
ATOM 5234 C CA . TYR A 1 694 ? -11.008 4.139 -18.288 1.00 78.44 694 TYR A CA 1
ATOM 5235 C C . TYR A 1 694 ? -9.844 4.544 -17.379 1.00 78.44 694 TYR A C 1
ATOM 5237 O O . TYR A 1 694 ? -8.779 3.925 -17.418 1.00 78.44 694 TYR A O 1
ATOM 5245 N N . LEU A 1 695 ? -10.043 5.602 -16.594 1.00 76.62 695 LEU A N 1
ATOM 5246 C CA . LEU A 1 695 ? -9.019 6.124 -15.697 1.00 76.62 695 LEU A CA 1
ATOM 5247 C C . LEU A 1 695 ? -9.322 5.769 -14.240 1.00 76.62 695 LEU A C 1
ATOM 5249 O O . LEU A 1 695 ? -8.387 5.520 -13.491 1.00 76.62 695 LEU A O 1
ATOM 5253 N N . GLY A 1 696 ? -10.592 5.739 -13.829 1.00 76.94 696 GLY A N 1
ATOM 5254 C CA . GLY A 1 696 ? -10.997 5.548 -12.432 1.00 76.94 696 GLY A CA 1
ATOM 5255 C C . GLY A 1 696 ? -12.349 6.183 -12.121 1.00 76.94 696 GLY A C 1
ATOM 5256 O O . GLY A 1 696 ? -12.993 6.737 -13.015 1.00 76.94 696 GLY A O 1
ATOM 5257 N N . ASP A 1 697 ? -12.755 6.127 -10.856 1.00 80.00 697 ASP A N 1
ATOM 5258 C CA . ASP A 1 697 ? -14.009 6.704 -10.376 1.00 80.00 697 ASP A CA 1
ATOM 5259 C C . ASP A 1 697 ? -13.735 7.750 -9.297 1.00 80.00 697 ASP A C 1
ATOM 5261 O O . ASP A 1 697 ? -12.920 7.555 -8.397 1.00 80.00 697 ASP A O 1
ATOM 5265 N N . GLU A 1 698 ? -14.448 8.862 -9.362 1.00 83.44 698 GLU A N 1
ATOM 5266 C CA . GLU A 1 698 ? -14.481 9.844 -8.290 1.00 83.44 698 GLU A CA 1
ATOM 5267 C C . GLU A 1 698 ? -15.599 9.506 -7.304 1.00 83.44 698 GLU A C 1
ATOM 5269 O O . GLU A 1 698 ? -16.726 9.228 -7.716 1.00 83.44 698 GLU A O 1
ATOM 5274 N N . ALA A 1 699 ? -15.283 9.525 -6.009 1.00 87.19 699 ALA A N 1
ATOM 5275 C CA . ALA A 1 699 ? -16.244 9.266 -4.944 1.00 87.19 699 ALA A CA 1
ATOM 5276 C C . ALA A 1 699 ? -16.909 10.576 -4.500 1.00 87.19 699 ALA A C 1
ATOM 5278 O O . ALA A 1 699 ? -16.240 11.462 -3.968 1.00 87.19 699 ALA A O 1
ATOM 5279 N N . ILE A 1 700 ? -18.222 10.702 -4.700 1.00 89.56 700 ILE A N 1
ATOM 5280 C CA . ILE A 1 700 ? -18.998 11.890 -4.327 1.00 89.56 700 ILE A CA 1
ATOM 5281 C C . ILE A 1 700 ? -20.000 11.522 -3.234 1.00 89.56 700 ILE A C 1
ATOM 5283 O O . ILE A 1 700 ? -20.906 10.728 -3.451 1.00 89.56 700 ILE A O 1
ATOM 5287 N N . ILE A 1 701 ? -19.880 12.128 -2.058 1.00 91.75 701 ILE A N 1
ATOM 5288 C CA . ILE A 1 701 ? -20.881 12.003 -0.998 1.00 91.75 701 ILE A CA 1
ATOM 5289 C C . ILE A 1 701 ? -22.048 12.954 -1.306 1.00 91.75 701 ILE A C 1
ATOM 5291 O O . ILE A 1 701 ? -21.844 14.168 -1.411 1.00 91.75 701 ILE A O 1
ATOM 5295 N N . ASP A 1 702 ? -23.277 12.431 -1.379 1.00 90.56 702 ASP A N 1
ATOM 5296 C CA . ASP A 1 702 ? -24.492 13.256 -1.293 1.00 90.56 702 ASP A CA 1
ATOM 5297 C C . ASP A 1 702 ? -24.723 13.643 0.174 1.00 90.56 702 ASP A C 1
ATOM 5299 O O . ASP A 1 702 ? -25.276 12.878 0.972 1.00 90.56 702 ASP A O 1
ATOM 5303 N N . CYS A 1 703 ? -24.303 14.855 0.539 1.00 90.88 703 CYS A N 1
ATOM 5304 C CA . CYS A 1 703 ? -24.402 15.369 1.902 1.00 90.88 703 CYS A CA 1
ATOM 5305 C C . CYS A 1 703 ? -25.851 15.366 2.414 1.00 90.88 703 CYS A C 1
ATOM 5307 O O . CYS A 1 703 ? -26.078 15.158 3.604 1.00 90.88 703 CYS A O 1
ATOM 5309 N N . ARG A 1 704 ? -26.850 15.527 1.535 1.00 87.62 704 ARG A N 1
ATOM 5310 C CA . ARG A 1 704 ? -28.278 15.566 1.913 1.00 87.62 704 ARG A CA 1
ATOM 5311 C C . ARG A 1 704 ? -28.768 14.220 2.433 1.00 87.62 704 ARG A C 1
ATOM 5313 O O . ARG A 1 704 ? -29.667 14.179 3.268 1.00 87.62 704 ARG A O 1
ATOM 5320 N N . ARG A 1 705 ? -28.188 13.130 1.925 1.00 87.69 705 ARG A N 1
ATOM 5321 C CA . ARG A 1 705 ? -28.542 11.744 2.268 1.00 87.69 705 ARG A CA 1
ATOM 5322 C C . ARG A 1 705 ? -27.560 11.106 3.244 1.00 87.69 705 ARG A C 1
ATOM 5324 O O . ARG A 1 705 ? -27.869 10.069 3.831 1.00 87.69 705 ARG A O 1
ATOM 5331 N N . PHE A 1 706 ? -26.388 11.708 3.425 1.00 90.38 706 PHE A N 1
ATOM 5332 C CA . PHE A 1 706 ? -25.350 11.165 4.283 1.00 90.38 706 PHE A CA 1
ATOM 5333 C C . PHE A 1 706 ? -25.816 11.065 5.744 1.00 90.38 706 PHE A C 1
ATOM 5335 O O . PHE A 1 706 ? -26.235 12.044 6.372 1.00 90.38 706 PHE A O 1
ATOM 5342 N N . SER A 1 707 ? -25.708 9.857 6.298 1.00 85.69 707 SER A N 1
ATOM 5343 C CA . SER A 1 707 ? -25.999 9.563 7.700 1.00 85.69 707 SER A CA 1
ATOM 5344 C C . SER A 1 707 ? -25.020 8.529 8.243 1.00 85.69 707 SER A C 1
ATOM 5346 O O . SER A 1 707 ? -24.612 7.605 7.541 1.00 85.69 707 SER A O 1
ATOM 5348 N N . LEU A 1 708 ? -24.659 8.664 9.517 1.00 86.75 708 LEU A N 1
ATOM 5349 C CA . LEU A 1 708 ? -23.859 7.666 10.233 1.00 86.75 708 LEU A CA 1
ATOM 5350 C C . LEU A 1 708 ? -24.722 6.554 10.848 1.00 86.75 708 LEU A C 1
ATOM 5352 O O . LEU A 1 708 ? -24.183 5.619 11.443 1.00 86.75 708 LEU A O 1
ATOM 5356 N N . GLU A 1 709 ? -26.045 6.659 10.748 1.00 80.00 709 GLU A N 1
ATOM 5357 C CA . GLU A 1 709 ? -26.996 5.670 11.253 1.00 80.00 709 GLU A CA 1
ATOM 5358 C C . GLU A 1 709 ? -27.064 4.432 10.343 1.00 80.00 709 GLU A C 1
ATOM 5360 O O . GLU A 1 709 ? -26.675 4.468 9.176 1.00 80.00 709 GLU A O 1
ATOM 5365 N N . GLY A 1 710 ? -27.542 3.313 10.894 1.00 73.75 710 GLY A N 1
ATOM 5366 C CA . GLY A 1 710 ? -27.643 2.033 10.187 1.00 73.75 710 GLY A CA 1
ATOM 5367 C C . GLY A 1 710 ? -26.475 1.070 10.435 1.00 73.75 710 GLY A C 1
ATOM 5368 O O . GLY A 1 710 ? -25.399 1.442 10.923 1.00 73.75 710 GLY A O 1
ATOM 5369 N N . SER A 1 711 ? -26.706 -0.209 10.137 1.00 69.06 711 SER A N 1
ATOM 5370 C CA . SER A 1 711 ? -25.742 -1.301 10.339 1.00 69.06 711 SER A CA 1
ATOM 5371 C C . SER A 1 711 ? -24.580 -1.248 9.342 1.00 69.06 711 SER A C 1
ATOM 5373 O O . SER A 1 711 ? -23.437 -1.436 9.750 1.00 69.06 711 SER A O 1
ATOM 5375 N N . ALA A 1 712 ? -24.847 -0.879 8.085 1.00 69.19 712 ALA A N 1
ATOM 5376 C CA . ALA A 1 712 ? -23.858 -0.835 7.002 1.00 69.19 712 ALA A CA 1
ATOM 5377 C C . ALA A 1 712 ? -22.654 0.093 7.272 1.00 69.19 712 ALA A C 1
ATOM 5379 O O . ALA A 1 712 ? -21.563 -0.149 6.770 1.00 69.19 712 ALA A O 1
ATOM 5380 N N . ARG A 1 713 ? -22.816 1.137 8.102 1.00 81.19 713 ARG A N 1
ATOM 5381 C CA . ARG A 1 713 ? -21.757 2.119 8.425 1.00 81.19 713 ARG A CA 1
ATOM 5382 C C . ARG A 1 713 ? -21.265 2.024 9.876 1.00 81.19 713 ARG A C 1
ATOM 5384 O O . ARG A 1 713 ? -20.746 3.000 10.421 1.00 81.19 713 ARG A O 1
ATOM 5391 N N . LYS A 1 714 ? -21.425 0.861 10.529 1.00 81.19 714 LYS A N 1
ATOM 5392 C CA . LYS A 1 714 ? -21.012 0.633 11.932 1.00 81.19 714 LYS A CA 1
ATOM 5393 C C . LYS A 1 714 ? -19.534 0.968 12.161 1.00 81.19 714 LYS A C 1
ATOM 5395 O O . LYS A 1 714 ? -19.243 1.714 13.094 1.00 81.19 714 LYS A O 1
ATOM 5400 N N . GLY A 1 715 ? -18.639 0.495 11.289 1.00 82.56 715 GLY A N 1
ATOM 5401 C CA . GLY A 1 715 ? -17.198 0.764 11.387 1.00 82.56 715 GLY A CA 1
ATOM 5402 C C . GLY A 1 715 ? -16.858 2.253 11.265 1.00 82.56 715 GLY A C 1
ATOM 5403 O O . GLY A 1 715 ? -16.164 2.803 12.121 1.00 82.56 715 GLY A O 1
ATOM 5404 N N . LEU A 1 716 ? -17.438 2.944 10.274 1.00 86.94 716 LEU A N 1
ATOM 5405 C CA . LEU A 1 716 ? -17.274 4.392 10.107 1.00 86.94 716 LEU A CA 1
ATOM 5406 C C . LEU A 1 716 ? -17.785 5.159 11.339 1.00 86.94 716 LEU A C 1
ATOM 5408 O O . LEU A 1 716 ? -17.085 6.009 11.886 1.00 86.94 716 LEU A O 1
ATOM 5412 N N . ARG A 1 717 ? -18.979 4.819 11.842 1.00 90.81 717 ARG A N 1
ATOM 5413 C CA . ARG A 1 717 ? -19.559 5.443 13.042 1.00 90.81 717 ARG A CA 1
ATOM 5414 C C . ARG A 1 717 ? -18.691 5.233 14.285 1.00 90.81 717 ARG A C 1
ATOM 5416 O O . ARG A 1 717 ? -18.557 6.156 15.087 1.00 90.81 717 ARG A O 1
ATOM 5423 N N . GLN A 1 718 ? -18.109 4.047 14.462 1.00 88.38 718 GLN A N 1
ATOM 5424 C CA . GLN A 1 718 ? -17.197 3.759 15.572 1.00 88.38 718 GLN A CA 1
ATOM 5425 C C . GLN A 1 718 ? -15.914 4.594 15.480 1.00 88.38 718 GLN A C 1
ATOM 5427 O O . GLN A 1 718 ? -15.518 5.184 16.486 1.00 88.38 718 GLN A O 1
ATOM 5432 N N . ALA A 1 719 ? -15.317 4.713 14.290 1.00 86.25 719 ALA A N 1
ATOM 5433 C CA . ALA A 1 719 ? -14.137 5.549 14.063 1.00 86.25 719 ALA A CA 1
ATOM 5434 C C . ALA A 1 719 ? -14.416 7.028 14.384 1.00 86.25 719 ALA A C 1
ATOM 5436 O O . ALA A 1 719 ? -13.699 7.630 15.185 1.00 86.25 719 ALA A O 1
ATOM 5437 N N . VAL A 1 720 ? -15.519 7.575 13.857 1.00 91.88 720 VAL A N 1
ATOM 5438 C CA . VAL A 1 720 ? -15.959 8.957 14.118 1.00 91.88 720 VAL A CA 1
ATOM 5439 C C . VAL A 1 720 ? -16.206 9.179 15.614 1.00 91.88 720 VAL A C 1
ATOM 5441 O O . VAL A 1 720 ? -15.732 10.161 16.181 1.00 91.88 720 VAL A O 1
ATOM 5444 N N . ARG A 1 721 ? -16.907 8.257 16.290 1.00 91.12 721 ARG A N 1
ATOM 5445 C CA . ARG A 1 721 ? -17.197 8.370 17.730 1.00 91.12 721 ARG A CA 1
ATOM 5446 C C . ARG A 1 721 ? -15.933 8.288 18.582 1.00 91.12 721 ARG A C 1
ATOM 5448 O O . ARG A 1 721 ? -15.863 8.961 19.603 1.00 91.12 721 ARG A O 1
ATOM 5455 N N . ARG A 1 722 ? -14.956 7.463 18.195 1.00 90.94 722 ARG A N 1
ATOM 5456 C CA . ARG A 1 722 ? -13.680 7.324 18.907 1.00 90.94 722 ARG A CA 1
ATOM 5457 C C . ARG A 1 722 ? -12.886 8.625 18.865 1.00 90.94 722 ARG A C 1
ATOM 5459 O O . ARG A 1 722 ? -12.470 9.094 19.917 1.00 90.94 722 ARG A O 1
ATOM 5466 N N . VAL A 1 723 ? -12.715 9.207 17.680 1.00 92.00 723 VAL A N 1
ATOM 5467 C CA . VAL A 1 723 ? -11.981 10.470 17.510 1.00 92.00 723 VAL A CA 1
ATOM 5468 C C . VAL A 1 723 ? -12.729 11.633 18.160 1.00 92.00 723 VAL A C 1
ATOM 5470 O O . VAL A 1 723 ? -12.121 12.416 18.881 1.00 92.00 723 VAL A O 1
ATOM 5473 N N . GLY A 1 724 ? -14.057 11.684 18.018 1.00 90.50 724 GLY A N 1
ATOM 5474 C CA . GLY A 1 724 ? -14.894 12.728 18.615 1.00 90.50 724 GLY A CA 1
ATOM 5475 C C . GLY A 1 724 ? -14.921 12.759 20.150 1.00 90.50 724 GLY A C 1
ATOM 5476 O O . GLY A 1 724 ? -15.500 13.676 20.719 1.00 90.50 724 GLY A O 1
ATOM 5477 N N . ARG A 1 725 ? -14.321 11.777 20.842 1.00 90.94 725 ARG A N 1
ATOM 5478 C CA . ARG A 1 725 ? -14.118 11.829 22.304 1.00 90.94 725 ARG A CA 1
ATOM 5479 C C . ARG A 1 725 ? -12.958 12.733 22.711 1.00 90.94 725 ARG A C 1
ATOM 5481 O O . ARG A 1 725 ? -12.964 13.221 23.834 1.00 90.94 725 ARG A O 1
ATOM 5488 N N . SER A 1 726 ? -11.962 12.901 21.843 1.00 89.75 726 SER A N 1
ATOM 5489 C CA . SER A 1 726 ? -10.746 13.670 22.135 1.00 89.75 726 SER A CA 1
ATOM 5490 C C . SER A 1 726 ? -10.532 14.857 21.203 1.00 89.75 726 SER A C 1
ATOM 5492 O O . SER A 1 726 ? -9.782 15.756 21.563 1.00 89.75 726 SER A O 1
ATOM 5494 N N . HIS A 1 727 ? -11.162 14.870 20.027 1.00 93.44 727 HIS A N 1
ATOM 5495 C CA . HIS A 1 727 ? -11.010 15.935 19.041 1.00 93.44 727 HIS A CA 1
ATOM 5496 C C . HIS A 1 727 ? -12.351 16.595 18.723 1.00 93.44 727 HIS A C 1
ATOM 5498 O O . HIS A 1 727 ? -13.356 15.927 18.470 1.00 93.44 727 HIS A O 1
ATOM 5504 N N . GLU A 1 728 ? -12.338 17.921 18.679 1.00 95.12 728 GLU A N 1
ATOM 5505 C CA . GLU A 1 728 ? -13.435 18.757 18.214 1.00 95.12 728 GLU A CA 1
ATOM 5506 C C . GLU A 1 728 ? -13.303 19.001 16.704 1.00 95.12 728 GLU A C 1
ATOM 5508 O O . GLU A 1 728 ? -12.217 19.279 16.194 1.00 95.12 728 GLU A O 1
ATOM 5513 N N . PHE A 1 729 ? -14.412 18.925 15.970 1.00 96.44 729 PHE A N 1
ATOM 5514 C CA . PHE A 1 729 ? -14.444 19.313 14.561 1.00 96.44 729 PHE A CA 1
ATOM 5515 C C . PHE A 1 729 ? -14.701 20.816 14.423 1.00 96.44 729 PHE A C 1
ATOM 5517 O O . PHE A 1 729 ? -15.708 21.314 14.925 1.00 96.44 729 PHE A O 1
ATOM 5524 N N . ARG A 1 730 ? -13.852 21.528 13.673 1.00 95.44 730 ARG A N 1
ATOM 5525 C CA . ARG A 1 730 ? -14.055 22.939 13.314 1.00 95.44 730 ARG A CA 1
ATOM 5526 C C . ARG A 1 730 ? -14.065 23.128 11.805 1.00 95.44 730 ARG A C 1
ATOM 5528 O O . ARG A 1 730 ? -13.199 22.616 11.105 1.00 95.44 730 ARG A O 1
ATOM 5535 N N . LEU A 1 731 ? -15.033 23.902 11.323 1.00 95.06 731 LEU A N 1
ATOM 5536 C CA . LEU A 1 731 ? -15.120 24.335 9.931 1.00 95.06 731 LEU A CA 1
ATOM 5537 C C . LEU A 1 731 ? -14.853 25.839 9.862 1.00 95.06 731 LEU A C 1
ATOM 5539 O O . LEU A 1 731 ? -15.652 26.622 10.375 1.00 95.06 731 LEU A O 1
ATOM 5543 N N . ILE A 1 732 ? -13.749 26.227 9.233 1.00 93.69 732 ILE A N 1
ATOM 5544 C CA . ILE A 1 732 ? -13.241 27.605 9.204 1.00 93.69 732 ILE A CA 1
ATOM 5545 C C . ILE A 1 732 ? -13.054 28.006 7.738 1.00 93.69 732 ILE A C 1
ATOM 5547 O O . ILE A 1 732 ? -12.592 27.187 6.946 1.00 93.69 732 ILE A O 1
ATOM 5551 N N . ALA A 1 733 ? -13.418 29.229 7.352 1.00 93.19 733 ALA A N 1
ATOM 5552 C CA . ALA A 1 733 ? -12.996 29.751 6.053 1.00 93.19 733 ALA A CA 1
ATOM 5553 C C . ALA A 1 733 ? -11.475 29.952 6.076 1.00 93.19 733 ALA A C 1
ATOM 5555 O O . ALA A 1 733 ? -10.933 30.441 7.064 1.00 93.19 733 ALA A O 1
ATOM 5556 N N . GLU A 1 734 ? -10.762 29.568 5.021 1.00 92.06 734 GLU A N 1
ATOM 5557 C CA . GLU A 1 734 ? -9.298 29.661 5.016 1.00 92.06 734 GLU A CA 1
ATOM 5558 C C . GLU A 1 734 ? -8.817 31.105 5.203 1.00 92.06 734 GLU A C 1
ATOM 5560 O O . GLU A 1 734 ? -7.854 31.324 5.932 1.00 92.06 734 GLU A O 1
ATOM 5565 N N . SER A 1 735 ? -9.535 32.081 4.636 1.00 91.31 735 SER A N 1
ATOM 5566 C CA . SER A 1 735 ? -9.278 33.517 4.825 1.00 91.31 735 SER A CA 1
ATOM 5567 C C . SER A 1 735 ? -9.317 33.962 6.286 1.00 91.31 735 SER A C 1
ATOM 5569 O O . SER A 1 735 ? -8.637 34.914 6.662 1.00 91.31 735 SER A O 1
ATOM 5571 N N . ASP A 1 736 ? -10.093 33.262 7.110 1.00 91.81 736 ASP A N 1
ATOM 5572 C CA . ASP A 1 736 ? -10.343 33.613 8.506 1.00 91.81 736 ASP A CA 1
ATOM 5573 C C . ASP A 1 736 ? -9.470 32.780 9.459 1.00 91.81 736 ASP A C 1
ATOM 5575 O O . ASP A 1 736 ? -9.548 32.926 10.681 1.00 91.81 736 ASP A O 1
ATOM 5579 N N . ALA A 1 737 ? -8.639 31.881 8.920 1.00 90.50 737 ALA A N 1
ATOM 5580 C CA . ALA A 1 737 ? -7.763 31.036 9.712 1.00 90.50 737 ALA A CA 1
ATOM 5581 C C . ALA A 1 737 ? -6.643 31.875 10.360 1.00 90.50 737 ALA A C 1
ATOM 5583 O O . ALA A 1 737 ? -5.902 32.562 9.647 1.00 90.50 737 ALA A O 1
ATOM 5584 N N . PRO A 1 738 ? -6.463 31.801 11.694 1.00 91.44 738 PRO A N 1
ATOM 5585 C CA . PRO A 1 738 ? -5.370 32.490 12.370 1.00 91.44 738 PRO A CA 1
ATOM 5586 C C . PRO A 1 738 ? -4.006 32.059 11.808 1.00 91.44 738 PRO A C 1
ATOM 5588 O O . PRO A 1 738 ? -3.833 30.865 11.541 1.00 91.44 738 PRO A O 1
ATOM 5591 N N . PRO A 1 739 ? -3.016 32.967 11.692 1.00 90.25 739 PRO A N 1
ATOM 5592 C CA . PRO A 1 739 ? -1.685 32.631 11.177 1.00 90.25 739 PRO A CA 1
ATOM 5593 C C . PRO A 1 739 ? -1.046 31.430 11.888 1.00 90.25 739 PRO A C 1
ATOM 5595 O O . PRO A 1 739 ? -0.535 30.525 11.239 1.00 90.25 739 PRO A O 1
ATOM 5598 N N . GLU A 1 740 ? -1.193 31.346 13.212 1.00 90.19 740 GLU A N 1
ATOM 5599 C CA . GLU A 1 740 ? -0.682 30.218 14.001 1.00 90.19 740 GLU A CA 1
ATOM 5600 C C . GLU A 1 740 ? -1.310 28.873 13.612 1.00 90.19 740 GLU A C 1
ATOM 5602 O O . GLU A 1 740 ? -0.638 27.841 13.608 1.00 90.19 740 GLU A O 1
ATOM 5607 N N . LEU A 1 741 ? -2.607 28.862 13.287 1.00 90.88 741 LEU A N 1
ATOM 5608 C CA . LEU A 1 741 ? -3.277 27.651 12.829 1.00 90.88 741 LEU A CA 1
ATOM 5609 C C . LEU A 1 741 ? -2.765 27.269 11.441 1.00 90.88 741 LEU A C 1
ATOM 5611 O O . LEU A 1 741 ? -2.457 26.104 11.218 1.00 90.88 741 LEU A O 1
ATOM 5615 N N . VAL A 1 742 ? -2.633 28.239 10.535 1.00 92.38 742 VAL A N 1
ATOM 5616 C CA . VAL A 1 742 ? -2.100 28.033 9.180 1.00 92.38 742 VAL A CA 1
ATOM 5617 C C . VAL A 1 742 ? -0.708 27.406 9.231 1.00 92.38 742 VAL A C 1
ATOM 5619 O O . VAL A 1 742 ? -0.477 26.391 8.572 1.00 92.38 742 VAL A O 1
ATOM 5622 N N . ASP A 1 743 ? 0.181 27.932 10.073 1.00 90.88 743 ASP A N 1
ATOM 5623 C CA . ASP A 1 743 ? 1.532 27.399 10.256 1.00 90.88 743 ASP A CA 1
ATOM 5624 C C . ASP A 1 743 ? 1.509 25.953 10.766 1.00 90.88 743 ASP A C 1
ATOM 5626 O O . ASP A 1 743 ? 2.223 25.095 10.243 1.00 90.88 743 ASP A O 1
ATOM 5630 N N . ARG A 1 744 ? 0.633 25.636 11.730 1.00 91.19 744 ARG A N 1
ATOM 5631 C CA . ARG A 1 744 ? 0.460 24.261 12.232 1.00 91.19 744 ARG A CA 1
ATOM 5632 C C . ARG A 1 744 ? -0.093 23.314 11.165 1.00 91.19 744 ARG A C 1
ATOM 5634 O O . ARG A 1 744 ? 0.389 22.189 11.048 1.00 91.19 744 ARG A O 1
ATOM 5641 N N . LEU A 1 745 ? -1.076 23.742 10.370 1.00 92.06 745 LEU A N 1
ATOM 5642 C CA . LEU A 1 745 ? -1.623 22.925 9.279 1.00 92.06 745 LEU A CA 1
ATOM 5643 C C . LEU A 1 745 ? -0.571 22.674 8.190 1.00 92.06 745 LEU A C 1
ATOM 5645 O O . LEU A 1 745 ? -0.437 21.549 7.709 1.00 92.06 745 LEU A O 1
ATOM 5649 N N . ASN A 1 746 ? 0.228 23.683 7.847 1.00 90.88 746 ASN A N 1
ATOM 5650 C CA . ASN A 1 746 ? 1.327 23.538 6.895 1.00 90.88 746 ASN A CA 1
ATOM 5651 C C . ASN A 1 746 ? 2.458 22.658 7.445 1.00 90.88 746 ASN A C 1
ATOM 5653 O O . ASN A 1 746 ? 3.031 21.865 6.696 1.00 90.88 746 ASN A O 1
ATOM 5657 N N . ALA A 1 747 ? 2.726 22.702 8.753 1.00 88.00 747 ALA A N 1
ATOM 5658 C CA . ALA A 1 747 ? 3.641 21.769 9.404 1.00 88.00 747 ALA A CA 1
ATOM 5659 C C . ALA A 1 747 ? 3.136 20.318 9.314 1.00 88.00 747 ALA A C 1
ATOM 5661 O O . ALA A 1 747 ? 3.915 19.424 8.979 1.00 88.00 747 ALA A O 1
ATOM 5662 N N . ILE A 1 748 ? 1.834 20.078 9.521 1.00 87.88 748 ILE A N 1
ATOM 5663 C CA . ILE A 1 748 ? 1.216 18.758 9.304 1.00 87.88 748 ILE A CA 1
ATOM 5664 C C . ILE A 1 748 ? 1.365 18.333 7.842 1.00 87.88 748 ILE A C 1
ATOM 5666 O O . ILE A 1 748 ? 1.775 17.204 7.580 1.00 87.88 748 ILE A O 1
ATOM 5670 N N . SER A 1 749 ? 1.089 19.224 6.882 1.00 84.00 749 SER A N 1
ATOM 5671 C CA . SER A 1 749 ? 1.303 18.947 5.456 1.00 84.00 749 SER A CA 1
ATOM 5672 C C . SER A 1 749 ? 2.742 18.536 5.163 1.00 84.00 749 SER A C 1
ATOM 5674 O O . SER A 1 749 ? 2.952 17.527 4.494 1.00 84.00 749 SER A O 1
ATOM 5676 N N . ALA A 1 750 ? 3.732 19.265 5.684 1.00 82.12 750 ALA A N 1
ATOM 5677 C CA . ALA A 1 750 ? 5.147 18.970 5.479 1.00 82.12 750 ALA A CA 1
ATOM 5678 C C . ALA A 1 750 ? 5.552 17.622 6.096 1.00 82.12 750 ALA A C 1
ATOM 5680 O O . ALA A 1 750 ? 6.200 16.810 5.432 1.00 82.12 750 ALA A O 1
ATOM 5681 N N . ARG A 1 751 ? 5.119 17.347 7.334 1.00 79.50 751 ARG A N 1
ATOM 5682 C CA . ARG A 1 751 ? 5.355 16.064 8.017 1.00 79.50 751 ARG A CA 1
ATOM 5683 C C . ARG A 1 751 ? 4.727 14.897 7.262 1.00 79.50 751 ARG A C 1
ATOM 5685 O O . ARG A 1 751 ? 5.390 13.889 7.042 1.00 79.50 751 ARG A O 1
ATOM 5692 N N . TRP A 1 752 ? 3.480 15.056 6.825 1.00 73.62 752 TRP A N 1
ATOM 5693 C CA . TRP A 1 752 ? 2.745 14.049 6.062 1.00 73.62 752 TRP A CA 1
ATOM 5694 C C . TRP A 1 752 ? 3.388 13.780 4.693 1.00 73.62 752 TRP A C 1
ATOM 5696 O O . TRP A 1 752 ? 3.455 12.637 4.247 1.00 73.62 752 TRP A O 1
ATOM 5706 N N . ARG A 1 753 ? 3.894 14.825 4.023 1.00 70.12 753 ARG A N 1
ATOM 5707 C CA . ARG A 1 753 ? 4.530 14.740 2.697 1.00 70.12 753 ARG A CA 1
ATOM 5708 C C . ARG A 1 753 ? 5.932 14.107 2.754 1.00 70.12 753 ARG A C 1
ATOM 5710 O O . ARG A 1 753 ? 6.346 13.427 1.810 1.00 70.12 753 ARG A O 1
ATOM 5717 N N . GLY A 1 754 ? 6.669 14.302 3.849 1.00 69.50 754 GLY A N 1
ATOM 5718 C CA . GLY A 1 754 ? 8.019 13.764 4.035 1.00 69.50 754 GLY A CA 1
ATOM 5719 C C . GLY A 1 754 ? 9.012 14.282 2.983 1.00 69.50 754 GLY A C 1
ATOM 5720 O O . GLY A 1 754 ? 9.096 15.481 2.733 1.00 69.50 754 GLY A O 1
ATOM 5721 N N . LYS A 1 755 ? 9.780 13.379 2.348 1.00 51.06 755 LYS A N 1
ATOM 5722 C CA . LYS A 1 755 ? 10.731 13.711 1.258 1.00 51.06 755 LYS A CA 1
ATOM 5723 C C . LYS A 1 755 ? 10.111 13.659 -0.147 1.00 51.06 755 LYS A C 1
ATOM 5725 O O . LYS A 1 755 ? 10.823 13.842 -1.134 1.00 51.06 755 LYS A O 1
ATOM 5730 N N . HIS A 1 756 ? 8.821 13.354 -0.259 1.00 52.09 756 HIS A N 1
ATOM 5731 C CA . HIS A 1 756 ? 8.152 13.221 -1.550 1.00 52.09 756 HIS A CA 1
ATOM 5732 C C . HIS A 1 756 ? 7.663 14.593 -2.048 1.00 52.09 756 HIS A C 1
ATOM 5734 O O . HIS A 1 756 ? 7.293 15.438 -1.237 1.00 52.09 756 HIS A O 1
ATOM 5740 N N . PRO A 1 757 ? 7.663 14.865 -3.364 1.00 54.12 757 PRO A N 1
ATOM 5741 C CA . PRO A 1 757 ? 7.088 16.104 -3.882 1.00 54.12 757 PRO A CA 1
ATOM 5742 C C . PRO A 1 757 ? 5.565 16.122 -3.717 1.00 54.12 757 PRO A C 1
ATOM 5744 O O . PRO A 1 757 ? 4.923 15.073 -3.616 1.00 54.12 757 PRO A O 1
ATOM 5747 N N . GLU A 1 758 ? 4.985 17.324 -3.720 1.00 57.69 758 GLU A N 1
ATOM 5748 C CA . GLU A 1 758 ? 3.532 17.489 -3.766 1.00 57.69 758 GLU A CA 1
ATOM 5749 C C . GLU A 1 758 ? 2.986 16.880 -5.066 1.00 57.69 758 GLU A C 1
ATOM 5751 O O . GLU A 1 758 ? 3.509 17.132 -6.153 1.00 57.69 758 GLU A O 1
ATOM 5756 N N . ARG A 1 759 ? 1.948 16.050 -4.943 1.00 65.44 759 ARG A N 1
ATOM 5757 C CA . ARG A 1 759 ? 1.297 15.360 -6.063 1.00 65.44 759 ARG A CA 1
ATOM 5758 C C . ARG A 1 759 ? 0.026 16.107 -6.464 1.00 65.44 759 ARG A C 1
ATOM 5760 O O . ARG A 1 759 ? -0.648 16.653 -5.593 1.00 65.44 759 ARG A O 1
ATOM 5767 N N . GLY A 1 760 ? -0.339 16.059 -7.744 1.00 61.62 760 GLY A N 1
ATOM 5768 C CA . GLY A 1 760 ? -1.670 16.461 -8.212 1.00 61.62 760 GLY A CA 1
ATOM 5769 C C . GLY A 1 760 ? -1.675 17.537 -9.297 1.00 61.62 760 GLY A C 1
ATOM 5770 O O . GLY A 1 760 ? -1.717 18.719 -8.992 1.00 61.62 760 GLY A O 1
ATOM 5771 N N . PHE A 1 761 ? -1.729 17.135 -10.567 1.00 53.12 761 PHE A N 1
ATOM 5772 C CA . PHE A 1 761 ? -1.972 18.031 -11.707 1.00 53.12 761 PHE A CA 1
ATOM 5773 C C . PHE A 1 761 ? -3.471 18.253 -11.932 1.00 53.12 761 PHE A C 1
ATOM 5775 O O . PHE A 1 761 ? -3.897 19.351 -12.284 1.00 53.12 761 PHE A O 1
ATOM 5782 N N . THR A 1 762 ? -4.295 17.225 -11.716 1.00 59.53 762 THR A N 1
ATOM 5783 C CA . THR A 1 762 ? -5.740 17.279 -12.008 1.00 59.53 762 THR A CA 1
ATOM 5784 C C . THR A 1 762 ? -6.610 17.463 -10.765 1.00 59.53 762 THR A C 1
ATOM 5786 O O . THR A 1 762 ? -7.751 17.895 -10.887 1.00 59.53 762 THR A O 1
ATOM 5789 N N . MET A 1 763 ? -6.059 17.175 -9.584 1.00 67.56 763 MET A N 1
ATOM 5790 C CA . MET A 1 763 ? -6.823 16.929 -8.350 1.00 67.56 763 MET A CA 1
ATOM 5791 C C . MET A 1 763 ? -6.295 17.688 -7.127 1.00 67.56 763 MET A C 1
ATOM 5793 O O . MET A 1 763 ? -6.700 17.414 -6.005 1.00 67.56 763 MET A O 1
ATOM 5797 N N . SER A 1 764 ? -5.326 18.574 -7.327 1.00 78.06 764 SER A N 1
ATOM 5798 C CA . SER A 1 764 ? -4.748 19.382 -6.263 1.00 78.06 764 SER A CA 1
ATOM 5799 C C . SER A 1 764 ? -4.400 20.748 -6.822 1.00 78.06 764 SER A C 1
ATOM 5801 O O . SER A 1 764 ? -3.986 20.872 -7.980 1.00 78.06 764 SER A O 1
ATOM 5803 N N . LEU A 1 765 ? -4.521 21.778 -5.997 1.00 78.12 765 LEU A N 1
ATOM 5804 C CA . LEU A 1 765 ? -3.966 23.092 -6.285 1.00 78.12 765 LEU A CA 1
ATOM 5805 C C . LEU A 1 765 ? -2.450 23.147 -6.025 1.00 78.12 765 LEU A C 1
ATOM 5807 O O . LEU A 1 765 ? -1.832 24.117 -6.443 1.00 78.12 765 LEU A O 1
ATOM 5811 N N . SER A 1 766 ? -1.856 22.124 -5.380 1.00 69.56 766 SER A N 1
ATOM 5812 C CA . SER A 1 766 ? -0.464 22.098 -4.871 1.00 69.56 766 SER A CA 1
ATOM 5813 C C . SER A 1 766 ? -0.052 23.401 -4.200 1.00 69.56 766 SER A C 1
ATOM 5815 O O . SER A 1 766 ? 1.032 23.932 -4.428 1.00 69.56 766 SER A O 1
ATOM 5817 N N . GLN A 1 767 ? -0.952 23.920 -3.377 1.00 74.62 767 GLN A N 1
ATOM 5818 C CA . GLN A 1 767 ? -0.721 25.105 -2.577 1.00 74.62 767 GLN A CA 1
ATOM 5819 C C . GLN A 1 767 ? -0.834 24.714 -1.116 1.00 74.62 767 GLN A C 1
ATOM 5821 O O . GLN A 1 767 ? -1.805 24.065 -0.730 1.00 74.62 767 GLN A O 1
ATOM 5826 N N . ASP A 1 768 ? 0.129 25.162 -0.321 1.00 82.19 768 ASP A N 1
ATOM 5827 C CA . ASP A 1 768 ? -0.002 25.176 1.129 1.00 82.19 768 ASP A CA 1
ATOM 5828 C C . ASP A 1 768 ? -1.163 26.107 1.545 1.00 82.19 768 ASP A C 1
ATOM 5830 O O . ASP A 1 768 ? -1.640 26.945 0.764 1.00 82.19 768 ASP A O 1
ATOM 5834 N N . VAL A 1 769 ? -1.639 25.950 2.779 1.00 86.31 769 VAL A N 1
ATOM 5835 C CA . VAL A 1 769 ? -2.694 26.791 3.359 1.00 86.31 769 VAL A CA 1
ATOM 5836 C C . VAL A 1 769 ? -2.162 28.220 3.491 1.00 86.31 769 VAL A C 1
ATOM 5838 O O . VAL A 1 769 ? -1.052 28.423 3.985 1.00 86.31 769 VAL A O 1
ATOM 5841 N N . ARG A 1 770 ? -2.930 29.217 3.041 1.00 85.50 770 ARG A N 1
ATOM 5842 C CA . ARG A 1 770 ? -2.479 30.621 2.959 1.00 85.50 770 ARG A CA 1
ATOM 5843 C C . ARG A 1 770 ? -3.023 31.533 4.056 1.00 85.50 770 ARG A C 1
ATOM 5845 O O . ARG A 1 770 ? -2.463 32.607 4.263 1.00 85.50 770 ARG A O 1
ATOM 5852 N N . GLY A 1 771 ? -4.108 31.158 4.732 1.00 88.62 771 GLY A N 1
ATOM 5853 C CA . GLY A 1 771 ? -4.763 32.047 5.696 1.00 88.62 771 GLY A CA 1
ATOM 5854 C C . GLY A 1 771 ? -5.414 33.251 5.012 1.00 88.62 771 GLY A C 1
ATOM 5855 O O . GLY A 1 771 ? -6.040 33.109 3.967 1.00 88.62 771 GLY A O 1
ATOM 5856 N N . ALA A 1 772 ? -5.177 34.455 5.540 1.00 80.75 772 ALA A N 1
ATOM 5857 C CA . ALA A 1 772 ? -5.768 35.721 5.082 1.00 80.75 772 ALA A CA 1
ATOM 5858 C C . ALA A 1 772 ? -5.612 36.049 3.578 1.00 80.75 772 ALA A C 1
ATOM 5860 O O . ALA A 1 772 ? -6.366 36.864 3.052 1.00 80.75 772 ALA A O 1
ATOM 5861 N N . GLY A 1 773 ? -4.650 35.438 2.876 1.00 78.94 773 GLY A N 1
ATOM 5862 C CA . GLY A 1 773 ? -4.463 35.582 1.424 1.00 78.94 773 GLY A CA 1
ATOM 5863 C C . GLY A 1 773 ? -5.176 34.527 0.564 1.00 78.94 773 GLY A C 1
ATOM 5864 O O . GLY A 1 773 ? -4.938 34.472 -0.645 1.00 78.94 773 GLY A O 1
ATOM 5865 N N . ALA A 1 774 ? -5.972 33.642 1.167 1.00 82.88 774 ALA A N 1
ATOM 5866 C CA . ALA A 1 774 ? -6.723 32.596 0.479 1.00 82.88 774 ALA A CA 1
ATOM 5867 C C . ALA A 1 774 ? -8.047 33.105 -0.109 1.00 82.88 774 ALA A C 1
ATOM 5869 O O . ALA A 1 774 ? -8.555 34.160 0.272 1.00 82.88 774 ALA A O 1
ATOM 5870 N N . ASP A 1 775 ? -8.629 32.325 -1.025 1.00 83.12 775 ASP A N 1
ATOM 5871 C CA . ASP A 1 775 ? -10.002 32.568 -1.468 1.00 83.12 775 ASP A CA 1
ATOM 5872 C C . ASP A 1 775 ? -10.960 32.351 -0.274 1.00 83.12 775 ASP A C 1
ATOM 5874 O O . ASP A 1 775 ? -10.874 31.307 0.381 1.00 83.12 775 ASP A O 1
ATOM 5878 N N . PRO A 1 776 ? -11.861 33.301 0.038 1.00 82.88 776 PRO A N 1
ATOM 5879 C CA . PRO A 1 776 ? -12.788 33.179 1.166 1.00 82.88 776 PRO A CA 1
ATOM 5880 C C . PRO A 1 776 ? -13.774 32.010 1.027 1.00 82.88 776 PRO A C 1
ATOM 5882 O O . PRO A 1 776 ? -14.381 31.594 2.012 1.00 82.88 776 PRO A O 1
ATOM 5885 N N . GLU A 1 777 ? -13.951 31.459 -0.176 1.00 88.00 777 GLU A N 1
ATOM 5886 C CA . GLU A 1 777 ? -14.793 30.284 -0.405 1.00 88.00 777 GLU A CA 1
ATOM 5887 C C . GLU A 1 777 ? -14.079 28.967 -0.049 1.00 88.00 777 GLU A C 1
ATOM 5889 O O . GLU A 1 777 ? -14.724 27.916 -0.025 1.00 88.00 777 GLU A O 1
ATOM 5894 N N . PHE A 1 778 ? -12.773 28.992 0.244 1.00 93.06 778 PHE A N 1
ATOM 5895 C CA . PHE A 1 778 ? -12.034 27.813 0.698 1.00 93.06 778 PHE A CA 1
ATOM 5896 C C . PHE A 1 778 ? -12.369 27.493 2.145 1.00 93.06 778 PHE A C 1
ATOM 5898 O O . PHE A 1 778 ? -12.356 28.364 3.014 1.00 93.06 778 PHE A O 1
ATOM 5905 N N . LEU A 1 779 ? -12.637 26.218 2.418 1.00 94.69 779 LEU A N 1
ATOM 5906 C CA . LEU A 1 779 ? -12.976 25.756 3.756 1.00 94.69 779 LEU A CA 1
ATOM 5907 C C . LEU A 1 779 ? -11.897 24.826 4.300 1.00 94.69 779 LEU A C 1
ATOM 5909 O O . LEU A 1 779 ? -11.482 23.872 3.646 1.00 94.69 779 LEU A O 1
ATOM 5913 N N . LEU A 1 780 ? -11.512 25.061 5.547 1.00 95.81 780 LEU A N 1
ATOM 5914 C CA . LEU A 1 780 ? -10.684 24.180 6.350 1.00 95.81 780 LEU A CA 1
ATOM 5915 C C . LEU A 1 780 ? -11.578 23.407 7.319 1.00 95.81 780 LEU A C 1
ATOM 5917 O O . LEU A 1 780 ? -12.222 23.983 8.195 1.00 95.81 780 LEU A O 1
ATOM 5921 N N . CYS A 1 781 ? -11.611 22.090 7.159 1.00 96.56 781 CYS A N 1
ATOM 5922 C CA . CYS A 1 781 ? -12.186 21.164 8.126 1.00 96.56 781 CYS A CA 1
ATOM 5923 C C . CYS A 1 781 ? -11.051 20.671 9.016 1.00 96.56 781 CYS A C 1
ATOM 5925 O O . CYS A 1 781 ? -10.198 19.937 8.531 1.00 96.56 781 CYS A O 1
ATOM 5927 N N . VAL A 1 782 ? -11.014 21.057 10.285 1.00 96.62 782 VAL A N 1
ATOM 5928 C CA . VAL A 1 782 ? -9.889 20.771 11.181 1.00 96.62 782 VAL A CA 1
ATOM 5929 C C . VAL A 1 782 ? -10.368 19.962 12.380 1.00 96.62 782 VAL A C 1
ATOM 5931 O O . VAL A 1 782 ? -11.391 20.280 12.983 1.00 96.62 782 VAL A O 1
ATOM 5934 N N . ALA A 1 783 ? -9.623 18.917 12.733 1.00 96.00 783 ALA A N 1
ATOM 5935 C CA . ALA A 1 783 ? -9.821 18.158 13.959 1.00 96.00 783 ALA A CA 1
ATOM 5936 C C . ALA A 1 783 ? -8.883 18.733 15.022 1.00 96.00 783 ALA A C 1
ATOM 5938 O O . ALA A 1 783 ? -7.673 18.544 14.938 1.00 96.00 783 ALA A O 1
ATOM 5939 N N . ILE A 1 784 ? -9.425 19.461 15.994 1.00 94.25 784 ILE A N 1
ATOM 5940 C CA . ILE A 1 784 ? -8.667 20.128 17.056 1.00 94.25 784 ILE A CA 1
ATOM 5941 C C . ILE A 1 784 ? -8.653 19.232 18.293 1.00 94.25 784 ILE A C 1
ATOM 5943 O O . ILE A 1 784 ? -9.711 18.884 18.809 1.00 94.25 784 ILE A O 1
ATOM 5947 N N . GLY A 1 785 ? -7.467 18.839 18.749 1.00 90.25 785 GLY A N 1
ATOM 5948 C CA . GLY A 1 785 ? -7.280 18.056 19.968 1.00 90.25 785 GLY A CA 1
ATOM 5949 C C . GLY A 1 785 ? -7.453 18.876 21.259 1.00 90.25 785 GLY A C 1
ATOM 5950 O O . GLY A 1 785 ? -7.688 20.087 21.201 1.00 90.25 785 GLY A O 1
ATOM 5951 N N . PRO A 1 786 ? -7.291 18.237 22.433 1.00 78.94 786 PRO A N 1
ATOM 5952 C CA . PRO A 1 786 ? -7.554 18.842 23.745 1.00 78.94 786 PRO A CA 1
ATOM 5953 C C . PRO A 1 786 ? -6.703 20.088 24.029 1.00 78.94 786 PRO A C 1
ATOM 5955 O O . PRO A 1 786 ? -7.184 21.039 24.635 1.00 78.94 786 PRO A O 1
ATOM 5958 N N . ASP A 1 787 ? -5.468 20.107 23.524 1.00 80.88 787 ASP A N 1
ATOM 5959 C CA . ASP A 1 787 ? -4.486 21.178 23.745 1.00 80.88 787 ASP A CA 1
ATOM 5960 C C . ASP A 1 787 ? -4.552 22.285 22.671 1.00 80.88 787 ASP A C 1
ATOM 5962 O O . ASP A 1 787 ? -3.619 23.070 22.494 1.00 80.88 787 ASP A O 1
ATOM 5966 N N . GLY A 1 788 ? -5.622 22.316 21.864 1.00 82.31 788 GLY A N 1
ATOM 5967 C CA . GLY A 1 788 ? -5.747 23.226 20.720 1.00 82.31 788 GLY A CA 1
ATOM 5968 C C . GLY A 1 788 ? -4.831 22.875 19.537 1.00 82.31 788 GLY A C 1
ATOM 5969 O O . GLY A 1 788 ? -4.713 23.647 18.583 1.00 82.31 788 GLY A O 1
ATOM 5970 N N . VAL A 1 789 ? -4.163 21.720 19.583 1.00 87.69 789 VAL A N 1
ATOM 5971 C CA . VAL A 1 789 ? -3.287 21.224 18.515 1.00 87.69 789 VAL A CA 1
ATOM 5972 C C . VAL A 1 789 ? -4.130 20.503 17.454 1.00 87.69 789 VAL A C 1
ATOM 5974 O O . VAL A 1 789 ? -4.918 19.623 17.806 1.00 87.69 789 VAL A O 1
ATOM 5977 N N . PRO A 1 790 ? -4.014 20.850 16.159 1.00 92.19 790 PRO A N 1
ATOM 5978 C CA . PRO A 1 790 ? -4.721 20.135 15.103 1.00 92.19 790 PRO A CA 1
ATOM 5979 C C . PRO A 1 790 ? -4.163 18.712 14.932 1.00 92.19 790 PRO A C 1
ATOM 5981 O O . PRO A 1 790 ? -2.970 18.537 14.730 1.00 92.19 790 PRO A O 1
ATOM 5984 N N . GLY A 1 791 ? -5.025 17.694 14.972 1.00 88.25 791 GLY A N 1
ATOM 5985 C CA . GLY A 1 791 ? -4.677 16.299 14.658 1.00 88.25 791 GLY A CA 1
ATOM 5986 C C . GLY A 1 791 ? -4.783 15.970 13.163 1.00 88.25 791 GLY A C 1
ATOM 5987 O O . GLY A 1 791 ? -4.322 14.933 12.698 1.00 88.25 791 GLY A O 1
ATOM 5988 N N . GLY A 1 792 ? -5.399 16.844 12.373 1.00 93.00 792 GLY A N 1
ATOM 5989 C CA . GLY A 1 792 ? -5.520 16.688 10.928 1.00 93.00 792 GLY A CA 1
ATOM 5990 C C . GLY A 1 792 ? -6.500 17.684 10.332 1.00 93.00 792 GLY A C 1
ATOM 5991 O O . GLY A 1 792 ? -7.285 18.305 11.054 1.00 93.00 792 GLY A O 1
ATOM 5992 N N . PHE A 1 793 ? -6.467 17.826 9.011 1.00 95.19 793 PHE A N 1
ATOM 5993 C CA . PHE A 1 793 ? -7.372 18.710 8.300 1.00 95.19 793 PHE A CA 1
ATOM 5994 C C . PHE A 1 793 ? -7.704 18.250 6.877 1.00 95.19 793 PHE A C 1
ATOM 5996 O O . PHE A 1 793 ? -6.952 17.523 6.220 1.00 95.19 793 PHE A O 1
ATOM 6003 N N . LEU A 1 794 ? -8.849 18.730 6.399 1.00 94.56 794 LEU A N 1
ATOM 6004 C CA . LEU A 1 794 ? -9.217 18.751 4.991 1.00 94.56 794 LEU A CA 1
ATOM 6005 C C . LEU A 1 794 ? -9.253 20.201 4.530 1.00 94.56 794 LEU A C 1
ATOM 6007 O O . LEU A 1 794 ? -9.812 21.053 5.222 1.00 94.56 794 LEU A O 1
ATOM 6011 N N . ARG A 1 795 ? -8.720 20.467 3.344 1.00 94.00 795 ARG A N 1
ATOM 6012 C CA . ARG A 1 795 ? -8.971 21.711 2.620 1.00 94.00 795 ARG A CA 1
ATOM 6013 C C . ARG A 1 795 ? -9.955 21.421 1.505 1.00 94.00 795 ARG A C 1
ATOM 6015 O O . ARG A 1 795 ? -9.712 20.529 0.694 1.00 94.00 795 ARG A O 1
ATOM 6022 N N . LEU A 1 796 ? -11.055 22.155 1.480 1.00 93.56 796 LEU A N 1
ATOM 6023 C CA . LEU A 1 796 ? -12.128 22.004 0.514 1.00 93.56 796 LEU A CA 1
ATOM 6024 C C . LEU A 1 796 ? -12.209 23.246 -0.371 1.00 93.56 796 LEU A C 1
ATOM 6026 O O . LEU A 1 796 ? -12.192 24.369 0.132 1.00 93.56 796 LEU A O 1
ATOM 6030 N N . VAL A 1 797 ? -12.360 23.033 -1.674 1.00 92.19 797 VAL A N 1
ATOM 6031 C CA . VAL A 1 797 ? -12.555 24.097 -2.668 1.00 92.19 797 VAL A CA 1
ATOM 6032 C C . VAL A 1 797 ? -13.937 23.959 -3.314 1.00 92.19 797 VAL A C 1
ATOM 6034 O O . VAL A 1 797 ? -14.471 22.846 -3.385 1.00 92.19 797 VAL A O 1
ATOM 6037 N N . PRO A 1 798 ? -14.575 25.061 -3.731 1.00 90.50 798 PRO A N 1
ATOM 6038 C CA . PRO A 1 798 ? -15.960 25.025 -4.183 1.00 90.50 798 PRO A CA 1
ATOM 6039 C C . PRO A 1 798 ? -16.105 24.333 -5.544 1.00 90.50 798 PRO A C 1
ATOM 6041 O O . PRO A 1 798 ? -15.325 24.546 -6.471 1.00 90.50 798 PRO A O 1
ATOM 6044 N N . ALA A 1 799 ? -17.161 23.533 -5.670 1.00 87.06 799 ALA A N 1
ATOM 6045 C CA . ALA A 1 799 ? -17.649 22.978 -6.924 1.00 87.06 799 ALA A CA 1
ATOM 6046 C C . ALA A 1 799 ? -18.997 23.638 -7.239 1.00 87.06 799 ALA A C 1
ATOM 6048 O O . ALA A 1 799 ? -20.024 23.353 -6.612 1.00 87.06 799 ALA A O 1
ATOM 6049 N N . TYR A 1 800 ? -18.974 24.566 -8.193 1.00 81.56 800 TYR A N 1
ATOM 6050 C CA . TYR A 1 800 ? -20.127 25.395 -8.530 1.00 81.56 800 TYR A CA 1
ATOM 6051 C C . TYR A 1 800 ? -21.194 24.595 -9.292 1.00 81.56 800 TYR A C 1
ATOM 6053 O O . TYR A 1 800 ? -21.019 23.422 -9.608 1.00 81.56 800 TYR A O 1
ATOM 6061 N N . GLY A 1 801 ? -22.347 25.203 -9.573 1.00 69.75 801 GLY A N 1
ATOM 6062 C CA . GLY A 1 801 ? -23.402 24.607 -10.402 1.00 69.75 801 GLY A CA 1
ATOM 6063 C C . GLY A 1 801 ? -24.728 24.332 -9.689 1.00 69.75 801 GLY A C 1
ATOM 6064 O O . GLY A 1 801 ? -24.903 24.716 -8.535 1.00 69.75 801 GLY A O 1
ATOM 6065 N N . PRO A 1 802 ? -25.687 23.679 -10.379 1.00 62.88 802 PRO A N 1
ATOM 6066 C CA . PRO A 1 802 ? -27.079 23.556 -9.921 1.00 62.88 802 PRO A CA 1
ATOM 6067 C C . PRO A 1 802 ? -27.238 22.833 -8.579 1.00 62.88 802 PRO A C 1
ATOM 6069 O O . PRO A 1 802 ? -28.223 23.015 -7.874 1.00 62.88 802 PRO A O 1
ATOM 6072 N N . SER A 1 803 ? -26.266 21.993 -8.232 1.00 70.88 803 SER A N 1
ATOM 6073 C CA . SER A 1 803 ? -26.145 21.362 -6.922 1.00 70.88 803 SER A CA 1
ATOM 6074 C C . SER A 1 803 ? -24.784 21.735 -6.354 1.00 70.88 803 SER A C 1
ATOM 6076 O O . SER A 1 803 ? -23.821 20.983 -6.527 1.00 70.88 803 SER A O 1
ATOM 6078 N N . PHE A 1 804 ? -24.701 22.925 -5.756 1.00 80.25 804 PHE A N 1
ATOM 6079 C CA . PHE A 1 804 ? -23.473 23.455 -5.166 1.00 80.25 804 PHE A CA 1
ATOM 6080 C C . PHE A 1 804 ? -22.847 22.443 -4.199 1.00 80.25 804 PHE A C 1
ATOM 6082 O O . PHE A 1 804 ? -23.545 21.769 -3.429 1.00 80.25 804 PHE A O 1
ATOM 6089 N N . GLY A 1 805 ? -21.530 22.310 -4.281 1.00 88.50 805 GLY A N 1
ATOM 6090 C CA . GLY A 1 805 ? -20.766 21.326 -3.538 1.00 88.50 805 GLY A CA 1
ATOM 6091 C C . GLY A 1 805 ? -19.364 21.809 -3.213 1.00 88.50 805 GLY A C 1
ATOM 6092 O O . GLY A 1 805 ? -18.957 22.907 -3.585 1.00 88.50 805 GLY A O 1
ATOM 6093 N N . TYR A 1 806 ? -18.615 20.939 -2.557 1.00 92.31 806 TYR A N 1
ATOM 6094 C CA . TYR A 1 806 ? -17.191 21.105 -2.315 1.00 92.31 806 TYR A CA 1
ATOM 6095 C C . TYR A 1 806 ? -16.425 19.894 -2.838 1.00 92.31 806 TYR A C 1
ATOM 6097 O O . TYR A 1 806 ? -16.941 18.776 -2.859 1.00 92.31 806 TYR A O 1
ATOM 6105 N N . THR A 1 807 ? -15.183 20.109 -3.247 1.00 91.25 807 THR A N 1
ATOM 6106 C CA . THR A 1 807 ? -14.238 19.048 -3.592 1.00 91.25 807 THR A CA 1
ATOM 6107 C C . THR A 1 807 ? -13.018 19.129 -2.691 1.00 91.25 807 THR A C 1
ATOM 6109 O O . THR A 1 807 ? -12.603 20.211 -2.272 1.00 91.25 807 THR A O 1
ATOM 6112 N N . LEU A 1 808 ? -12.458 17.973 -2.369 1.00 91.12 808 LEU A N 1
ATOM 6113 C CA . LEU A 1 808 ? -11.298 17.845 -1.503 1.00 91.12 808 LEU A CA 1
ATOM 6114 C C . LEU A 1 808 ? -10.018 18.263 -2.247 1.00 91.12 808 LEU A C 1
ATOM 6116 O O . LEU A 1 808 ? -9.657 17.652 -3.238 1.00 91.12 808 LEU A O 1
ATOM 6120 N N . ASP A 1 809 ? -9.308 19.287 -1.780 1.00 89.25 809 ASP A N 1
ATOM 6121 C CA . ASP A 1 809 ? -7.994 19.683 -2.320 1.00 89.25 809 ASP A CA 1
ATOM 6122 C C . ASP A 1 809 ? -6.859 19.008 -1.542 1.00 89.25 809 ASP A C 1
ATOM 6124 O O . ASP A 1 809 ? -6.053 18.260 -2.097 1.00 89.25 809 ASP A O 1
ATOM 6128 N N . LEU A 1 810 ? -6.835 19.214 -0.221 1.00 87.38 810 LEU A N 1
ATOM 6129 C CA . LEU A 1 810 ? -5.847 18.612 0.672 1.00 87.38 810 LEU A CA 1
ATOM 6130 C C . LEU A 1 810 ? -6.529 17.707 1.683 1.00 87.38 810 LEU A C 1
ATOM 6132 O O . LEU A 1 810 ? -7.529 18.075 2.293 1.00 87.38 810 LEU A O 1
ATOM 6136 N N . MET A 1 811 ? -5.925 16.547 1.903 1.00 87.88 811 MET A N 1
ATOM 6137 C CA . MET A 1 811 ? -6.288 15.618 2.963 1.00 87.88 811 MET A CA 1
ATOM 6138 C C . MET A 1 811 ? -5.018 15.255 3.706 1.00 87.88 811 MET A C 1
ATOM 6140 O O . MET A 1 811 ? -4.137 14.590 3.151 1.00 87.88 811 MET A O 1
ATOM 6144 N N . ARG A 1 812 ? -4.889 15.755 4.930 1.00 88.44 812 ARG A N 1
ATOM 6145 C CA . ARG A 1 812 ? -3.686 15.589 5.739 1.00 88.44 812 ARG A CA 1
ATOM 6146 C C . ARG A 1 812 ? -4.098 15.229 7.152 1.00 88.44 812 ARG A C 1
ATOM 6148 O O . ARG A 1 812 ? -5.026 15.805 7.710 1.00 88.44 812 ARG A O 1
ATOM 6155 N N . HIS A 1 813 ? -3.409 14.268 7.733 1.00 86.94 813 HIS A N 1
ATOM 6156 C CA . HIS A 1 813 ? -3.525 13.978 9.151 1.00 86.94 813 HIS A CA 1
ATOM 6157 C C . HIS A 1 813 ? -2.132 14.011 9.749 1.00 86.94 813 HIS A C 1
ATOM 6159 O O . HIS A 1 813 ? -1.151 13.708 9.065 1.00 86.94 813 HIS A O 1
ATOM 6165 N N . ASP A 1 814 ? -2.057 14.414 11.007 1.00 84.31 814 ASP A N 1
ATOM 6166 C CA . ASP A 1 814 ? -0.831 14.265 11.762 1.00 84.31 814 ASP A CA 1
ATOM 6167 C C . ASP A 1 814 ? -0.592 12.758 11.986 1.00 84.31 814 ASP A C 1
ATOM 6169 O O . ASP A 1 814 ? -1.525 12.075 12.422 1.00 84.31 814 ASP A O 1
ATOM 6173 N N . PRO A 1 815 ? 0.596 12.208 11.668 1.00 77.25 815 PRO A N 1
ATOM 6174 C CA . PRO A 1 815 ? 0.903 10.791 11.886 1.00 77.25 815 PRO A CA 1
ATOM 6175 C C . PRO A 1 815 ? 0.695 10.317 13.333 1.00 77.25 815 PRO A C 1
ATOM 6177 O O . PRO A 1 815 ? 0.452 9.132 13.561 1.00 77.25 815 PRO A O 1
ATOM 6180 N N . ASP A 1 816 ? 0.757 11.236 14.301 1.00 80.25 816 ASP A N 1
ATOM 6181 C CA . ASP A 1 816 ? 0.564 10.943 15.722 1.00 80.25 816 ASP A CA 1
ATOM 6182 C C . ASP A 1 816 ? -0.910 11.002 16.154 1.00 80.25 816 ASP A C 1
ATOM 6184 O O . ASP A 1 816 ? -1.261 10.593 17.268 1.00 80.25 816 ASP A O 1
ATOM 6188 N N . ALA A 1 817 ? -1.799 11.478 15.279 1.00 81.12 817 ALA A N 1
ATOM 6189 C CA . ALA A 1 817 ? -3.210 11.614 15.590 1.00 81.12 817 ALA A CA 1
ATOM 6190 C C . ALA A 1 817 ? -3.913 10.245 15.708 1.00 81.12 817 ALA A C 1
ATOM 6192 O O . ALA A 1 817 ? -3.476 9.240 15.141 1.00 81.12 817 ALA A O 1
ATOM 6193 N N . PRO A 1 818 ? -5.028 10.155 16.457 1.00 82.75 818 PRO A N 1
ATOM 6194 C CA . PRO A 1 818 ? -5.747 8.897 16.626 1.00 82.75 818 PRO A CA 1
ATOM 6195 C C . PRO A 1 818 ? -6.215 8.287 15.295 1.00 82.75 818 PRO A C 1
ATOM 6197 O O . PRO A 1 818 ? -6.728 8.982 14.419 1.00 82.75 818 PRO A O 1
ATOM 6200 N N . ASN A 1 819 ? -6.144 6.958 15.178 1.00 82.88 819 ASN A N 1
ATOM 6201 C CA . ASN A 1 819 ? -6.686 6.248 14.017 1.00 82.88 819 ASN A CA 1
ATOM 6202 C C . ASN A 1 819 ? -8.166 6.612 13.801 1.00 82.88 819 ASN A C 1
ATOM 6204 O O . ASN A 1 819 ? -8.985 6.516 14.724 1.00 82.88 819 ASN A O 1
ATOM 6208 N N . GLY A 1 820 ? -8.529 6.962 12.569 1.00 86.69 820 GLY A N 1
ATOM 6209 C CA . GLY A 1 820 ? -9.880 7.401 12.219 1.00 86.69 820 GLY A CA 1
ATOM 6210 C C . GLY A 1 820 ? -10.046 8.913 12.042 1.00 86.69 820 GLY A C 1
ATOM 6211 O O . GLY A 1 820 ? -11.172 9.360 11.852 1.00 86.69 820 GLY A O 1
ATOM 6212 N N . ILE A 1 821 ? -8.980 9.722 12.156 1.00 91.12 821 ILE A N 1
ATOM 6213 C CA . ILE A 1 821 ? -9.050 11.191 12.003 1.00 91.12 821 ILE A CA 1
ATOM 6214 C C . ILE A 1 821 ? -9.563 11.591 10.623 1.00 91.12 821 ILE A C 1
ATOM 6216 O O . ILE A 1 821 ? -10.407 12.478 10.517 1.00 91.12 821 ILE A O 1
ATOM 6220 N N . THR A 1 822 ? -9.109 10.921 9.567 1.00 89.69 822 THR A N 1
ATOM 6221 C CA . THR A 1 822 ? -9.584 11.188 8.207 1.00 89.69 822 THR A CA 1
ATOM 6222 C C . THR A 1 822 ? -11.066 10.836 8.064 1.00 89.69 822 THR A C 1
ATOM 6224 O O . THR A 1 822 ? -11.839 11.647 7.557 1.00 89.69 822 THR A O 1
ATOM 6227 N N . GLU A 1 823 ? -11.502 9.693 8.597 1.00 93.00 823 GLU A N 1
ATOM 6228 C CA . GLU A 1 823 ? -12.915 9.319 8.659 1.00 93.00 823 GLU A CA 1
ATOM 6229 C C . GLU A 1 823 ? -13.764 10.318 9.446 1.00 93.00 823 GLU A C 1
ATOM 6231 O O . GLU A 1 823 ? -14.846 10.704 9.000 1.00 93.00 823 GLU A O 1
ATOM 6236 N N . PHE A 1 824 ? -13.262 10.764 10.598 1.00 95.06 824 PHE A N 1
ATOM 6237 C CA . PHE A 1 824 ? -13.888 11.778 11.436 1.00 95.06 824 PHE A CA 1
ATOM 6238 C C . PHE A 1 824 ? -14.059 13.097 10.691 1.00 95.06 824 PHE A C 1
ATOM 6240 O O . PHE A 1 824 ? -15.157 13.653 10.688 1.00 95.06 824 PHE A O 1
ATOM 6247 N N . LEU A 1 825 ? -13.005 13.574 10.030 1.00 95.62 825 LEU A N 1
ATOM 6248 C CA . LEU A 1 825 ? -13.017 14.815 9.271 1.00 95.62 825 LEU A CA 1
ATOM 6249 C C . LEU A 1 825 ? -14.002 14.761 8.103 1.00 95.62 825 LEU A C 1
ATOM 6251 O O . LEU A 1 825 ? -14.818 15.668 7.972 1.00 95.62 825 LEU A O 1
ATOM 6255 N N . ILE A 1 826 ? -13.970 13.703 7.287 1.00 94.19 826 ILE A N 1
ATOM 6256 C CA . ILE A 1 826 ? -14.831 13.582 6.099 1.00 94.19 826 ILE A CA 1
ATOM 6257 C C . ILE A 1 826 ? -16.298 13.438 6.513 1.00 94.19 826 ILE A C 1
ATOM 6259 O O . ILE A 1 826 ? -17.161 14.150 5.999 1.00 94.19 826 ILE A O 1
ATOM 6263 N N . ALA A 1 827 ? -16.594 12.564 7.480 1.00 94.19 827 ALA A N 1
ATOM 6264 C CA . ALA A 1 827 ? -17.961 12.364 7.949 1.00 94.19 827 ALA A CA 1
ATOM 6265 C C . ALA A 1 827 ? -18.527 13.611 8.648 1.00 94.19 827 ALA A C 1
ATOM 6267 O O . ALA A 1 827 ? -19.705 13.933 8.484 1.00 94.19 827 ALA A O 1
ATOM 6268 N N . SER A 1 828 ? -17.705 14.320 9.427 1.00 95.44 828 SER A N 1
ATOM 6269 C CA . SER A 1 828 ? -18.121 15.562 10.088 1.00 95.44 828 SER A CA 1
ATOM 6270 C C . SER A 1 828 ? -18.296 16.696 9.081 1.00 95.44 828 SER A C 1
ATOM 6272 O O . SER A 1 828 ? -19.295 17.409 9.154 1.00 95.44 828 SER A O 1
ATOM 6274 N N . ALA A 1 829 ? -17.410 16.803 8.085 1.00 95.25 829 ALA A N 1
ATOM 6275 C CA . ALA A 1 829 ? -17.552 17.746 6.982 1.00 95.25 829 ALA A CA 1
ATOM 6276 C C . ALA A 1 829 ? -18.858 17.509 6.219 1.00 95.25 829 ALA A C 1
ATOM 6278 O O . ALA A 1 829 ? -19.646 18.439 6.083 1.00 95.25 829 ALA A O 1
ATOM 6279 N N . ALA A 1 830 ? -19.156 16.271 5.810 1.00 94.25 830 ALA A N 1
ATOM 6280 C CA . ALA A 1 830 ? -20.400 15.944 5.109 1.00 94.25 830 ALA A CA 1
ATOM 6281 C C . ALA A 1 830 ? -21.655 16.353 5.907 1.00 94.25 830 ALA A C 1
ATOM 6283 O O . ALA A 1 830 ? -22.596 16.912 5.342 1.00 94.25 830 ALA A O 1
ATOM 6284 N N . ARG A 1 831 ? -21.656 16.145 7.232 1.00 93.06 831 ARG A N 1
ATOM 6285 C CA . ARG A 1 831 ? -22.764 16.548 8.118 1.00 93.06 831 ARG A CA 1
ATOM 6286 C C . ARG A 1 831 ? -22.901 18.064 8.253 1.00 93.06 831 ARG A C 1
ATOM 6288 O O . ARG A 1 831 ? -24.002 18.577 8.103 1.00 93.06 831 ARG A O 1
ATOM 6295 N N . VAL A 1 832 ? -21.810 18.785 8.508 1.00 93.38 832 VAL A N 1
ATOM 6296 C CA . VAL A 1 832 ? -21.861 20.250 8.664 1.00 93.38 832 VAL A CA 1
ATOM 6297 C C . VAL A 1 832 ? -22.196 20.933 7.336 1.00 93.38 832 VAL A C 1
ATOM 6299 O O . VAL A 1 832 ? -22.948 21.904 7.310 1.00 93.38 832 VAL A O 1
ATOM 6302 N N . LEU A 1 833 ? -21.691 20.409 6.218 1.00 92.56 833 LEU A N 1
ATOM 6303 C CA . LEU A 1 833 ? -22.024 20.891 4.878 1.00 92.56 833 LEU A CA 1
ATOM 6304 C C . LEU A 1 833 ? -23.509 20.679 4.557 1.00 92.56 833 LEU A C 1
ATOM 6306 O O . LEU A 1 833 ? -24.148 21.594 4.039 1.00 92.56 833 LEU A O 1
ATOM 6310 N N . ARG A 1 834 ? -24.084 19.529 4.930 1.00 90.88 834 ARG A N 1
ATOM 6311 C CA . ARG A 1 834 ? -25.532 19.286 4.833 1.00 90.88 834 ARG A CA 1
ATOM 6312 C C . ARG A 1 834 ? -26.333 20.337 5.594 1.00 90.88 834 ARG A C 1
ATOM 6314 O O . ARG A 1 834 ? -27.293 20.874 5.050 1.00 90.88 834 ARG A O 1
ATOM 6321 N N . ASP A 1 835 ? -25.932 20.645 6.824 1.00 88.12 835 ASP A N 1
ATOM 6322 C CA . ASP A 1 835 ? -26.630 21.621 7.665 1.00 88.12 835 ASP A CA 1
ATOM 6323 C C . ASP A 1 835 ? -26.515 23.056 7.089 1.00 88.12 835 ASP A C 1
ATOM 6325 O O . ASP A 1 835 ? -27.371 23.900 7.342 1.00 88.12 835 ASP A O 1
ATOM 6329 N N . ARG A 1 836 ? -25.510 23.313 6.234 1.00 88.25 836 ARG A N 1
ATOM 6330 C CA . ARG A 1 836 ? -25.360 24.535 5.417 1.00 88.25 836 ARG A CA 1
ATOM 6331 C C . ARG A 1 836 ? -26.063 24.472 4.048 1.00 88.25 836 ARG A C 1
ATOM 6333 O O . ARG A 1 836 ? -25.886 25.375 3.236 1.00 88.25 836 ARG A O 1
ATOM 6340 N N . GLY A 1 837 ? -26.834 23.421 3.763 1.00 85.25 837 GLY A N 1
ATOM 6341 C CA . GLY A 1 837 ? -27.563 23.252 2.499 1.00 85.25 837 GLY A CA 1
ATOM 6342 C C . GLY A 1 837 ? -26.697 22.846 1.300 1.00 85.25 837 GLY A C 1
ATOM 6343 O O . GLY A 1 837 ? -27.157 22.903 0.160 1.00 85.25 837 GLY A O 1
ATOM 6344 N N . VAL A 1 838 ? -25.450 22.430 1.526 1.00 88.81 838 VAL A N 1
ATOM 6345 C CA . VAL A 1 838 ? -24.545 21.967 0.468 1.00 88.81 838 VAL A CA 1
ATOM 6346 C C . VAL A 1 838 ? -24.934 20.552 0.051 1.00 88.81 838 VAL A C 1
ATOM 6348 O O . VAL A 1 838 ? -25.142 19.677 0.891 1.00 88.81 838 VAL A O 1
ATOM 6351 N N . ALA A 1 839 ? -25.011 20.309 -1.258 1.00 84.94 839 ALA A N 1
ATOM 6352 C CA . ALA A 1 839 ? -25.505 19.043 -1.783 1.00 84.94 839 ALA A CA 1
ATOM 6353 C C . ALA A 1 839 ? -24.426 17.955 -1.874 1.00 84.94 839 ALA A C 1
ATOM 6355 O O . ALA A 1 839 ? -24.732 16.787 -1.655 1.00 84.94 839 ALA A O 1
ATOM 6356 N N . ARG A 1 840 ? -23.186 18.312 -2.233 1.00 88.69 840 ARG A N 1
ATOM 6357 C CA . ARG A 1 840 ? -22.155 17.342 -2.639 1.00 88.69 840 ARG A CA 1
ATOM 6358 C C . ARG A 1 840 ? -20.805 17.605 -1.977 1.00 88.69 840 ARG A C 1
ATOM 6360 O O . ARG A 1 840 ? -20.388 18.759 -1.880 1.00 88.69 840 ARG A O 1
ATOM 6367 N N . LEU A 1 841 ? -20.108 16.536 -1.602 1.00 92.62 841 LEU A N 1
ATOM 6368 C CA . LEU A 1 841 ? -18.712 16.552 -1.164 1.00 92.62 841 LEU A CA 1
ATOM 6369 C C . LEU A 1 841 ? -17.920 15.492 -1.943 1.00 92.62 841 LEU A C 1
ATOM 6371 O O . LEU A 1 841 ? -18.138 14.301 -1.743 1.00 92.62 841 LEU A O 1
ATOM 6375 N N . SER A 1 842 ? -17.009 15.908 -2.824 1.00 90.06 842 SER A N 1
ATOM 6376 C CA . SER A 1 842 ? -16.101 14.980 -3.511 1.00 90.06 842 SER A CA 1
ATOM 6377 C C . SER A 1 842 ? -14.907 14.617 -2.628 1.00 90.06 842 SER A C 1
ATOM 6379 O O . SER A 1 842 ? -14.256 15.493 -2.059 1.00 90.06 842 SER A O 1
ATOM 6381 N N . MET A 1 843 ? -14.620 13.318 -2.538 1.00 84.69 843 MET A N 1
ATOM 6382 C CA . MET A 1 843 ? -13.517 12.709 -1.786 1.00 84.69 843 MET A CA 1
ATOM 6383 C C . MET A 1 843 ? -12.290 12.406 -2.660 1.00 84.69 843 MET A C 1
ATOM 6385 O O . MET A 1 843 ? -11.431 11.616 -2.269 1.00 84.69 843 MET A O 1
ATOM 6389 N N . ASN A 1 844 ? -12.198 13.028 -3.837 1.00 73.81 844 ASN A N 1
ATOM 6390 C CA . ASN A 1 844 ? -11.185 12.756 -4.855 1.00 73.81 844 ASN A CA 1
ATOM 6391 C C . ASN A 1 844 ? -11.285 11.365 -5.502 1.00 73.81 844 ASN A C 1
ATOM 6393 O O . ASN A 1 844 ? -12.255 10.615 -5.367 1.00 73.81 844 ASN A O 1
ATOM 6397 N N . PHE A 1 845 ? -10.293 11.097 -6.343 1.00 69.88 845 PHE A N 1
ATOM 6398 C CA . PHE A 1 845 ? -10.296 10.081 -7.375 1.00 69.88 845 PHE A CA 1
ATOM 6399 C C . PHE A 1 845 ? -9.699 8.752 -6.900 1.00 69.88 845 PHE A C 1
ATOM 6401 O O . PHE A 1 845 ? -8.553 8.713 -6.454 1.00 69.88 845 PHE A O 1
ATOM 6408 N N . ALA A 1 846 ? -10.434 7.655 -7.077 1.00 62.91 846 ALA A N 1
ATOM 6409 C CA . ALA A 1 846 ? -9.904 6.300 -6.997 1.00 62.91 846 ALA A CA 1
ATOM 6410 C C . ALA A 1 846 ? -9.548 5.823 -8.415 1.00 62.91 846 ALA A C 1
ATOM 6412 O O . ALA A 1 846 ? -10.423 5.475 -9.216 1.00 62.91 846 ALA A O 1
ATOM 6413 N N . MET A 1 847 ? -8.253 5.833 -8.745 1.00 62.97 847 MET A N 1
ATOM 6414 C CA . MET A 1 847 ? -7.763 5.367 -10.046 1.00 62.97 847 MET A CA 1
ATOM 6415 C C . MET A 1 847 ? -8.192 3.907 -10.270 1.00 62.97 847 MET A C 1
ATOM 6417 O O . MET A 1 847 ? -8.179 3.106 -9.353 1.00 62.97 847 MET A O 1
ATOM 6421 N N . TRP A 1 848 ? -8.629 3.553 -11.475 1.00 56.72 848 TRP A N 1
ATOM 6422 C CA . TRP A 1 848 ? -8.914 2.175 -11.902 1.00 56.72 848 TRP A CA 1
ATOM 6423 C C . TRP A 1 848 ? -9.936 1.342 -11.090 1.00 56.72 848 TRP A C 1
ATOM 6425 O O . TRP A 1 848 ? -10.030 0.135 -11.309 1.00 56.72 848 TRP A O 1
ATOM 6435 N N . GLY A 1 849 ? -10.778 1.957 -10.255 1.00 50.72 849 GLY A N 1
ATOM 6436 C CA . GLY A 1 849 ? -11.706 1.251 -9.358 1.00 50.72 849 GLY A CA 1
ATOM 6437 C C . GLY A 1 849 ? -12.653 0.216 -10.000 1.00 50.72 849 GLY A C 1
ATOM 6438 O O . GLY A 1 849 ? -12.868 -0.846 -9.423 1.00 50.72 849 GLY A O 1
ATOM 6439 N N . ARG A 1 850 ? -13.171 0.453 -11.216 1.00 55.03 850 ARG A N 1
ATOM 6440 C CA . ARG A 1 850 ? -14.030 -0.508 -11.952 1.00 55.03 850 ARG A CA 1
ATOM 6441 C C . ARG A 1 850 ? -13.296 -1.739 -12.490 1.00 55.03 850 ARG A C 1
ATOM 6443 O O . ARG A 1 850 ? -13.961 -2.695 -12.864 1.00 55.03 850 ARG A O 1
ATOM 6450 N N . LEU A 1 851 ? -11.959 -1.754 -12.562 1.00 49.75 851 LEU A N 1
ATOM 6451 C CA . LEU A 1 851 ? -11.214 -2.964 -12.963 1.00 49.75 851 LEU A CA 1
ATOM 6452 C C . LEU A 1 851 ? -11.208 -4.042 -11.862 1.00 49.75 851 LEU A C 1
ATOM 6454 O O . LEU A 1 851 ? -10.878 -5.196 -12.145 1.00 49.75 851 LEU A O 1
ATOM 6458 N N . PHE A 1 852 ? -11.614 -3.665 -10.648 1.00 51.62 852 PHE A N 1
ATOM 6459 C CA . PHE A 1 852 ? -11.686 -4.507 -9.453 1.00 51.62 852 PHE A CA 1
ATOM 6460 C C . PHE A 1 852 ? -13.120 -4.685 -8.927 1.00 51.62 852 PHE A C 1
ATOM 6462 O O . PHE A 1 852 ? -13.306 -5.271 -7.872 1.00 51.62 852 PHE A O 1
ATOM 6469 N N . ALA A 1 853 ? -14.133 -4.183 -9.642 1.00 49.72 853 ALA A N 1
ATOM 6470 C CA . ALA A 1 853 ? -15.534 -4.373 -9.276 1.00 49.72 853 ALA A CA 1
ATOM 6471 C C . ALA A 1 853 ? -16.063 -5.700 -9.854 1.00 49.72 853 ALA A C 1
ATOM 6473 O O . ALA A 1 853 ? -15.841 -5.999 -11.032 1.00 49.72 853 ALA A O 1
ATOM 6474 N N . ASP A 1 854 ? -16.743 -6.496 -9.028 1.00 42.22 854 ASP A N 1
ATOM 6475 C CA . ASP A 1 854 ? -17.203 -7.855 -9.363 1.00 42.22 854 ASP A CA 1
ATOM 6476 C C . ASP A 1 854 ? -18.460 -7.895 -10.256 1.00 42.22 854 ASP A C 1
ATOM 6478 O O . ASP A 1 854 ? -18.923 -8.963 -10.654 1.00 42.22 854 ASP A O 1
ATOM 6482 N N . ASP A 1 855 ? -19.018 -6.735 -10.606 1.00 41.09 855 ASP A N 1
ATOM 6483 C CA . ASP A 1 855 ? -20.348 -6.575 -11.197 1.00 41.09 855 ASP A CA 1
ATOM 6484 C C . ASP A 1 855 ? -20.362 -6.265 -12.708 1.00 41.09 855 ASP A C 1
ATOM 6486 O O . ASP A 1 855 ? -21.439 -6.121 -13.293 1.00 41.09 855 ASP A O 1
ATOM 6490 N N . VAL A 1 856 ? -19.205 -6.223 -13.389 1.00 39.09 856 VAL A N 1
ATOM 6491 C CA . VAL A 1 856 ? -19.135 -5.950 -14.841 1.00 39.09 856 VAL A CA 1
ATOM 6492 C C . VAL A 1 856 ? -18.375 -7.052 -15.598 1.00 39.09 856 VAL A C 1
ATOM 6494 O O . VAL A 1 856 ? -17.195 -7.286 -15.334 1.00 39.09 856 VAL A O 1
ATOM 6497 N N . PRO A 1 857 ? -18.982 -7.722 -16.600 1.00 39.22 857 PRO A N 1
ATOM 6498 C CA . PRO A 1 857 ? -18.280 -8.722 -17.399 1.00 39.22 857 PRO A CA 1
ATOM 6499 C C . PRO A 1 857 ? -17.147 -8.083 -18.217 1.00 39.22 857 PRO A C 1
ATOM 6501 O O . PRO A 1 857 ? -17.376 -7.265 -19.109 1.00 39.22 857 PRO A O 1
ATOM 6504 N N . PHE A 1 858 ? -15.905 -8.483 -17.935 1.00 48.50 858 PHE A N 1
ATOM 6505 C CA . PHE A 1 858 ? -14.719 -7.954 -18.611 1.00 48.50 858 PHE A CA 1
ATOM 6506 C C . PHE A 1 858 ? -14.480 -8.596 -19.987 1.00 48.50 858 PHE A C 1
ATOM 6508 O O . PHE A 1 858 ? -14.482 -9.819 -20.154 1.00 48.50 858 PHE A O 1
ATOM 6515 N N . THR A 1 859 ? -14.160 -7.765 -20.980 1.00 59.53 859 THR A N 1
ATOM 6516 C CA . THR A 1 859 ? -13.635 -8.205 -22.284 1.00 59.53 859 THR A CA 1
ATOM 6517 C C . THR A 1 859 ? -12.180 -8.692 -22.179 1.00 59.53 859 THR A C 1
ATOM 6519 O O . THR A 1 859 ? -11.463 -8.385 -21.225 1.00 59.53 859 THR A O 1
ATOM 6522 N N . ALA A 1 860 ? -11.687 -9.433 -23.182 1.00 54.00 860 ALA A N 1
ATOM 6523 C CA . ALA A 1 860 ? -10.316 -9.967 -23.185 1.00 54.00 860 ALA A CA 1
ATOM 6524 C C . ALA A 1 860 ? -9.224 -8.882 -23.041 1.00 54.00 860 ALA A C 1
ATOM 6526 O O . ALA A 1 860 ? -8.228 -9.104 -22.357 1.00 54.00 860 ALA A O 1
ATOM 6527 N N . GLY A 1 861 ? -9.434 -7.691 -23.616 1.00 49.47 861 GLY A N 1
ATOM 6528 C CA . GLY A 1 861 ? -8.517 -6.554 -23.461 1.00 49.47 861 GLY A CA 1
ATOM 6529 C C . GLY A 1 861 ? -8.532 -5.939 -22.056 1.00 49.47 861 GLY A C 1
ATOM 6530 O O . GLY A 1 861 ? -7.497 -5.490 -21.574 1.00 49.47 861 GLY A O 1
ATOM 6531 N N . GLN A 1 862 ? -9.675 -5.972 -21.364 1.00 54.62 862 GLN A N 1
ATOM 6532 C CA . GLN A 1 862 ? -9.797 -5.481 -19.987 1.00 54.62 862 GLN A CA 1
ATOM 6533 C C . GLN A 1 862 ? -9.164 -6.440 -18.970 1.00 54.62 862 GLN A C 1
ATOM 6535 O O . GLN A 1 862 ? -8.628 -5.978 -17.970 1.00 54.62 862 GLN A O 1
ATOM 6540 N N . ARG A 1 863 ? -9.122 -7.750 -19.255 1.00 56.97 863 ARG A N 1
ATOM 6541 C CA . ARG A 1 863 ? -8.349 -8.722 -18.456 1.00 56.97 863 ARG A CA 1
ATOM 6542 C C . ARG A 1 863 ? -6.842 -8.467 -18.525 1.00 56.97 863 ARG A C 1
ATOM 6544 O O . ARG A 1 863 ? -6.171 -8.497 -17.500 1.00 56.97 863 ARG A O 1
ATOM 6551 N N . LEU A 1 864 ? -6.326 -8.150 -19.713 1.00 53.28 864 LEU A N 1
ATOM 6552 C CA . LEU A 1 864 ? -4.925 -7.763 -19.891 1.00 53.28 864 LEU A CA 1
ATOM 6553 C C . LEU A 1 864 ? -4.615 -6.415 -19.217 1.00 53.28 864 LEU A C 1
ATOM 6555 O O . LEU A 1 864 ? -3.562 -6.267 -18.605 1.00 53.28 864 LEU A O 1
ATOM 6559 N N . ALA A 1 865 ? -5.541 -5.452 -19.286 1.00 52.84 865 ALA A N 1
ATOM 6560 C CA . ALA A 1 865 ? -5.418 -4.184 -18.569 1.00 52.84 865 ALA A CA 1
ATOM 6561 C C . ALA A 1 865 ? -5.435 -4.379 -17.043 1.00 52.84 865 ALA A C 1
ATOM 6563 O O . ALA A 1 865 ? -4.613 -3.779 -16.363 1.00 52.84 865 ALA A O 1
ATOM 6564 N N . ARG A 1 866 ? -6.299 -5.257 -16.511 1.00 57.62 866 ARG A N 1
ATOM 6565 C CA . ARG A 1 866 ? -6.330 -5.637 -15.087 1.00 57.62 866 ARG A CA 1
ATOM 6566 C C . ARG A 1 866 ? -5.024 -6.295 -14.648 1.00 57.62 866 ARG A C 1
ATOM 6568 O O . ARG A 1 866 ? -4.503 -5.934 -13.603 1.00 57.62 866 ARG A O 1
ATOM 6575 N N . TRP A 1 867 ? -4.466 -7.196 -15.456 1.00 57.84 867 TRP A N 1
ATOM 6576 C CA . TRP A 1 867 ? -3.146 -7.780 -15.201 1.00 57.84 867 TRP A CA 1
ATOM 6577 C C . TRP A 1 867 ? -2.045 -6.707 -15.177 1.00 57.84 867 TRP A C 1
ATOM 6579 O O . TRP A 1 867 ? -1.299 -6.618 -14.208 1.00 57.84 867 TRP A O 1
ATOM 6589 N N . ALA A 1 868 ? -1.997 -5.825 -16.181 1.00 52.00 868 ALA A N 1
ATOM 6590 C CA . ALA A 1 868 ? -1.001 -4.752 -16.252 1.00 52.00 868 ALA A CA 1
ATOM 6591 C C . ALA A 1 868 ? -1.129 -3.730 -15.104 1.00 52.00 868 ALA A C 1
ATOM 6593 O O . ALA A 1 868 ? -0.126 -3.217 -14.616 1.00 52.00 868 ALA A O 1
ATOM 6594 N N . VAL A 1 869 ? -2.356 -3.445 -14.660 1.00 50.69 869 VAL A N 1
ATOM 6595 C CA . VAL A 1 869 ? -2.651 -2.598 -13.497 1.00 50.69 869 VAL A CA 1
ATOM 6596 C C . VAL A 1 869 ? -2.302 -3.307 -12.183 1.00 50.69 869 VAL A C 1
ATOM 6598 O O . VAL A 1 869 ? -1.744 -2.675 -11.292 1.00 50.69 869 VAL A O 1
ATOM 6601 N N . GLY A 1 870 ? -2.546 -4.616 -12.078 1.00 48.53 870 GLY A N 1
ATOM 6602 C CA . GLY A 1 870 ? -2.157 -5.442 -10.931 1.00 48.53 870 GLY A CA 1
ATOM 6603 C C . GLY A 1 870 ? -0.643 -5.464 -10.706 1.00 48.53 870 GLY A C 1
ATOM 6604 O O . GLY A 1 870 ? -0.196 -5.313 -9.575 1.00 48.53 870 GLY A O 1
ATOM 6605 N N . VAL A 1 871 ? 0.146 -5.514 -11.785 1.00 47.78 871 VAL A N 1
ATOM 6606 C CA . VAL A 1 871 ? 1.619 -5.398 -11.747 1.00 47.78 871 VAL A CA 1
ATOM 6607 C C . VAL A 1 871 ? 2.086 -4.025 -11.226 1.00 47.78 871 VAL A C 1
ATOM 6609 O O . VAL A 1 871 ? 3.163 -3.910 -10.648 1.00 47.78 871 VAL A O 1
ATOM 6612 N N . LEU A 1 872 ? 1.278 -2.971 -11.390 1.00 43.50 872 LEU A N 1
ATOM 6613 C CA . LEU A 1 872 ? 1.574 -1.616 -10.905 1.00 43.50 872 LEU A CA 1
ATOM 6614 C C . LEU A 1 872 ? 0.977 -1.319 -9.514 1.00 43.50 872 LEU A C 1
ATOM 6616 O O . LEU A 1 872 ? 1.325 -0.302 -8.916 1.00 43.50 872 LEU A O 1
ATOM 6620 N N . ASN A 1 873 ? 0.120 -2.192 -8.974 1.00 41.72 873 ASN A N 1
ATOM 6621 C CA . ASN A 1 873 ? -0.589 -2.009 -7.700 1.00 41.72 87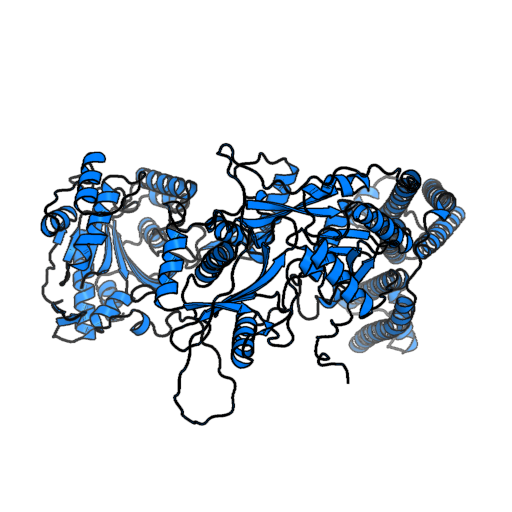3 ASN A CA 1
ATOM 6622 C C . ASN A 1 873 ? 0.331 -1.721 -6.486 1.00 41.72 873 ASN A C 1
ATOM 6624 O O . ASN A 1 873 ? -0.009 -0.830 -5.699 1.00 41.72 873 ASN A O 1
ATOM 6628 N N . PRO A 1 874 ? 1.529 -2.337 -6.352 1.00 37.25 874 PRO A N 1
ATOM 6629 C CA . PRO A 1 874 ? 2.446 -2.033 -5.246 1.00 37.25 874 PRO A CA 1
ATOM 6630 C C . PRO A 1 874 ? 2.932 -0.576 -5.228 1.00 37.25 874 PRO A C 1
ATOM 6632 O O . PRO A 1 874 ? 3.253 -0.039 -4.170 1.00 37.25 874 PRO A O 1
ATOM 6635 N N . PHE A 1 875 ? 2.963 0.090 -6.388 1.00 35.06 875 PHE A N 1
ATOM 6636 C CA . PHE A 1 875 ? 3.456 1.463 -6.518 1.00 35.06 875 PHE A CA 1
ATOM 6637 C C . PHE A 1 875 ? 2.380 2.527 -6.248 1.00 35.06 875 PHE A C 1
ATOM 6639 O O . PHE A 1 875 ? 2.726 3.688 -6.021 1.00 35.06 875 PHE A O 1
ATOM 6646 N N . PHE A 1 876 ? 1.092 2.157 -6.264 1.00 40.44 876 PHE A N 1
ATOM 6647 C CA . PHE A 1 876 ? -0.017 3.120 -6.288 1.00 40.44 876 PHE A CA 1
ATOM 6648 C C . PHE A 1 876 ? -1.134 2.894 -5.244 1.00 40.44 876 PHE A C 1
ATOM 6650 O O . PHE A 1 876 ? -1.996 3.762 -5.150 1.00 40.44 876 PHE A O 1
ATOM 6657 N N . GLN A 1 877 ? -1.125 1.810 -4.443 1.00 47.19 877 GLN A N 1
ATOM 6658 C CA . GLN A 1 877 ? -2.108 1.539 -3.362 1.00 47.19 877 GLN A CA 1
ATOM 6659 C C . GLN A 1 877 ? -3.575 1.782 -3.781 1.00 47.19 877 GLN A C 1
ATOM 6661 O O . GLN A 1 877 ? -4.315 2.542 -3.159 1.00 47.19 877 GLN A O 1
ATOM 6666 N N . ILE A 1 878 ? -3.987 1.184 -4.896 1.00 52.25 878 ILE A N 1
ATOM 6667 C CA . ILE A 1 878 ? -5.197 1.602 -5.616 1.00 52.25 878 ILE A CA 1
ATOM 6668 C C . ILE A 1 878 ? -6.478 1.006 -5.006 1.00 52.25 878 ILE A C 1
ATOM 6670 O O . ILE A 1 878 ? -7.515 1.668 -4.947 1.00 52.25 878 ILE A O 1
ATOM 6674 N N . GLU A 1 879 ? -6.391 -0.227 -4.513 1.00 48.28 879 GLU A N 1
ATOM 6675 C CA . GLU A 1 879 ? -7.507 -0.989 -3.938 1.00 48.28 879 GLU A CA 1
ATOM 6676 C C . GLU A 1 879 ? -7.932 -0.447 -2.559 1.00 48.28 879 GLU A C 1
ATOM 6678 O O . GLU A 1 879 ? -9.112 -0.189 -2.321 1.00 48.28 879 GLU A O 1
ATOM 6683 N N . SER A 1 880 ? -6.963 -0.103 -1.701 1.00 59.31 880 SER A N 1
ATOM 6684 C CA . SER A 1 880 ? -7.216 0.420 -0.350 1.00 59.31 880 SER A CA 1
ATOM 6685 C C . SER A 1 880 ? -7.952 1.764 -0.335 1.00 59.31 880 SER A C 1
ATOM 6687 O O . SER A 1 880 ? -8.739 2.021 0.578 1.00 59.31 880 SER A O 1
ATOM 6689 N N . LEU A 1 881 ? -7.733 2.624 -1.339 1.00 66.94 881 LEU A N 1
ATOM 6690 C CA . LEU A 1 881 ? -8.400 3.924 -1.439 1.00 66.94 881 LEU A CA 1
ATOM 6691 C C . LEU A 1 881 ? -9.869 3.789 -1.868 1.00 66.94 881 LEU A C 1
ATOM 6693 O O . LEU A 1 881 ? -10.722 4.530 -1.375 1.00 66.94 881 LEU A O 1
ATOM 6697 N N . ARG A 1 882 ? -10.188 2.835 -2.755 1.00 69.25 882 ARG A N 1
ATOM 6698 C CA . ARG A 1 882 ? -11.578 2.548 -3.141 1.00 69.25 882 ARG A CA 1
ATOM 6699 C C . ARG A 1 882 ? -12.353 1.982 -1.957 1.00 69.25 882 ARG A C 1
ATOM 6701 O O . ARG A 1 882 ? -13.433 2.492 -1.670 1.00 69.25 882 ARG A O 1
ATOM 6708 N N . ASP A 1 883 ? -11.785 1.007 -1.251 1.00 72.12 883 ASP A N 1
ATOM 6709 C CA . ASP A 1 883 ? -12.411 0.399 -0.071 1.00 72.12 883 ASP A CA 1
ATOM 6710 C C . ASP A 1 883 ? -12.598 1.411 1.057 1.00 72.12 883 ASP A C 1
ATOM 6712 O O . ASP A 1 883 ? -13.623 1.417 1.738 1.00 72.12 883 ASP A O 1
ATOM 6716 N N . PHE A 1 884 ? -11.632 2.316 1.234 1.00 81.38 884 PHE A N 1
ATOM 6717 C CA . PHE A 1 884 ? -11.764 3.443 2.147 1.00 81.38 884 PHE A CA 1
ATOM 6718 C C . PHE A 1 884 ? -12.937 4.352 1.755 1.00 81.38 884 PHE A C 1
ATOM 6720 O O . PHE A 1 884 ? -13.802 4.625 2.589 1.00 81.38 884 PHE A O 1
ATOM 6727 N N . ASN A 1 885 ? -13.006 4.781 0.491 1.00 84.19 885 ASN A N 1
ATOM 6728 C CA . ASN A 1 885 ? -14.068 5.659 -0.002 1.00 84.19 885 ASN A CA 1
ATOM 6729 C C . ASN A 1 885 ? -15.451 4.988 0.043 1.00 84.19 885 ASN A C 1
ATOM 6731 O O . ASN A 1 885 ? -16.436 5.643 0.381 1.00 84.19 885 ASN A O 1
ATOM 6735 N N . ALA A 1 886 ? -15.534 3.680 -0.213 1.00 83.06 886 ALA A N 1
ATOM 6736 C CA . ALA A 1 886 ? -16.779 2.913 -0.172 1.00 83.06 886 ALA A CA 1
ATOM 6737 C C . ALA A 1 886 ? -17.461 2.943 1.210 1.00 83.06 886 ALA A C 1
ATOM 6739 O O . ALA A 1 886 ? -18.688 2.886 1.289 1.00 83.06 886 ALA A O 1
ATOM 6740 N N . ARG A 1 887 ? -16.702 3.135 2.303 1.00 85.31 887 ARG A N 1
ATOM 6741 C CA . ARG A 1 887 ? -17.242 3.260 3.677 1.00 85.31 887 ARG A CA 1
ATOM 6742 C C . ARG A 1 887 ? -18.225 4.421 3.840 1.00 85.31 887 ARG A C 1
ATOM 6744 O O . ARG A 1 887 ? -19.038 4.403 4.766 1.00 85.31 887 ARG A O 1
ATOM 6751 N N . PHE A 1 888 ? -18.140 5.428 2.972 1.00 87.75 888 PHE A N 1
ATOM 6752 C CA . PHE A 1 888 ? -18.983 6.624 3.006 1.00 87.75 888 PHE A CA 1
ATOM 6753 C C . PHE A 1 888 ? -20.238 6.504 2.138 1.00 87.75 888 PHE A C 1
ATOM 6755 O O . PHE A 1 888 ? -21.043 7.432 2.144 1.00 87.75 888 PHE A O 1
ATOM 6762 N N . ASP A 1 889 ? -20.426 5.369 1.451 1.00 85.44 889 ASP A N 1
ATOM 6763 C CA . ASP A 1 889 ? -21.497 5.138 0.472 1.00 85.44 889 ASP A CA 1
ATOM 6764 C C . ASP A 1 889 ? -21.594 6.258 -0.589 1.00 85.44 889 ASP A C 1
ATOM 6766 O O . ASP A 1 889 ? -22.610 6.955 -0.678 1.00 85.44 889 ASP A O 1
ATOM 6770 N N . PRO A 1 890 ? -20.504 6.511 -1.340 1.00 88.19 890 PRO A N 1
ATOM 6771 C CA . PRO A 1 890 ? -20.463 7.587 -2.313 1.00 88.19 890 PRO A CA 1
ATOM 6772 C C . PRO A 1 890 ? -21.178 7.208 -3.616 1.00 88.19 890 PRO A C 1
ATOM 6774 O O . PRO A 1 890 ? -21.222 6.052 -4.037 1.00 88.19 890 PRO A O 1
ATOM 6777 N N . GLU A 1 891 ? -21.644 8.225 -4.327 1.00 86.56 891 GLU A N 1
ATOM 6778 C CA . GLU A 1 891 ? -21.993 8.144 -5.737 1.00 86.56 891 GLU A CA 1
ATOM 6779 C C . GLU A 1 891 ? -20.700 8.160 -6.570 1.00 86.56 891 GLU A C 1
ATOM 6781 O O . GLU A 1 891 ? -19.871 9.065 -6.448 1.00 86.56 891 GLU A O 1
ATOM 6786 N N . TRP A 1 892 ? -20.514 7.148 -7.420 1.00 83.50 892 TRP A N 1
ATOM 6787 C CA . TRP A 1 892 ? -19.298 6.988 -8.220 1.00 83.50 892 TRP A CA 1
ATOM 6788 C C . TRP A 1 892 ? -19.426 7.672 -9.584 1.00 83.50 892 TRP A C 1
ATOM 6790 O O . TRP A 1 892 ? -20.230 7.259 -10.425 1.00 83.50 892 TRP A O 1
ATOM 6800 N N . LEU A 1 893 ? -18.597 8.688 -9.832 1.00 81.94 893 LEU A N 1
ATOM 6801 C CA . LEU A 1 893 ? -18.531 9.399 -11.109 1.00 81.94 893 LEU A CA 1
ATOM 6802 C C . LEU A 1 893 ? -17.335 8.898 -11.944 1.00 81.94 893 LEU A C 1
ATOM 6804 O O . LEU A 1 893 ? -16.187 9.194 -11.607 1.00 81.94 893 LEU A O 1
ATOM 6808 N N . PRO A 1 894 ? -17.563 8.170 -13.052 1.00 81.50 894 PRO A N 1
ATOM 6809 C CA . PRO A 1 894 ? -16.478 7.634 -13.868 1.00 81.50 894 PRO A CA 1
ATOM 6810 C C . PRO A 1 894 ? -15.718 8.724 -14.624 1.00 81.50 894 PRO A C 1
ATOM 6812 O O . PRO A 1 894 ? -16.303 9.567 -15.322 1.00 81.50 894 PRO A O 1
ATOM 6815 N N . ARG A 1 895 ? -14.388 8.652 -14.552 1.00 84.62 895 ARG A N 1
ATOM 6816 C CA . ARG A 1 895 ? -13.471 9.487 -15.328 1.00 84.62 895 ARG A CA 1
ATOM 6817 C C . ARG A 1 895 ? -12.673 8.655 -16.321 1.00 84.62 895 ARG A C 1
ATOM 6819 O O . ARG A 1 895 ? -12.309 7.499 -16.089 1.00 84.62 895 ARG A O 1
ATOM 6826 N N . VAL A 1 896 ? -12.355 9.289 -17.439 1.00 83.38 896 VAL A N 1
ATOM 6827 C CA . VAL A 1 896 ? -11.635 8.684 -18.553 1.00 83.38 896 VAL A CA 1
ATOM 6828 C C . VAL A 1 896 ? -10.462 9.553 -18.983 1.00 83.38 896 VAL A C 1
ATOM 6830 O O . VAL A 1 896 ? -10.459 10.777 -18.854 1.00 83.38 896 VAL A O 1
ATOM 6833 N N . LEU A 1 897 ? -9.461 8.889 -19.538 1.00 86.56 897 LEU A N 1
ATOM 6834 C CA . LEU A 1 897 ? -8.407 9.498 -20.321 1.00 86.56 897 LEU A CA 1
ATOM 6835 C C . LEU A 1 897 ? -8.857 9.518 -21.786 1.00 86.56 897 LEU A C 1
ATOM 6837 O O . LEU A 1 897 ? -8.990 8.461 -22.406 1.00 86.56 897 LEU A O 1
ATOM 6841 N N . ALA A 1 898 ? -9.097 10.702 -22.351 1.00 88.81 898 ALA A N 1
ATOM 6842 C CA . ALA A 1 898 ? -9.489 10.838 -23.752 1.00 88.81 898 ALA A CA 1
ATOM 6843 C C . ALA A 1 898 ? -8.260 11.125 -24.630 1.00 88.81 898 ALA A C 1
ATOM 6845 O O . ALA A 1 898 ? -7.615 12.171 -24.512 1.00 88.81 898 ALA A O 1
ATOM 6846 N N . VAL A 1 899 ? -7.957 10.212 -25.558 1.00 86.56 899 VAL A N 1
ATOM 6847 C CA . VAL A 1 899 ? -6.815 10.301 -26.487 1.00 86.56 899 VAL A CA 1
ATOM 6848 C C . VAL A 1 899 ? -7.261 10.181 -27.941 1.00 86.56 899 VAL A C 1
ATOM 6850 O O . VAL A 1 899 ? -8.221 9.488 -28.257 1.00 86.56 899 VAL A O 1
ATOM 6853 N N . ARG A 1 900 ? -6.548 10.824 -28.873 1.00 82.50 900 ARG A N 1
ATOM 6854 C CA . ARG A 1 900 ? -6.834 10.708 -30.321 1.00 82.50 900 ARG A CA 1
ATOM 6855 C C . ARG A 1 900 ? -6.345 9.402 -30.959 1.00 82.50 900 ARG A C 1
ATOM 6857 O O . ARG A 1 900 ? -6.727 9.082 -32.087 1.00 82.50 900 ARG A O 1
ATOM 6864 N N . SER A 1 901 ? -5.443 8.690 -30.289 1.00 79.56 901 SER A N 1
ATOM 6865 C CA . SER A 1 901 ? -4.894 7.415 -30.744 1.00 79.56 901 SER A CA 1
ATOM 6866 C C . SER A 1 901 ? -4.461 6.573 -29.553 1.00 79.56 901 SER A C 1
ATOM 6868 O O . SER A 1 901 ? -3.766 7.069 -28.669 1.00 79.56 901 SER A O 1
ATOM 6870 N N . LEU A 1 902 ? -4.798 5.282 -29.561 1.00 74.06 902 LEU A N 1
ATOM 6871 C CA . LEU A 1 902 ? -4.329 4.338 -28.540 1.00 74.06 902 LEU A CA 1
ATOM 6872 C C . LEU A 1 902 ? -2.811 4.118 -28.605 1.00 74.06 902 LEU A C 1
ATOM 6874 O O . LEU A 1 902 ? -2.191 3.815 -27.594 1.00 74.06 902 LEU A O 1
ATOM 6878 N N . THR A 1 903 ? -2.186 4.350 -29.762 1.00 73.19 903 THR A N 1
ATOM 6879 C CA . THR A 1 903 ? -0.720 4.297 -29.905 1.00 73.19 903 THR A CA 1
ATOM 6880 C C . THR A 1 903 ? -0.003 5.371 -29.089 1.00 73.19 903 THR A C 1
ATOM 6882 O O . THR A 1 903 ? 1.168 5.211 -28.755 1.00 73.19 903 THR A O 1
ATOM 6885 N N . ASP A 1 904 ? -0.689 6.472 -28.773 1.00 73.19 904 ASP A N 1
ATOM 6886 C CA . ASP A 1 904 ? -0.128 7.562 -27.977 1.00 73.19 904 ASP A CA 1
ATOM 6887 C C . ASP A 1 904 ? -0.286 7.309 -26.471 1.00 73.19 904 ASP A C 1
ATOM 6889 O O . ASP A 1 904 ? 0.356 7.988 -25.672 1.00 73.19 904 ASP A O 1
ATOM 6893 N N . LEU A 1 905 ? -1.081 6.308 -26.072 1.00 76.88 905 LEU A N 1
ATOM 6894 C CA . LEU A 1 905 ? -1.423 6.023 -24.680 1.00 76.88 905 LEU A CA 1
ATOM 6895 C C . LEU A 1 905 ? -0.197 5.834 -23.769 1.00 76.88 905 LEU A C 1
ATOM 6897 O O . LEU A 1 905 ? -0.166 6.493 -22.734 1.00 76.88 905 LEU A O 1
ATOM 6901 N N . PRO A 1 906 ? 0.853 5.061 -24.129 1.00 72.38 906 PRO A N 1
ATOM 6902 C CA . PRO A 1 906 ? 2.026 4.917 -23.259 1.00 72.38 906 PRO A CA 1
ATOM 6903 C C . PRO A 1 906 ? 2.752 6.249 -23.030 1.00 72.38 906 PRO A C 1
ATOM 6905 O O . PRO A 1 906 ? 3.241 6.548 -21.944 1.00 72.38 906 PRO A O 1
ATOM 6908 N N . ARG A 1 907 ? 2.796 7.092 -24.066 1.00 76.56 907 ARG A N 1
ATOM 6909 C CA . ARG A 1 907 ? 3.482 8.389 -24.045 1.00 76.56 907 ARG A CA 1
ATOM 6910 C C . ARG A 1 907 ? 2.681 9.453 -23.307 1.00 76.56 907 ARG A C 1
ATOM 6912 O O . ARG A 1 907 ? 3.290 10.302 -22.654 1.00 76.56 907 ARG A O 1
ATOM 6919 N N . VAL A 1 908 ? 1.356 9.424 -23.436 1.00 80.50 908 VAL A N 1
ATOM 6920 C CA . VAL A 1 908 ? 0.428 10.256 -22.664 1.00 80.50 908 VAL A CA 1
ATOM 6921 C C . VAL A 1 908 ? 0.465 9.831 -21.201 1.00 80.50 908 VAL A C 1
ATOM 6923 O O . VAL A 1 908 ? 0.640 10.693 -20.355 1.00 80.50 908 VAL A O 1
ATOM 6926 N N . GLY A 1 909 ? 0.416 8.528 -20.912 1.00 76.25 909 GLY A N 1
ATOM 6927 C CA . GLY A 1 909 ? 0.503 7.970 -19.562 1.00 76.25 909 GLY A CA 1
ATOM 6928 C C . GLY A 1 909 ? 1.790 8.364 -18.841 1.00 76.25 909 GLY A C 1
ATOM 6929 O O . GLY A 1 909 ? 1.720 8.890 -17.739 1.00 76.25 909 GLY A O 1
ATOM 6930 N N . LEU A 1 910 ? 2.956 8.230 -19.485 1.00 72.81 910 LEU A N 1
ATOM 6931 C CA . LEU A 1 910 ? 4.239 8.659 -18.907 1.00 72.81 910 LEU A CA 1
ATOM 6932 C C . LEU A 1 910 ? 4.259 10.162 -18.575 1.00 72.81 910 LEU A C 1
ATOM 6934 O O . LEU A 1 910 ? 4.758 10.571 -17.531 1.00 72.81 910 LEU A O 1
ATOM 6938 N N . ARG A 1 911 ? 3.704 11.002 -19.457 1.00 78.44 911 ARG A N 1
ATOM 6939 C CA . ARG A 1 911 ? 3.651 12.460 -19.245 1.00 78.44 911 ARG A CA 1
ATOM 6940 C C . ARG A 1 911 ? 2.620 12.855 -18.202 1.00 78.44 911 ARG A C 1
ATOM 6942 O O . ARG A 1 911 ? 2.874 13.780 -17.446 1.00 78.44 911 ARG A O 1
ATOM 6949 N N . TYR A 1 912 ? 1.491 12.157 -18.167 1.00 78.25 912 TYR A N 1
ATOM 6950 C CA . TYR A 1 912 ? 0.471 12.320 -17.147 1.00 78.25 912 TYR A CA 1
ATOM 6951 C C . TYR A 1 912 ? 1.028 11.945 -15.776 1.00 78.25 912 TYR A C 1
ATOM 6953 O O . TYR A 1 912 ? 0.926 12.733 -14.847 1.00 78.25 912 TYR A O 1
ATOM 6961 N N . ALA A 1 913 ? 1.728 10.812 -15.684 1.00 71.50 913 ALA A N 1
ATOM 6962 C CA . ALA A 1 913 ? 2.384 10.383 -14.461 1.00 71.50 913 ALA A CA 1
ATOM 6963 C C . ALA A 1 913 ? 3.451 11.383 -13.993 1.00 71.50 913 ALA A C 1
ATOM 6965 O O . ALA A 1 913 ? 3.562 11.675 -12.807 1.00 71.50 913 ALA A O 1
ATOM 6966 N N . GLY A 1 914 ? 4.200 11.955 -14.936 1.00 67.19 914 GLY A N 1
ATOM 6967 C CA . GLY A 1 914 ? 5.120 13.052 -14.667 1.00 67.19 914 GLY A CA 1
ATOM 6968 C C . GLY A 1 914 ? 4.435 14.324 -14.157 1.00 67.19 914 GLY A C 1
ATOM 6969 O O . GLY A 1 914 ? 4.883 14.883 -13.163 1.00 67.19 914 GLY A O 1
ATOM 6970 N N . ALA A 1 915 ? 3.348 14.757 -14.803 1.00 70.19 915 ALA A N 1
ATOM 6971 C CA . ALA A 1 915 ? 2.590 15.949 -14.415 1.00 70.19 915 ALA A CA 1
ATOM 6972 C C . ALA A 1 915 ? 1.928 15.792 -13.036 1.00 70.19 915 ALA A C 1
ATOM 6974 O O . ALA A 1 915 ? 1.990 16.704 -12.223 1.00 70.19 915 ALA A O 1
ATOM 6975 N N . GLU A 1 916 ? 1.356 14.622 -12.743 1.00 71.50 916 GLU A N 1
ATOM 6976 C CA . GLU A 1 916 ? 0.757 14.298 -11.440 1.00 71.50 916 GLU A CA 1
ATOM 6977 C C . GLU A 1 916 ? 1.798 14.123 -10.312 1.00 71.50 916 GLU A C 1
ATOM 6979 O O . GLU A 1 916 ? 1.425 14.026 -9.144 1.00 71.50 916 GLU A O 1
ATOM 6984 N N . GLY A 1 917 ? 3.100 14.107 -10.633 1.00 62.69 917 GLY A N 1
ATOM 6985 C CA . GLY A 1 917 ? 4.188 13.986 -9.656 1.00 62.69 917 GLY A CA 1
ATOM 6986 C C . GLY A 1 917 ? 4.561 12.545 -9.275 1.00 62.69 917 GLY A C 1
ATOM 6987 O O . GLY A 1 917 ? 5.291 12.338 -8.307 1.00 62.69 917 GLY A O 1
ATOM 6988 N N . PHE A 1 918 ? 4.107 11.536 -10.029 1.00 59.00 918 PHE A N 1
ATOM 6989 C CA . PHE A 1 918 ? 4.378 10.114 -9.759 1.00 59.00 918 PHE A CA 1
ATOM 6990 C C . PHE A 1 918 ? 5.792 9.648 -10.156 1.00 59.00 918 PHE A C 1
ATOM 6992 O O . PHE A 1 918 ? 6.237 8.603 -9.694 1.00 59.00 918 PHE A O 1
ATOM 6999 N N . LEU A 1 919 ? 6.517 10.399 -10.996 1.00 52.75 919 LEU A N 1
ATOM 7000 C CA . LEU A 1 919 ? 7.822 9.995 -11.562 1.00 52.75 919 LEU A CA 1
ATOM 7001 C C . LEU A 1 919 ? 9.025 10.785 -11.016 1.00 52.75 919 LEU A C 1
ATOM 7003 O O . LEU A 1 919 ? 10.045 10.935 -11.693 1.00 52.75 919 LEU A O 1
ATOM 7007 N N . ALA A 1 920 ? 8.930 11.304 -9.794 1.00 46.97 920 ALA A N 1
ATOM 7008 C CA . ALA A 1 920 ? 9.982 12.117 -9.195 1.00 46.97 920 ALA A CA 1
ATOM 7009 C C . ALA A 1 920 ? 11.175 11.282 -8.688 1.00 46.97 920 ALA A C 1
ATOM 7011 O O . ALA A 1 920 ? 11.331 11.039 -7.494 1.00 46.97 920 ALA A O 1
ATOM 7012 N N . VAL A 1 921 ? 12.041 10.857 -9.610 1.00 44.75 921 VAL A N 1
ATOM 7013 C CA . VAL A 1 921 ? 13.357 10.272 -9.305 1.00 44.75 921 VAL A CA 1
ATOM 7014 C C . VAL A 1 921 ? 14.421 11.379 -9.396 1.00 44.75 921 VAL A C 1
ATOM 7016 O O . VAL A 1 921 ? 14.534 12.004 -10.458 1.00 44.75 921 VAL A O 1
ATOM 7019 N N . PRO A 1 922 ? 15.222 11.642 -8.342 1.00 38.25 922 PRO A N 1
ATOM 7020 C CA . PRO A 1 922 ? 16.281 12.653 -8.380 1.00 38.25 922 PRO A CA 1
ATOM 7021 C C . PRO A 1 922 ? 17.253 12.420 -9.550 1.00 38.25 922 PRO A C 1
ATOM 7023 O O . PRO A 1 922 ? 17.727 11.306 -9.760 1.00 38.25 922 PRO A O 1
ATOM 7026 N N . GLY A 1 923 ? 17.535 13.458 -10.344 1.00 41.25 923 GLY A N 1
ATOM 7027 C CA . GLY A 1 923 ? 18.502 13.429 -11.456 1.00 41.25 923 GLY A CA 1
ATOM 7028 C C . GLY A 1 923 ? 18.019 12.791 -12.771 1.00 41.25 923 GLY A C 1
ATOM 7029 O O . GLY A 1 923 ? 18.402 13.262 -13.840 1.00 41.25 923 GLY A O 1
ATOM 7030 N N . LEU A 1 924 ? 17.148 11.775 -12.722 1.00 36.44 924 LEU A N 1
ATOM 7031 C CA . LEU A 1 924 ? 16.594 11.085 -13.904 1.00 36.44 924 LEU A CA 1
ATOM 7032 C C . LEU A 1 924 ? 15.198 11.593 -14.313 1.00 36.44 924 LEU A C 1
ATOM 7034 O O . LEU A 1 924 ? 14.865 11.584 -15.501 1.00 36.44 924 LEU A O 1
ATOM 7038 N N . GLY A 1 925 ? 14.397 12.084 -13.360 1.00 37.94 925 GLY A N 1
ATOM 7039 C CA . GLY A 1 925 ? 13.028 12.564 -13.594 1.00 37.94 925 GLY A CA 1
ATOM 7040 C C . GLY A 1 925 ? 12.949 13.777 -14.528 1.00 37.94 925 GLY A C 1
ATOM 7041 O O . GLY A 1 925 ? 12.153 13.773 -15.463 1.00 37.94 925 GLY A O 1
ATOM 7042 N N . ASP A 1 926 ? 13.849 14.754 -14.360 1.00 42.28 926 ASP A N 1
ATOM 7043 C CA . ASP A 1 926 ? 13.957 15.950 -15.222 1.00 42.28 926 ASP A CA 1
ATOM 7044 C C . ASP A 1 926 ? 14.357 15.608 -16.679 1.00 42.28 926 ASP A C 1
ATOM 7046 O O . ASP A 1 926 ? 14.151 16.404 -17.601 1.00 42.28 926 ASP A O 1
ATOM 7050 N N . LEU A 1 927 ? 14.939 14.420 -16.898 1.00 42.00 927 LEU A N 1
ATOM 7051 C CA . LEU A 1 927 ? 15.416 13.934 -18.197 1.00 42.00 927 LEU A CA 1
ATOM 7052 C C . LEU A 1 927 ? 14.347 13.090 -18.920 1.00 42.00 927 LEU A C 1
ATOM 7054 O O . LEU A 1 927 ? 14.243 13.149 -20.147 1.00 42.00 927 LEU A O 1
ATOM 7058 N N . LEU A 1 928 ? 13.525 12.352 -18.162 1.00 38.22 928 LEU A N 1
ATOM 7059 C CA . LEU A 1 928 ? 12.436 11.497 -18.658 1.00 38.22 928 LEU A CA 1
ATOM 7060 C C . LEU A 1 928 ? 11.105 12.249 -18.845 1.00 38.22 928 LEU A C 1
ATOM 7062 O O . LEU A 1 928 ? 10.348 11.940 -19.770 1.00 38.22 928 LEU A O 1
ATOM 7066 N N . VAL A 1 929 ? 10.829 13.259 -18.016 1.00 48.06 929 VAL A N 1
ATOM 7067 C CA . VAL A 1 929 ? 9.633 14.107 -18.093 1.00 48.06 929 VAL A CA 1
ATOM 7068 C C . VAL A 1 929 ? 10.088 15.561 -18.245 1.00 48.06 929 VAL A C 1
ATOM 7070 O O . VAL A 1 929 ? 10.566 16.166 -17.289 1.00 48.06 929 VAL A O 1
ATOM 7073 N N . PRO A 1 930 ? 9.959 16.164 -19.442 1.00 53.75 930 PRO A N 1
ATOM 7074 C CA . PRO A 1 930 ? 10.265 17.576 -19.625 1.00 53.75 930 PRO A CA 1
ATOM 7075 C C . PRO A 1 930 ? 9.423 18.425 -18.670 1.00 53.75 930 PRO A C 1
ATOM 7077 O O . PRO A 1 930 ? 8.214 18.209 -18.595 1.00 53.75 930 PRO A O 1
ATOM 7080 N N . ARG A 1 931 ? 10.038 19.414 -18.008 1.00 53.25 931 ARG A N 1
ATOM 7081 C CA . ARG A 1 931 ? 9.306 20.363 -17.156 1.00 53.25 931 ARG A CA 1
ATOM 7082 C C . ARG A 1 931 ? 8.107 20.943 -17.901 1.00 53.25 931 ARG A C 1
ATOM 7084 O O . ARG A 1 931 ? 8.242 21.351 -19.062 1.00 53.25 931 ARG A O 1
ATOM 7091 N N . ALA A 1 932 ? 6.960 20.940 -17.226 1.00 55.53 932 ALA A N 1
ATOM 7092 C CA . ALA A 1 932 ? 5.748 21.580 -17.703 1.00 55.53 932 ALA A CA 1
ATOM 7093 C C . ALA A 1 932 ? 6.051 23.042 -18.038 1.00 55.53 932 ALA A C 1
ATOM 7095 O O . ALA A 1 932 ? 6.789 23.720 -17.323 1.00 55.53 932 ALA A O 1
ATOM 7096 N N . VAL A 1 933 ? 5.537 23.498 -19.176 1.00 53.06 933 VAL A N 1
ATOM 7097 C CA . VAL A 1 933 ? 5.674 24.891 -19.591 1.00 53.06 933 VAL A CA 1
ATOM 7098 C C . VAL A 1 933 ? 4.277 25.492 -19.572 1.00 53.06 933 VAL A C 1
ATOM 7100 O O . VAL A 1 933 ? 3.517 25.333 -20.526 1.00 53.06 933 VAL A O 1
ATOM 7103 N N . GLY A 1 934 ? 3.951 26.121 -18.448 1.00 45.97 934 GLY A N 1
ATOM 7104 C CA . GLY A 1 934 ? 2.673 26.751 -18.135 1.00 45.97 934 GLY A CA 1
ATOM 7105 C C . GLY A 1 934 ? 2.775 27.413 -16.761 1.00 45.97 934 GLY A C 1
ATOM 7106 O O . GLY A 1 934 ? 3.445 26.871 -15.885 1.00 45.97 934 GLY A O 1
ATOM 7107 N N . GLY A 1 935 ? 2.176 28.597 -16.617 1.00 46.97 935 GLY A N 1
ATOM 7108 C CA . GLY A 1 935 ? 2.045 29.284 -15.332 1.00 46.97 935 GLY A CA 1
ATOM 7109 C C . GLY A 1 935 ? 2.934 30.499 -15.092 1.00 46.97 935 GLY A C 1
ATOM 7110 O O . GLY A 1 935 ? 4.154 30.390 -14.994 1.00 46.97 935 GLY A O 1
ATOM 7111 N N . VAL A 1 936 ? 2.305 31.665 -14.943 1.00 44.88 936 VAL A N 1
ATOM 7112 C CA . VAL A 1 936 ? 2.786 32.707 -14.022 1.00 44.88 936 VAL A CA 1
ATOM 7113 C C . VAL A 1 936 ? 2.096 32.404 -12.694 1.00 44.88 936 VAL A C 1
ATOM 7115 O O . VAL A 1 936 ? 0.911 32.055 -12.738 1.00 44.88 936 VAL A O 1
ATOM 7118 N N . PRO A 1 937 ? 2.785 32.506 -11.542 1.00 47.72 937 PRO A N 1
ATOM 7119 C CA . PRO A 1 937 ? 2.128 32.367 -10.251 1.00 47.72 937 PRO A CA 1
ATOM 7120 C C . PRO A 1 937 ? 0.888 33.262 -10.202 1.00 47.72 937 PRO A C 1
ATOM 7122 O O . PRO A 1 937 ? 0.923 34.381 -10.717 1.00 47.72 937 PRO A O 1
ATOM 7125 N N . ALA A 1 938 ? -0.198 32.776 -9.598 1.00 49.84 938 ALA A N 1
ATOM 7126 C CA . ALA A 1 938 ? -1.355 33.619 -9.315 1.00 49.84 938 ALA A CA 1
ATOM 7127 C C . ALA A 1 938 ? -0.881 34.937 -8.656 1.00 49.84 938 ALA A C 1
ATOM 7129 O O . ALA A 1 938 ? 0.074 34.905 -7.877 1.00 49.84 938 ALA A O 1
ATOM 7130 N N . PRO A 1 939 ? -1.533 36.082 -8.909 1.00 47.56 939 PRO A N 1
ATOM 7131 C CA . PRO A 1 939 ? -1.152 37.401 -8.362 1.00 47.56 939 PRO A CA 1
ATOM 7132 C C . PRO A 1 939 ? -0.986 3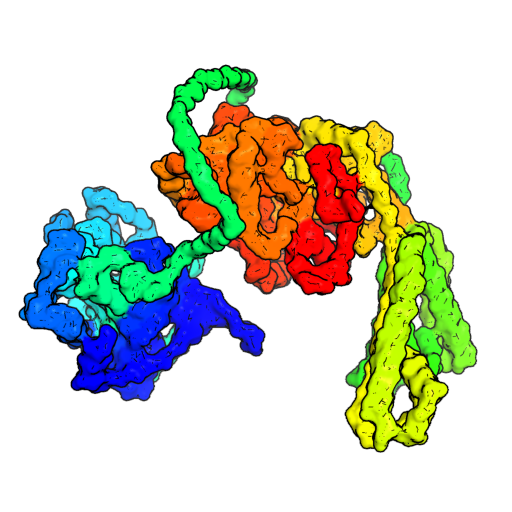7.424 -6.837 1.00 47.56 939 PRO A C 1
ATOM 7134 O O . PRO A 1 939 ? -0.311 38.292 -6.294 1.00 47.56 939 PRO A O 1
ATOM 7137 N N . SER A 1 940 ? -1.611 36.471 -6.144 1.00 43.25 940 SER A N 1
ATOM 7138 C CA . SER A 1 940 ? -1.577 36.291 -4.697 1.00 43.25 940 SER A CA 1
ATOM 7139 C C . SER A 1 940 ? -0.461 35.353 -4.202 1.00 43.25 940 SER A C 1
ATOM 7141 O O . SER A 1 940 ? -0.447 35.003 -3.024 1.00 43.25 940 SER A O 1
ATOM 7143 N N . ALA A 1 941 ? 0.436 34.872 -5.068 1.00 38.69 941 ALA A N 1
ATOM 7144 C CA . ALA A 1 941 ? 1.563 34.025 -4.682 1.00 38.69 941 ALA A CA 1
ATOM 7145 C C . ALA A 1 941 ? 2.785 34.892 -4.311 1.00 38.69 941 ALA A C 1
ATOM 7147 O O . ALA A 1 941 ? 3.174 35.752 -5.106 1.00 38.69 941 ALA A O 1
ATOM 7148 N N . PRO A 1 942 ? 3.430 34.682 -3.147 1.00 34.69 942 PRO A N 1
ATOM 7149 C CA . PRO A 1 942 ? 4.701 35.338 -2.865 1.00 34.69 942 PRO A CA 1
ATOM 7150 C C . PRO A 1 942 ? 5.760 34.901 -3.897 1.00 34.69 942 PRO A C 1
ATOM 7152 O O . PRO A 1 942 ? 5.710 33.767 -4.389 1.00 34.69 942 PRO A O 1
ATOM 7155 N N . PRO A 1 943 ? 6.721 35.774 -4.252 1.00 32.53 943 PRO A N 1
ATOM 7156 C CA . PRO A 1 943 ? 7.769 35.428 -5.205 1.00 32.53 943 PRO A CA 1
ATOM 7157 C C . PRO A 1 943 ? 8.565 34.223 -4.688 1.00 32.53 943 PRO A C 1
ATOM 7159 O O . PRO A 1 943 ? 9.048 34.224 -3.557 1.00 32.53 943 PRO A O 1
ATOM 7162 N N . GLY A 1 944 ? 8.673 33.178 -5.512 1.00 31.81 944 GLY A N 1
ATOM 7163 C CA . GLY A 1 944 ? 9.374 31.948 -5.142 1.00 31.81 944 GLY A CA 1
ATOM 7164 C C . GLY A 1 944 ? 10.874 32.167 -4.880 1.00 31.81 944 GLY A C 1
ATOM 7165 O O . GLY A 1 944 ? 11.460 33.133 -5.385 1.00 31.81 944 GLY A O 1
ATOM 7166 N N . PRO A 1 945 ? 11.532 31.262 -4.130 1.00 32.19 945 PRO A N 1
ATOM 7167 C CA . PRO A 1 945 ? 12.962 31.346 -3.858 1.00 32.19 945 PRO A CA 1
ATOM 7168 C C . PRO A 1 945 ? 13.729 31.054 -5.154 1.00 32.19 945 PRO A C 1
ATOM 7170 O O . PRO A 1 945 ? 13.898 29.905 -5.557 1.00 32.19 945 PRO A O 1
ATOM 7173 N N . GLY A 1 946 ? 14.137 32.110 -5.852 1.00 33.19 946 GLY A N 1
ATOM 7174 C CA . GLY A 1 946 ? 14.824 32.016 -7.142 1.00 33.19 946 GLY A CA 1
ATOM 7175 C C . GLY A 1 946 ? 14.625 33.211 -8.074 1.00 33.19 946 GLY A C 1
ATOM 7176 O O . GLY A 1 946 ? 15.245 33.246 -9.132 1.00 33.19 946 GLY A O 1
ATOM 7177 N N . ALA A 1 947 ? 13.796 34.190 -7.703 1.00 28.73 947 ALA A N 1
ATOM 7178 C CA . ALA A 1 947 ? 13.742 35.487 -8.373 1.00 28.73 947 ALA A CA 1
ATOM 7179 C C . ALA A 1 947 ? 14.576 36.529 -7.602 1.00 28.73 947 ALA A C 1
ATOM 7181 O O . ALA A 1 947 ? 14.029 37.436 -6.978 1.00 28.73 947 ALA A O 1
ATOM 7182 N N . ALA A 1 948 ? 15.898 36.358 -7.632 1.00 25.73 948 ALA A N 1
ATOM 7183 C CA . ALA A 1 948 ? 16.897 37.392 -7.362 1.00 25.73 948 ALA A CA 1
ATOM 7184 C C . ALA A 1 948 ? 18.094 37.171 -8.293 1.00 25.73 948 ALA A C 1
ATOM 7186 O O . ALA A 1 948 ? 18.533 36.000 -8.398 1.00 25.73 948 ALA A O 1
#

InterPro domains:
  IPR004364 Aminoacyl-tRNA synthetase, class II (D/K/N) [PF00152] (1-312)
  IPR006195 Aminoacyl-tRNA synthetase, class II [PS50862] (1-314)
  IPR016181 Acyl-CoA N-acyltransferase [SSF55729] (591-829)
  IPR018149 Lysyl-tRNA synthetase, class II, C-terminal [PR00982] (9-19)
  IPR018149 Lysyl-tRNA synthetase, class II, C-terminal [PR00982] (25-41)
  IPR018149 Lysyl-tRNA synthetase, class II, C-terminal [PR00982] (54-67)
  IPR018149 Lysyl-tRNA synthetase, class II, C-terminal [PR00982] (72-89)
  IPR018149 Lysyl-tRNA synthetase, class II, C-terminal [PR00982] (197-213)
  IPR018149 Lysyl-tRNA synthetase, class II, C-terminal [cd00775] (1-314)
  IPR024320 Phosphatidylglycerol lysyltransferase, C-terminal [PF09924] (601-898)
  IPR045864 Class II Aminoacyl-tRNA synthetase/Biotinyl protein ligase (BPL) and lipoyl protein ligase (LPL) [G3DSA:3.30.930.10] (1-320)
  IPR045864 Class II Aminoacyl-tRNA synthetase/Biotinyl protein ligase (BPL) and lipoyl protein ligase (LPL) [SSF55681] (2-313)